Protein AF-0000000086666933 (afdb_homodimer)

Organism: Colletotrichum gloeosporioides (NCBI:txid474922)

Nearest PDB structures (foldseek):
  9b3k-assembly1_Z  TM=1.421E-01  e=9.698E+00  Staphylococcus aureus
  9b3k-assembly1_Z  TM=1.472E-01  e=9.637E+00  Staphylococcus aureus

Radius of gyration: 34.73 Å; Cα contacts (8 Å, |Δi|>4): 1452; chains: 2; bounding box: 82×140×98 Å

InterPro domains:
  IPR010640 Low temperature requirement A [PF06772] (59-344)

Sequence (1202 aa):
MAKLPSSQVRRVDSDSSEVSWGLDYLQEEKITPLTWIETPVISSDEDTGEVKLFVRHNANTIELFSDLFFVANLETFTQTHSITNLTSLAAYLGFFSIIWFTWFQITLHDVRFSIDSGYERMCKIIQFLLFVGFALVGSSFSPGTKEHNNASFQLLCNILFATRLLLVAQYSVALHFVRKKTKSLTWPLSLTITLFIFSGGALYSMTPAFSPESGNGLGIYYVWYIILAIEAAITLGISSIWRNMGFKHTHLTERMGLFTLVIIGEGAIGATKTVGNLMGDTGLRLDACLVVGCIVFILMFCWMLYFDNPPECKFGTVRQQIWAVLHFPFHLGMIGVVEGSQQIALAWQVLSQFGNFFNDLRKHCVNLNEDGVALTNATITSFQSLTMPNSLEVRDMIPFVYQEIYNIGNMTGVCSAANTTNGDDLFLPPPYKALTQKVIGTLFESYNGLSSSGESDPGEIAQPAFTTVYVYYWASFLFVVVFFAIFILITRHKDRPLNIFDKAAVASRGLAAVLAVGLAAGAASEEFIFKYLKSAATLPTVALIFLVILAIDRTTKHLSAKTLRRNLTGLSDFESLSSEPAIELSQGRGVLVDQKVDTKTMAKLPSSQVRRVDSDSSEVSWGLDYLQEEKITPLTWIETPVISSDEDTGEVKLFVRHNANTIELFSDLFFVANLETFTQTHSITNLTSLAAYLGFFSIIWFTWFQITLHDVRFSIDSGYERMCKIIQFLLFVGFALVGSSFSPGTKEHNNASFQLLCNILFATRLLLVAQYSVALHFVRKKTKSLTWPLSLTITLFIFSGGALYSMTPAFSPESGNGLGIYYVWYIILAIEAAITLGISSIWRNMGFKHTHLTERMGLFTLVIIGEGAIGATKTVGNLMGDTGLRLDACLVVGCIVFILMFCWMLYFDNPPECKFGTVRQQIWAVLHFPFHLGMIGVVEGSQQIALAWQVLSQFGNFFNDLRKHCVNLNEDGVALTNATITSFQSLTMPNSLEVRDMIPFVYQEIYNIGNMTGVCSAANTTNGDDLFLPPPYKALTQKVIGTLFESYNGLSSSGESDPGEIAQPAFTTVYVYYWASFLFVVVFFAIFILITRHKDRPLNIFDKAAVASRGLAAVLAVGLAAGAASEEFIFKYLKSAATLPTVALIFLVILAIDRTTKHLSAKTLRRNLTGLSDFESLSSEPAIELSQGRGVLVDQKVDTKT

Structure (mmCIF, N/CA/C/O backbone):
data_AF-0000000086666933-model_v1
#
loop_
_entity.id
_entity.type
_entity.pdbx_description
1 polymer 'Low temperature requirement A'
#
loop_
_atom_site.group_PDB
_atom_site.id
_atom_site.type_symbol
_atom_site.label_atom_id
_atom_site.label_alt_id
_atom_site.label_comp_id
_atom_site.label_asym_id
_atom_site.label_entity_id
_atom_site.label_seq_id
_atom_site.pdbx_PDB_ins_code
_atom_site.Cartn_x
_atom_site.Cartn_y
_atom_site.Cartn_z
_atom_site.occupancy
_atom_site.B_iso_or_equiv
_atom_site.auth_seq_id
_atom_site.auth_comp_id
_atom_site.auth_asym_id
_atom_site.auth_atom_id
_atom_site.pdbx_PDB_model_num
ATOM 1 N N . MET A 1 1 ? 18.438 36.469 -3.418 1 23.14 1 MET A N 1
ATOM 2 C CA . MET A 1 1 ? 17.094 36.938 -3.734 1 23.14 1 MET A CA 1
ATOM 3 C C . MET A 1 1 ? 16.344 37.312 -2.467 1 23.14 1 MET A C 1
ATOM 5 O O . MET A 1 1 ? 16.062 36.469 -1.617 1 23.14 1 MET A O 1
ATOM 9 N N . ALA A 1 2 ? 16.453 38.562 -2.072 1 29.23 2 ALA A N 1
ATOM 10 C CA . ALA A 1 2 ? 16.047 39.188 -0.804 1 29.23 2 ALA A CA 1
ATOM 11 C C . ALA A 1 2 ? 14.531 39.125 -0.628 1 29.23 2 ALA A C 1
ATOM 13 O O . ALA A 1 2 ? 13.781 39.469 -1.547 1 29.23 2 ALA A O 1
ATOM 14 N N . LYS A 1 3 ? 14.039 38.25 0.234 1 36.53 3 LYS A N 1
ATOM 15 C CA . LYS A 1 3 ? 12.664 38.281 0.715 1 36.53 3 LYS A CA 1
ATOM 16 C C . LYS A 1 3 ? 12.25 39.719 1.033 1 36.53 3 LYS A C 1
ATOM 18 O O . LYS A 1 3 ? 13 40.469 1.679 1 36.53 3 LYS A O 1
ATOM 23 N N . LEU A 1 4 ? 11.492 40.344 0.278 1 33.09 4 LEU A N 1
ATOM 24 C CA . LEU A 1 4 ? 10.867 41.594 0.694 1 33.09 4 LEU A CA 1
ATOM 25 C C . LEU A 1 4 ? 10.344 41.5 2.123 1 33.09 4 LEU A C 1
ATOM 27 O O . LEU A 1 4 ? 9.734 40.469 2.496 1 33.09 4 LEU A O 1
ATOM 31 N N . PRO A 1 5 ? 10.914 42.219 3.143 1 31.84 5 PRO A N 1
ATOM 32 C CA . PRO A 1 5 ? 10.391 42.219 4.512 1 31.84 5 PRO A CA 1
ATOM 33 C C . PRO A 1 5 ? 8.875 42.406 4.566 1 31.84 5 PRO A C 1
ATOM 35 O O . PRO A 1 5 ? 8.328 43.219 3.814 1 31.84 5 PRO A O 1
ATOM 38 N N . SER A 1 6 ? 8.07 41.438 4.992 1 36.03 6 SER A N 1
ATOM 39 C CA . SER A 1 6 ? 6.629 41.5 5.199 1 36.03 6 SER A CA 1
ATOM 40 C C . SER A 1 6 ? 6.203 42.812 5.824 1 36.03 6 SER A C 1
ATOM 42 O O . SER A 1 6 ? 5.035 43.219 5.738 1 36.03 6 SER A O 1
ATOM 44 N N . SER A 1 7 ? 7.043 43.531 6.668 1 32.38 7 SER A N 1
ATOM 45 C CA . SER A 1 7 ? 6.625 44.688 7.453 1 32.38 7 SER A CA 1
ATOM 46 C C . SER A 1 7 ? 6.398 45.906 6.562 1 32.38 7 SER A C 1
ATOM 48 O O . SER A 1 7 ? 5.746 46.875 6.973 1 32.38 7 SER A O 1
ATOM 50 N N . GLN A 1 8 ? 7.281 46.25 5.668 1 31.72 8 GLN A N 1
ATOM 51 C CA . GLN A 1 8 ? 7.293 47.594 5.16 1 31.72 8 GLN A CA 1
ATOM 52 C C . GLN A 1 8 ? 6.219 47.812 4.094 1 31.72 8 GLN A C 1
ATOM 54 O O . GLN A 1 8 ? 6.133 48.875 3.484 1 31.72 8 GLN A O 1
ATOM 59 N N . VAL A 1 9 ? 5.645 46.781 3.59 1 35.06 9 VAL A N 1
ATOM 60 C CA . VAL A 1 9 ? 4.625 47.219 2.643 1 35.06 9 VAL A CA 1
ATOM 61 C C . VAL A 1 9 ? 3.434 47.781 3.398 1 35.06 9 VAL A C 1
ATOM 63 O O . VAL A 1 9 ? 2.713 47.062 4.086 1 35.06 9 VAL A O 1
ATOM 66 N N . ARG A 1 10 ? 3.564 49.031 3.826 1 32.25 10 ARG A N 1
ATOM 67 C CA . ARG A 1 10 ? 2.451 49.844 4.301 1 32.25 10 ARG A CA 1
ATOM 68 C C . ARG A 1 10 ? 1.21 49.625 3.441 1 32.25 10 ARG A C 1
ATOM 70 O O . ARG A 1 10 ? 1.276 49.688 2.213 1 32.25 10 ARG A O 1
ATOM 77 N N . ARG A 1 11 ? 0.198 49.062 4.109 1 35.16 11 ARG A N 1
ATOM 78 C CA . ARG A 1 11 ? -1.164 49.062 3.588 1 35.16 11 ARG A CA 1
ATOM 79 C C . ARG A 1 11 ? -1.554 50.469 3.109 1 35.16 11 ARG A C 1
ATOM 81 O O . ARG A 1 11 ? -1.851 51.344 3.92 1 35.16 11 ARG A O 1
ATOM 88 N N . VAL A 1 12 ? -0.903 51.094 2.123 1 32.09 12 VAL A N 1
ATOM 89 C CA . VAL A 1 12 ? -1.577 52.281 1.644 1 32.09 12 VAL A CA 1
ATOM 90 C C . VAL A 1 12 ? -3.037 51.969 1.327 1 32.09 12 VAL A C 1
ATOM 92 O O . VAL A 1 12 ? -3.33 51 0.619 1 32.09 12 VAL A O 1
ATOM 95 N N . ASP A 1 13 ? -4.074 52.469 2.021 1 32.25 13 ASP A N 1
ATOM 96 C CA . ASP A 1 13 ? -5.531 52.531 1.999 1 32.25 13 ASP A CA 1
ATOM 97 C C . ASP A 1 13 ? -6.039 52.938 0.616 1 32.25 13 ASP A C 1
ATOM 99 O O . ASP A 1 13 ? -7.191 53.344 0.466 1 32.25 13 ASP A O 1
ATOM 103 N N . SER A 1 14 ? -5.266 53.594 -0.3 1 31.75 14 SER A N 1
ATOM 104 C CA . SER A 1 14 ? -6.047 54.125 -1.42 1 31.75 14 SER A CA 1
ATOM 105 C C . SER A 1 14 ? -6.828 53 -2.109 1 31.75 14 SER A C 1
ATOM 107 O O . SER A 1 14 ? -6.5 51.812 -1.959 1 31.75 14 SER A O 1
ATOM 109 N N . ASP A 1 15 ? -7.738 53.406 -3.191 1 34.78 15 ASP A N 1
ATOM 110 C CA . ASP A 1 15 ? -8.852 52.875 -3.953 1 34.78 15 ASP A CA 1
ATOM 111 C C . ASP A 1 15 ? -8.492 51.5 -4.562 1 34.78 15 ASP A C 1
ATOM 113 O O . ASP A 1 15 ? -9.383 50.719 -4.863 1 34.78 15 ASP A O 1
ATOM 117 N N . SER A 1 16 ? -7.516 51.344 -5.613 1 39.69 16 SER A N 1
ATOM 118 C CA . SER A 1 16 ? -7.734 50.406 -6.715 1 39.69 16 SER A CA 1
ATOM 119 C C . SER A 1 16 ? -7.531 48.969 -6.266 1 39.69 16 SER A C 1
ATOM 121 O O . SER A 1 16 ? -6.531 48.656 -5.621 1 39.69 16 SER A O 1
ATOM 123 N N . SER A 1 17 ? -8.625 48.031 -6.129 1 43.75 17 SER A N 1
ATOM 124 C CA . SER A 1 17 ? -8.93 46.594 -5.977 1 43.75 17 SER A CA 1
ATOM 125 C C . SER A 1 17 ? -7.871 45.719 -6.645 1 43.75 17 SER A C 1
ATOM 127 O O . SER A 1 17 ? -7.59 44.625 -6.188 1 43.75 17 SER A O 1
ATOM 129 N N . GLU A 1 18 ? -7.406 46.188 -7.773 1 45.25 18 GLU A N 1
ATOM 130 C CA . GLU A 1 18 ? -6.477 45.406 -8.594 1 45.25 18 GLU A CA 1
ATOM 131 C C . GLU A 1 18 ? -5.145 45.219 -7.875 1 45.25 18 GLU A C 1
ATOM 133 O O . GLU A 1 18 ? -4.551 44.125 -7.941 1 45.25 18 GLU A O 1
ATOM 138 N N . VAL A 1 19 ? -4.578 46.219 -7.305 1 47.88 19 VAL A N 1
ATOM 139 C CA . VAL A 1 19 ? -3.268 46.125 -6.672 1 47.88 19 VAL A CA 1
ATOM 140 C C . VAL A 1 19 ? -3.33 45.156 -5.504 1 47.88 19 VAL A C 1
ATOM 142 O O . VAL A 1 19 ? -2.398 44.375 -5.281 1 47.88 19 VAL A O 1
ATOM 145 N N . SER A 1 20 ? -4.418 45.156 -4.781 1 47.28 20 SER A N 1
ATOM 146 C CA . SER A 1 20 ? -4.539 44.281 -3.615 1 47.28 20 SER A CA 1
ATOM 147 C C . SER A 1 20 ? -4.52 42.812 -4.016 1 47.28 20 SER A C 1
ATOM 149 O O . SER A 1 20 ? -3.85 42 -3.381 1 47.28 20 SER A O 1
ATOM 151 N N . TRP A 1 21 ? -5.188 42.625 -5.137 1 50.81 21 TRP A N 1
ATOM 152 C CA . TRP A 1 21 ? -5.199 41.25 -5.562 1 50.81 21 TRP A CA 1
ATOM 153 C C . TRP A 1 21 ? -3.811 40.812 -6.016 1 50.81 21 TRP A C 1
ATOM 155 O O . TRP A 1 21 ? -3.4 39.656 -5.77 1 50.81 21 TRP A O 1
ATOM 165 N N . GLY A 1 22 ? -3.074 41.719 -6.645 1 50.31 22 GLY A N 1
ATOM 166 C CA . GLY A 1 22 ? -1.751 41.406 -7.152 1 50.31 22 GLY A CA 1
ATOM 167 C C . GLY A 1 22 ? -0.77 41.031 -6.059 1 50.31 22 GLY A C 1
ATOM 168 O O . GLY A 1 22 ? 0.001 40.062 -6.215 1 50.31 22 GLY A O 1
ATOM 169 N N . LEU A 1 23 ? -0.807 41.781 -5.051 1 49.12 23 LEU A N 1
ATOM 170 C CA . LEU A 1 23 ? 0.105 41.5 -3.947 1 49.12 23 LEU A CA 1
ATOM 171 C C . LEU A 1 23 ? -0.269 40.219 -3.246 1 49.12 23 LEU A C 1
ATOM 173 O O . LEU A 1 23 ? 0.607 39.438 -2.854 1 49.12 23 LEU A O 1
ATOM 177 N N . ASP A 1 24 ? -1.533 40.031 -3.092 1 51.59 24 ASP A N 1
ATOM 178 C CA . ASP A 1 24 ? -1.995 38.812 -2.443 1 51.59 24 ASP A CA 1
ATOM 179 C C . ASP A 1 24 ? -1.652 37.562 -3.281 1 51.59 24 ASP A C 1
ATOM 181 O O . ASP A 1 24 ? -1.282 36.531 -2.738 1 51.59 24 ASP A O 1
ATOM 185 N N . TYR A 1 25 ? -1.734 37.906 -4.57 1 53.34 25 TYR A N 1
ATOM 186 C CA . TYR A 1 25 ? -1.41 36.812 -5.477 1 53.34 25 TYR A CA 1
ATOM 187 C C . TYR A 1 25 ? 0.08 36.5 -5.434 1 53.34 25 TYR A C 1
ATOM 189 O O . TYR A 1 25 ? 0.475 35.344 -5.508 1 53.34 25 TYR A O 1
ATOM 197 N N . LEU A 1 26 ? 0.816 37.562 -5.488 1 51.09 26 LEU A N 1
ATOM 198 C CA . LEU A 1 26 ? 2.254 37.375 -5.355 1 51.09 26 LEU A CA 1
ATOM 199 C C . LEU A 1 26 ? 2.584 36.656 -4.043 1 51.09 26 LEU A C 1
ATOM 201 O O . LEU A 1 26 ? 3.488 35.812 -3.992 1 51.09 26 LEU A O 1
ATOM 205 N N . GLN A 1 27 ? 1.91 37.188 -2.996 1 47.44 27 GLN A N 1
ATOM 206 C CA . GLN A 1 27 ? 2.188 36.625 -1.673 1 47.44 27 GLN A CA 1
ATOM 207 C C . GLN A 1 27 ? 1.635 35.219 -1.536 1 47.44 27 GLN A C 1
ATOM 209 O O . GLN A 1 27 ? 2.215 34.375 -0.838 1 47.44 27 GLN A O 1
ATOM 214 N N . GLU A 1 28 ? 0.382 35.125 -2.049 1 52.91 28 GLU A N 1
ATOM 215 C CA . GLU A 1 28 ? -0.274 33.844 -1.733 1 52.91 28 GLU A CA 1
ATOM 216 C C . GLU A 1 28 ? 0.35 32.688 -2.512 1 52.91 28 GLU A C 1
ATOM 218 O O . GLU A 1 28 ? -0.135 31.562 -2.449 1 52.91 28 GLU A O 1
ATOM 223 N N . GLU A 1 29 ? 1.678 32.594 -2.717 1 54.41 29 GLU A N 1
ATOM 224 C CA . GLU A 1 29 ? 2.645 31.516 -2.854 1 54.41 29 GLU A CA 1
ATOM 225 C C . GLU A 1 29 ? 2.408 30.719 -4.137 1 54.41 29 GLU A C 1
ATOM 227 O O . GLU A 1 29 ? 3.076 29.719 -4.383 1 54.41 29 GLU A O 1
ATOM 232 N N . LYS A 1 30 ? 1.442 31.25 -5.148 1 56.12 30 LYS A N 1
ATOM 233 C CA . LYS A 1 30 ? 1.218 30.375 -6.297 1 56.12 30 LYS A CA 1
ATOM 234 C C . LYS A 1 30 ? 2.281 30.594 -7.367 1 56.12 30 LYS A C 1
ATOM 236 O O . LYS A 1 30 ? 2.621 29.672 -8.109 1 56.12 30 LYS A O 1
ATOM 241 N N . ILE A 1 31 ? 2.758 31.859 -7.398 1 59.62 31 ILE A N 1
ATOM 242 C CA . ILE A 1 31 ? 3.693 32.094 -8.492 1 59.62 31 ILE A CA 1
ATOM 243 C C . ILE A 1 31 ? 5.105 32.281 -7.934 1 59.62 31 ILE A C 1
ATOM 245 O O . ILE A 1 31 ? 6.008 32.719 -8.641 1 59.62 31 ILE A O 1
ATOM 249 N N . THR A 1 32 ? 5.215 31.922 -6.629 1 62.59 32 THR A N 1
ATOM 250 C CA . THR A 1 32 ? 6.582 32 -6.129 1 62.59 32 THR A CA 1
ATOM 251 C C . THR A 1 32 ? 7.422 30.844 -6.668 1 62.59 32 THR A C 1
ATOM 253 O O . THR A 1 32 ? 7.105 29.672 -6.426 1 62.59 32 THR A O 1
ATOM 256 N N . PRO A 1 33 ? 8.391 31.266 -7.539 1 70.19 33 PRO A N 1
ATOM 257 C CA . PRO A 1 33 ? 9.195 30.188 -8.117 1 70.19 33 PRO A CA 1
ATOM 258 C C . PRO A 1 33 ? 9.969 29.406 -7.062 1 70.19 33 PRO A C 1
ATOM 260 O O . PRO A 1 33 ? 10.367 29.953 -6.039 1 70.19 33 PRO A O 1
ATOM 263 N N . LEU A 1 34 ? 9.938 28.172 -7.289 1 72.62 34 LEU A N 1
ATOM 264 C CA . LEU A 1 34 ? 10.766 27.297 -6.457 1 72.62 34 LEU A CA 1
ATOM 265 C C . LEU A 1 34 ? 12.242 27.688 -6.57 1 72.62 34 LEU A C 1
ATOM 267 O O . LEU A 1 34 ? 12.773 27.812 -7.68 1 72.62 34 LEU A O 1
ATOM 271 N N . THR A 1 35 ? 12.914 28 -5.469 1 76.25 35 THR A N 1
ATOM 272 C CA . THR A 1 35 ? 14.336 28.312 -5.473 1 76.25 35 THR A CA 1
ATOM 273 C C . THR A 1 35 ? 15.18 27.062 -5.734 1 76.25 35 THR A C 1
ATOM 275 O O . THR A 1 35 ? 14.742 25.953 -5.461 1 76.25 35 THR A O 1
ATOM 278 N N . TRP A 1 36 ? 16.25 27.281 -6.359 1 78.44 36 TRP A N 1
ATOM 279 C CA . TRP A 1 36 ? 17.141 26.156 -6.641 1 78.44 36 TRP A CA 1
ATOM 280 C C . TRP A 1 36 ? 17.734 25.594 -5.355 1 78.44 36 TRP A C 1
ATOM 282 O O . TRP A 1 36 ? 17.766 24.375 -5.152 1 78.44 36 TRP A O 1
ATOM 292 N N . ILE A 1 37 ? 18.281 26.469 -4.461 1 76.94 37 ILE A N 1
ATOM 293 C CA . ILE A 1 37 ? 18.812 26.094 -3.152 1 76.94 37 ILE A CA 1
ATOM 294 C C . ILE A 1 37 ? 18.453 27.188 -2.133 1 76.94 37 ILE A C 1
ATOM 296 O O . ILE A 1 37 ? 18.516 28.375 -2.439 1 76.94 37 ILE A O 1
ATOM 300 N N . GLU A 1 38 ? 17.891 26.812 -1 1 72.38 38 GLU A N 1
ATOM 301 C CA . GLU A 1 38 ? 17.5 27.766 0.03 1 72.38 38 GLU A CA 1
ATOM 302 C C . GLU A 1 38 ? 18.219 27.5 1.344 1 72.38 38 GLU A C 1
ATOM 304 O O . GLU A 1 38 ? 18.484 26.344 1.69 1 72.38 38 GLU A O 1
ATOM 309 N N . THR A 1 39 ? 18.625 28.578 2.004 1 72.69 39 THR A N 1
ATOM 310 C CA . THR A 1 39 ? 19.328 28.469 3.283 1 72.69 39 THR A CA 1
ATOM 311 C C . THR A 1 39 ? 18.359 28 4.375 1 72.69 39 THR A C 1
ATOM 313 O O . THR A 1 39 ? 17.234 28.484 4.473 1 72.69 39 THR A O 1
ATOM 316 N N . PRO A 1 40 ? 18.781 27.016 5.031 1 71.75 40 PRO A N 1
ATOM 317 C CA . PRO A 1 40 ? 17.938 26.547 6.137 1 71.75 40 PRO A CA 1
ATOM 318 C C . PRO A 1 40 ? 18.016 27.453 7.363 1 71.75 40 PRO A C 1
ATOM 320 O O . PRO A 1 40 ? 17.312 27.219 8.352 1 71.75 40 PRO A O 1
ATOM 323 N N . VAL A 1 41 ? 18.844 28.469 7.367 1 70.94 41 VAL A N 1
ATOM 324 C CA . VAL A 1 41 ? 19.078 29.328 8.531 1 70.94 41 VAL A CA 1
ATOM 325 C C . VAL A 1 41 ? 18.25 30.609 8.406 1 70.94 41 VAL A C 1
ATOM 327 O O . VAL A 1 41 ? 18.344 31.312 7.395 1 70.94 41 VAL A O 1
ATOM 330 N N . ILE A 1 42 ? 17.391 30.734 9.297 1 67.94 42 ILE A N 1
ATOM 331 C CA . ILE A 1 42 ? 16.578 31.969 9.289 1 67.94 42 ILE A CA 1
ATOM 332 C C . ILE A 1 42 ? 17.359 33.094 9.953 1 67.94 42 ILE A C 1
ATOM 334 O O . ILE A 1 42 ? 17.516 34.188 9.383 1 67.94 42 ILE A O 1
ATOM 338 N N . SER A 1 43 ? 17.719 32.906 11.25 1 66.75 43 SER A N 1
ATOM 339 C CA . SER A 1 43 ? 18.406 33.938 11.992 1 66.75 43 SER A CA 1
ATOM 340 C C . SER A 1 43 ? 19.5 33.375 12.875 1 66.75 43 SER A C 1
ATOM 342 O O . SER A 1 43 ? 19.469 32.188 13.211 1 66.75 43 SER A O 1
ATOM 344 N N . SER A 1 44 ? 20.609 34.031 12.883 1 64.94 44 SER A N 1
ATOM 345 C CA . SER A 1 44 ? 21.688 33.688 13.805 1 64.94 44 SER A CA 1
ATOM 346 C C . SER A 1 44 ? 21.984 34.812 14.766 1 64.94 44 SER A C 1
ATOM 348 O O . SER A 1 44 ? 22.062 35.969 14.359 1 64.94 44 SER A O 1
ATOM 350 N N . ASP A 1 45 ? 21.562 34.562 16 1 60.56 45 ASP A N 1
ATOM 351 C CA . ASP A 1 45 ? 21.969 35.562 16.984 1 60.56 45 ASP A CA 1
ATOM 352 C C . ASP A 1 45 ? 23.469 35.5 17.25 1 60.56 45 ASP A C 1
ATOM 354 O O . ASP A 1 45 ? 23.953 34.5 17.781 1 60.56 45 ASP A O 1
ATOM 358 N N . GLU A 1 46 ? 24.219 36.375 16.703 1 60.19 46 GLU A N 1
ATOM 359 C CA . GLU A 1 46 ? 25.672 36.406 16.844 1 60.19 46 GLU A CA 1
ATOM 360 C C . GLU A 1 46 ? 26.078 36.438 18.312 1 60.19 46 GLU A C 1
ATOM 362 O O . GLU A 1 46 ? 27.141 35.906 18.672 1 60.19 46 GLU A O 1
ATOM 367 N N . ASP A 1 47 ? 25.219 37.062 19.172 1 57 47 ASP A N 1
ATOM 368 C CA . ASP A 1 47 ? 25.594 37.25 20.562 1 57 47 ASP A CA 1
ATOM 369 C C . ASP A 1 47 ? 25.406 35.969 21.359 1 57 47 ASP A C 1
ATOM 371 O O . ASP A 1 47 ? 26.234 35.594 22.188 1 57 47 ASP A O 1
ATOM 375 N N . THR A 1 48 ? 24.312 35.312 21.031 1 57.75 48 THR A N 1
ATOM 376 C CA . THR A 1 48 ? 24 34.156 21.828 1 57.75 48 THR A CA 1
ATOM 377 C C . THR A 1 48 ? 24.406 32.875 21.094 1 57.75 48 THR A C 1
ATOM 379 O O . THR A 1 48 ? 24.531 31.797 21.703 1 57.75 48 THR A O 1
ATOM 382 N N . GLY A 1 49 ? 24.828 33.094 19.875 1 57.91 49 GLY A N 1
ATOM 383 C CA . GLY A 1 49 ? 25.188 31.906 19.078 1 57.91 49 GLY A CA 1
ATOM 384 C C . GLY A 1 49 ? 23.984 31.047 18.734 1 57.91 49 GLY A C 1
ATOM 385 O O . GLY A 1 49 ? 24.141 29.938 18.219 1 57.91 49 GLY A O 1
ATOM 386 N N . GLU A 1 50 ? 22.766 31.5 19.094 1 62.19 50 GLU A N 1
ATOM 387 C CA . GLU A 1 50 ? 21.562 30.703 18.844 1 62.19 50 GLU A CA 1
ATOM 388 C C . GLU A 1 50 ? 21.141 30.781 17.375 1 62.19 50 GLU A C 1
ATOM 390 O O . GLU A 1 50 ? 21.125 31.859 16.781 1 62.19 50 GLU A O 1
ATOM 395 N N . VAL A 1 51 ? 21.172 29.656 16.719 1 64.06 51 VAL A N 1
ATOM 396 C CA . VAL A 1 51 ? 20.781 29.562 15.312 1 64.06 51 VAL A CA 1
ATOM 397 C C . VAL A 1 51 ? 19.344 29.047 15.211 1 64.06 51 VAL A C 1
ATOM 399 O O . VAL A 1 51 ? 19 28.031 15.836 1 64.06 51 VAL A O 1
ATOM 402 N N . LYS A 1 52 ? 18.516 29.875 14.688 1 65.44 52 LYS A N 1
ATOM 403 C CA . LYS A 1 52 ? 17.156 29.422 14.414 1 65.44 52 LYS A CA 1
ATOM 404 C C . LYS A 1 52 ? 17.031 28.859 13 1 65.44 52 LYS A C 1
ATOM 406 O O . LYS A 1 52 ? 17.266 29.578 12.023 1 65.44 52 LYS A O 1
ATOM 411 N N . LEU A 1 53 ? 16.906 27.641 12.922 1 69.12 53 LEU A N 1
ATOM 412 C CA . LEU A 1 53 ? 16.688 26.969 11.648 1 69.12 53 LEU A CA 1
ATOM 413 C C . LEU A 1 53 ? 15.234 27.062 11.219 1 69.12 53 LEU A C 1
ATOM 415 O O . LEU A 1 53 ? 14.352 27.297 12.055 1 69.12 53 LEU A O 1
ATOM 419 N N . PHE A 1 54 ? 14.992 27.203 9.891 1 59.56 54 PHE A N 1
ATOM 420 C CA . PHE A 1 54 ? 13.617 27.156 9.391 1 59.56 54 PHE A CA 1
ATOM 421 C C . PHE A 1 54 ? 12.969 25.812 9.703 1 59.56 54 PHE A C 1
ATOM 423 O O . PHE A 1 54 ? 13.266 24.812 9.047 1 59.56 54 PHE A O 1
ATOM 430 N N . VAL A 1 55 ? 12.344 25.812 10.945 1 55.03 55 VAL A N 1
ATOM 431 C CA . VAL A 1 55 ? 11.734 24.547 11.336 1 55.03 55 VAL A CA 1
ATOM 432 C C . VAL A 1 55 ? 10.242 24.578 11.047 1 55.03 55 VAL A C 1
ATOM 434 O O . VAL A 1 55 ? 9.555 25.547 11.359 1 55.03 55 VAL A O 1
ATOM 437 N N . ARG A 1 56 ? 9.82 23.734 10.078 1 58.47 56 ARG A N 1
ATOM 438 C CA . ARG A 1 56 ? 8.398 23.547 9.812 1 58.47 56 ARG A CA 1
ATOM 439 C C . ARG A 1 56 ? 7.727 22.781 10.945 1 58.47 56 ARG A C 1
ATOM 441 O O . ARG A 1 56 ? 8.359 21.969 11.609 1 58.47 56 ARG A O 1
ATOM 448 N N . HIS A 1 57 ? 6.469 23.078 11.172 1 55.53 57 HIS A N 1
ATOM 449 C CA . HIS A 1 57 ? 5.758 22.406 12.25 1 55.53 57 HIS A CA 1
ATOM 450 C C . HIS A 1 57 ? 5.023 21.172 11.75 1 55.53 57 HIS A C 1
ATOM 452 O O . HIS A 1 57 ? 4.691 20.281 12.531 1 55.53 57 HIS A O 1
ATOM 458 N N . ASN A 1 58 ? 4.832 21.172 10.375 1 58.88 58 ASN A N 1
ATOM 459 C CA . ASN A 1 58 ? 4.113 20.016 9.852 1 58.88 58 ASN A CA 1
ATOM 460 C C . ASN A 1 58 ? 4.883 19.344 8.719 1 58.88 58 ASN A C 1
ATOM 462 O O . ASN A 1 58 ? 5.656 19.984 8.016 1 58.88 58 ASN A O 1
ATOM 466 N N . ALA A 1 59 ? 4.758 18.062 8.734 1 69.62 59 ALA A N 1
ATOM 467 C CA . ALA A 1 59 ? 5.387 17.297 7.664 1 69.62 59 ALA A CA 1
ATOM 468 C C . ALA A 1 59 ? 4.816 17.688 6.301 1 69.62 59 ALA A C 1
ATOM 470 O O . ALA A 1 59 ? 3.609 17.906 6.168 1 69.62 59 ALA A O 1
ATOM 471 N N . ASN A 1 60 ? 5.734 17.844 5.375 1 79.62 60 ASN A N 1
ATOM 472 C CA . ASN A 1 60 ? 5.363 18.172 4.004 1 79.62 60 ASN A CA 1
ATOM 473 C C . ASN A 1 60 ? 4.977 16.922 3.215 1 79.62 60 ASN A C 1
ATOM 475 O O . ASN A 1 60 ? 5.262 15.805 3.639 1 79.62 60 ASN A O 1
ATOM 479 N N . THR A 1 61 ? 4.285 17.109 2.221 1 83.81 61 THR A N 1
ATOM 480 C CA . THR A 1 61 ? 3.779 16.031 1.382 1 83.81 61 THR A CA 1
ATOM 481 C C . THR A 1 61 ? 4.93 15.234 0.777 1 83.81 61 THR A C 1
ATOM 483 O O . THR A 1 61 ? 4.797 14.031 0.522 1 83.81 61 THR A O 1
ATOM 486 N N . ILE A 1 62 ? 6.117 15.852 0.604 1 86.12 62 ILE A N 1
ATOM 487 C CA . ILE A 1 62 ? 7.234 15.125 0.009 1 86.12 62 ILE A CA 1
ATOM 488 C C . ILE A 1 62 ? 7.816 14.148 1.026 1 86.12 62 ILE A C 1
ATOM 490 O O . ILE A 1 62 ? 8.297 13.07 0.66 1 86.12 62 ILE A O 1
ATOM 494 N N . GLU A 1 63 ? 7.809 14.57 2.287 1 86.88 63 GLU A N 1
ATOM 495 C CA . GLU A 1 63 ? 8.266 13.672 3.342 1 86.88 63 GLU A CA 1
ATOM 496 C C . GLU A 1 63 ? 7.328 12.477 3.49 1 86.88 63 GLU A C 1
ATOM 498 O O . GLU A 1 63 ? 7.781 11.344 3.645 1 86.88 63 GLU A O 1
ATOM 503 N N . LEU A 1 64 ? 6.062 12.812 3.383 1 84.69 64 LEU A N 1
ATOM 504 C CA . LEU A 1 64 ? 5.09 11.727 3.43 1 84.69 64 LEU A CA 1
ATOM 505 C C . LEU A 1 64 ? 5.242 10.812 2.223 1 84.69 64 LEU A C 1
ATOM 507 O O . LEU A 1 64 ? 5.109 9.586 2.346 1 84.69 64 LEU A O 1
ATOM 511 N N . PHE A 1 65 ? 5.504 11.391 1.115 1 89.81 65 PHE A N 1
ATOM 512 C CA . PHE A 1 65 ? 5.734 10.633 -0.107 1 89.81 65 PHE A CA 1
ATOM 513 C C . PHE A 1 65 ? 6.949 9.727 0.044 1 89.81 65 PHE A C 1
ATOM 515 O O . PHE A 1 65 ? 6.934 8.578 -0.41 1 89.81 65 PHE A O 1
ATOM 522 N N . SER A 1 66 ? 7.977 10.211 0.675 1 90.44 66 SER A N 1
ATOM 523 C CA . SER A 1 66 ? 9.18 9.422 0.918 1 90.44 66 SER A CA 1
ATOM 524 C C . SER A 1 66 ? 8.891 8.227 1.824 1 90.44 66 SER A C 1
ATOM 526 O O . SER A 1 66 ? 9.43 7.141 1.619 1 90.44 66 SER A O 1
ATOM 528 N N . ASP A 1 67 ? 8.039 8.422 2.789 1 89.69 67 ASP A N 1
ATOM 529 C CA . ASP A 1 67 ? 7.68 7.34 3.703 1 89.69 67 ASP A CA 1
ATOM 530 C C . ASP A 1 67 ? 6.922 6.234 2.973 1 89.69 67 ASP A C 1
ATOM 532 O O . ASP A 1 67 ? 7.012 5.062 3.346 1 89.69 67 ASP A O 1
ATOM 536 N N . LEU A 1 68 ? 6.246 6.637 1.898 1 88.62 68 LEU A N 1
ATOM 537 C CA . LEU A 1 68 ? 5.52 5.645 1.117 1 88.62 68 LEU A CA 1
ATOM 538 C C . LEU A 1 68 ? 6.484 4.742 0.352 1 88.62 68 LEU A C 1
ATOM 540 O O . LEU A 1 68 ? 6.18 3.574 0.103 1 88.62 68 LEU A O 1
ATOM 544 N N . PHE A 1 69 ? 7.668 5.234 -0.003 1 91.25 69 PHE A N 1
ATOM 545 C CA . PHE A 1 69 ? 8.68 4.387 -0.63 1 91.25 69 PHE A CA 1
ATOM 546 C C . PHE A 1 69 ? 9.242 3.385 0.369 1 91.25 69 PHE A C 1
ATOM 548 O O . PHE A 1 69 ? 9.57 2.256 0.002 1 91.25 69 PHE A O 1
ATOM 555 N N . PHE A 1 70 ? 9.336 3.77 1.614 1 88.19 70 PHE A N 1
ATOM 556 C CA . PHE A 1 70 ? 9.75 2.844 2.66 1 88.19 70 PHE A CA 1
ATOM 557 C C . PHE A 1 70 ? 8.75 1.705 2.809 1 88.19 70 PHE A C 1
ATOM 559 O O . PHE A 1 70 ? 9.133 0.533 2.812 1 88.19 70 PHE A O 1
ATOM 566 N N . VAL A 1 71 ? 7.531 2.102 2.928 1 82.94 71 VAL A N 1
ATOM 567 C CA . VAL A 1 71 ? 6.512 1.088 3.174 1 82.94 71 VAL A CA 1
ATOM 568 C C . VAL A 1 71 ? 6.359 0.199 1.941 1 82.94 71 VAL A C 1
ATOM 570 O O . VAL A 1 71 ? 6.082 -0.997 2.061 1 82.94 71 VAL A O 1
ATOM 573 N N . ALA A 1 72 ? 6.559 0.83 0.784 1 90.94 72 ALA A N 1
ATOM 574 C CA . ALA A 1 72 ? 6.551 0.04 -0.444 1 90.94 72 ALA A CA 1
ATOM 575 C C . ALA A 1 72 ? 7.621 -1.047 -0.406 1 90.94 72 ALA A C 1
ATOM 577 O O . ALA A 1 72 ? 7.379 -2.182 -0.827 1 90.94 72 ALA A O 1
ATOM 578 N N . ASN A 1 73 ? 8.773 -0.683 0.14 1 91.88 73 ASN A N 1
ATOM 579 C CA . ASN A 1 73 ? 9.859 -1.646 0.299 1 91.88 73 ASN A CA 1
ATOM 580 C C . ASN A 1 73 ? 9.477 -2.768 1.26 1 91.88 73 ASN A C 1
ATOM 582 O O . ASN A 1 73 ? 9.727 -3.941 0.982 1 91.88 73 ASN A O 1
ATOM 586 N N . LEU A 1 74 ? 8.859 -2.393 2.256 1 87.69 74 LEU A N 1
ATOM 587 C CA . LEU A 1 74 ? 8.453 -3.377 3.256 1 87.69 74 LEU A CA 1
ATOM 588 C C . LEU A 1 74 ? 7.371 -4.297 2.709 1 87.69 74 LEU A C 1
ATOM 590 O O . LEU A 1 74 ? 7.41 -5.508 2.928 1 87.69 74 LEU A O 1
ATOM 594 N N . GLU A 1 75 ? 6.426 -3.715 2.021 1 87.62 75 GLU A N 1
ATOM 595 C CA . GLU A 1 75 ? 5.348 -4.504 1.437 1 87.62 75 GLU A CA 1
ATOM 596 C C . GLU A 1 75 ? 5.887 -5.508 0.419 1 87.62 75 GLU A C 1
ATOM 598 O O . GLU A 1 75 ? 5.496 -6.676 0.425 1 87.62 75 GLU A O 1
ATOM 603 N N . THR A 1 76 ? 6.781 -5.055 -0.395 1 88.38 76 THR A N 1
ATOM 604 C CA . THR A 1 76 ? 7.367 -5.938 -1.398 1 88.38 76 THR A CA 1
ATOM 605 C C . THR A 1 76 ? 8.18 -7.047 -0.735 1 88.38 76 THR A C 1
ATOM 607 O O . THR A 1 76 ? 8.133 -8.203 -1.17 1 88.38 76 THR A O 1
ATOM 610 N N . PHE A 1 77 ? 8.875 -6.734 0.299 1 88.25 77 PHE A N 1
ATOM 611 C CA . PHE A 1 77 ? 9.664 -7.73 1.016 1 88.25 77 PHE A CA 1
ATOM 612 C C . PHE A 1 77 ? 8.758 -8.766 1.671 1 88.25 77 PHE A C 1
ATOM 614 O O . PHE A 1 77 ? 9.055 -9.961 1.646 1 88.25 77 PHE A O 1
ATOM 621 N N . THR A 1 78 ? 7.648 -8.289 2.215 1 82.56 78 THR A N 1
ATOM 622 C CA . THR A 1 78 ? 6.711 -9.18 2.891 1 82.56 78 THR A CA 1
ATOM 623 C C . THR A 1 78 ? 6.02 -10.102 1.889 1 82.56 78 THR A C 1
ATOM 625 O O . THR A 1 78 ? 5.723 -11.258 2.199 1 82.56 78 THR A O 1
ATOM 628 N N . GLN A 1 79 ? 5.844 -9.656 0.758 1 79.12 79 GLN A N 1
ATOM 629 C CA . GLN A 1 79 ? 5.18 -10.453 -0.269 1 79.12 79 GLN A CA 1
ATOM 630 C C . GLN A 1 79 ? 6.109 -11.531 -0.82 1 79.12 79 GLN A C 1
ATOM 632 O O . GLN A 1 79 ? 5.66 -12.617 -1.194 1 79.12 79 GLN A O 1
ATOM 637 N N . THR A 1 80 ? 7.344 -11.188 -0.817 1 77.62 80 THR A N 1
ATOM 638 C CA . THR A 1 80 ? 8.289 -12.102 -1.449 1 77.62 80 THR A CA 1
ATOM 639 C C . THR A 1 80 ? 8.867 -13.078 -0.425 1 77.62 80 THR A C 1
ATOM 641 O O . THR A 1 80 ? 9.398 -14.125 -0.79 1 77.62 80 THR A O 1
ATOM 644 N N . HIS A 1 81 ? 8.805 -12.617 0.857 1 76.94 81 HIS A N 1
ATOM 645 C CA . HIS A 1 81 ? 9.398 -13.461 1.887 1 76.94 81 HIS A CA 1
ATOM 646 C C . HIS A 1 81 ? 8.367 -13.875 2.928 1 76.94 81 HIS A C 1
ATOM 648 O O . HIS A 1 81 ? 7.793 -13.031 3.615 1 76.94 81 HIS A O 1
ATOM 654 N N . SER A 1 82 ? 8.07 -15.164 2.979 1 74.38 82 SER A N 1
ATOM 655 C CA . SER A 1 82 ? 7.211 -15.695 4.027 1 74.38 82 SER A CA 1
ATOM 656 C C . SER A 1 82 ? 8.023 -16.125 5.246 1 74.38 82 SER A C 1
ATOM 658 O O . SER A 1 82 ? 9.148 -16.609 5.109 1 74.38 82 SER A O 1
ATOM 660 N N . ILE A 1 83 ? 7.566 -15.867 6.355 1 78.25 83 ILE A N 1
ATOM 661 C CA . ILE A 1 83 ? 8.242 -16.266 7.59 1 78.25 83 ILE A CA 1
ATOM 662 C C . ILE A 1 83 ? 7.859 -17.703 7.945 1 78.25 83 ILE A C 1
ATOM 664 O O . ILE A 1 83 ? 6.801 -17.938 8.531 1 78.25 83 ILE A O 1
ATOM 668 N N . THR A 1 84 ? 8.703 -18.625 7.551 1 76.25 84 THR A N 1
ATOM 669 C CA . THR A 1 84 ? 8.383 -20.031 7.746 1 76.25 84 THR A CA 1
ATOM 670 C C . THR A 1 84 ? 9.289 -20.656 8.805 1 76.25 84 THR A C 1
ATOM 672 O O . THR A 1 84 ? 8.992 -21.719 9.328 1 76.25 84 THR A O 1
ATOM 675 N N . ASN A 1 85 ? 10.398 -20.016 9.023 1 82.81 85 ASN A N 1
ATOM 676 C CA . ASN A 1 85 ? 11.352 -20.531 10 1 82.81 85 ASN A CA 1
ATOM 677 C C . ASN A 1 85 ? 12.148 -19.406 10.648 1 82.81 85 ASN A C 1
ATOM 679 O O . ASN A 1 85 ? 11.906 -18.234 10.367 1 82.81 85 ASN A O 1
ATOM 683 N N . LEU A 1 86 ? 13.039 -19.75 11.508 1 82.75 86 LEU A N 1
ATOM 684 C CA . LEU A 1 86 ? 13.805 -18.766 12.273 1 82.75 86 LEU A CA 1
ATOM 685 C C . LEU A 1 86 ? 14.773 -18 11.367 1 82.75 86 LEU A C 1
ATOM 687 O O . LEU A 1 86 ? 15.031 -16.812 11.594 1 82.75 86 LEU A O 1
ATOM 691 N N . THR A 1 87 ? 15.227 -18.688 10.383 1 83.19 87 THR A N 1
ATOM 692 C CA . THR A 1 87 ? 16.156 -18.047 9.461 1 83.19 87 THR A CA 1
ATOM 693 C C . THR A 1 87 ? 15.438 -16.984 8.633 1 83.19 87 THR A C 1
ATOM 695 O O . THR A 1 87 ? 15.969 -15.883 8.445 1 83.19 87 THR A O 1
ATOM 698 N N . SER A 1 88 ? 14.266 -17.375 8.18 1 84.12 88 SER A N 1
ATOM 699 C CA . SER A 1 88 ? 13.484 -16.406 7.418 1 84.12 88 SER A CA 1
ATOM 700 C C . SER A 1 88 ? 13.047 -15.242 8.305 1 84.12 88 SER A C 1
ATOM 702 O O . SER A 1 88 ? 12.961 -14.102 7.84 1 84.12 88 SER A O 1
ATOM 704 N N . LEU A 1 89 ? 12.82 -15.523 9.523 1 87.38 89 LEU A N 1
ATOM 705 C CA . LEU A 1 89 ? 12.484 -14.461 10.469 1 87.38 89 LEU A CA 1
ATOM 706 C C . LEU A 1 89 ? 13.664 -13.523 10.688 1 87.38 89 LEU A C 1
ATOM 708 O O . LEU A 1 89 ? 13.5 -12.305 10.703 1 87.38 89 LEU A O 1
ATOM 712 N N . ALA A 1 90 ? 14.828 -14.023 10.867 1 87.19 90 ALA A N 1
ATOM 713 C CA . ALA A 1 90 ? 16.031 -13.227 11.055 1 87.19 90 ALA A CA 1
ATOM 714 C C . ALA A 1 90 ? 16.312 -12.344 9.836 1 87.19 90 ALA A C 1
ATOM 716 O O . ALA A 1 90 ? 16.75 -11.203 9.977 1 87.19 90 ALA A O 1
ATOM 717 N N . ALA A 1 91 ? 16.078 -12.922 8.68 1 88.12 91 ALA A N 1
ATOM 718 C CA . ALA A 1 91 ? 16.25 -12.156 7.445 1 88.12 91 ALA A CA 1
ATOM 719 C C . ALA A 1 91 ? 15.281 -10.977 7.398 1 88.12 91 ALA A C 1
ATOM 721 O O . ALA A 1 91 ? 15.656 -9.875 6.992 1 88.12 91 ALA A O 1
ATOM 722 N N . TYR A 1 92 ? 14.102 -11.227 7.844 1 89.5 92 TYR A N 1
ATOM 723 C CA . TYR A 1 92 ? 13.086 -10.18 7.883 1 89.5 92 TYR A CA 1
ATOM 724 C C . TYR A 1 92 ? 13.492 -9.062 8.844 1 89.5 92 TYR A C 1
ATOM 726 O O . TYR A 1 92 ? 13.438 -7.887 8.492 1 89.5 92 TYR A O 1
ATOM 734 N N . LEU A 1 93 ? 13.953 -9.43 9.992 1 89.88 93 LEU A N 1
ATOM 735 C CA . LEU A 1 93 ? 14.375 -8.477 11 1 89.88 93 LEU A CA 1
ATOM 736 C C . LEU A 1 93 ? 15.602 -7.691 10.539 1 89.88 93 LEU A C 1
ATOM 738 O O . LEU A 1 93 ? 15.703 -6.484 10.766 1 89.88 93 LEU A O 1
ATOM 742 N N . GLY A 1 94 ? 16.469 -8.414 9.898 1 91.62 94 GLY A N 1
ATOM 743 C CA . GLY A 1 94 ? 17.672 -7.777 9.398 1 91.62 94 GLY A CA 1
ATOM 744 C C . GLY A 1 94 ? 17.406 -6.762 8.305 1 91.62 94 GLY A C 1
ATOM 745 O O . GLY A 1 94 ? 17.922 -5.641 8.359 1 91.62 94 GLY A O 1
ATOM 746 N N . PHE A 1 95 ? 16.609 -7.152 7.32 1 93.5 95 PHE A N 1
ATOM 747 C CA . PHE A 1 95 ? 16.312 -6.25 6.219 1 93.5 95 PHE A CA 1
ATOM 748 C C . PHE A 1 95 ? 15.555 -5.02 6.723 1 93.5 95 PHE A C 1
ATOM 750 O O . PHE A 1 95 ? 15.852 -3.895 6.312 1 93.5 95 PHE A O 1
ATOM 757 N N . PHE A 1 96 ? 14.602 -5.238 7.664 1 94.31 96 PHE A N 1
ATOM 758 C CA . PHE A 1 96 ? 13.852 -4.137 8.266 1 94.31 96 PHE A CA 1
ATOM 759 C C . PHE A 1 96 ? 14.789 -3.172 8.977 1 94.31 96 PHE A C 1
ATOM 761 O O . PHE A 1 96 ? 14.633 -1.954 8.883 1 94.31 96 PHE A O 1
ATOM 768 N N . SER A 1 97 ? 15.758 -3.682 9.688 1 95.38 97 SER A N 1
ATOM 769 C CA . SER A 1 97 ? 16.688 -2.848 10.43 1 95.38 97 SER A CA 1
ATOM 770 C C . SER A 1 97 ? 17.5 -1.952 9.5 1 95.38 97 SER A C 1
ATOM 772 O O . SER A 1 97 ? 17.688 -0.769 9.781 1 95.38 97 SER A O 1
ATOM 774 N N . ILE A 1 98 ? 17.906 -2.486 8.406 1 95.94 98 ILE A N 1
ATOM 775 C CA . ILE A 1 98 ? 18.734 -1.748 7.461 1 95.94 98 ILE A CA 1
ATOM 776 C C . ILE A 1 98 ? 17.938 -0.578 6.883 1 95.94 98 ILE A C 1
ATOM 778 O O . ILE A 1 98 ? 18.406 0.563 6.895 1 95.94 98 ILE A O 1
ATOM 782 N N . ILE A 1 99 ? 16.719 -0.848 6.445 1 95.25 99 ILE A N 1
ATOM 783 C CA . ILE A 1 99 ? 15.938 0.199 5.797 1 95.25 99 ILE A CA 1
ATOM 784 C C . ILE A 1 99 ? 15.477 1.215 6.84 1 95.25 99 ILE A C 1
ATOM 786 O O . ILE A 1 99 ? 15.414 2.416 6.562 1 95.25 99 ILE A O 1
ATOM 790 N N . TRP A 1 100 ? 15.18 0.753 8.086 1 96.25 100 TRP A N 1
ATOM 791 C CA . TRP A 1 100 ? 14.695 1.638 9.148 1 96.25 100 TRP A CA 1
ATOM 792 C C . TRP A 1 100 ? 15.781 2.637 9.547 1 96.25 100 TRP A C 1
ATOM 794 O O . TRP A 1 100 ? 15.516 3.838 9.656 1 96.25 100 TRP A O 1
ATOM 804 N N . PHE A 1 101 ? 17 2.174 9.766 1 97.06 101 PHE A N 1
ATOM 805 C CA . PHE A 1 101 ? 18.078 3.061 10.211 1 97.06 101 PHE A CA 1
ATOM 806 C C . PHE A 1 101 ? 18.484 4.016 9.102 1 97.06 101 PHE A C 1
ATOM 808 O O . PHE A 1 101 ? 18.906 5.145 9.367 1 97.06 101 PHE A O 1
ATOM 815 N N . THR A 1 102 ? 18.359 3.535 7.855 1 96.56 102 THR A N 1
ATOM 816 C CA . THR A 1 102 ? 18.609 4.441 6.738 1 96.56 102 THR A CA 1
ATOM 817 C C . THR A 1 102 ? 17.547 5.547 6.699 1 96.56 102 THR A C 1
ATOM 819 O O . THR A 1 102 ? 17.891 6.727 6.574 1 96.56 102 THR A O 1
ATOM 822 N N . TRP A 1 103 ? 16.297 5.164 6.828 1 95.88 103 TRP A N 1
ATOM 823 C CA . TRP A 1 103 ? 15.203 6.129 6.898 1 95.88 103 TRP A CA 1
ATOM 824 C C . TRP A 1 103 ? 15.398 7.09 8.07 1 95.88 103 TRP A C 1
ATOM 826 O O . TRP A 1 103 ? 15.156 8.289 7.938 1 95.88 103 TRP A O 1
ATOM 836 N N . PHE A 1 104 ? 15.82 6.52 9.211 1 96 104 PHE A N 1
ATOM 837 C CA . PHE A 1 104 ? 15.992 7.309 10.43 1 96 104 PHE A CA 1
ATOM 838 C C . PHE A 1 104 ? 17.031 8.406 10.219 1 96 104 PHE A C 1
ATOM 840 O O . PHE A 1 104 ? 16.797 9.555 10.594 1 96 104 PHE A O 1
ATOM 847 N N . GLN A 1 105 ? 18.172 8.094 9.555 1 96.56 105 GLN A N 1
ATOM 848 C CA . GLN A 1 105 ? 19.219 9.07 9.305 1 96.56 105 GLN A CA 1
ATOM 849 C C . GLN A 1 105 ? 18.75 10.156 8.336 1 96.56 105 GLN A C 1
ATOM 851 O O . GLN A 1 105 ? 19.047 11.336 8.516 1 96.56 105 GLN A O 1
ATOM 856 N N . ILE A 1 106 ? 18.016 9.758 7.332 1 95.62 106 ILE A N 1
ATOM 857 C CA . ILE A 1 106 ? 17.469 10.711 6.371 1 95.62 106 ILE A CA 1
ATOM 858 C C . ILE A 1 106 ? 16.5 11.656 7.074 1 95.62 106 ILE A C 1
ATOM 860 O O . ILE A 1 106 ? 16.516 12.867 6.848 1 95.62 106 ILE A O 1
ATOM 864 N N . THR A 1 107 ? 15.664 11.07 7.93 1 93.62 107 THR A N 1
ATOM 865 C CA . THR A 1 107 ? 14.656 11.844 8.648 1 93.62 107 THR A CA 1
ATOM 866 C C . THR A 1 107 ? 15.32 12.852 9.586 1 93.62 107 THR A C 1
ATOM 868 O O . THR A 1 107 ? 14.867 13.992 9.695 1 93.62 107 THR A O 1
ATOM 871 N N . LEU A 1 108 ? 16.406 12.469 10.281 1 92.88 108 LEU A N 1
ATOM 872 C CA . LEU A 1 108 ? 17.109 13.383 11.172 1 92.88 108 LEU A CA 1
ATOM 873 C C . LEU A 1 108 ? 17.656 14.578 10.398 1 92.88 108 LEU A C 1
ATOM 875 O O . LEU A 1 108 ? 17.656 15.703 10.906 1 92.88 108 LEU A O 1
ATOM 879 N N . HIS A 1 109 ? 18.141 14.297 9.211 1 93 109 HIS A N 1
ATOM 880 C CA . HIS A 1 109 ? 18.594 15.391 8.375 1 93 109 HIS A CA 1
ATOM 881 C C . HIS A 1 109 ? 17.438 16.266 7.914 1 93 109 HIS A C 1
ATOM 883 O O . HIS A 1 109 ? 17.516 17.5 7.984 1 93 109 HIS A O 1
ATOM 889 N N . ASP A 1 110 ? 16.359 15.711 7.504 1 91.06 110 ASP A N 1
ATOM 890 C CA . ASP A 1 110 ? 15.227 16.422 6.918 1 91.06 110 ASP A CA 1
ATOM 891 C C . ASP A 1 110 ? 14.57 17.344 7.941 1 91.06 110 ASP A C 1
ATOM 893 O O . ASP A 1 110 ? 14.188 18.469 7.617 1 91.06 110 ASP A O 1
ATOM 897 N N . VAL A 1 111 ? 14.375 16.859 9.125 1 88.69 111 VAL A N 1
ATOM 898 C CA . VAL A 1 111 ? 13.641 17.625 10.125 1 88.69 111 VAL A CA 1
ATOM 899 C C . VAL A 1 111 ? 14.422 18.891 10.5 1 88.69 111 VAL A C 1
ATOM 901 O O . VAL A 1 111 ? 13.828 19.891 10.922 1 88.69 111 VAL A O 1
ATOM 904 N N . ARG A 1 112 ? 15.703 18.875 10.266 1 86.38 112 ARG A N 1
ATOM 905 C CA . ARG A 1 112 ? 16.516 20.016 10.664 1 86.38 112 ARG A CA 1
ATOM 906 C C . ARG A 1 112 ? 16.766 20.953 9.477 1 86.38 112 ARG A C 1
ATOM 908 O O . ARG A 1 112 ? 16.734 22.172 9.625 1 86.38 112 ARG A O 1
ATOM 915 N N . PHE A 1 113 ? 17.016 20.328 8.32 1 86.81 113 PHE A N 1
ATOM 916 C CA . PHE A 1 113 ? 17.641 21.172 7.301 1 86.81 113 PHE A CA 1
ATOM 917 C C . PHE A 1 113 ? 16.812 21.156 6.02 1 86.81 113 PHE A C 1
ATOM 919 O O . PHE A 1 113 ? 17.094 21.922 5.09 1 86.81 113 PHE A O 1
ATOM 926 N N . SER A 1 114 ? 15.867 20.344 5.938 1 85 114 SER A N 1
ATOM 927 C CA . SER A 1 114 ? 15.188 20.172 4.656 1 85 114 SER A CA 1
ATOM 928 C C . SER A 1 114 ? 14.203 21.312 4.402 1 85 114 SER A C 1
ATOM 930 O O . SER A 1 114 ? 13.305 21.547 5.207 1 85 114 SER A O 1
ATOM 932 N N . ILE A 1 115 ? 14.5 22.094 3.383 1 83.38 115 ILE A N 1
ATOM 933 C CA . ILE A 1 115 ? 13.609 23.125 2.865 1 83.38 115 ILE A CA 1
ATOM 934 C C . ILE A 1 115 ? 13.273 22.828 1.403 1 83.38 115 ILE A C 1
ATOM 936 O O . ILE A 1 115 ? 14.148 22.438 0.627 1 83.38 115 ILE A O 1
ATOM 940 N N . ASP A 1 116 ? 12.086 23 1.071 1 85.25 116 ASP A N 1
ATOM 941 C CA . ASP A 1 116 ? 11.633 22.672 -0.278 1 85.25 116 ASP A CA 1
ATOM 942 C C . ASP A 1 116 ? 12.375 23.516 -1.32 1 85.25 116 ASP A C 1
ATOM 944 O O . ASP A 1 116 ? 12.266 24.734 -1.325 1 85.25 116 ASP A O 1
ATOM 948 N N . SER A 1 117 ? 13.258 22.969 -2.076 1 89.25 117 SER A N 1
ATOM 949 C CA . SER A 1 117 ? 14.047 23.578 -3.152 1 89.25 117 SER A CA 1
ATOM 950 C C . SER A 1 117 ? 14.32 22.562 -4.258 1 89.25 117 SER A C 1
ATOM 952 O O . SER A 1 117 ? 14.023 21.375 -4.113 1 89.25 117 SER A O 1
ATOM 954 N N . GLY A 1 118 ? 14.688 23.109 -5.387 1 89.75 118 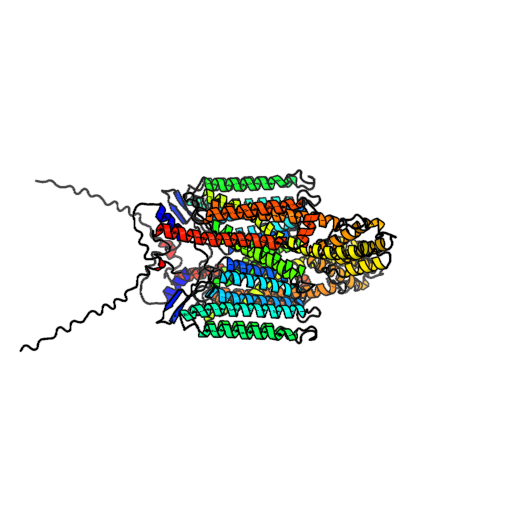GLY A N 1
ATOM 955 C CA . GLY A 1 118 ? 15.039 22.203 -6.469 1 89.75 118 GLY A CA 1
ATOM 956 C C . GLY A 1 118 ? 16.109 21.203 -6.082 1 89.75 118 GLY A C 1
ATOM 957 O O . GLY A 1 118 ? 16.016 20.016 -6.445 1 89.75 118 GLY A O 1
ATOM 958 N N . TYR A 1 119 ? 17.062 21.641 -5.328 1 91.62 119 TYR A N 1
ATOM 959 C CA . TYR A 1 119 ? 18.141 20.781 -4.844 1 91.62 119 TYR A CA 1
ATOM 960 C C . TYR A 1 119 ? 17.594 19.672 -3.965 1 91.62 119 TYR A C 1
ATOM 962 O O . TYR A 1 119 ? 17.938 18.5 -4.148 1 91.62 119 TYR A O 1
ATOM 970 N N . GLU A 1 120 ? 16.75 20.016 -3.08 1 90.75 120 GLU A N 1
ATOM 971 C CA . GLU A 1 120 ? 16.203 19.031 -2.156 1 90.75 120 GLU A CA 1
ATOM 972 C C . GLU A 1 120 ? 15.352 17.984 -2.896 1 90.75 120 GLU A C 1
ATOM 974 O O . GLU A 1 120 ? 15.391 16.797 -2.57 1 90.75 120 GLU A O 1
ATOM 979 N N . ARG A 1 121 ? 14.633 18.422 -3.857 1 92.81 121 ARG A N 1
ATOM 980 C CA . ARG A 1 121 ? 13.797 17.516 -4.633 1 92.81 121 ARG A CA 1
ATOM 981 C C . ARG A 1 121 ? 14.656 16.547 -5.445 1 92.81 121 ARG A C 1
ATOM 983 O O . ARG A 1 121 ? 14.289 15.383 -5.613 1 92.81 121 ARG A O 1
ATOM 990 N N . MET A 1 122 ? 15.758 17.062 -5.961 1 94.5 122 MET A N 1
ATOM 991 C CA . MET A 1 122 ? 16.688 16.172 -6.664 1 94.5 122 MET A CA 1
ATOM 992 C C . MET A 1 122 ? 17.266 15.133 -5.715 1 94.5 122 MET A C 1
ATOM 994 O O . MET A 1 122 ? 17.406 13.961 -6.078 1 94.5 122 MET A O 1
ATOM 998 N N . CYS A 1 123 ? 17.594 15.539 -4.512 1 95.12 123 CYS A N 1
ATOM 999 C CA . CYS A 1 123 ? 18.094 14.602 -3.508 1 95.12 123 CYS A CA 1
ATOM 1000 C C . CYS A 1 123 ? 17.047 13.555 -3.178 1 95.12 123 CYS A C 1
ATOM 1002 O O . CYS A 1 123 ? 17.359 12.375 -3.008 1 95.12 123 CYS A O 1
ATOM 1004 N N . LYS A 1 124 ? 15.805 13.969 -3.152 1 95.38 124 LYS A N 1
ATOM 1005 C CA . LYS A 1 124 ? 14.727 13.031 -2.861 1 95.38 124 LYS A CA 1
ATOM 1006 C C . LYS A 1 124 ? 14.562 12.016 -3.986 1 95.38 124 LYS A C 1
ATOM 1008 O O . LYS A 1 124 ? 14.289 10.844 -3.734 1 95.38 124 LYS A O 1
ATOM 1013 N N . ILE A 1 125 ? 14.742 12.484 -5.199 1 96.25 125 ILE A N 1
ATOM 1014 C CA . ILE A 1 125 ? 14.656 11.57 -6.332 1 96.25 125 ILE A CA 1
ATOM 1015 C C . ILE A 1 125 ? 15.734 10.492 -6.199 1 96.25 125 ILE A C 1
ATOM 1017 O O . ILE A 1 125 ? 15.453 9.305 -6.371 1 96.25 125 ILE A O 1
ATOM 1021 N N . ILE A 1 126 ? 16.891 10.938 -5.863 1 97 126 ILE A N 1
ATOM 1022 C CA . ILE A 1 126 ? 17.984 9.992 -5.699 1 97 126 ILE A CA 1
ATOM 1023 C C . ILE A 1 126 ? 17.688 9.031 -4.555 1 97 126 ILE A C 1
ATOM 1025 O O . ILE A 1 126 ? 17.922 7.828 -4.668 1 97 126 ILE A O 1
ATOM 1029 N N . GLN A 1 127 ? 17.172 9.562 -3.469 1 96.88 127 GLN A N 1
ATOM 1030 C CA . GLN A 1 127 ? 16.797 8.719 -2.34 1 96.88 127 GLN A CA 1
ATOM 1031 C C . GLN A 1 127 ? 15.742 7.691 -2.75 1 96.88 127 GLN A C 1
ATOM 1033 O O . GLN A 1 127 ? 15.82 6.527 -2.352 1 96.88 127 GLN A O 1
ATOM 1038 N N . PHE A 1 128 ? 14.742 8.086 -3.529 1 96.88 128 PHE A N 1
ATOM 1039 C CA . PHE A 1 128 ? 13.703 7.176 -3.996 1 96.88 128 PHE A CA 1
ATOM 1040 C C . PHE A 1 128 ? 14.305 6.059 -4.84 1 96.88 128 PHE A C 1
ATOM 1042 O O . PHE A 1 128 ? 13.938 4.891 -4.684 1 96.88 128 PHE A O 1
ATOM 1049 N N . LEU A 1 129 ? 15.227 6.453 -5.707 1 96.75 129 LEU A N 1
ATOM 1050 C CA . LEU A 1 129 ? 15.898 5.465 -6.543 1 96.75 129 LEU A CA 1
ATOM 1051 C C . LEU A 1 129 ? 16.672 4.465 -5.688 1 96.75 129 LEU A C 1
ATOM 1053 O O . LEU A 1 129 ? 16.656 3.264 -5.961 1 96.75 129 LEU A O 1
ATOM 1057 N N . LEU A 1 130 ? 17.328 4.918 -4.676 1 96.94 130 LEU A N 1
ATOM 1058 C CA . LEU A 1 130 ? 18.094 4.047 -3.783 1 96.94 130 LEU A CA 1
ATOM 1059 C C . LEU A 1 130 ? 17.156 3.127 -2.998 1 96.94 130 LEU A C 1
ATOM 1061 O O . LEU A 1 130 ? 17.484 1.956 -2.777 1 96.94 130 LEU A O 1
ATOM 1065 N N . PHE A 1 131 ? 16.016 3.65 -2.588 1 96.44 131 PHE A N 1
ATOM 1066 C CA . PHE A 1 131 ? 15.039 2.82 -1.881 1 96.44 131 PHE A CA 1
ATOM 1067 C C . PHE A 1 131 ? 14.492 1.731 -2.795 1 96.44 131 PHE A C 1
ATOM 1069 O O . PHE A 1 131 ? 14.234 0.612 -2.348 1 96.44 131 PHE A O 1
ATOM 1076 N N . VAL A 1 132 ? 14.297 2.059 -4.07 1 96.06 132 VAL A N 1
ATOM 1077 C CA . VAL A 1 132 ? 13.906 1.032 -5.027 1 96.06 132 VAL A CA 1
ATOM 1078 C C . VAL A 1 132 ? 15.023 0.004 -5.172 1 96.06 132 VAL A C 1
ATOM 1080 O O . VAL A 1 132 ? 14.758 -1.19 -5.328 1 96.06 132 VAL A O 1
ATOM 1083 N N . GLY A 1 133 ? 16.281 0.479 -5.094 1 95.5 133 GLY A N 1
ATOM 1084 C CA . GLY A 1 133 ? 17.406 -0.431 -5.09 1 95.5 133 GLY A CA 1
ATOM 1085 C C . GLY A 1 133 ? 17.391 -1.407 -3.93 1 95.5 133 GLY A C 1
ATOM 1086 O O . GLY A 1 133 ? 17.734 -2.578 -4.09 1 95.5 133 GLY A O 1
ATOM 1087 N N . PHE A 1 134 ? 16.969 -0.949 -2.719 1 96 134 PHE A N 1
ATOM 1088 C CA . PHE A 1 134 ? 16.844 -1.83 -1.564 1 96 134 PHE A CA 1
ATOM 1089 C C . PHE A 1 134 ? 15.836 -2.947 -1.842 1 96 134 PHE A C 1
ATOM 1091 O O . PHE A 1 134 ? 16 -4.07 -1.36 1 96 134 PHE A O 1
ATOM 1098 N N . ALA A 1 135 ? 14.82 -2.588 -2.594 1 94.62 135 ALA A N 1
ATOM 1099 C CA . ALA A 1 135 ? 13.828 -3.605 -2.922 1 94.62 135 ALA A CA 1
ATOM 1100 C C . ALA A 1 135 ? 14.438 -4.715 -3.775 1 94.62 135 ALA A C 1
ATOM 1102 O O . ALA A 1 135 ? 14.07 -5.883 -3.637 1 94.62 135 ALA A O 1
ATOM 1103 N N . LEU A 1 136 ? 15.336 -4.324 -4.672 1 93.69 136 LEU A N 1
ATOM 1104 C CA . LEU A 1 136 ? 16.031 -5.32 -5.473 1 93.69 136 LEU A CA 1
ATOM 1105 C C . LEU A 1 136 ? 16.859 -6.246 -4.59 1 93.69 136 LEU A C 1
ATOM 1107 O O . LEU A 1 136 ? 16.859 -7.465 -4.773 1 93.69 136 LEU A O 1
ATOM 1111 N N . VAL A 1 137 ? 17.531 -5.68 -3.619 1 93.12 137 VAL A N 1
ATOM 1112 C CA . VAL A 1 137 ? 18.312 -6.461 -2.668 1 93.12 137 VAL A CA 1
ATOM 1113 C C . VAL A 1 137 ? 17.391 -7.367 -1.855 1 93.12 137 VAL A C 1
ATOM 1115 O O . VAL A 1 137 ? 17.734 -8.516 -1.565 1 93.12 137 VAL A O 1
ATOM 1118 N N . GLY A 1 138 ? 16.234 -6.879 -1.491 1 90.06 138 GLY A N 1
ATOM 1119 C CA . GLY A 1 138 ? 15.266 -7.609 -0.688 1 90.06 138 GLY A CA 1
ATOM 1120 C C . GLY A 1 138 ? 14.727 -8.844 -1.382 1 90.06 138 GLY A C 1
ATOM 1121 O O . GLY A 1 138 ? 14.359 -9.82 -0.724 1 90.06 138 GLY A O 1
ATOM 1122 N N . SER A 1 139 ? 14.688 -8.852 -2.633 1 85.44 139 SER A N 1
ATOM 1123 C CA . SER A 1 139 ? 14.133 -9.969 -3.383 1 85.44 139 SER A CA 1
ATOM 1124 C C . SER A 1 139 ? 14.961 -11.234 -3.184 1 85.44 139 SER A C 1
ATOM 1126 O O . SER A 1 139 ? 14.445 -12.352 -3.291 1 85.44 139 SER A O 1
ATOM 1128 N N . SER A 1 140 ? 16.234 -11.086 -2.82 1 84.81 140 SER A N 1
ATOM 1129 C CA . SER A 1 140 ? 17.109 -12.25 -2.607 1 84.81 140 SER A CA 1
ATOM 1130 C C . SER A 1 140 ? 17.875 -12.133 -1.297 1 84.81 140 SER A C 1
ATOM 1132 O O . SER A 1 140 ? 19 -12.633 -1.183 1 84.81 140 SER A O 1
ATOM 1134 N N . PHE A 1 141 ? 17.281 -11.469 -0.381 1 86.94 141 PHE A N 1
ATOM 1135 C CA . PHE A 1 141 ? 17.969 -11.234 0.879 1 86.94 141 PHE A CA 1
ATOM 1136 C C . PHE A 1 141 ? 17.828 -12.43 1.809 1 86.94 141 PHE A C 1
ATOM 1138 O O . PHE A 1 141 ? 16.781 -12.625 2.426 1 86.94 141 PHE A O 1
ATOM 1145 N N . SER A 1 142 ? 18.812 -13.227 1.875 1 80.88 142 SER A N 1
ATOM 1146 C CA . SER A 1 142 ? 18.844 -14.414 2.732 1 80.88 142 SER A CA 1
ATOM 1147 C C . SER A 1 142 ? 20.234 -14.633 3.314 1 80.88 142 SER A C 1
ATOM 1149 O O . SER A 1 142 ? 20.906 -15.602 2.967 1 80.88 142 SER A O 1
ATOM 1151 N N . PRO A 1 143 ? 20.578 -13.844 4.254 1 76.56 143 PRO A N 1
ATOM 1152 C CA . PRO A 1 143 ? 21.906 -14 4.836 1 76.56 143 PRO A CA 1
ATOM 1153 C C . PRO A 1 143 ? 22.047 -15.281 5.656 1 76.56 143 PRO A C 1
ATOM 1155 O O . PRO A 1 143 ? 21.125 -15.656 6.387 1 76.56 143 PRO A O 1
ATOM 1158 N N . GLY A 1 144 ? 23.125 -15.93 5.539 1 67.69 144 GLY A N 1
ATOM 1159 C CA . GLY A 1 144 ? 23.469 -17.078 6.363 1 67.69 144 GLY A CA 1
ATOM 1160 C C . GLY A 1 144 ? 22.859 -18.375 5.859 1 67.69 144 GLY A C 1
ATOM 1161 O O . GLY A 1 144 ? 22.875 -19.391 6.559 1 67.69 144 GLY A O 1
ATOM 1162 N N . THR A 1 145 ? 22.156 -18.25 4.742 1 69.88 145 THR A N 1
ATOM 1163 C CA . THR A 1 145 ? 21.531 -19.453 4.219 1 69.88 145 THR A CA 1
ATOM 1164 C C . THR A 1 145 ? 22.266 -19.938 2.967 1 69.88 145 THR A C 1
ATOM 1166 O O . THR A 1 145 ? 23.172 -19.266 2.48 1 69.88 145 THR A O 1
ATOM 1169 N N . LYS A 1 146 ? 21.844 -21.094 2.631 1 64.38 146 LYS A N 1
ATOM 1170 C CA . LYS A 1 146 ? 22.406 -21.672 1.417 1 64.38 146 LYS A CA 1
ATOM 1171 C C . LYS A 1 146 ? 22.047 -20.844 0.188 1 64.38 146 LYS A C 1
ATOM 1173 O O . LYS A 1 146 ? 22.766 -20.844 -0.804 1 64.38 146 LYS A O 1
ATOM 1178 N N . GLU A 1 147 ? 20.984 -20.031 0.352 1 64.06 147 GLU A N 1
ATOM 1179 C CA . GLU A 1 147 ? 20.484 -19.234 -0.77 1 64.06 147 GLU A CA 1
ATOM 1180 C C . GLU A 1 147 ? 21.078 -17.828 -0.759 1 64.06 147 GLU A C 1
ATOM 1182 O O . GLU A 1 147 ? 20.547 -16.922 -1.386 1 64.06 147 GLU A O 1
ATOM 1187 N N . HIS A 1 148 ? 22.219 -17.828 -0.055 1 66.62 148 HIS A N 1
ATOM 1188 C CA . HIS A 1 148 ? 22.828 -16.5 0.007 1 66.62 148 HIS A CA 1
ATOM 1189 C C . HIS A 1 148 ? 23.281 -16.047 -1.373 1 66.62 148 HIS A C 1
ATOM 1191 O O . HIS A 1 148 ? 23.641 -16.859 -2.225 1 66.62 148 HIS A O 1
ATOM 1197 N N . ASN A 1 149 ? 23.078 -14.766 -1.642 1 78.88 149 ASN A N 1
ATOM 1198 C CA . ASN A 1 149 ? 23.453 -14.133 -2.904 1 78.88 149 ASN A CA 1
ATOM 1199 C C . ASN A 1 149 ? 24.469 -13.016 -2.693 1 78.88 149 ASN A C 1
ATOM 1201 O O . ASN A 1 149 ? 24.094 -11.891 -2.354 1 78.88 149 ASN A O 1
ATOM 1205 N N . ASN A 1 150 ? 25.734 -13.344 -2.908 1 83.81 150 ASN A N 1
ATOM 1206 C CA . ASN A 1 150 ? 26.828 -12.391 -2.691 1 83.81 150 ASN A CA 1
ATOM 1207 C C . ASN A 1 150 ? 26.656 -11.141 -3.555 1 83.81 150 ASN A C 1
ATOM 1209 O O . ASN A 1 150 ? 26.984 -10.031 -3.125 1 83.81 150 ASN A O 1
ATOM 1213 N N . ALA A 1 151 ? 26.125 -11.398 -4.703 1 85.81 151 ALA A N 1
ATOM 1214 C CA . ALA A 1 151 ? 25.922 -10.258 -5.586 1 85.81 151 ALA A CA 1
ATOM 1215 C C . ALA A 1 151 ? 24.922 -9.273 -4.984 1 85.81 151 ALA A C 1
ATOM 1217 O O . ALA A 1 151 ? 25.109 -8.055 -5.094 1 85.81 151 ALA A O 1
ATOM 1218 N N . SER A 1 152 ? 23.922 -9.805 -4.395 1 88.69 152 SER A N 1
ATOM 1219 C CA . SER A 1 152 ? 22.922 -8.977 -3.736 1 88.69 152 SER A CA 1
ATOM 1220 C C . SER A 1 152 ? 23.516 -8.242 -2.537 1 88.69 152 SER A C 1
ATOM 1222 O O . SER A 1 152 ? 23.156 -7.094 -2.268 1 88.69 152 SER A O 1
ATOM 1224 N N . PHE A 1 153 ? 24.406 -8.867 -1.82 1 90.62 153 PHE A N 1
ATOM 1225 C CA . PHE A 1 153 ? 25.031 -8.25 -0.657 1 90.62 153 PHE A CA 1
ATOM 1226 C C . PHE A 1 153 ? 26 -7.156 -1.081 1 90.62 153 PHE A C 1
ATOM 1228 O O . PHE A 1 153 ? 26.125 -6.137 -0.404 1 90.62 153 PHE A O 1
ATOM 1235 N N . GLN A 1 154 ? 26.672 -7.414 -2.188 1 91.62 154 GLN A N 1
ATOM 1236 C CA . GLN A 1 154 ? 27.531 -6.363 -2.734 1 91.62 154 GLN A CA 1
ATOM 1237 C C . GLN A 1 154 ? 26.703 -5.141 -3.137 1 91.62 154 GLN A C 1
ATOM 1239 O O . GLN A 1 154 ? 27.109 -4.004 -2.891 1 91.62 154 GLN A O 1
ATOM 1244 N N . LEU A 1 155 ? 25.625 -5.441 -3.76 1 93.06 155 LEU A N 1
ATOM 1245 C CA . LEU A 1 155 ? 24.719 -4.352 -4.141 1 93.06 155 LEU A CA 1
ATOM 1246 C C . LEU A 1 155 ? 24.234 -3.592 -2.914 1 93.06 155 LEU A C 1
ATOM 1248 O O . LEU A 1 155 ? 24.141 -2.363 -2.939 1 93.06 155 LEU A O 1
ATOM 1252 N N . LEU A 1 156 ? 23.922 -4.348 -1.869 1 94.94 156 LEU A N 1
ATOM 1253 C CA . LEU A 1 156 ? 23.5 -3.717 -0.624 1 94.94 156 LEU A CA 1
ATOM 1254 C C . LEU A 1 156 ? 24.578 -2.762 -0.105 1 94.94 156 LEU A C 1
ATOM 1256 O O . LEU A 1 156 ? 24.266 -1.623 0.261 1 94.94 156 LEU A O 1
ATOM 1260 N N . CYS A 1 157 ? 25.797 -3.201 -0.09 1 95.5 157 CYS A N 1
ATOM 1261 C CA . CYS A 1 157 ? 26.891 -2.367 0.378 1 95.5 157 CYS A CA 1
ATOM 1262 C C . CYS A 1 157 ? 27.031 -1.113 -0.478 1 95.5 157 CYS A C 1
ATOM 1264 O O . CYS A 1 157 ? 27.234 -0.017 0.047 1 95.5 157 CYS A O 1
ATOM 1266 N N . ASN A 1 158 ? 26.891 -1.281 -1.728 1 95.81 158 ASN A N 1
ATOM 1267 C CA . ASN A 1 158 ? 27 -0.146 -2.637 1 95.81 158 ASN A CA 1
ATOM 1268 C C . ASN A 1 158 ? 25.859 0.842 -2.441 1 95.81 158 ASN A C 1
ATOM 1270 O O . ASN A 1 158 ? 26.062 2.057 -2.51 1 95.81 158 ASN A O 1
ATOM 1274 N N . ILE A 1 159 ? 24.656 0.348 -2.268 1 96.94 159 ILE A N 1
ATOM 1275 C CA . ILE A 1 159 ? 23.5 1.219 -2.047 1 96.94 159 ILE A CA 1
ATOM 1276 C C . ILE A 1 159 ? 23.672 1.966 -0.725 1 96.94 159 ILE A C 1
ATOM 1278 O O . ILE A 1 159 ? 23.422 3.17 -0.65 1 96.94 159 ILE A O 1
ATOM 1282 N N . LEU A 1 160 ? 24.078 1.198 0.306 1 97.94 160 LEU A N 1
ATOM 1283 C CA . LEU A 1 160 ? 24.312 1.833 1.6 1 97.94 160 LEU A CA 1
ATOM 1284 C C . LEU A 1 160 ? 25.391 2.9 1.495 1 97.94 160 LEU A C 1
ATOM 1286 O O . LEU A 1 160 ? 25.281 3.971 2.096 1 97.94 160 LEU A O 1
ATOM 1290 N N . PHE A 1 161 ? 26.469 2.621 0.745 1 97.75 161 PHE A N 1
ATOM 1291 C CA . PHE A 1 161 ? 27.531 3.594 0.497 1 97.75 161 PHE A CA 1
ATOM 1292 C C . PHE A 1 161 ? 26.969 4.824 -0.209 1 97.75 161 PHE A C 1
ATOM 1294 O O . PHE A 1 161 ? 27.266 5.957 0.182 1 97.75 161 PHE A O 1
ATOM 1301 N N . ALA A 1 162 ? 26.141 4.586 -1.192 1 97.81 162 ALA A N 1
ATOM 1302 C CA . ALA A 1 162 ? 25.562 5.688 -1.956 1 97.81 162 ALA A CA 1
ATOM 1303 C C . ALA A 1 162 ? 24.672 6.559 -1.073 1 97.81 162 ALA A C 1
ATOM 1305 O O . ALA A 1 162 ? 24.656 7.781 -1.217 1 97.81 162 ALA A O 1
ATOM 1306 N N . THR A 1 163 ? 23.891 5.961 -0.197 1 97.94 163 THR A N 1
ATOM 1307 C CA . THR A 1 163 ? 23.031 6.723 0.707 1 97.94 163 THR A CA 1
ATOM 1308 C C . THR A 1 163 ? 23.875 7.605 1.629 1 97.94 163 THR A C 1
ATOM 1310 O O . THR A 1 163 ? 23.516 8.758 1.894 1 97.94 163 THR A O 1
ATOM 1313 N N . ARG A 1 164 ? 25 7.074 2.117 1 98.38 164 ARG A N 1
ATOM 1314 C CA . ARG A 1 164 ? 25.875 7.855 2.994 1 98.38 164 ARG A CA 1
ATOM 1315 C C . ARG A 1 164 ? 26.578 8.969 2.221 1 98.38 164 ARG A C 1
ATOM 1317 O O . ARG A 1 164 ? 26.844 10.039 2.768 1 98.38 164 ARG A O 1
ATOM 1324 N N . LEU A 1 165 ? 26.906 8.648 0.976 1 97.88 165 LEU A N 1
ATOM 1325 C CA . LEU A 1 165 ? 27.5 9.688 0.141 1 97.88 165 LEU A CA 1
ATOM 1326 C C . LEU A 1 165 ? 26.516 10.836 -0.064 1 97.88 165 LEU A C 1
ATOM 1328 O O . LEU A 1 165 ? 26.922 12.008 -0.061 1 97.88 165 LEU A O 1
ATOM 1332 N N . LEU A 1 166 ? 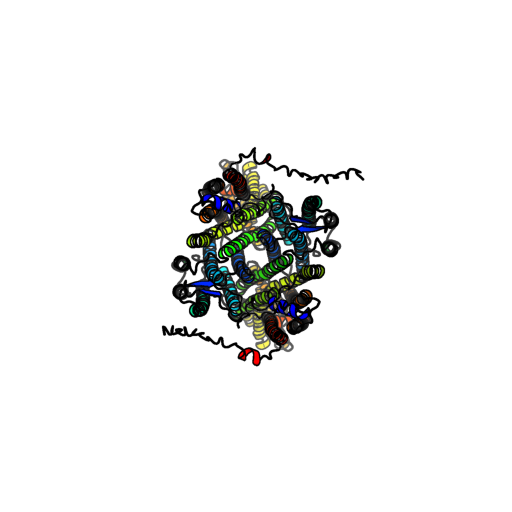25.281 10.477 -0.279 1 97.88 166 LEU A N 1
ATOM 1333 C CA . LEU A 1 166 ? 24.266 11.5 -0.438 1 97.88 166 LEU A CA 1
ATOM 1334 C C . LEU A 1 166 ? 24.094 12.312 0.845 1 97.88 166 LEU A C 1
ATOM 1336 O O . LEU A 1 166 ? 23.938 13.531 0.796 1 97.88 166 LEU A O 1
ATOM 1340 N N . LEU A 1 167 ? 24.109 11.68 1.982 1 97.88 167 LEU A N 1
ATOM 1341 C CA . LEU A 1 167 ? 24 12.375 3.258 1 97.88 167 LEU A CA 1
ATOM 1342 C C . LEU A 1 167 ? 25.188 13.305 3.473 1 97.88 167 LEU A C 1
ATOM 1344 O O . LEU A 1 167 ? 25.047 14.414 3.996 1 97.88 167 LEU A O 1
ATOM 1348 N N . VAL A 1 168 ? 26.422 12.836 3.055 1 97.75 168 VAL A N 1
ATOM 1349 C CA . VAL A 1 168 ? 27.609 13.68 3.135 1 97.75 168 VAL A CA 1
ATOM 1350 C C . VAL A 1 168 ? 27.406 14.945 2.305 1 97.75 168 VAL A C 1
ATOM 1352 O O . VAL A 1 168 ? 27.688 16.047 2.768 1 97.75 168 VAL A O 1
ATOM 1355 N N . ALA A 1 169 ? 26.891 14.734 1.144 1 97.06 169 ALA A N 1
ATOM 1356 C CA . ALA A 1 169 ? 26.641 15.875 0.271 1 97.06 169 ALA A CA 1
ATOM 1357 C C . ALA A 1 169 ? 25.609 16.812 0.886 1 97.06 169 ALA A C 1
ATOM 1359 O O . ALA A 1 169 ? 25.797 18.031 0.888 1 97.06 169 ALA A O 1
ATOM 1360 N N . GLN A 1 170 ? 24.547 16.312 1.438 1 96.06 170 GLN A N 1
ATOM 1361 C CA . GLN A 1 170 ? 23.469 17.109 1.996 1 96.06 170 GLN A CA 1
ATOM 1362 C C . GLN A 1 170 ? 23.938 17.875 3.236 1 96.06 170 GLN A C 1
ATOM 1364 O O . GLN A 1 170 ? 23.656 19.062 3.385 1 96.06 170 GLN A O 1
ATOM 1369 N N . TYR A 1 171 ? 24.641 17.203 4.125 1 95.06 171 TYR A N 1
ATOM 1370 C CA . TYR A 1 171 ? 25.156 17.875 5.312 1 95.06 171 TYR A CA 1
ATOM 1371 C C . TYR A 1 171 ? 26.219 18.906 4.938 1 95.06 171 TYR A C 1
ATOM 1373 O O . TYR A 1 171 ? 26.359 19.922 5.602 1 95.06 171 TYR A O 1
ATOM 1381 N N . SER A 1 172 ? 26.984 18.625 3.848 1 95.38 172 SER A N 1
ATOM 1382 C CA . SER A 1 172 ? 28 19.578 3.391 1 95.38 172 SER A CA 1
ATOM 1383 C C . SER A 1 172 ? 27.344 20.859 2.881 1 95.38 172 SER A C 1
ATOM 1385 O O . SER A 1 172 ? 27.859 21.953 3.125 1 95.38 172 SER A O 1
ATOM 1387 N N . VAL A 1 173 ? 26.297 20.688 2.178 1 92.69 173 VAL A N 1
ATOM 1388 C CA . VAL A 1 173 ? 25.562 21.859 1.698 1 92.69 173 VAL A CA 1
ATOM 1389 C C . VAL A 1 173 ? 25 22.641 2.885 1 92.69 173 VAL A C 1
ATOM 1391 O O . VAL A 1 173 ? 25.047 23.875 2.91 1 92.69 173 VAL A O 1
ATOM 1394 N N . ALA A 1 174 ? 24.438 21.938 3.84 1 89.94 174 ALA A N 1
ATOM 1395 C CA . ALA A 1 174 ? 23.922 22.594 5.047 1 89.94 174 ALA A CA 1
ATOM 1396 C C . ALA A 1 174 ? 25.047 23.328 5.785 1 89.94 174 ALA A C 1
ATOM 1398 O O . ALA A 1 174 ? 24.844 24.453 6.258 1 89.94 174 ALA A O 1
ATOM 1399 N N . LEU A 1 175 ? 26.203 22.688 5.863 1 91.19 175 LEU A N 1
ATOM 1400 C CA . LEU A 1 175 ? 27.359 23.297 6.523 1 91.19 175 LEU A CA 1
ATOM 1401 C C . LEU A 1 175 ? 27.781 24.578 5.812 1 91.19 175 LEU A C 1
ATOM 1403 O O . LEU A 1 175 ? 28.109 25.578 6.461 1 91.19 175 LEU A O 1
ATOM 1407 N N . HIS A 1 176 ? 27.75 24.531 4.531 1 89.62 176 HIS A N 1
ATOM 1408 C CA . HIS A 1 176 ? 28.125 25.688 3.74 1 89.62 176 HIS A CA 1
ATOM 1409 C C . HIS A 1 176 ? 27.234 26.891 4.059 1 89.62 176 HIS A C 1
ATOM 1411 O O . HIS A 1 176 ? 27.719 28 4.242 1 89.62 176 HIS A O 1
ATOM 1417 N N . PHE A 1 177 ? 25.969 26.672 4.254 1 85.56 177 PHE A N 1
ATOM 1418 C CA . PHE A 1 177 ? 25.031 27.75 4.52 1 85.56 177 PHE A CA 1
ATOM 1419 C C . PHE A 1 177 ? 25.094 28.172 5.98 1 85.56 177 PHE A C 1
ATOM 1421 O O . PHE A 1 177 ? 24.969 29.359 6.293 1 85.56 177 PHE A O 1
ATOM 1428 N N . VAL A 1 178 ? 25.25 27.219 6.812 1 83.31 178 VAL A N 1
ATOM 1429 C CA . VAL A 1 178 ? 25.281 27.516 8.242 1 83.31 178 VAL A CA 1
ATOM 1430 C C . VAL A 1 178 ? 26.562 28.266 8.586 1 83.31 178 VAL A C 1
ATOM 1432 O O . VAL A 1 178 ? 26.547 29.203 9.398 1 83.31 178 VAL A O 1
ATOM 1435 N N . ARG A 1 179 ? 27.656 27.906 8.016 1 84.94 179 ARG A N 1
ATOM 1436 C CA . ARG A 1 179 ? 28.953 28.531 8.281 1 84.94 179 ARG A CA 1
ATOM 1437 C C . ARG A 1 179 ? 28.953 30 7.875 1 84.94 179 ARG A C 1
ATOM 1439 O O . ARG A 1 179 ? 29.641 30.812 8.484 1 84.94 179 ARG A O 1
ATOM 1446 N N . LYS A 1 180 ? 28.219 30.25 6.902 1 82.81 180 LYS A N 1
ATOM 1447 C CA . LYS A 1 180 ? 28.125 31.625 6.434 1 82.81 180 LYS A CA 1
ATOM 1448 C C . LYS A 1 180 ? 27.391 32.5 7.441 1 82.81 180 LYS A C 1
ATOM 1450 O O . LYS A 1 180 ? 27.641 33.719 7.523 1 82.81 180 LYS A O 1
ATOM 1455 N N . LYS A 1 181 ? 26.609 31.828 8.211 1 77.94 181 LYS A N 1
ATOM 1456 C CA . LYS A 1 181 ? 25.781 32.625 9.117 1 77.94 181 LYS A CA 1
ATOM 1457 C C . LYS A 1 181 ? 26.266 32.5 10.562 1 77.94 181 LYS A C 1
ATOM 1459 O O . LYS A 1 181 ? 26.156 33.438 11.352 1 77.94 181 LYS A O 1
ATOM 1464 N N . THR A 1 182 ? 26.656 31.219 10.875 1 76.94 182 THR A N 1
ATOM 1465 C CA . THR A 1 182 ? 27.094 31 12.25 1 76.94 182 THR A CA 1
ATOM 1466 C C . THR A 1 182 ? 28.188 29.938 12.297 1 76.94 182 THR A C 1
ATOM 1468 O O . THR A 1 182 ? 28.203 29.016 11.484 1 76.94 182 THR A O 1
ATOM 1471 N N . LYS A 1 183 ? 29.109 30.125 13.289 1 78.94 183 LYS A N 1
ATOM 1472 C CA . LYS A 1 183 ? 30.203 29.172 13.445 1 78.94 183 LYS A CA 1
ATOM 1473 C C . LYS A 1 183 ? 29.859 28.109 14.5 1 78.94 183 LYS A C 1
ATOM 1475 O O . LYS A 1 183 ? 30.531 27.078 14.586 1 78.94 183 LYS A O 1
ATOM 1480 N N . SER A 1 184 ? 28.797 28.297 15.211 1 78.56 184 SER A N 1
ATOM 1481 C CA . SER A 1 184 ? 28.484 27.438 16.344 1 78.56 184 SER A CA 1
ATOM 1482 C C . SER A 1 184 ? 28.125 26.031 15.906 1 78.56 184 SER A C 1
ATOM 1484 O O . SER A 1 184 ? 28.375 25.062 16.625 1 78.56 184 SER A O 1
ATOM 1486 N N . LEU A 1 185 ? 27.656 25.906 14.734 1 85.44 185 LEU A N 1
ATOM 1487 C CA . LEU A 1 185 ? 27.172 24.594 14.289 1 85.44 185 LEU A CA 1
ATOM 1488 C C . LEU A 1 185 ? 28.172 23.953 13.328 1 85.44 185 LEU A C 1
ATOM 1490 O O . LEU A 1 185 ? 27.891 22.875 12.773 1 85.44 185 LEU A O 1
ATOM 1494 N N . THR A 1 186 ? 29.281 24.531 13.172 1 87.81 186 THR A N 1
ATOM 1495 C CA . THR A 1 186 ? 30.266 24.031 12.219 1 87.81 186 THR A CA 1
ATOM 1496 C C . THR A 1 186 ? 30.875 22.719 12.695 1 87.81 186 THR A C 1
ATOM 1498 O O . THR A 1 186 ? 31.016 21.781 11.914 1 87.81 186 THR A O 1
ATOM 1501 N N . TRP A 1 187 ? 31.125 22.688 13.961 1 89.25 187 TRP A N 1
ATOM 1502 C CA . TRP A 1 187 ? 31.797 21.5 14.492 1 89.25 187 TRP A CA 1
ATOM 1503 C C . TRP A 1 187 ? 30.859 20.297 14.469 1 89.25 187 TRP A C 1
ATOM 1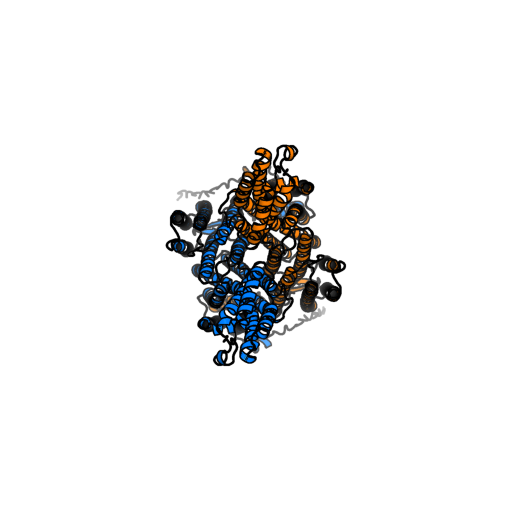505 O O . TRP A 1 187 ? 31.219 19.234 13.953 1 89.25 187 TRP A O 1
ATOM 1515 N N . PRO A 1 188 ? 29.703 20.422 15.047 1 90.56 188 PRO A N 1
ATOM 1516 C CA . PRO A 1 188 ? 28.812 19.25 15.016 1 90.56 188 PRO A CA 1
ATOM 1517 C C . PRO A 1 188 ? 28.484 18.797 13.602 1 90.56 188 PRO A C 1
ATOM 1519 O O . PRO A 1 188 ? 28.375 17.594 13.344 1 90.56 188 PRO A O 1
ATOM 1522 N N . LEU A 1 189 ? 28.328 19.672 12.711 1 93.5 189 LEU A N 1
ATOM 1523 C CA . LEU A 1 189 ? 28.031 19.297 11.336 1 93.5 189 LEU A CA 1
ATOM 1524 C C . LEU A 1 189 ? 29.234 18.625 10.68 1 93.5 189 LEU A C 1
ATOM 1526 O O . LEU A 1 189 ? 29.078 17.656 9.938 1 93.5 189 LEU A O 1
ATOM 1530 N N . SER A 1 190 ? 30.406 19.188 10.961 1 94.69 190 SER A N 1
ATOM 1531 C CA . SER A 1 190 ? 31.625 18.578 10.43 1 94.69 190 SER A CA 1
ATOM 1532 C C . SER A 1 190 ? 31.828 17.172 10.977 1 94.69 190 SER A C 1
ATOM 1534 O O . SER A 1 190 ? 32.281 16.281 10.25 1 94.69 190 SER A O 1
ATOM 1536 N N . LEU A 1 191 ? 31.5 17 12.195 1 95.25 191 LEU A N 1
ATOM 1537 C CA . LEU A 1 191 ? 31.609 15.68 12.812 1 95.25 191 LEU A CA 1
ATOM 1538 C C . LEU A 1 191 ? 30.641 14.703 12.164 1 95.25 191 LEU A C 1
ATOM 1540 O O . LEU A 1 191 ? 30.969 13.531 11.969 1 95.25 191 LEU A O 1
ATOM 1544 N N . THR A 1 192 ? 29.438 15.219 11.914 1 95.5 192 THR A N 1
ATOM 1545 C CA . THR A 1 192 ? 28.438 14.375 11.273 1 95.5 192 THR A CA 1
ATOM 1546 C C . THR A 1 192 ? 28.891 13.977 9.867 1 95.5 192 THR A C 1
ATOM 1548 O O . THR A 1 192 ? 28.719 12.828 9.461 1 95.5 192 THR A O 1
ATOM 1551 N N . ILE A 1 193 ? 29.469 14.883 9.117 1 97.19 193 ILE A N 1
ATOM 1552 C CA . ILE A 1 193 ? 29.984 14.617 7.777 1 97.19 193 ILE A CA 1
ATOM 1553 C C . ILE A 1 193 ? 31.078 13.562 7.848 1 97.19 193 ILE A C 1
ATOM 1555 O O . ILE A 1 193 ? 31.078 12.609 7.066 1 97.19 193 ILE A O 1
ATOM 1559 N N . THR A 1 194 ? 31.969 13.75 8.812 1 97.31 194 THR A N 1
ATOM 1560 C CA . THR A 1 194 ? 33.062 12.797 8.992 1 97.31 194 THR A CA 1
ATOM 1561 C C . THR A 1 194 ? 32.531 11.414 9.336 1 97.31 194 THR A C 1
ATOM 1563 O O . THR A 1 194 ? 33.062 10.406 8.852 1 97.31 194 THR A O 1
ATOM 1566 N N . LEU A 1 195 ? 31.516 11.383 10.156 1 97.5 195 LEU A N 1
ATOM 1567 C CA . LEU A 1 195 ? 30.875 10.117 10.516 1 97.5 195 LEU A CA 1
ATOM 1568 C C . LEU A 1 195 ? 30.375 9.383 9.273 1 97.5 195 LEU A C 1
ATOM 1570 O O . LEU A 1 195 ? 30.656 8.195 9.102 1 97.5 195 LEU A O 1
ATOM 1574 N N . PHE A 1 196 ? 29.703 10.07 8.344 1 97.88 196 PHE A N 1
ATOM 1575 C CA . PHE A 1 196 ? 29.094 9.422 7.184 1 97.88 196 PHE A CA 1
ATOM 1576 C C . PHE A 1 196 ? 30.156 9.062 6.148 1 97.88 196 PHE A C 1
ATOM 1578 O O . PHE A 1 196 ? 30 8.094 5.406 1 97.88 196 PHE A O 1
ATOM 1585 N N . ILE A 1 197 ? 31.281 9.812 6.148 1 97.62 197 ILE A N 1
ATOM 1586 C CA . ILE A 1 197 ? 32.406 9.438 5.289 1 97.62 197 ILE A CA 1
ATOM 1587 C C . ILE A 1 197 ? 33 8.109 5.758 1 97.62 197 ILE A C 1
ATOM 1589 O O . ILE A 1 197 ? 33.188 7.195 4.957 1 97.62 197 ILE A O 1
ATOM 1593 N N . PHE A 1 198 ? 33.188 8.047 7.039 1 97.19 198 PHE A N 1
ATOM 1594 C CA . PHE A 1 198 ? 33.781 6.836 7.598 1 97.19 198 PHE A CA 1
ATOM 1595 C C . PHE A 1 198 ? 32.812 5.668 7.523 1 97.19 198 PHE A C 1
ATOM 1597 O O . PHE A 1 198 ? 33.188 4.547 7.191 1 97.19 198 PHE A O 1
ATOM 1604 N N . SER A 1 199 ? 31.578 5.914 7.898 1 97.25 199 SER A N 1
ATOM 1605 C CA . SER A 1 199 ? 30.578 4.848 7.816 1 97.25 199 SER A CA 1
ATOM 1606 C C . SER A 1 199 ? 30.375 4.391 6.379 1 97.25 199 SER A C 1
ATOM 1608 O O . SER A 1 199 ? 30.281 3.189 6.109 1 97.25 199 SER A O 1
ATOM 1610 N N . GLY A 1 200 ? 30.266 5.34 5.422 1 97.31 200 GLY A N 1
ATOM 1611 C CA . GLY A 1 200 ? 30.172 4.984 4.016 1 97.31 200 GLY A CA 1
ATOM 1612 C C . GLY A 1 200 ? 31.375 4.199 3.518 1 97.31 200 GLY A C 1
ATOM 1613 O O . GLY A 1 200 ? 31.219 3.201 2.814 1 97.31 200 GLY A O 1
ATOM 1614 N N . GLY A 1 201 ? 32.531 4.668 3.924 1 96.94 201 GLY A N 1
ATOM 1615 C CA . GLY A 1 201 ? 33.75 3.957 3.562 1 96.94 201 GLY A CA 1
ATOM 1616 C C . GLY A 1 201 ? 33.812 2.549 4.125 1 96.94 201 GLY A C 1
ATOM 1617 O O . GLY A 1 201 ? 34.25 1.619 3.443 1 96.94 201 GLY A O 1
ATOM 1618 N N . ALA A 1 202 ? 33.406 2.408 5.359 1 96.62 202 ALA A N 1
ATOM 1619 C CA . ALA A 1 202 ? 33.375 1.092 5.996 1 96.62 202 ALA A CA 1
ATOM 1620 C C . ALA A 1 202 ? 32.438 0.149 5.27 1 96.62 202 ALA A C 1
ATOM 1622 O O . ALA A 1 202 ? 32.75 -1.018 5.039 1 96.62 202 ALA A O 1
ATOM 1623 N N . LEU A 1 203 ? 31.266 0.627 4.898 1 96.69 203 LEU A N 1
ATOM 1624 C CA . LEU A 1 203 ? 30.281 -0.184 4.184 1 96.69 203 LEU A CA 1
ATOM 1625 C C . LEU A 1 203 ? 30.797 -0.564 2.801 1 96.69 203 LEU A C 1
ATOM 1627 O O . LEU A 1 203 ? 30.641 -1.71 2.371 1 96.69 203 LEU A O 1
ATOM 1631 N N . TYR A 1 204 ? 31.422 0.386 2.166 1 96.06 204 TYR A N 1
ATOM 1632 C CA . TYR A 1 204 ? 32 0.113 0.853 1 96.06 204 TYR A CA 1
ATOM 1633 C C . TYR A 1 204 ? 33.125 -0.9 0.953 1 96.06 204 TYR A C 1
ATOM 1635 O O . TYR A 1 204 ? 33.281 -1.747 0.071 1 96.06 204 TYR A O 1
ATOM 1643 N N . SER A 1 205 ? 33.906 -0.815 1.963 1 94.31 205 SER A N 1
ATOM 1644 C CA . SER A 1 205 ? 35.062 -1.69 2.148 1 94.31 205 SER A CA 1
ATOM 1645 C C . SER A 1 205 ? 34.625 -3.135 2.373 1 94.31 205 SER A C 1
ATOM 1647 O O . SER A 1 205 ? 35.438 -4.059 2.248 1 94.31 205 SER A O 1
ATOM 1649 N N . MET A 1 206 ? 33.344 -3.354 2.65 1 92.31 206 MET A N 1
ATOM 1650 C CA . MET A 1 206 ? 32.812 -4.703 2.857 1 92.31 206 MET A CA 1
ATOM 1651 C C . MET A 1 206 ? 32.562 -5.395 1.524 1 92.31 206 MET A C 1
ATOM 1653 O O . MET A 1 206 ? 32.344 -6.609 1.48 1 92.31 206 MET A O 1
ATOM 1657 N N . THR A 1 207 ? 32.594 -4.746 0.409 1 91.31 207 THR A N 1
ATOM 1658 C CA . THR A 1 207 ? 32.219 -5.262 -0.903 1 91.31 207 THR A CA 1
ATOM 1659 C C . THR A 1 207 ? 33.094 -6.434 -1.297 1 91.31 207 THR A C 1
ATOM 1661 O O . THR A 1 207 ? 32.625 -7.441 -1.817 1 91.31 207 THR A O 1
ATOM 1664 N N . PRO A 1 208 ? 34.469 -6.379 -1.019 1 88.38 208 PRO A N 1
ATOM 1665 C CA . PRO A 1 208 ? 35.344 -7.504 -1.412 1 88.38 208 PRO A CA 1
ATOM 1666 C C . PRO A 1 208 ? 35.062 -8.773 -0.606 1 88.38 208 PRO A C 1
ATOM 1668 O O . PRO A 1 208 ? 35.344 -9.875 -1.066 1 88.38 208 PRO A O 1
ATOM 1671 N N . ALA A 1 209 ? 34.438 -8.578 0.553 1 86.31 209 ALA A N 1
ATOM 1672 C CA . ALA A 1 209 ? 34.125 -9.742 1.382 1 86.31 209 ALA A CA 1
ATOM 1673 C C . ALA A 1 209 ? 33 -10.57 0.752 1 86.31 209 ALA A C 1
ATOM 1675 O O . ALA A 1 209 ? 32.844 -11.758 1.063 1 86.31 209 ALA A O 1
ATOM 1676 N N . PHE A 1 210 ? 32.281 -9.992 -0.179 1 87.25 210 PHE A N 1
ATOM 1677 C CA . PHE A 1 210 ? 31.156 -10.688 -0.821 1 87.25 210 PHE A CA 1
ATOM 1678 C C . PHE A 1 210 ? 31.5 -11.023 -2.27 1 87.25 210 PHE A C 1
ATOM 1680 O O . PHE A 1 210 ? 30.609 -11.125 -3.111 1 87.25 210 PHE A O 1
ATOM 1687 N N . SER A 1 211 ? 32.75 -11.109 -2.514 1 82.81 211 SER A N 1
ATOM 1688 C CA . SER A 1 211 ? 33.156 -11.555 -3.84 1 82.81 211 SER A CA 1
ATOM 1689 C C . SER A 1 211 ? 32.75 -13.016 -4.078 1 82.81 211 SER A C 1
ATOM 1691 O O . SER A 1 211 ? 32.562 -13.773 -3.127 1 82.81 211 SER A O 1
ATOM 1693 N N . PRO A 1 212 ? 32.438 -13.32 -5.262 1 77.19 212 PRO A N 1
ATOM 1694 C CA . PRO A 1 212 ? 32.062 -14.703 -5.559 1 77.19 212 PRO A CA 1
ATOM 1695 C C . PRO A 1 212 ? 33.062 -15.711 -5.012 1 77.19 212 PRO A C 1
ATOM 1697 O O . PRO A 1 212 ? 32.688 -16.844 -4.668 1 77.19 212 PRO A O 1
ATOM 1700 N N . GLU A 1 213 ? 34.281 -15.305 -4.82 1 73.38 213 GLU A N 1
ATOM 1701 C CA . GLU A 1 213 ? 35.344 -16.203 -4.379 1 73.38 213 GLU A CA 1
ATOM 1702 C C . GLU A 1 213 ? 35.344 -16.359 -2.861 1 73.38 213 GLU A C 1
ATOM 1704 O O . GLU A 1 213 ? 35.906 -17.328 -2.334 1 73.38 213 GLU A O 1
ATOM 1709 N N . SER A 1 214 ? 34.719 -15.461 -2.176 1 71.12 214 SER A N 1
ATOM 1710 C CA . SER A 1 214 ? 34.844 -15.406 -0.723 1 71.12 214 SER A CA 1
ATOM 1711 C C . SER A 1 214 ? 33.875 -16.359 -0.056 1 71.12 214 SER A C 1
ATOM 1713 O O . SER A 1 214 ? 33.969 -16.656 1.136 1 71.12 214 SER A O 1
ATOM 1715 N N . GLY A 1 215 ? 33.25 -17.375 -0.866 1 63.38 215 GLY A N 1
ATOM 1716 C CA . GLY A 1 215 ? 32.312 -18.359 -0.31 1 63.38 215 GLY A CA 1
ATOM 1717 C C . GLY A 1 215 ? 31.203 -17.719 0.491 1 63.38 215 GLY A C 1
ATOM 1718 O O . GLY A 1 215 ? 30.859 -16.562 0.272 1 63.38 215 GLY A O 1
ATOM 1719 N N . ASN A 1 216 ? 30.375 -18.531 1.269 1 59.16 216 ASN A N 1
ATOM 1720 C CA . ASN A 1 216 ? 29.234 -18.156 2.109 1 59.16 216 ASN A CA 1
ATOM 1721 C C . ASN A 1 216 ? 29.688 -17.516 3.416 1 59.16 216 ASN A C 1
ATOM 1723 O O . ASN A 1 216 ? 30.422 -18.141 4.195 1 59.16 216 ASN A O 1
ATOM 1727 N N . GLY A 1 217 ? 29.797 -16.312 3.604 1 55.78 217 GLY A N 1
ATOM 1728 C CA . GLY A 1 217 ? 30.156 -15.188 4.465 1 55.78 217 GLY A CA 1
ATOM 1729 C C . GLY A 1 217 ? 30.172 -15.547 5.938 1 55.78 217 GLY A C 1
ATOM 1730 O O . GLY A 1 217 ? 29.359 -16.359 6.391 1 55.78 217 GLY A O 1
ATOM 1731 N N . LEU A 1 218 ? 31.391 -15.625 6.445 1 57.78 218 LEU A N 1
ATOM 1732 C CA . LEU A 1 218 ? 31.984 -15.602 7.773 1 57.78 218 LEU A CA 1
ATOM 1733 C C . LEU A 1 218 ? 31.219 -14.68 8.703 1 57.78 218 LEU A C 1
ATOM 1735 O O . LEU A 1 218 ? 31.734 -14.25 9.742 1 57.78 218 LEU A O 1
ATOM 1739 N N . GLY A 1 219 ? 29.922 -14.562 8.625 1 76 219 GLY A N 1
ATOM 1740 C CA . GLY A 1 219 ? 29.234 -13.727 9.594 1 76 219 GLY A CA 1
ATOM 1741 C C . GLY A 1 219 ? 29.516 -12.25 9.414 1 76 219 GLY A C 1
ATOM 1742 O O . GLY A 1 219 ? 29.266 -11.453 10.32 1 76 219 GLY A O 1
ATOM 1743 N N . ILE A 1 220 ? 30.094 -11.836 8.297 1 83.25 220 ILE A N 1
ATOM 1744 C CA . ILE A 1 220 ? 30.5 -10.453 8.047 1 83.25 220 ILE A CA 1
ATOM 1745 C C . ILE A 1 220 ? 29.266 -9.57 7.926 1 83.25 220 ILE A C 1
ATOM 1747 O O . ILE A 1 220 ? 29.359 -8.352 8.086 1 83.25 220 ILE A O 1
ATOM 1751 N N . TYR A 1 221 ? 28.109 -10.234 7.711 1 84.88 221 TYR A N 1
ATOM 1752 C CA . TYR A 1 221 ? 26.891 -9.438 7.551 1 84.88 221 TYR A CA 1
ATOM 1753 C C . TYR A 1 221 ? 26.5 -8.766 8.867 1 84.88 221 TYR A C 1
ATOM 1755 O O . TYR A 1 221 ? 25.828 -7.742 8.867 1 84.88 221 TYR A O 1
ATOM 1763 N N . TYR A 1 222 ? 27.031 -9.219 10.008 1 88.38 222 TYR A N 1
ATOM 1764 C CA . TYR A 1 222 ? 26.766 -8.578 11.297 1 88.38 222 TYR A CA 1
ATOM 1765 C C . TYR A 1 222 ? 27.391 -7.191 11.359 1 88.38 222 TYR A C 1
ATOM 1767 O O . TYR A 1 222 ? 26.953 -6.34 12.141 1 88.38 222 TYR A O 1
ATOM 1775 N N . VAL A 1 223 ? 28.391 -7.004 10.539 1 91.44 223 VAL A N 1
ATOM 1776 C CA . VAL A 1 223 ? 29.109 -5.73 10.539 1 91.44 223 VAL A CA 1
ATOM 1777 C C . VAL A 1 223 ? 28.172 -4.617 10.062 1 91.44 223 VAL A C 1
ATOM 1779 O O . VAL A 1 223 ? 28.266 -3.48 10.523 1 91.44 223 VAL A O 1
ATOM 1782 N N . TRP A 1 224 ? 27.203 -4.965 9.148 1 93.5 224 TRP A N 1
ATOM 1783 C CA . TRP A 1 224 ? 26.219 -3.975 8.734 1 93.5 224 TRP A CA 1
ATOM 1784 C C . TRP A 1 224 ? 25.5 -3.381 9.938 1 93.5 224 TRP A C 1
ATOM 1786 O O . TRP A 1 224 ? 25.406 -2.158 10.07 1 93.5 224 TRP A O 1
ATOM 1796 N N . TYR A 1 225 ? 25.094 -4.215 10.797 1 94.56 225 TYR A N 1
ATOM 1797 C CA . TYR A 1 225 ? 24.25 -3.814 11.922 1 94.56 225 TYR A CA 1
ATOM 1798 C C . TYR A 1 225 ? 25.078 -3.068 12.969 1 94.56 225 TYR A C 1
ATOM 1800 O O . TYR A 1 225 ? 24.578 -2.133 13.602 1 94.56 225 TYR A O 1
ATOM 1808 N N . ILE A 1 226 ? 26.297 -3.439 13.109 1 95.69 226 ILE A N 1
ATOM 1809 C CA . ILE A 1 226 ? 27.172 -2.748 14.047 1 95.69 226 ILE A CA 1
ATOM 1810 C C . ILE A 1 226 ? 27.406 -1.317 13.57 1 95.69 226 ILE A C 1
ATOM 1812 O O . ILE A 1 226 ? 27.312 -0.37 14.352 1 95.69 226 ILE A O 1
ATOM 1816 N N . ILE A 1 227 ? 27.688 -1.188 12.297 1 96.56 227 ILE A N 1
ATOM 1817 C CA . ILE A 1 227 ? 27.922 0.135 11.727 1 96.56 227 ILE A CA 1
ATOM 1818 C C . ILE A 1 227 ? 26.672 0.998 11.891 1 96.56 227 ILE A C 1
ATOM 1820 O O . ILE A 1 227 ? 26.766 2.158 12.297 1 96.56 227 ILE A O 1
ATOM 1824 N N . LEU A 1 228 ? 25.516 0.418 11.602 1 96.38 228 LEU A N 1
ATOM 1825 C CA . LEU A 1 228 ? 24.25 1.153 11.703 1 96.38 228 LEU A CA 1
ATOM 1826 C C . LEU A 1 228 ? 24 1.596 13.141 1 96.38 228 LEU A C 1
ATOM 1828 O O . LEU A 1 228 ? 23.562 2.723 13.375 1 96.38 228 LEU A O 1
ATOM 1832 N N . ALA A 1 229 ? 24.312 0.76 14.094 1 95.31 229 ALA A N 1
ATOM 1833 C CA . ALA A 1 229 ? 24.125 1.082 15.508 1 95.31 229 ALA A CA 1
ATOM 1834 C C . ALA A 1 229 ? 25.062 2.201 15.945 1 95.31 229 ALA A C 1
ATOM 1836 O O . ALA A 1 229 ? 24.656 3.129 16.641 1 95.31 229 ALA A O 1
ATOM 1837 N N . ILE A 1 230 ? 26.25 2.143 15.516 1 95.94 230 ILE A N 1
ATOM 1838 C CA . ILE A 1 230 ? 27.25 3.158 15.852 1 95.94 230 ILE A CA 1
ATOM 1839 C C . ILE A 1 230 ? 26.844 4.496 15.234 1 95.94 230 ILE A C 1
ATOM 1841 O O . ILE A 1 230 ? 26.938 5.539 15.883 1 95.94 230 ILE A O 1
ATOM 1845 N N . GLU A 1 231 ? 26.406 4.418 13.992 1 96.06 231 GLU A N 1
ATOM 1846 C CA . GLU A 1 231 ? 25.938 5.621 13.305 1 96.06 231 GLU A CA 1
ATOM 1847 C C . GLU A 1 231 ? 24.828 6.301 14.086 1 96.06 231 GLU A C 1
ATOM 1849 O O . GLU A 1 231 ? 24.859 7.512 14.305 1 96.06 231 GLU A O 1
ATOM 1854 N N . ALA A 1 232 ? 23.906 5.516 14.461 1 94.75 232 ALA A N 1
ATOM 1855 C CA . ALA A 1 232 ? 22.766 6.066 15.195 1 94.75 232 ALA A CA 1
ATOM 1856 C C . ALA A 1 232 ? 23.203 6.625 16.547 1 94.75 232 ALA A C 1
ATOM 1858 O O . ALA A 1 232 ? 22.781 7.719 16.938 1 94.75 232 ALA A O 1
ATOM 1859 N N . ALA A 1 233 ? 24.109 5.969 17.219 1 94.69 233 ALA A N 1
ATOM 1860 C CA . ALA A 1 233 ? 24.594 6.395 18.531 1 94.69 233 ALA A CA 1
ATOM 1861 C C . ALA A 1 233 ? 25.375 7.703 18.438 1 94.69 233 ALA A C 1
ATOM 1863 O O . ALA A 1 233 ? 25.156 8.625 19.219 1 94.69 233 ALA A O 1
ATOM 1864 N N . ILE A 1 234 ? 26.172 7.793 17.438 1 95.06 234 ILE A N 1
ATOM 1865 C CA . ILE A 1 234 ? 27.031 8.969 17.297 1 95.06 234 ILE A CA 1
ATOM 1866 C C . ILE A 1 234 ? 26.188 10.164 16.859 1 95.06 234 ILE A C 1
ATOM 1868 O O . ILE A 1 234 ? 26.359 11.273 17.391 1 95.06 234 ILE A O 1
ATOM 1872 N N . THR A 1 235 ? 25.297 9.953 15.867 1 93.88 235 THR A N 1
ATOM 1873 C CA . THR A 1 235 ? 24.469 11.062 15.414 1 93.88 235 THR A CA 1
ATOM 1874 C C . THR A 1 235 ? 23.609 11.586 16.562 1 93.88 235 THR A C 1
ATOM 1876 O O . THR A 1 235 ? 23.469 12.805 16.734 1 93.88 235 THR A O 1
ATOM 1879 N N . LEU A 1 236 ? 23.078 10.742 17.359 1 92.25 236 LEU A N 1
ATOM 1880 C CA . LEU A 1 236 ? 22.266 11.148 18.5 1 92.25 236 LEU A CA 1
ATOM 1881 C C . LEU A 1 236 ? 23.125 11.766 19.594 1 92.25 236 LEU A C 1
ATOM 1883 O O . LEU A 1 236 ? 22.719 12.703 20.266 1 92.25 236 LEU A O 1
ATOM 1887 N N . GLY A 1 237 ? 24.312 11.203 19.766 1 91.94 237 GLY A N 1
ATOM 1888 C CA . GLY A 1 237 ? 25.25 11.766 20.719 1 91.94 237 GLY A CA 1
ATOM 1889 C C . GLY A 1 237 ? 25.641 13.195 20.391 1 91.94 237 GLY A C 1
ATOM 1890 O O . GLY A 1 237 ? 25.672 14.055 21.266 1 91.94 237 GLY A O 1
ATOM 1891 N N . ILE A 1 238 ? 25.906 13.445 19.125 1 91.88 238 ILE A N 1
ATOM 1892 C CA . ILE A 1 238 ? 26.266 14.789 18.688 1 91.88 238 ILE A CA 1
ATOM 1893 C C . ILE A 1 238 ? 25.125 15.758 18.969 1 91.88 238 ILE A C 1
ATOM 1895 O O . ILE A 1 238 ? 25.344 16.859 19.484 1 91.88 238 ILE A O 1
ATOM 1899 N N . SER A 1 239 ? 23.938 15.336 18.672 1 88.19 239 SER A N 1
ATOM 1900 C CA . SER A 1 239 ? 22.766 16.188 18.875 1 88.19 239 SER A CA 1
ATOM 1901 C C . SER A 1 239 ? 22.5 16.406 20.359 1 88.19 239 SER A C 1
ATOM 1903 O O . SER A 1 239 ? 21.922 17.438 20.75 1 88.19 239 SER A O 1
ATOM 1905 N N . SER A 1 240 ? 22.938 15.453 21.203 1 87.56 240 SER A N 1
ATOM 1906 C CA . SER A 1 240 ? 22.734 15.57 22.641 1 87.56 240 SER A CA 1
ATOM 1907 C C . SER A 1 240 ? 23.766 16.5 23.266 1 87.56 240 SER A C 1
ATOM 1909 O O . SER A 1 240 ? 23.484 17.156 24.281 1 87.56 240 SER A O 1
ATOM 1911 N N . ILE A 1 241 ? 24.891 16.562 22.688 1 87.06 241 ILE A N 1
ATOM 1912 C CA . ILE A 1 241 ? 25.984 17.391 23.219 1 87.06 241 ILE A CA 1
ATOM 1913 C C . ILE A 1 241 ? 25.797 18.844 22.766 1 87.06 241 ILE A C 1
ATOM 1915 O O . ILE A 1 241 ? 25.906 19.766 23.562 1 87.06 241 ILE A O 1
ATOM 1919 N N . TRP A 1 242 ? 25.5 18.953 21.5 1 85.5 242 TRP A N 1
ATOM 1920 C CA . TRP A 1 242 ? 25.219 20.281 20.953 1 85.5 242 TRP A CA 1
ATOM 1921 C C . TRP A 1 242 ? 23.719 20.516 20.828 1 85.5 242 TRP A C 1
ATOM 1923 O O . TRP A 1 242 ? 23.125 20.188 19.812 1 85.5 242 TRP A O 1
ATOM 1933 N N . ARG A 1 243 ? 23.141 21.203 21.75 1 76.62 243 ARG A N 1
ATOM 1934 C CA . ARG A 1 243 ? 21.688 21.344 21.922 1 76.62 243 ARG A CA 1
ATOM 1935 C C . ARG A 1 243 ? 21.094 22.203 20.812 1 76.62 243 ARG A C 1
ATOM 1937 O O . ARG A 1 243 ? 19.891 22.125 20.531 1 76.62 243 ARG A O 1
ATOM 1944 N N . ASN A 1 244 ? 21.984 22.984 20.219 1 73.94 244 ASN A N 1
ATOM 1945 C CA . ASN A 1 244 ? 21.484 23.812 19.109 1 73.94 244 ASN A CA 1
ATOM 1946 C C . ASN A 1 244 ? 21.094 22.969 17.906 1 73.94 244 ASN A C 1
ATOM 1948 O O . ASN A 1 244 ? 20.375 23.422 17.031 1 73.94 244 ASN A O 1
ATOM 1952 N N . MET A 1 245 ? 21.578 21.844 17.953 1 75.31 245 MET A N 1
ATOM 1953 C CA . MET A 1 245 ? 21.234 20.891 16.891 1 75.31 245 MET A CA 1
ATOM 1954 C C . MET A 1 245 ? 20.156 19.922 17.375 1 75.31 245 MET A C 1
ATOM 1956 O O . MET A 1 245 ? 20 18.828 16.812 1 75.31 245 MET A O 1
ATOM 1960 N N . GLY A 1 246 ? 19.562 20.359 18.453 1 76.5 246 GLY A N 1
ATOM 1961 C CA . GLY A 1 246 ? 18.547 19.469 19.016 1 76.5 246 GLY A CA 1
ATOM 1962 C C . GLY A 1 246 ? 17.266 19.438 18.203 1 76.5 246 GLY A C 1
ATOM 1963 O O . GLY A 1 246 ? 17.156 20.109 17.188 1 76.5 246 GLY A O 1
ATOM 1964 N N . PHE A 1 247 ? 16.359 18.578 18.531 1 75.94 247 PHE A N 1
ATOM 1965 C CA . PHE A 1 247 ? 15.156 18.312 17.75 1 75.94 247 PHE A CA 1
ATOM 1966 C C . PHE A 1 247 ? 13.922 18.875 18.453 1 75.94 247 PHE A C 1
ATOM 1968 O O . PHE A 1 247 ? 12.789 18.609 18.047 1 75.94 247 PHE A O 1
ATOM 1975 N N . LYS A 1 248 ? 14.062 19.625 19.5 1 69.44 248 LYS A N 1
ATOM 1976 C CA . LYS A 1 248 ? 12.969 20.094 20.344 1 69.44 248 LYS A CA 1
ATOM 1977 C C . LYS A 1 248 ? 11.977 20.938 19.547 1 69.44 248 LYS A C 1
ATOM 1979 O O . LYS A 1 248 ? 10.766 20.812 19.734 1 69.44 248 LYS A O 1
ATOM 1984 N N . HIS A 1 249 ? 12.391 21.672 18.578 1 70.88 249 HIS A N 1
ATOM 1985 C CA . HIS A 1 249 ? 11.461 22.547 17.859 1 70.88 249 HIS A CA 1
ATOM 1986 C C . HIS A 1 249 ? 11.227 22.031 16.438 1 70.88 249 HIS A C 1
ATOM 1988 O O . HIS A 1 249 ? 10.734 22.781 15.586 1 70.88 249 HIS A O 1
ATOM 1994 N N . THR A 1 250 ? 11.516 20.75 16.391 1 77.31 250 THR A N 1
ATOM 1995 C CA . THR A 1 250 ? 11.32 20.172 15.062 1 77.31 250 THR A CA 1
ATOM 1996 C C . THR A 1 250 ? 10.078 19.297 15.031 1 77.31 250 THR A C 1
ATOM 1998 O O . THR A 1 250 ? 9.438 19.078 16.062 1 77.31 250 THR A O 1
ATOM 2001 N N . HIS A 1 251 ? 9.688 18.922 13.93 1 84.44 251 HIS A N 1
ATOM 2002 C CA . HIS A 1 251 ? 8.516 18.062 13.773 1 84.44 251 HIS A CA 1
ATOM 2003 C C . HIS A 1 251 ? 8.898 16.594 13.781 1 84.44 251 HIS A C 1
ATOM 2005 O O . HIS A 1 251 ? 8.281 15.773 13.094 1 84.44 251 HIS A O 1
ATOM 2011 N N . LEU A 1 252 ? 9.977 16.25 14.539 1 85.81 252 LEU A N 1
ATOM 2012 C CA . LEU A 1 252 ? 10.438 14.867 14.633 1 85.81 252 LEU A CA 1
ATOM 2013 C C . LEU A 1 252 ? 9.344 13.969 15.211 1 85.81 252 LEU A C 1
ATOM 2015 O O . LEU A 1 252 ? 9.133 12.852 14.727 1 85.81 252 LEU A O 1
ATOM 2019 N N . THR A 1 253 ? 8.648 14.461 16.219 1 85.44 253 THR A N 1
ATOM 2020 C CA . THR A 1 253 ? 7.59 13.688 16.859 1 85.44 253 THR A CA 1
ATOM 2021 C C . THR A 1 253 ? 6.473 13.383 15.875 1 85.44 253 THR A C 1
ATOM 2023 O O . THR A 1 253 ? 5.938 12.266 15.859 1 85.44 253 THR A O 1
ATOM 2026 N N . GLU A 1 254 ? 6.18 14.289 15.047 1 85.44 254 GLU A N 1
ATOM 2027 C CA . GLU A 1 254 ? 5.152 14.086 14.031 1 85.44 254 GLU A CA 1
ATOM 2028 C C . GLU A 1 254 ? 5.594 13.055 13 1 85.44 254 GLU A C 1
ATOM 2030 O O . GLU A 1 254 ? 4.793 12.219 12.562 1 85.44 254 GLU A O 1
ATOM 2035 N N . ARG A 1 255 ? 6.852 13.078 12.625 1 89.75 255 ARG A N 1
ATOM 2036 C CA . ARG A 1 255 ? 7.375 12.133 11.641 1 89.75 255 ARG A CA 1
ATOM 2037 C C . ARG A 1 255 ? 7.344 10.711 12.18 1 89.75 255 ARG A C 1
ATOM 2039 O O . ARG A 1 255 ? 7.004 9.773 11.453 1 89.75 255 ARG A O 1
ATOM 2046 N N . MET A 1 256 ? 7.68 10.609 13.484 1 91.06 256 MET A N 1
ATOM 2047 C CA . MET A 1 256 ? 7.629 9.289 14.102 1 91.06 256 MET A CA 1
ATOM 2048 C C . MET A 1 256 ? 6.195 8.766 14.148 1 91.06 256 MET A C 1
ATOM 2050 O O . MET A 1 256 ? 5.953 7.582 13.906 1 91.06 256 MET A O 1
ATOM 2054 N N . GLY A 1 257 ? 5.305 9.672 14.445 1 90.56 257 GLY A N 1
ATOM 2055 C CA . GLY A 1 257 ? 3.898 9.297 14.469 1 90.56 257 GLY A CA 1
ATOM 2056 C C . GLY A 1 257 ? 3.369 8.883 13.109 1 90.56 257 GLY A C 1
ATOM 2057 O O . GLY A 1 257 ? 2.682 7.867 12.984 1 90.56 257 GLY A O 1
ATOM 2058 N N . LEU A 1 258 ? 3.689 9.641 12.102 1 88.31 258 LEU A N 1
ATOM 2059 C CA . LEU A 1 258 ? 3.229 9.344 10.75 1 88.31 258 LEU A CA 1
ATOM 2060 C C . LEU A 1 258 ? 3.838 8.039 10.242 1 88.31 258 LEU A C 1
ATOM 2062 O O . LEU A 1 258 ? 3.172 7.266 9.555 1 88.31 258 LEU A O 1
ATOM 2066 N N . PHE A 1 259 ? 5.07 7.812 10.594 1 92.62 259 PHE A N 1
ATOM 2067 C CA . PHE A 1 259 ? 5.711 6.566 10.203 1 92.62 259 PHE A CA 1
ATOM 2068 C C . PHE A 1 259 ? 5.055 5.379 10.891 1 92.62 259 PHE A C 1
ATOM 2070 O O . PHE A 1 259 ? 4.895 4.312 10.289 1 92.62 259 PHE A O 1
ATOM 2077 N N . THR A 1 260 ? 4.688 5.523 12.18 1 93.69 260 THR A N 1
ATOM 2078 C CA . THR A 1 260 ? 3.963 4.492 12.906 1 93.69 260 THR A CA 1
ATOM 2079 C C . THR A 1 260 ? 2.619 4.199 12.242 1 93.69 260 THR A C 1
ATOM 2081 O O . THR A 1 260 ? 2.221 3.041 12.117 1 93.69 260 THR A O 1
ATOM 2084 N N . LEU A 1 261 ? 1.995 5.262 11.789 1 92.44 261 LEU A N 1
ATOM 2085 C CA . LEU A 1 261 ? 0.712 5.113 11.109 1 92.44 261 LEU A CA 1
ATOM 2086 C C . LEU A 1 261 ? 0.86 4.27 9.852 1 92.44 261 LEU A C 1
ATOM 2088 O O . LEU A 1 261 ? 0.031 3.396 9.586 1 92.44 261 LEU A O 1
ATOM 2092 N N . VAL A 1 262 ? 1.881 4.488 9.125 1 89.25 262 VAL A N 1
ATOM 2093 C CA . VAL A 1 262 ? 2.115 3.764 7.879 1 89.25 262 VAL A CA 1
ATOM 2094 C C . VAL A 1 262 ? 2.43 2.301 8.18 1 89.25 262 VAL A C 1
ATOM 2096 O O . VAL A 1 262 ? 2.016 1.404 7.441 1 89.25 262 VAL A O 1
ATOM 2099 N N . ILE A 1 263 ? 3.119 2.062 9.258 1 92.12 263 ILE A N 1
ATOM 2100 C CA . ILE A 1 263 ? 3.436 0.696 9.664 1 92.12 263 ILE A CA 1
ATOM 2101 C C . ILE A 1 263 ? 2.154 -0.039 10.047 1 92.12 263 ILE A C 1
ATOM 2103 O O . ILE A 1 263 ? 1.944 -1.187 9.648 1 92.12 263 ILE A O 1
ATOM 2107 N N . ILE A 1 264 ? 1.257 0.582 10.789 1 93.5 264 ILE A N 1
ATOM 2108 C CA . ILE A 1 264 ? -0.033 -0.01 11.125 1 93.5 264 ILE A CA 1
ATOM 2109 C C . ILE A 1 264 ? -0.854 -0.223 9.859 1 93.5 264 ILE A C 1
ATOM 2111 O O . ILE A 1 264 ? -1.56 -1.226 9.727 1 93.5 264 ILE A O 1
ATOM 2115 N N . GLY A 1 265 ? -0.677 0.679 8.898 1 90.44 265 GLY A N 1
ATOM 2116 C CA . GLY A 1 265 ? -1.373 0.594 7.621 1 90.44 265 GLY A CA 1
ATOM 2117 C C . GLY A 1 265 ? -1.018 -0.649 6.828 1 90.44 265 GLY A C 1
ATOM 2118 O O . GLY A 1 265 ? -1.825 -1.14 6.039 1 90.44 265 GLY A O 1
ATOM 2119 N N . GLU A 1 266 ? 0.204 -1.148 7.031 1 89.56 266 GLU A N 1
ATOM 2120 C CA . GLU A 1 266 ? 0.583 -2.422 6.43 1 89.56 266 GLU A CA 1
ATOM 2121 C C . GLU A 1 266 ? -0.356 -3.541 6.871 1 89.56 266 GLU A C 1
ATOM 2123 O O . GLU A 1 266 ? -0.622 -4.473 6.105 1 89.56 266 GLU A O 1
ATOM 2128 N N . GLY A 1 267 ? -0.838 -3.391 8.086 1 93.75 267 GLY A N 1
ATOM 2129 C CA . GLY A 1 267 ? -1.802 -4.355 8.594 1 93.75 267 GLY A CA 1
ATOM 2130 C C . GLY A 1 267 ? -3.119 -4.332 7.844 1 93.75 267 GLY A C 1
ATOM 2131 O O . GLY A 1 267 ? -3.783 -5.363 7.711 1 93.75 267 GLY A O 1
ATOM 2132 N N . ALA A 1 268 ? -3.471 -3.15 7.328 1 94.44 268 ALA A N 1
ATOM 2133 C CA . ALA A 1 268 ? -4.699 -3.051 6.543 1 94.44 268 ALA A CA 1
ATOM 2134 C C . ALA A 1 268 ? -4.57 -3.801 5.223 1 94.44 268 ALA A C 1
ATOM 2136 O O . ALA A 1 268 ? -5.504 -4.484 4.797 1 94.44 268 ALA A O 1
ATOM 2137 N N . ILE A 1 269 ? -3.412 -3.693 4.602 1 91.62 269 ILE A N 1
ATOM 2138 C CA . ILE A 1 269 ? -3.152 -4.453 3.383 1 91.62 269 ILE A CA 1
ATOM 2139 C C . ILE A 1 269 ? -3.219 -5.949 3.686 1 91.62 269 ILE A C 1
ATOM 2141 O O . ILE A 1 269 ? -3.848 -6.711 2.949 1 91.62 269 ILE A O 1
ATOM 2145 N N . GLY A 1 270 ? -2.613 -6.289 4.809 1 92.38 270 GLY A N 1
ATOM 2146 C CA . GLY A 1 270 ? -2.662 -7.68 5.23 1 92.38 270 GLY A CA 1
ATOM 2147 C C . GLY A 1 270 ? -4.074 -8.18 5.469 1 92.38 270 GLY A C 1
ATOM 2148 O O . GLY A 1 270 ? -4.418 -9.297 5.066 1 92.38 270 GLY A O 1
ATOM 2149 N N . ALA A 1 271 ? -4.922 -7.395 6.059 1 95.69 271 ALA A N 1
ATOM 2150 C CA . ALA A 1 271 ? -6.301 -7.777 6.355 1 95.69 271 ALA A CA 1
ATOM 2151 C C . ALA A 1 271 ? -7.098 -7.996 5.074 1 95.69 271 ALA A C 1
ATOM 2153 O O . ALA A 1 271 ? -7.855 -8.961 4.961 1 95.69 271 ALA A O 1
ATOM 2154 N N . THR A 1 272 ? -6.91 -7.105 4.074 1 94.69 272 THR A N 1
ATOM 2155 C CA . THR A 1 272 ? -7.645 -7.211 2.82 1 94.69 272 THR A CA 1
ATOM 2156 C C . THR A 1 272 ? -7.172 -8.414 2.016 1 94.69 272 THR A C 1
ATOM 2158 O O . THR A 1 272 ? -7.973 -9.07 1.337 1 94.69 272 THR A O 1
ATOM 2161 N N . LYS A 1 273 ? -5.926 -8.758 2.135 1 91.06 273 LYS A N 1
ATOM 2162 C CA . LYS A 1 273 ? -5.418 -9.961 1.478 1 91.06 273 LYS A CA 1
ATOM 2163 C C . LYS A 1 273 ? -5.941 -11.227 2.158 1 91.06 273 LYS A C 1
ATOM 2165 O O . LYS A 1 273 ? -6.336 -12.18 1.485 1 91.06 273 LYS A O 1
ATOM 2170 N N . THR A 1 274 ? -5.965 -11.172 3.451 1 93.62 274 THR A N 1
ATOM 2171 C CA . THR A 1 274 ? -6.352 -12.336 4.242 1 93.62 274 THR A CA 1
ATOM 2172 C C . THR A 1 274 ? -7.816 -12.688 4.008 1 93.62 274 THR A C 1
ATOM 2174 O O . THR A 1 274 ? -8.164 -13.867 3.896 1 93.62 274 THR A O 1
ATOM 2177 N N . VAL A 1 275 ? -8.633 -11.703 3.885 1 94.75 275 VAL A N 1
ATOM 2178 C CA . VAL A 1 275 ? -10.055 -11.969 3.693 1 94.75 275 VAL A CA 1
ATOM 2179 C C . VAL A 1 275 ? -10.273 -12.656 2.348 1 94.75 275 VAL A C 1
ATOM 2181 O O . VAL A 1 275 ? -11.117 -13.555 2.23 1 94.75 275 VAL A O 1
ATOM 2184 N N . GLY A 1 276 ? -9.555 -12.312 1.331 1 90.06 276 GLY A N 1
ATOM 2185 C CA . GLY A 1 276 ? -9.625 -12.969 0.035 1 90.06 276 GLY A CA 1
ATOM 2186 C C . GLY A 1 276 ? -9.133 -14.406 0.065 1 90.06 276 GLY A C 1
ATOM 2187 O O . GLY A 1 276 ? -9.742 -15.289 -0.533 1 90.06 276 GLY A O 1
ATOM 2188 N N . ASN A 1 277 ? -8.078 -14.586 0.802 1 88.5 277 ASN A N 1
ATOM 2189 C CA . ASN A 1 277 ? -7.516 -15.93 0.902 1 88.5 277 ASN A CA 1
ATOM 2190 C C . ASN A 1 277 ? -8.445 -16.875 1.657 1 88.5 277 ASN A C 1
ATOM 2192 O O . ASN A 1 277 ? -8.547 -18.047 1.323 1 88.5 277 ASN A O 1
ATOM 2196 N N . LEU A 1 278 ? -9.102 -16.344 2.652 1 91.88 278 LEU A N 1
ATOM 2197 C CA . LEU A 1 278 ? -9.922 -17.172 3.523 1 91.88 278 LEU A CA 1
ATOM 2198 C C . LEU A 1 278 ? -11.273 -17.453 2.887 1 91.88 278 LEU A C 1
ATOM 2200 O O . LEU A 1 278 ? -11.82 -18.547 3.035 1 91.88 278 LEU A O 1
ATOM 2204 N N . MET A 1 279 ? -11.797 -16.484 2.125 1 91.56 279 MET A N 1
ATOM 2205 C CA . MET A 1 279 ? -13.203 -16.609 1.755 1 91.56 279 MET A CA 1
ATOM 2206 C C . MET A 1 279 ? -13.398 -16.375 0.262 1 91.56 279 MET A C 1
ATOM 2208 O O . MET A 1 279 ? -14.523 -16.375 -0.23 1 91.56 279 MET A O 1
ATOM 2212 N N . GLY A 1 280 ? -12.43 -16.109 -0.459 1 83.19 280 GLY A N 1
ATOM 2213 C CA . GLY A 1 280 ? -12.547 -15.828 -1.882 1 83.19 280 GLY A CA 1
ATOM 2214 C C . GLY A 1 280 ? -13.227 -16.938 -2.65 1 83.19 280 GLY A C 1
ATOM 2215 O O . GLY A 1 280 ? -14.078 -16.688 -3.506 1 83.19 280 GLY A O 1
ATOM 2216 N N . ASP A 1 281 ? -12.898 -18.156 -2.275 1 77.81 281 ASP A N 1
ATOM 2217 C CA . ASP A 1 281 ? -13.406 -19.312 -3.006 1 77.81 281 ASP A CA 1
ATOM 2218 C C . ASP A 1 281 ? -14.602 -19.938 -2.287 1 77.81 281 ASP A C 1
ATOM 2220 O O . ASP A 1 281 ? -15.398 -20.656 -2.896 1 77.81 281 ASP A O 1
ATOM 2224 N N . THR A 1 282 ? -14.719 -19.703 -1.022 1 79.44 282 THR A N 1
ATOM 2225 C CA . THR A 1 282 ? -15.727 -20.391 -0.231 1 79.44 282 THR A CA 1
ATOM 2226 C C . THR A 1 282 ? -16.938 -19.5 0.013 1 79.44 282 THR A C 1
ATOM 2228 O O . THR A 1 282 ? -18 -19.969 0.401 1 79.44 282 THR A O 1
ATOM 2231 N N . GLY A 1 283 ? -16.781 -18.297 -0.245 1 81 283 GLY A N 1
ATOM 2232 C CA . GLY A 1 283 ? -17.875 -17.406 0.078 1 81 283 GLY A CA 1
ATOM 2233 C C . GLY A 1 283 ? -17.844 -16.922 1.517 1 81 283 GLY A C 1
ATOM 2234 O O . GLY A 1 283 ? -16.906 -17.219 2.258 1 81 283 GLY A O 1
ATOM 2235 N N . LEU A 1 284 ? -18.922 -16.297 1.921 1 88.06 284 LEU A N 1
ATOM 2236 C CA . LEU A 1 284 ? -18.969 -15.648 3.225 1 88.06 284 LEU A CA 1
ATOM 2237 C C . LEU A 1 284 ? -19.172 -16.672 4.336 1 88.06 284 LEU A C 1
ATOM 2239 O O . LEU A 1 284 ? -20.094 -17.484 4.285 1 88.06 284 LEU A O 1
ATOM 2243 N N . ARG A 1 285 ? -18.281 -16.688 5.289 1 92.56 285 ARG A N 1
ATOM 2244 C CA . ARG A 1 285 ? -18.312 -17.516 6.484 1 92.56 285 ARG A CA 1
ATOM 2245 C C . ARG A 1 285 ? -18.219 -16.672 7.746 1 92.56 285 ARG A C 1
ATOM 2247 O O . ARG A 1 285 ? -17.391 -15.766 7.836 1 92.56 285 ARG A O 1
ATOM 2254 N N . LEU A 1 286 ? -19 -16.969 8.711 1 93.81 286 LEU A N 1
ATOM 2255 C CA . LEU A 1 286 ? -19.062 -16.172 9.93 1 93.81 286 LEU A CA 1
ATOM 2256 C C . LEU A 1 286 ? -17.766 -16.312 10.734 1 93.81 286 LEU A C 1
ATOM 2258 O O . LEU A 1 286 ? -17.281 -15.336 11.305 1 93.81 286 LEU A O 1
ATOM 2262 N N . ASP A 1 287 ? -17.203 -17.531 10.883 1 94.5 287 ASP A N 1
ATOM 2263 C CA . ASP A 1 287 ? -15.992 -17.75 11.664 1 94.5 287 ASP A CA 1
ATOM 2264 C C . ASP A 1 287 ? -14.82 -16.953 11.086 1 94.5 287 ASP A C 1
ATOM 2266 O O . ASP A 1 287 ? -14.094 -16.281 11.82 1 94.5 287 ASP A O 1
ATOM 2270 N N . ALA A 1 288 ? -14.68 -17.016 9.727 1 95.12 288 ALA A N 1
ATOM 2271 C CA . ALA A 1 288 ? -13.609 -16.281 9.062 1 95.12 288 ALA A CA 1
ATOM 2272 C C . ALA A 1 288 ? -13.805 -14.766 9.203 1 95.12 288 ALA A C 1
ATOM 2274 O O . ALA A 1 288 ? -12.844 -14.023 9.391 1 95.12 288 ALA A O 1
ATOM 2275 N N . CYS A 1 289 ? -15.078 -14.273 9.188 1 95.69 289 CYS A N 1
ATOM 2276 C CA . CYS A 1 289 ? -15.383 -12.859 9.359 1 95.69 289 CYS A CA 1
ATOM 2277 C C . CYS A 1 289 ? -14.984 -12.383 10.75 1 95.69 289 CYS A C 1
ATOM 2279 O O . CYS A 1 289 ? -14.469 -11.273 10.898 1 95.69 289 CYS A O 1
ATOM 2281 N N . LEU A 1 290 ? -15.227 -13.211 11.695 1 96.38 290 LEU A N 1
ATOM 2282 C CA . LEU A 1 290 ? -14.891 -12.844 13.07 1 96.38 290 LEU A CA 1
ATOM 2283 C C . LEU A 1 290 ? -13.383 -12.766 13.258 1 96.38 290 LEU A C 1
ATOM 2285 O O . LEU A 1 290 ? -12.875 -11.875 13.938 1 96.38 290 LEU A O 1
ATOM 2289 N N . VAL A 1 291 ? -12.68 -13.727 12.633 1 97.12 291 VAL A N 1
ATOM 2290 C CA . VAL A 1 291 ? -11.219 -13.742 12.734 1 97.12 291 VAL A CA 1
ATOM 2291 C C . VAL A 1 291 ? -10.641 -12.5 12.07 1 97.12 291 VAL A C 1
ATOM 2293 O O . VAL A 1 291 ? -9.812 -11.805 12.656 1 97.12 291 VAL A O 1
ATOM 2296 N N . VAL A 1 292 ? -11.094 -12.156 10.875 1 97.25 292 VAL A N 1
ATOM 2297 C CA . VAL A 1 292 ? -10.609 -10.977 10.172 1 97.25 292 VAL A CA 1
ATOM 2298 C C . VAL A 1 292 ? -11.047 -9.711 10.914 1 97.25 292 VAL A C 1
ATOM 2300 O O . VAL A 1 292 ? -10.305 -8.734 10.969 1 97.25 292 VAL A O 1
ATOM 2303 N N . GLY A 1 293 ? -12.266 -9.766 11.484 1 97.75 293 GLY A N 1
ATOM 2304 C CA . GLY A 1 293 ? -12.719 -8.656 12.312 1 97.75 293 GLY A CA 1
ATOM 2305 C C . GLY A 1 293 ? -11.797 -8.367 13.477 1 97.75 293 GLY A C 1
ATOM 2306 O O . GLY A 1 293 ? -11.547 -7.199 13.805 1 97.75 293 GLY A O 1
ATOM 2307 N N . CYS A 1 294 ? -11.266 -9.391 14.07 1 98.12 294 CYS A N 1
ATOM 2308 C CA . CYS A 1 294 ? -10.328 -9.219 15.172 1 98.12 294 CYS A CA 1
ATOM 2309 C C . CYS A 1 294 ? -9.055 -8.523 14.711 1 98.12 294 CYS A C 1
ATOM 2311 O O . CYS A 1 294 ? -8.461 -7.742 15.453 1 98.12 294 CYS A O 1
ATOM 2313 N N . ILE A 1 295 ? -8.633 -8.836 13.477 1 98.19 295 ILE A N 1
ATOM 2314 C CA . ILE A 1 295 ? -7.461 -8.164 12.93 1 98.19 295 ILE A CA 1
ATOM 2315 C C . ILE A 1 295 ? -7.727 -6.664 12.836 1 98.19 295 ILE A C 1
ATOM 2317 O O . ILE A 1 295 ? -6.891 -5.852 13.242 1 98.19 295 ILE A O 1
ATOM 2321 N N . VAL A 1 296 ? -8.898 -6.277 12.383 1 97.88 296 VAL A N 1
ATOM 2322 C CA . VAL A 1 296 ? -9.266 -4.871 12.234 1 97.88 296 VAL A CA 1
ATOM 2323 C C . VAL A 1 296 ? -9.305 -4.203 13.602 1 97.88 296 VAL A C 1
ATOM 2325 O O . VAL A 1 296 ? -8.797 -3.09 13.773 1 97.88 296 VAL A O 1
ATOM 2328 N N . PHE A 1 297 ? -9.82 -4.895 14.578 1 98.12 297 PHE A N 1
ATOM 2329 C CA . PHE A 1 297 ? -9.867 -4.359 15.938 1 98.12 297 PHE A CA 1
ATOM 2330 C C . PHE A 1 297 ? -8.453 -4.164 16.484 1 98.12 297 PHE A C 1
ATOM 2332 O O . PHE A 1 297 ? -8.164 -3.15 17.125 1 98.12 297 PHE A O 1
ATOM 2339 N N . ILE A 1 298 ? -7.625 -5.121 16.234 1 98.44 298 ILE A N 1
ATOM 2340 C CA . ILE A 1 298 ? -6.25 -5.031 16.703 1 98.44 298 ILE A CA 1
ATOM 2341 C C . ILE A 1 298 ? -5.574 -3.803 16.109 1 98.44 298 ILE A C 1
ATOM 2343 O O . ILE A 1 298 ? -4.906 -3.045 16.828 1 98.44 298 ILE A O 1
ATOM 2347 N N . LEU A 1 299 ? -5.781 -3.58 14.812 1 97.94 299 LEU A N 1
ATOM 2348 C CA . LEU A 1 299 ? -5.191 -2.42 14.148 1 97.94 299 LEU A CA 1
ATOM 2349 C C . LEU A 1 299 ? -5.715 -1.123 14.758 1 97.94 299 LEU A C 1
ATOM 2351 O O . LEU A 1 299 ? -4.941 -0.209 15.047 1 97.94 299 LEU A O 1
ATOM 2355 N N . MET A 1 300 ? -7.008 -1.071 15 1 97.25 300 MET A N 1
ATOM 2356 C CA . MET A 1 300 ? -7.633 0.123 15.562 1 97.25 300 MET A CA 1
ATOM 2357 C C . MET A 1 300 ? -7.148 0.368 16.984 1 97.25 300 MET A C 1
ATOM 2359 O O . MET A 1 300 ? -6.875 1.508 17.359 1 97.25 300 MET A O 1
ATOM 2363 N N . PHE A 1 301 ? -7.023 -0.679 17.719 1 97.69 301 PHE A N 1
ATOM 2364 C CA . PHE A 1 301 ? -6.598 -0.537 19.109 1 97.69 301 PHE A CA 1
ATOM 2365 C C . PHE A 1 301 ? -5.133 -0.11 19.188 1 97.69 301 PHE A C 1
ATOM 2367 O O . PHE A 1 301 ? -4.754 0.675 20.062 1 97.69 301 PHE A O 1
ATOM 2374 N N . CYS A 1 302 ? -4.312 -0.644 18.266 1 97.31 302 CYS A N 1
ATOM 2375 C CA . CYS A 1 302 ? -2.926 -0.198 18.203 1 97.31 302 CYS A CA 1
ATOM 2376 C C . CYS A 1 302 ? -2.846 1.288 17.875 1 97.31 302 CYS A C 1
ATOM 2378 O O . CYS A 1 302 ? -2.047 2.016 18.469 1 97.31 302 CYS A O 1
ATOM 2380 N N . TRP A 1 303 ? -3.695 1.732 16.969 1 96.06 303 TRP A N 1
ATOM 2381 C CA . TRP A 1 303 ? -3.754 3.15 16.641 1 96.06 303 TRP A CA 1
ATOM 2382 C C . TRP A 1 303 ? -4.156 3.984 17.844 1 96.06 303 TRP A C 1
ATOM 2384 O O . TRP A 1 303 ? -3.535 5.008 18.141 1 96.06 303 TRP A O 1
ATOM 2394 N N . MET A 1 304 ? -5.168 3.539 18.609 1 95.12 304 MET A N 1
ATOM 2395 C CA . MET A 1 304 ? -5.672 4.281 19.766 1 95.12 304 MET A CA 1
ATOM 2396 C C . MET A 1 304 ? -4.617 4.359 20.859 1 95.12 304 MET A C 1
ATOM 2398 O O . MET A 1 304 ? -4.395 5.426 21.438 1 95.12 304 MET A O 1
ATOM 2402 N N . LEU A 1 305 ? -4.004 3.248 21.078 1 95.75 305 LEU A N 1
ATOM 2403 C CA . LEU A 1 305 ? -3.037 3.191 22.172 1 95.75 305 LEU A CA 1
ATOM 2404 C C . LEU A 1 305 ? -1.834 4.082 21.875 1 95.75 305 LEU A C 1
ATOM 2406 O O . LEU A 1 305 ? -1.244 4.656 22.781 1 95.75 305 LEU A O 1
ATOM 2410 N N . TYR A 1 306 ? -1.499 4.215 20.625 1 94.38 306 TYR A N 1
ATOM 2411 C CA . TYR A 1 306 ? -0.351 5.043 20.281 1 94.38 306 TYR A CA 1
ATOM 2412 C C . TYR A 1 306 ? -0.732 6.516 20.25 1 94.38 306 TYR A C 1
ATOM 2414 O O . TYR A 1 306 ? -0.049 7.355 20.828 1 94.38 306 TYR A O 1
ATOM 2422 N N . PHE A 1 307 ? -1.843 6.918 19.672 1 91.31 307 PHE A N 1
ATOM 2423 C CA . PHE A 1 307 ? -2.133 8.312 19.359 1 91.31 307 PHE A CA 1
ATOM 2424 C C . PHE A 1 307 ? -2.936 8.953 20.5 1 91.31 307 PHE A C 1
ATOM 2426 O O . PHE A 1 307 ? -3.029 10.18 20.578 1 91.31 307 PHE A O 1
ATOM 2433 N N . ASP A 1 308 ? -3.504 8.133 21.328 1 88.94 308 ASP A N 1
ATOM 2434 C CA . ASP A 1 308 ? -4.219 8.695 22.469 1 88.94 308 ASP A CA 1
ATOM 2435 C C . ASP A 1 308 ? -3.244 9.18 23.547 1 88.94 308 ASP A C 1
ATOM 2437 O O . ASP A 1 308 ? -3.631 9.914 24.453 1 88.94 308 ASP A O 1
ATOM 2441 N N . ASN A 1 309 ? -2.051 8.781 23.422 1 85.31 309 ASN A N 1
ATOM 2442 C CA . ASN A 1 309 ? -1.038 9.18 24.391 1 85.31 309 ASN A CA 1
ATOM 2443 C C . ASN A 1 309 ? 0.139 9.883 23.719 1 85.31 309 ASN A C 1
ATOM 2445 O O . ASN A 1 309 ? 1.257 9.359 23.719 1 85.31 309 ASN A O 1
ATOM 2449 N N . PRO A 1 310 ? -0.214 11.102 23.172 1 76.5 310 PRO A N 1
ATOM 2450 C CA . PRO A 1 310 ? 0.87 11.852 22.531 1 76.5 310 PRO A CA 1
ATOM 2451 C C . PRO A 1 310 ? 1.889 12.391 23.531 1 76.5 310 PRO A C 1
ATOM 2453 O O . PRO A 1 310 ? 1.592 12.5 24.719 1 76.5 310 PRO A O 1
ATOM 2456 N N . PRO A 1 311 ? 3.08 12.523 22.891 1 70.88 311 PRO A N 1
ATOM 2457 C CA . PRO A 1 311 ? 4.059 13.133 23.797 1 70.88 311 PRO A CA 1
ATOM 2458 C C . PRO A 1 311 ? 3.637 14.523 24.281 1 70.88 311 PRO A C 1
ATOM 2460 O O . PRO A 1 311 ? 3.086 15.305 23.5 1 70.88 311 PRO A O 1
ATOM 2463 N N . GLU A 1 312 ? 3.465 14.586 25.578 1 58.66 312 GLU A N 1
ATOM 2464 C CA . GLU A 1 312 ? 3.006 15.836 26.172 1 58.66 312 GLU A CA 1
ATOM 2465 C C . GLU A 1 312 ? 3.779 17.031 25.625 1 58.66 312 GLU A C 1
ATOM 2467 O O . GLU A 1 312 ? 3.184 17.969 25.094 1 58.66 312 GLU A O 1
ATOM 2472 N N . CYS A 1 313 ? 4.652 17.469 26.531 1 55.59 313 CYS A N 1
ATOM 2473 C CA . CYS A 1 313 ? 5.398 18.719 26.484 1 55.59 313 CYS A CA 1
ATOM 2474 C C . CYS A 1 313 ? 6.727 18.531 25.766 1 55.59 313 CYS A C 1
ATOM 2476 O O . CYS A 1 313 ? 7.117 17.406 25.453 1 55.59 313 CYS A O 1
ATOM 2478 N N . LYS A 1 314 ? 7.199 19.641 25.297 1 60.97 314 LYS A N 1
ATOM 2479 C CA . LYS A 1 314 ? 8.609 19.781 24.953 1 60.97 314 LYS A CA 1
ATOM 2480 C C . LYS A 1 314 ? 9.5 19.062 25.953 1 60.97 314 LYS A C 1
ATOM 2482 O O . LYS A 1 314 ? 9.75 19.578 27.047 1 60.97 314 LYS A O 1
ATOM 2487 N N . PHE A 1 315 ? 9.43 17.75 25.953 1 70.06 315 PHE A N 1
ATOM 2488 C CA . PHE A 1 315 ? 10.359 17.078 26.859 1 70.06 315 PHE A CA 1
ATOM 2489 C C . PHE A 1 315 ? 11.805 17.328 26.438 1 70.06 315 PHE A C 1
ATOM 2491 O O . PHE A 1 315 ? 12.055 17.984 25.422 1 70.06 315 PHE A O 1
ATOM 2498 N N . GLY A 1 316 ? 12.688 17.062 27.312 1 73.69 316 GLY A N 1
ATOM 2499 C CA . GLY A 1 316 ? 14.102 17.375 27.141 1 73.69 316 GLY A CA 1
ATOM 2500 C C . GLY A 1 316 ? 14.68 16.797 25.859 1 73.69 316 GLY A C 1
ATOM 2501 O O . GLY A 1 316 ? 14.125 15.867 25.266 1 73.69 316 GLY A O 1
ATOM 2502 N N . THR A 1 317 ? 15.664 17.375 25.422 1 80.06 317 THR A N 1
ATOM 2503 C CA . THR A 1 317 ? 16.328 17.031 24.172 1 80.06 317 THR A CA 1
ATOM 2504 C C . THR A 1 317 ? 16.781 15.57 24.188 1 80.06 317 THR A C 1
ATOM 2506 O O . THR A 1 317 ? 16.531 14.828 23.234 1 80.06 317 THR A O 1
ATOM 2509 N N . VAL A 1 318 ? 17.359 15.125 25.281 1 85.62 318 VAL A N 1
ATOM 2510 C CA . VAL A 1 318 ? 17.906 13.773 25.359 1 85.62 318 VAL A CA 1
ATOM 2511 C C . VAL A 1 318 ? 16.75 12.766 25.406 1 85.62 318 VAL A C 1
ATOM 2513 O O . VAL A 1 318 ? 16.797 11.742 24.703 1 85.62 318 VAL A O 1
ATOM 2516 N N . ARG A 1 319 ? 15.758 13.031 26.156 1 86.38 319 ARG A N 1
ATOM 2517 C CA . ARG A 1 319 ? 14.617 12.125 26.281 1 86.38 319 ARG A CA 1
ATOM 2518 C C . ARG A 1 319 ? 13.883 11.992 24.953 1 86.38 319 ARG A C 1
ATOM 2520 O O . ARG A 1 319 ? 13.398 10.906 24.609 1 86.38 319 ARG A O 1
ATOM 2527 N N . GLN A 1 320 ? 13.789 13.094 24.266 1 88.12 320 GLN A N 1
ATOM 2528 C CA . GLN A 1 320 ? 13.141 13.055 22.969 1 88.12 320 GLN A CA 1
ATOM 2529 C C . GLN A 1 320 ? 13.898 12.156 22 1 88.12 320 GLN A C 1
ATOM 2531 O O . GLN A 1 320 ? 13.289 11.414 21.219 1 88.12 320 GLN A O 1
ATOM 2536 N N . GLN A 1 321 ? 15.18 12.266 22.062 1 89.88 321 GLN A N 1
ATOM 2537 C CA . GLN A 1 321 ? 16.016 11.461 21.156 1 89.88 321 GLN A CA 1
ATOM 2538 C C . GLN A 1 321 ? 15.93 9.977 21.516 1 89.88 321 GLN A C 1
ATOM 2540 O O . GLN A 1 321 ? 15.867 9.125 20.625 1 89.88 321 GLN A O 1
ATOM 2545 N N . ILE A 1 322 ? 15.883 9.727 22.781 1 90.81 322 ILE A N 1
ATOM 2546 C CA . ILE A 1 322 ? 15.734 8.336 23.219 1 90.81 322 ILE A CA 1
ATOM 2547 C C . ILE A 1 322 ? 14.367 7.812 22.812 1 90.81 322 ILE A C 1
ATOM 2549 O O . ILE A 1 322 ? 14.25 6.684 22.328 1 90.81 322 ILE A O 1
ATOM 2553 N N . TRP A 1 323 ? 13.375 8.617 23 1 92.38 323 TRP A N 1
ATOM 2554 C CA . TRP A 1 323 ? 12.023 8.273 22.578 1 92.38 323 TRP A CA 1
ATOM 2555 C C . TRP A 1 323 ? 11.984 7.949 21.094 1 92.38 323 TRP A C 1
ATOM 2557 O O . TRP A 1 323 ? 11.359 6.969 20.672 1 92.38 323 TRP A O 1
ATOM 2567 N N . ALA A 1 324 ? 12.703 8.695 20.328 1 92.38 324 ALA A N 1
ATOM 2568 C CA . ALA A 1 324 ? 12.719 8.508 18.875 1 92.38 324 ALA A CA 1
ATOM 2569 C C . ALA A 1 324 ? 13.406 7.203 18.5 1 92.38 324 ALA A C 1
ATOM 2571 O O . ALA A 1 324 ? 12.875 6.426 17.703 1 92.38 324 ALA A O 1
ATOM 2572 N N . VAL A 1 325 ? 14.5 6.902 19.109 1 93.38 325 VAL A N 1
ATOM 2573 C CA . VAL A 1 325 ? 15.266 5.719 18.734 1 93.38 325 VAL A CA 1
ATOM 2574 C C . VAL A 1 325 ? 14.562 4.465 19.25 1 93.38 325 VAL A C 1
ATOM 2576 O O . VAL A 1 325 ? 14.664 3.395 18.656 1 93.38 325 VAL A O 1
ATOM 2579 N N . LEU A 1 326 ? 13.812 4.582 20.281 1 94.94 326 LEU A N 1
ATOM 2580 C CA . LEU A 1 326 ? 13.094 3.445 20.844 1 94.94 326 LEU A CA 1
ATOM 2581 C C . LEU A 1 326 ? 11.945 3.023 19.938 1 94.94 326 LEU A C 1
ATOM 2583 O O . LEU A 1 326 ? 11.391 1.934 20.094 1 94.94 326 LEU A O 1
ATOM 2587 N N . HIS A 1 327 ? 11.664 3.805 18.969 1 96.19 327 HIS A N 1
ATOM 2588 C CA . HIS A 1 327 ? 10.656 3.412 17.984 1 96.19 327 HIS A CA 1
ATOM 2589 C C . HIS A 1 327 ? 11.148 2.27 17.109 1 96.19 327 HIS A C 1
ATOM 2591 O O . HIS A 1 327 ? 10.352 1.567 16.484 1 96.19 327 HIS A O 1
ATOM 2597 N N . PHE A 1 328 ? 12.484 2.078 17.062 1 96.44 328 PHE A N 1
ATOM 2598 C CA . PHE A 1 328 ? 12.984 0.971 16.266 1 96.44 328 PHE A CA 1
ATOM 2599 C C . PHE A 1 328 ? 12.461 -0.361 16.781 1 96.44 328 PHE A C 1
ATOM 2601 O O . PHE A 1 328 ? 11.727 -1.062 16.078 1 96.44 328 PHE A O 1
ATOM 2608 N N . PRO A 1 329 ? 12.758 -0.729 18.031 1 96.25 329 PRO A N 1
ATOM 2609 C CA . PRO A 1 329 ? 12.203 -1.988 18.531 1 96.25 329 PRO A CA 1
ATOM 2610 C C . PRO A 1 329 ? 10.68 -1.981 18.578 1 96.25 329 PRO A C 1
ATOM 2612 O O . PRO A 1 329 ? 10.047 -3.023 18.375 1 96.25 329 PRO A O 1
ATOM 2615 N N . PHE A 1 330 ? 10.086 -0.854 18.812 1 97.19 330 PHE A N 1
ATOM 2616 C CA . PHE A 1 330 ? 8.633 -0.741 18.812 1 97.19 330 PHE A CA 1
ATOM 2617 C C . PHE A 1 330 ? 8.062 -1.075 17.438 1 97.19 330 PHE A C 1
ATOM 2619 O O . PHE A 1 330 ? 7.109 -1.847 17.328 1 97.19 330 PHE A O 1
ATOM 2626 N N . HIS A 1 331 ? 8.648 -0.461 16.375 1 96.62 331 HIS A N 1
ATOM 2627 C CA . HIS A 1 331 ? 8.188 -0.701 15.008 1 96.62 331 HIS A CA 1
ATOM 2628 C C . HIS A 1 331 ? 8.422 -2.148 14.594 1 96.62 331 HIS A C 1
ATOM 2630 O O . HIS A 1 331 ? 7.637 -2.719 13.836 1 96.62 331 HIS A O 1
ATOM 2636 N N . LEU A 1 332 ? 9.492 -2.713 15.117 1 94.62 332 LEU A N 1
ATOM 2637 C CA . LEU A 1 332 ? 9.734 -4.129 14.875 1 94.62 332 LEU A CA 1
ATOM 2638 C C . LEU A 1 332 ? 8.625 -4.984 15.477 1 94.62 332 LEU A C 1
ATOM 2640 O O . LEU A 1 332 ? 8.117 -5.898 14.82 1 94.62 332 LEU A O 1
ATOM 2644 N N . GLY A 1 333 ? 8.281 -4.707 16.719 1 96.06 333 GLY A N 1
ATOM 2645 C CA . GLY A 1 333 ? 7.168 -5.398 17.359 1 96.06 333 GLY A CA 1
ATOM 2646 C C . GLY A 1 333 ? 5.84 -5.152 16.656 1 96.06 333 GLY A C 1
ATOM 2647 O O . GLY A 1 333 ? 5.047 -6.082 16.484 1 96.06 333 GLY A O 1
ATOM 2648 N N . MET A 1 334 ? 5.652 -3.941 16.234 1 96.56 334 MET A N 1
ATOM 2649 C CA . MET A 1 334 ? 4.391 -3.564 15.602 1 96.56 334 MET A CA 1
ATOM 2650 C C . MET A 1 334 ? 4.215 -4.289 14.273 1 96.56 334 MET A C 1
ATOM 2652 O O . MET A 1 334 ? 3.133 -4.805 13.984 1 96.56 334 MET A O 1
ATOM 2656 N N . ILE A 1 335 ? 5.25 -4.34 13.5 1 93.44 335 ILE A N 1
ATOM 2657 C CA . ILE A 1 335 ? 5.188 -5.059 12.234 1 93.44 335 ILE A CA 1
ATOM 2658 C C . ILE A 1 335 ? 4.93 -6.543 12.5 1 93.44 335 ILE A C 1
ATOM 2660 O O . ILE A 1 335 ? 4.207 -7.195 11.742 1 93.44 335 ILE A O 1
ATOM 2664 N N . GLY A 1 336 ? 5.582 -7.047 13.57 1 94.19 336 GLY A N 1
ATOM 2665 C CA . GLY A 1 336 ? 5.34 -8.43 13.945 1 94.19 336 GLY A CA 1
ATOM 2666 C C . GLY A 1 336 ? 3.893 -8.711 14.305 1 94.19 336 GLY A C 1
ATOM 2667 O O . GLY A 1 336 ? 3.352 -9.758 13.953 1 94.19 336 GLY A O 1
ATOM 2668 N N . VAL A 1 337 ? 3.248 -7.793 14.938 1 96.5 337 VAL A N 1
ATOM 2669 C CA . VAL A 1 337 ? 1.859 -7.973 15.344 1 96.5 337 VAL A CA 1
ATOM 2670 C C . VAL A 1 337 ? 0.94 -7.859 14.133 1 96.5 337 VAL A C 1
ATOM 2672 O O . VAL A 1 337 ? 0.042 -8.68 13.945 1 96.5 337 VAL A O 1
ATOM 2675 N N . VAL A 1 338 ? 1.19 -6.887 13.305 1 93.62 338 VAL A N 1
ATOM 2676 C CA . VAL A 1 338 ? 0.287 -6.633 12.188 1 93.62 338 VAL A CA 1
ATOM 2677 C C . VAL A 1 338 ? 0.444 -7.734 11.141 1 93.62 338 VAL A C 1
ATOM 2679 O O . VAL A 1 338 ? -0.547 -8.297 10.672 1 93.62 338 VAL A O 1
ATOM 2682 N N . GLU A 1 339 ? 1.685 -8.094 10.773 1 91.19 339 GLU A N 1
ATOM 2683 C CA . GLU A 1 339 ? 1.928 -9.188 9.836 1 91.19 339 GLU A CA 1
ATOM 2684 C C . GLU A 1 339 ? 1.619 -10.539 10.469 1 91.19 339 GLU A C 1
ATOM 2686 O O . GLU A 1 339 ? 1.1 -11.438 9.797 1 91.19 339 GLU A O 1
ATOM 2691 N N . GLY A 1 340 ? 1.994 -10.633 11.711 1 94.56 340 GLY A N 1
ATOM 2692 C CA . GLY A 1 340 ? 1.723 -11.875 12.414 1 94.56 340 GLY A CA 1
ATOM 2693 C C . GLY A 1 340 ? 0.242 -12.188 12.531 1 94.56 340 GLY A C 1
ATOM 2694 O O . GLY A 1 340 ? -0.155 -13.352 12.523 1 94.56 340 GLY A O 1
ATOM 2695 N N . SER A 1 341 ? -0.594 -11.211 12.641 1 96.88 341 SER A N 1
ATOM 2696 C CA . SER A 1 341 ? -2.035 -11.43 12.727 1 96.88 341 SER A CA 1
ATOM 2697 C C . SER A 1 341 ? -2.57 -12.094 11.461 1 96.88 341 SER A C 1
ATOM 2699 O O . SER A 1 341 ? -3.455 -12.953 11.531 1 96.88 341 SER A O 1
ATOM 2701 N N . GLN A 1 342 ? -2.057 -11.742 10.367 1 94.75 342 GLN A N 1
ATOM 2702 C CA . GLN A 1 342 ? -2.449 -12.383 9.117 1 94.75 342 GLN A CA 1
ATOM 2703 C C . GLN A 1 342 ? -2.006 -13.844 9.094 1 94.75 342 GLN A C 1
ATOM 2705 O O . GLN A 1 342 ? -2.777 -14.727 8.703 1 94.75 342 GLN A O 1
ATOM 2710 N N . GLN A 1 343 ? -0.779 -14.047 9.531 1 93.75 343 GLN A N 1
ATOM 2711 C CA . GLN A 1 343 ? -0.239 -15.398 9.508 1 93.75 343 GLN A CA 1
ATOM 2712 C C . GLN A 1 343 ? -0.986 -16.297 10.484 1 93.75 343 GLN A C 1
ATOM 2714 O O . GLN A 1 343 ? -1.166 -17.5 10.227 1 93.75 343 GLN A O 1
ATOM 2719 N N . ILE A 1 344 ? -1.377 -15.727 11.57 1 96.56 344 ILE A N 1
ATOM 2720 C CA . ILE A 1 344 ? -2.137 -16.484 12.562 1 96.56 344 ILE A CA 1
ATOM 2721 C C . ILE A 1 344 ? -3.5 -16.859 11.984 1 96.56 344 ILE A C 1
ATOM 2723 O O . ILE A 1 344 ? -3.984 -17.969 12.203 1 96.56 344 ILE A O 1
ATOM 2727 N N . ALA A 1 345 ? -4.105 -15.984 11.258 1 96.75 345 ALA A N 1
ATOM 2728 C CA . ALA A 1 345 ? -5.395 -16.266 10.633 1 96.75 345 ALA A CA 1
ATOM 2729 C C . ALA A 1 345 ? -5.273 -17.391 9.602 1 96.75 345 ALA A C 1
ATOM 2731 O O . ALA A 1 345 ? -6.117 -18.281 9.555 1 96.75 345 ALA A O 1
ATOM 2732 N N . LEU A 1 346 ? -4.258 -17.328 8.828 1 93.94 346 LEU A N 1
ATOM 2733 C CA . LEU A 1 346 ? -4.043 -18.375 7.832 1 93.94 346 LEU A CA 1
ATOM 2734 C C . LEU A 1 346 ? -3.73 -19.703 8.492 1 93.94 346 LEU A C 1
ATOM 2736 O O . LEU A 1 346 ? -4.199 -20.75 8.039 1 93.94 346 LEU A O 1
ATOM 2740 N N . ALA A 1 347 ? -2.91 -19.625 9.547 1 94.88 347 ALA A N 1
ATOM 2741 C CA . ALA A 1 347 ? -2.613 -20.844 10.297 1 94.88 347 ALA A CA 1
ATOM 2742 C C . ALA A 1 347 ? -3.887 -21.453 10.867 1 94.88 347 ALA A C 1
ATOM 2744 O O . ALA A 1 347 ? -4.062 -22.672 10.836 1 94.88 347 ALA A O 1
ATOM 2745 N N . TRP A 1 348 ? -4.734 -20.594 11.391 1 96.44 348 TRP A N 1
ATOM 2746 C CA . TRP A 1 348 ? -6.012 -21.078 11.906 1 96.44 348 TRP A CA 1
ATOM 2747 C C . TRP A 1 348 ? -6.812 -21.781 10.82 1 96.44 348 TRP A C 1
ATOM 2749 O O . TRP A 1 348 ? -7.375 -22.844 11.047 1 96.44 348 TRP A O 1
ATOM 2759 N N . GLN A 1 349 ? -6.863 -21.234 9.609 1 95.25 349 GLN A N 1
ATOM 2760 C CA . GLN A 1 349 ? -7.613 -21.828 8.508 1 95.25 349 GLN A CA 1
ATOM 2761 C C . GLN A 1 349 ? -7.062 -23.188 8.133 1 95.25 349 GLN A C 1
ATOM 2763 O O . GLN A 1 349 ? -7.824 -24.156 7.953 1 95.25 349 GLN A O 1
ATOM 2768 N N . VAL A 1 350 ? -5.773 -23.297 8.016 1 93.94 350 VAL A N 1
ATOM 2769 C CA . VAL A 1 350 ? -5.113 -24.531 7.633 1 93.94 350 VAL A CA 1
ATOM 2770 C C . VAL A 1 350 ? -5.352 -25.594 8.703 1 93.94 350 VAL A C 1
ATOM 2772 O O . VAL A 1 350 ? -5.762 -26.719 8.398 1 93.94 350 VAL A O 1
ATOM 2775 N N . LEU A 1 351 ? -5.176 -25.234 9.953 1 95.19 351 LEU A N 1
ATOM 2776 C CA . LEU A 1 351 ? -5.266 -26.203 11.039 1 95.19 351 LEU A CA 1
ATOM 2777 C C . LEU A 1 351 ? -6.719 -26.578 11.32 1 95.19 351 LEU A C 1
ATOM 2779 O O . LEU A 1 351 ? -7.008 -27.688 11.742 1 95.19 351 LEU A O 1
ATOM 2783 N N . SER A 1 352 ? -7.605 -25.672 11.07 1 94.38 352 SER A N 1
ATOM 2784 C CA . SER A 1 352 ? -9.023 -25.984 11.211 1 94.38 352 SER A CA 1
ATOM 2785 C C . SER A 1 352 ? -9.461 -27.016 10.172 1 94.38 352 SER A C 1
ATOM 2787 O O . SER A 1 352 ? -10.133 -28 10.5 1 94.38 352 SER A O 1
ATOM 2789 N N . GLN A 1 353 ? -9.062 -26.812 8.914 1 93.88 353 GLN A N 1
ATOM 2790 C CA . GLN A 1 353 ? -9.375 -27.766 7.852 1 93.88 353 GLN A CA 1
ATOM 2791 C C . GLN A 1 353 ? -8.695 -29.109 8.102 1 93.88 353 GLN A C 1
ATOM 2793 O O . GLN A 1 353 ? -9.32 -30.172 7.957 1 93.88 353 GLN A O 1
ATOM 2798 N N . PHE A 1 354 ? -7.48 -29 8.469 1 94.62 354 PHE A N 1
ATOM 2799 C CA . PHE A 1 354 ? -6.738 -30.219 8.766 1 94.62 354 PHE A CA 1
ATOM 2800 C C . PHE A 1 354 ? -7.359 -30.953 9.945 1 94.62 354 PHE A C 1
ATOM 2802 O O . PHE A 1 354 ? -7.445 -32.188 9.938 1 94.62 354 PHE A O 1
ATOM 2809 N N . GLY A 1 355 ? -7.734 -30.188 10.945 1 93.56 355 GLY A N 1
ATOM 2810 C CA . GLY A 1 355 ? -8.383 -30.781 12.094 1 93.56 355 GLY A CA 1
ATOM 2811 C C . GLY A 1 355 ? -9.656 -31.531 11.742 1 93.56 355 GLY A C 1
ATOM 2812 O O . GLY A 1 355 ? -9.914 -32.625 12.273 1 93.56 355 GLY A O 1
ATOM 2813 N N . ASN A 1 356 ? -10.422 -31.031 10.883 1 93 356 ASN A N 1
ATOM 2814 C CA . ASN A 1 356 ? -11.633 -31.703 10.43 1 93 356 ASN A CA 1
ATOM 2815 C C . ASN A 1 356 ? -11.297 -33 9.672 1 93 356 ASN A C 1
ATOM 2817 O O . ASN A 1 356 ? -11.961 -34 9.859 1 93 356 ASN A O 1
ATOM 2821 N N . PHE A 1 357 ? -10.344 -32.875 8.812 1 95.56 357 PHE A N 1
ATOM 2822 C CA . PHE A 1 357 ? -9.867 -34.031 8.086 1 95.56 357 PHE A CA 1
ATOM 2823 C C . PHE A 1 357 ? -9.367 -35.125 9.047 1 95.56 357 PHE A C 1
ATOM 2825 O O . PHE A 1 357 ? -9.734 -36.281 8.93 1 95.56 357 PHE A O 1
ATOM 2832 N N . PHE A 1 358 ? -8.609 -34.688 10.016 1 94.25 358 PHE A N 1
ATOM 2833 C CA . PHE A 1 358 ? -8.039 -35.594 11.008 1 94.25 358 PHE A CA 1
ATOM 2834 C C . PHE A 1 358 ? -9.133 -36.25 11.828 1 94.25 358 PHE A C 1
ATOM 2836 O O . PHE A 1 358 ? -9.062 -37.469 12.094 1 94.25 358 PHE A O 1
ATOM 2843 N N . ASN A 1 359 ? -10.117 -35.531 12.188 1 93.25 359 ASN A N 1
ATOM 2844 C CA . ASN A 1 359 ? -11.242 -36.094 12.945 1 93.25 359 ASN A CA 1
ATOM 2845 C C . ASN A 1 359 ? -12.023 -37.125 12.125 1 93.25 359 ASN A C 1
ATOM 2847 O O . ASN A 1 359 ? -12.492 -38.125 12.672 1 93.25 359 ASN A O 1
ATOM 2851 N N . ASP A 1 360 ? -12.094 -36.844 10.883 1 95.06 360 ASP A N 1
ATOM 2852 C CA . ASP A 1 360 ? -12.766 -37.781 10 1 95.06 360 ASP A CA 1
ATOM 2853 C C . ASP A 1 360 ? -11.969 -39.094 9.891 1 95.06 360 ASP A C 1
ATOM 2855 O O . ASP A 1 360 ? -12.547 -40.188 9.883 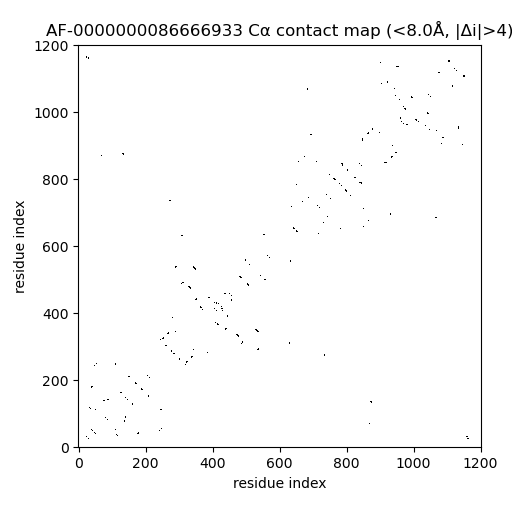1 95.06 360 ASP A O 1
ATOM 2859 N N . LEU A 1 361 ? -10.68 -38.906 9.797 1 94.81 361 LEU A N 1
ATOM 2860 C CA . LEU A 1 361 ? -9.828 -40.094 9.734 1 94.81 361 LEU A CA 1
ATOM 2861 C C . LEU A 1 361 ? -9.969 -40.938 11.008 1 94.81 361 LEU A C 1
ATOM 2863 O O . LEU A 1 361 ? -10.055 -42.156 10.945 1 94.81 361 LEU A O 1
ATOM 2867 N N . ARG A 1 362 ? -9.984 -40.312 12.078 1 93.44 362 ARG A N 1
ATOM 2868 C CA . ARG A 1 362 ? -10.086 -41 13.352 1 93.44 362 ARG A CA 1
ATOM 2869 C C . ARG A 1 362 ? -11.438 -41.688 13.492 1 93.44 362 ARG A C 1
ATOM 2871 O O . ARG A 1 362 ? -11.523 -42.812 14.008 1 93.44 362 ARG A O 1
ATOM 2878 N N . LYS A 1 363 ? -12.445 -41.031 13.031 1 93.62 363 LYS A N 1
ATOM 2879 C CA . LYS A 1 363 ? -13.781 -41.625 13.086 1 93.62 363 LYS A CA 1
ATOM 2880 C C . LYS A 1 363 ? -13.852 -42.938 12.305 1 93.62 363 LYS A C 1
ATOM 2882 O O . LYS A 1 363 ? -14.328 -43.938 12.812 1 93.62 363 LYS A O 1
ATOM 2887 N N . HIS A 1 364 ? -13.25 -42.938 11.18 1 94.62 364 HIS A N 1
ATOM 2888 C CA . HIS A 1 364 ? -13.359 -44.094 10.305 1 94.62 364 HIS A CA 1
ATOM 2889 C C . HIS A 1 364 ? -12.336 -45.156 10.68 1 94.62 364 HIS A C 1
ATOM 2891 O O . HIS A 1 364 ? -12.602 -46.375 10.547 1 94.62 364 HIS A O 1
ATOM 2897 N N . CYS A 1 365 ? -11.188 -44.75 11.148 1 93.38 365 CYS A N 1
ATOM 2898 C CA . CYS A 1 365 ? -10.133 -45.719 11.453 1 93.38 365 CYS A CA 1
ATOM 2899 C C . CYS A 1 365 ? -10.234 -46.188 12.898 1 93.38 365 CYS A C 1
ATOM 2901 O O . CYS A 1 365 ? -10.289 -47.375 13.164 1 93.38 365 CYS A O 1
ATOM 2903 N N . VAL A 1 366 ? -10.336 -45.312 13.883 1 91.38 366 VAL A N 1
ATOM 2904 C CA . VAL A 1 366 ? -10.242 -45.625 15.297 1 91.38 366 VAL A CA 1
ATOM 2905 C C . VAL A 1 366 ? -11.617 -46.031 15.828 1 91.38 366 VAL A C 1
ATOM 2907 O O . VAL A 1 366 ? -11.758 -47 16.578 1 91.38 366 VAL A O 1
ATOM 2910 N N . ASN A 1 367 ? -12.633 -45.312 15.438 1 90.88 367 ASN A N 1
ATOM 2911 C CA . ASN A 1 367 ? -13.945 -45.562 16.016 1 90.88 367 ASN A CA 1
ATOM 2912 C C . ASN A 1 367 ? -14.68 -46.688 15.273 1 90.88 367 ASN A C 1
ATOM 2914 O O . ASN A 1 367 ? -15.281 -47.562 15.898 1 90.88 367 ASN A O 1
ATOM 2918 N N . LEU A 1 368 ? -14.562 -46.719 13.906 1 93.25 368 LEU A N 1
ATOM 2919 C CA . LEU A 1 368 ? -15.344 -47.656 13.117 1 93.25 368 LEU A CA 1
ATOM 2920 C C . LEU A 1 368 ? -14.484 -48.812 12.664 1 93.25 368 LEU A C 1
ATOM 2922 O O . LEU A 1 368 ? -15 -49.844 12.211 1 93.25 368 LEU A O 1
ATOM 2926 N N . ASN A 1 369 ? -13.211 -48.719 12.789 1 93.25 369 ASN A N 1
ATOM 2927 C CA . ASN A 1 369 ? -12.266 -49.781 12.414 1 93.25 369 ASN A CA 1
ATOM 2928 C C . ASN A 1 369 ? -12.5 -50.25 10.984 1 93.25 369 ASN A C 1
ATOM 2930 O O . ASN A 1 369 ? -12.57 -51.469 10.742 1 93.25 369 ASN A O 1
ATOM 2934 N N . GLU A 1 370 ? -12.68 -49.219 10.156 1 93.38 370 GLU A N 1
ATOM 2935 C CA . GLU A 1 370 ? -12.875 -49.562 8.75 1 93.38 370 GLU A CA 1
ATOM 2936 C C . GLU A 1 370 ? -11.562 -50 8.102 1 93.38 370 GLU A C 1
ATOM 2938 O O . GLU A 1 370 ? -10.484 -49.656 8.57 1 93.38 370 GLU A O 1
ATOM 2943 N N . ASP A 1 371 ? -11.719 -50.906 6.98 1 91.88 371 ASP A N 1
ATOM 2944 C CA . ASP A 1 371 ? -10.555 -51.406 6.273 1 91.88 371 ASP A CA 1
ATOM 2945 C C . ASP A 1 371 ? -10.828 -51.531 4.773 1 91.88 371 ASP A C 1
ATOM 2947 O O . ASP A 1 371 ? -11.977 -51.438 4.34 1 91.88 371 ASP A O 1
ATOM 2951 N N . GLY A 1 372 ? -9.781 -51.531 3.973 1 92.56 372 GLY A N 1
ATOM 2952 C CA . GLY A 1 372 ? -9.891 -51.781 2.545 1 92.56 372 GLY A CA 1
ATOM 2953 C C . GLY A 1 372 ? -10.57 -50.656 1.786 1 92.56 372 GLY A C 1
ATOM 2954 O O . GLY A 1 372 ? -10.18 -49.5 1.917 1 92.56 372 GLY A O 1
ATOM 2955 N N . VAL A 1 373 ? -11.602 -51 1.021 1 94.12 373 VAL A N 1
ATOM 2956 C CA . VAL A 1 373 ? -12.25 -50.094 0.095 1 94.12 373 VAL A CA 1
ATOM 2957 C C . VAL A 1 373 ? -13.086 -49.094 0.875 1 94.12 373 VAL A C 1
ATOM 2959 O O . VAL A 1 373 ? -13.148 -47.906 0.506 1 94.12 373 VAL A O 1
ATOM 2962 N N . ALA A 1 374 ? -13.633 -49.531 1.93 1 94.44 374 ALA A N 1
ATOM 2963 C CA . ALA A 1 374 ? -14.453 -48.625 2.742 1 94.44 374 ALA A CA 1
ATOM 2964 C C . ALA A 1 374 ? -13.602 -47.531 3.363 1 94.44 374 ALA A C 1
ATOM 2966 O O . ALA A 1 374 ? -14 -46.375 3.379 1 94.44 374 ALA A O 1
ATOM 2967 N N . LEU A 1 375 ? -12.477 -47.906 3.844 1 95 375 LEU A N 1
ATOM 2968 C CA . LEU A 1 375 ? -11.555 -46.938 4.43 1 95 375 LEU A CA 1
ATOM 2969 C C . LEU A 1 375 ? -11.031 -45.969 3.371 1 95 375 LEU A C 1
ATOM 2971 O O . LEU A 1 375 ? -10.938 -44.75 3.617 1 95 375 LEU A O 1
ATOM 2975 N N . THR A 1 376 ? -10.695 -46.438 2.234 1 96.38 376 THR A N 1
ATOM 2976 C CA . THR A 1 376 ? -10.18 -45.656 1.132 1 96.38 376 THR A CA 1
ATOM 2977 C C . THR A 1 376 ? -11.219 -44.625 0.686 1 96.38 376 THR A C 1
ATOM 2979 O O . THR A 1 376 ? -10.906 -43.438 0.531 1 96.38 376 THR A O 1
ATOM 2982 N N . ASN A 1 377 ? -12.438 -45.094 0.527 1 96.38 377 ASN A N 1
ATOM 2983 C CA . ASN A 1 377 ? -13.5 -44.188 0.082 1 96.38 377 ASN A CA 1
ATOM 2984 C C . ASN A 1 377 ? -13.805 -43.125 1.127 1 96.38 377 ASN A C 1
ATOM 2986 O O . ASN A 1 377 ? -14.078 -41.969 0.783 1 96.38 377 ASN A O 1
ATOM 2990 N N . ALA A 1 378 ? -13.781 -43.531 2.311 1 95.81 378 ALA A N 1
ATOM 2991 C CA . ALA A 1 378 ? -14.023 -42.562 3.381 1 95.81 378 ALA A CA 1
ATOM 2992 C C . ALA A 1 378 ? -12.93 -41.5 3.428 1 95.81 378 ALA A C 1
ATOM 2994 O O . ALA A 1 378 ? -13.211 -40.312 3.637 1 95.81 378 ALA A O 1
ATOM 2995 N N . THR A 1 379 ? -11.719 -41.906 3.279 1 96.5 379 THR A N 1
ATOM 2996 C CA . THR A 1 379 ? -10.586 -40.969 3.305 1 96.5 379 THR A CA 1
ATOM 2997 C C . THR A 1 379 ? -10.633 -40.031 2.105 1 96.5 379 THR A C 1
ATOM 2999 O O . THR A 1 379 ? -10.336 -38.844 2.232 1 96.5 379 THR A O 1
ATOM 3002 N N . ILE A 1 380 ? -11.008 -40.562 0.96 1 96.62 380 ILE A N 1
ATOM 3003 C CA . ILE A 1 380 ? -11.125 -39.75 -0.252 1 96.62 380 ILE A CA 1
ATOM 3004 C C . ILE A 1 380 ? -12.227 -38.719 -0.08 1 96.62 380 ILE A C 1
ATOM 3006 O O . ILE A 1 380 ? -12.047 -37.531 -0.43 1 96.62 380 ILE A O 1
ATOM 3010 N N . THR A 1 381 ? -13.297 -39.156 0.445 1 95.88 381 THR A N 1
ATOM 3011 C CA . THR A 1 381 ? -14.414 -38.25 0.665 1 95.88 381 THR A CA 1
ATOM 3012 C C . THR A 1 381 ? -14.016 -37.125 1.616 1 95.88 381 THR A C 1
ATOM 3014 O O . THR A 1 381 ? -14.375 -35.969 1.402 1 95.88 381 THR A O 1
ATOM 3017 N N . SER A 1 382 ? -13.297 -37.438 2.648 1 95.81 382 SER A N 1
ATOM 3018 C CA . SER A 1 382 ? -12.828 -36.438 3.6 1 95.81 382 SER A CA 1
ATOM 3019 C C . SER A 1 382 ? -11.852 -35.469 2.945 1 95.81 382 SER A C 1
ATOM 3021 O O . SER A 1 382 ? -11.898 -34.281 3.193 1 95.81 382 SER A O 1
ATOM 3023 N N . PHE A 1 383 ? -10.992 -35.938 2.158 1 95.62 383 PHE A N 1
ATOM 3024 C CA . PHE A 1 383 ? -10.016 -35.125 1.475 1 95.62 383 PHE A CA 1
ATOM 3025 C C . PHE A 1 383 ? -10.695 -34.188 0.481 1 95.62 383 PHE A C 1
ATOM 3027 O O . PHE A 1 383 ? -10.344 -33 0.384 1 95.62 383 PHE A O 1
ATOM 3034 N N . GLN A 1 384 ? -11.672 -34.656 -0.244 1 92.69 384 GLN A N 1
ATOM 3035 C CA . GLN A 1 384 ? -12.375 -33.875 -1.254 1 92.69 384 GLN A CA 1
ATOM 3036 C C . GLN A 1 384 ? -13.25 -32.812 -0.609 1 92.69 384 GLN A C 1
ATOM 3038 O O . GLN A 1 384 ? -13.625 -31.828 -1.259 1 92.69 384 GLN A O 1
ATOM 3043 N N . SER A 1 385 ? -13.523 -32.969 0.655 1 91.38 385 SER A N 1
ATOM 3044 C CA . SER A 1 385 ? -14.344 -32 1.363 1 91.38 385 SER A CA 1
ATOM 3045 C C . SER A 1 385 ? -13.523 -30.781 1.772 1 91.38 385 SER A C 1
ATOM 3047 O O . SER A 1 385 ? -14.078 -29.734 2.127 1 91.38 385 SER A O 1
ATOM 3049 N N . LEU A 1 386 ? -12.203 -30.891 1.642 1 90.62 386 LEU A N 1
ATOM 3050 C CA . LEU A 1 386 ? -11.336 -29.766 1.968 1 90.62 386 LEU A CA 1
ATOM 3051 C C . LEU A 1 386 ? -11.438 -28.672 0.911 1 90.62 386 LEU A C 1
ATOM 3053 O O . LEU A 1 386 ? -11.523 -28.969 -0.284 1 90.62 386 LEU A O 1
ATOM 3057 N N . THR A 1 387 ? -11.609 -27.422 1.363 1 82.12 387 THR A N 1
ATOM 3058 C CA . THR A 1 387 ? -11.656 -26.281 0.462 1 82.12 387 THR A CA 1
ATOM 3059 C C . THR A 1 387 ? -10.281 -25.625 0.347 1 82.12 387 THR A C 1
ATOM 3061 O O . THR A 1 387 ? -9.742 -25.141 1.34 1 82.12 387 THR A O 1
ATOM 3064 N N . MET A 1 388 ? -9.594 -25.781 -0.709 1 81.88 388 MET A N 1
ATOM 3065 C CA . MET A 1 388 ? -8.297 -25.156 -0.944 1 81.88 388 MET A CA 1
ATOM 3066 C C . MET A 1 388 ? -8.312 -24.328 -2.225 1 81.88 388 MET A C 1
ATOM 3068 O O . MET A 1 388 ? -9.031 -24.656 -3.172 1 81.88 388 MET A O 1
ATOM 3072 N N . PRO A 1 389 ? -7.551 -23.266 -2.215 1 77.88 389 PRO A N 1
ATOM 3073 C CA . PRO A 1 389 ? -7.434 -22.484 -3.453 1 77.88 389 PRO A CA 1
ATOM 3074 C C . PRO A 1 389 ? -6.887 -23.312 -4.613 1 77.88 389 PRO A C 1
ATOM 3076 O O . PRO A 1 389 ? -6.012 -24.156 -4.418 1 77.88 389 PRO A O 1
ATOM 3079 N N . ASN A 1 390 ? -7.441 -23.062 -5.746 1 74.38 390 ASN A N 1
ATOM 3080 C CA . ASN A 1 390 ? -7.059 -23.812 -6.938 1 74.38 390 ASN A CA 1
ATOM 3081 C C . ASN A 1 390 ? -5.832 -23.203 -7.613 1 74.38 390 ASN A C 1
ATOM 3083 O O . ASN A 1 390 ? -5.961 -22.422 -8.555 1 74.38 390 ASN A O 1
ATOM 3087 N N . SER A 1 391 ? -4.684 -23.484 -7.109 1 72.88 391 SER A N 1
ATOM 3088 C CA . SER A 1 391 ? -3.432 -23.031 -7.719 1 72.88 391 SER A CA 1
ATOM 3089 C C . SER A 1 391 ? -2.699 -24.203 -8.383 1 72.88 391 SER A C 1
ATOM 3091 O O . SER A 1 391 ? -3.035 -25.359 -8.156 1 72.88 391 SER A O 1
ATOM 3093 N N . LEU A 1 392 ? -1.845 -23.906 -9.25 1 73.88 392 LEU A N 1
ATOM 3094 C CA . LEU A 1 392 ? -1.069 -24.938 -9.938 1 73.88 392 LEU A CA 1
ATOM 3095 C C . LEU A 1 392 ? -0.237 -25.75 -8.945 1 73.88 392 LEU A C 1
ATOM 3097 O O . LEU A 1 392 ? -0.025 -26.953 -9.133 1 73.88 392 LEU A O 1
ATOM 3101 N N . GLU A 1 393 ? 0.119 -25.062 -7.875 1 72.81 393 GLU A N 1
ATOM 3102 C CA . GLU A 1 393 ? 0.904 -25.75 -6.848 1 72.81 393 GLU A CA 1
ATOM 3103 C C . GLU A 1 393 ? 0.089 -26.844 -6.164 1 72.81 393 GLU A C 1
ATOM 3105 O O . GLU A 1 393 ? 0.601 -27.938 -5.906 1 72.81 393 GLU A O 1
ATOM 3110 N N . VAL A 1 394 ? -1.11 -26.547 -6.004 1 78.31 394 VAL A N 1
ATOM 3111 C CA . VAL A 1 394 ? -1.995 -27.484 -5.316 1 78.31 394 VAL A CA 1
ATOM 3112 C C . VAL A 1 394 ? -2.332 -28.641 -6.246 1 78.31 394 VAL A C 1
ATOM 3114 O O . VAL A 1 394 ? -2.34 -29.797 -5.824 1 78.31 394 VAL A O 1
ATOM 3117 N N . ARG A 1 395 ? -2.457 -28.375 -7.48 1 80.44 395 ARG A N 1
ATOM 3118 C CA . ARG A 1 395 ? -2.811 -29.406 -8.453 1 80.44 395 ARG A CA 1
ATOM 3119 C C . ARG A 1 395 ? -1.675 -30.406 -8.617 1 80.44 395 ARG A C 1
ATOM 3121 O O . ARG A 1 395 ? -1.917 -31.594 -8.844 1 80.44 395 ARG A O 1
ATOM 3128 N N . ASP A 1 396 ? -0.528 -29.891 -8.398 1 80.69 396 ASP A N 1
ATOM 3129 C CA . ASP A 1 396 ? 0.646 -30.734 -8.562 1 80.69 396 ASP A CA 1
ATOM 3130 C C . ASP A 1 396 ? 0.816 -31.672 -7.367 1 80.69 396 ASP A C 1
ATOM 3132 O O . ASP A 1 396 ? 1.421 -32.75 -7.484 1 80.69 396 ASP A O 1
ATOM 3136 N N . MET A 1 397 ? 0.22 -31.328 -6.246 1 86.12 397 MET A N 1
ATOM 3137 C CA . MET A 1 397 ? 0.43 -32.094 -5.027 1 86.12 397 MET A CA 1
ATOM 3138 C C . MET A 1 397 ? -0.709 -33.094 -4.809 1 86.12 397 MET A C 1
ATOM 3140 O O . MET A 1 397 ? -0.542 -34.094 -4.113 1 86.12 397 MET A O 1
ATOM 3144 N N . ILE A 1 398 ? -1.808 -32.938 -5.469 1 89 398 ILE A N 1
ATOM 3145 C CA . ILE A 1 398 ? -3.031 -33.719 -5.227 1 89 398 ILE A CA 1
ATOM 3146 C C . ILE A 1 398 ? -2.818 -35.156 -5.602 1 89 398 ILE A C 1
ATOM 3148 O O . ILE A 1 398 ? -3.189 -36.062 -4.844 1 89 398 ILE A O 1
ATOM 3152 N N . PRO A 1 399 ? -2.113 -35.406 -6.684 1 90.25 399 PRO A N 1
ATOM 3153 C CA . PRO A 1 399 ? -1.921 -36.812 -7.039 1 90.25 399 PRO A CA 1
ATOM 3154 C C . PRO A 1 399 ? -1.106 -37.594 -6 1 90.25 399 PRO A C 1
ATOM 3156 O O . PRO A 1 399 ? -1.34 -38.781 -5.785 1 90.25 399 PRO A O 1
ATOM 3159 N N . PHE A 1 400 ? -0.239 -36.938 -5.359 1 90.06 400 PHE A N 1
ATOM 3160 C CA . PHE A 1 400 ? 0.592 -37.594 -4.355 1 90.06 400 PHE A CA 1
ATOM 3161 C C . PHE A 1 400 ? -0.218 -37.906 -3.104 1 90.06 400 PHE A C 1
ATOM 3163 O O . PHE A 1 400 ? 0.05 -38.875 -2.416 1 90.06 400 PHE A O 1
ATOM 3170 N N . VAL A 1 401 ? -1.213 -37.125 -2.844 1 94 401 VAL A N 1
ATOM 3171 C CA . VAL A 1 401 ? -2.094 -37.406 -1.708 1 94 401 VAL A CA 1
ATOM 3172 C C . VAL A 1 401 ? -2.961 -38.625 -1.991 1 94 401 VAL A C 1
ATOM 3174 O O . VAL A 1 401 ? -3.104 -39.5 -1.137 1 94 401 VAL A O 1
ATOM 3177 N N . TYR A 1 402 ? -3.43 -38.688 -3.184 1 94.94 402 TYR A N 1
ATOM 3178 C CA . TYR A 1 402 ? -4.25 -39.844 -3.553 1 94.94 402 TYR A CA 1
ATOM 3179 C C . TYR A 1 402 ? -3.432 -41.125 -3.529 1 94.94 402 TYR A C 1
ATOM 3181 O O . TYR A 1 402 ? -3.936 -42.188 -3.141 1 94.94 402 TYR A O 1
ATOM 3189 N N . GLN A 1 403 ? -2.223 -40.969 -3.939 1 95.31 403 GLN A N 1
ATOM 3190 C CA . GLN A 1 403 ? -1.342 -42.125 -3.898 1 95.31 403 GLN A CA 1
ATOM 3191 C C . GLN A 1 403 ? -1.19 -42.656 -2.475 1 95.31 403 GLN A C 1
ATOM 3193 O O . GLN A 1 403 ? -1.216 -43.875 -2.25 1 95.31 403 GLN A O 1
ATOM 3198 N N . GLU A 1 404 ? -1.032 -41.781 -1.529 1 95.06 404 GLU A N 1
ATOM 3199 C CA . GLU A 1 404 ? -0.896 -42.188 -0.134 1 95.06 404 GLU A CA 1
ATOM 3200 C C . GLU A 1 404 ? -2.191 -42.781 0.395 1 95.06 404 GLU A C 1
ATOM 3202 O O . GLU A 1 404 ? -2.162 -43.719 1.206 1 95.06 404 GLU A O 1
ATOM 3207 N N . ILE A 1 405 ? -3.307 -42.281 -0.046 1 96.25 405 ILE A N 1
ATOM 3208 C CA . ILE A 1 405 ? -4.602 -42.812 0.384 1 96.25 405 ILE A CA 1
ATOM 3209 C C . ILE A 1 405 ? -4.766 -44.25 -0.098 1 96.25 405 ILE A C 1
ATOM 3211 O O . ILE A 1 405 ? -5.164 -45.125 0.672 1 96.25 405 ILE A O 1
ATOM 3215 N N . TYR A 1 406 ? -4.359 -44.438 -1.295 1 96.06 406 TYR A N 1
ATOM 3216 C CA . TYR A 1 406 ? -4.492 -45.781 -1.859 1 96.06 406 TYR A CA 1
ATOM 3217 C C . TYR A 1 406 ? -3.494 -46.75 -1.228 1 96.06 406 TYR A C 1
ATOM 3219 O O . TYR A 1 406 ? -3.795 -47.938 -1.039 1 96.06 406 TYR A O 1
ATOM 3227 N N . ASN A 1 407 ? -2.355 -46.219 -0.899 1 95.56 407 ASN A N 1
ATOM 3228 C CA . ASN A 1 407 ? -1.368 -47.062 -0.218 1 95.56 407 ASN A CA 1
ATOM 3229 C C . ASN A 1 407 ? -1.893 -47.562 1.121 1 95.56 407 ASN A C 1
ATOM 3231 O O . ASN A 1 407 ? -1.713 -48.719 1.459 1 95.56 407 ASN A O 1
ATOM 3235 N N . ILE A 1 408 ? -2.529 -46.719 1.835 1 95.12 408 ILE A N 1
ATOM 3236 C CA . ILE A 1 408 ? -3.072 -47.094 3.139 1 95.12 408 ILE A CA 1
ATOM 3237 C C . ILE A 1 408 ? -4.25 -48.062 2.955 1 95.12 408 ILE A C 1
ATOM 3239 O O . ILE A 1 408 ? -4.398 -49.031 3.705 1 95.12 408 ILE A O 1
ATOM 3243 N N . GLY A 1 409 ? -5.027 -47.812 1.979 1 93.81 409 GLY A N 1
ATOM 3244 C CA . GLY A 1 409 ? -6.172 -48.656 1.688 1 93.81 409 GLY A CA 1
ATOM 3245 C C . GLY A 1 409 ? -5.777 -50.062 1.315 1 93.81 409 GLY A C 1
ATOM 3246 O O . GLY A 1 409 ? -6.539 -51 1.548 1 93.81 409 GLY A O 1
ATOM 3247 N N . ASN A 1 410 ? -4.59 -50.156 0.771 1 93.81 410 ASN A N 1
ATOM 3248 C CA . ASN A 1 410 ? -4.125 -51.469 0.305 1 93.81 410 ASN A CA 1
ATOM 3249 C C . ASN A 1 410 ? -3.447 -52.25 1.423 1 93.81 410 ASN A C 1
ATOM 3251 O O . ASN A 1 410 ? -3.131 -53.438 1.255 1 93.81 410 ASN A O 1
ATOM 3255 N N . MET A 1 411 ? -3.252 -51.562 2.52 1 93 411 MET A N 1
ATOM 3256 C CA . MET A 1 411 ? -2.695 -52.25 3.676 1 93 411 MET A CA 1
ATOM 3257 C C . MET A 1 411 ? -3.795 -52.969 4.473 1 93 411 MET A C 1
ATOM 3259 O O . MET A 1 411 ? -4.902 -52.438 4.598 1 93 411 MET A O 1
ATOM 3263 N N . THR A 1 412 ? -3.494 -54.188 4.961 1 89.12 412 THR A N 1
ATOM 3264 C CA . THR A 1 412 ? -4.492 -54.938 5.707 1 89.12 412 THR A CA 1
ATOM 3265 C C . THR A 1 412 ? -4.328 -54.719 7.207 1 89.12 412 THR A C 1
ATOM 3267 O O . THR A 1 412 ? -3.213 -54.781 7.73 1 89.12 412 THR A O 1
ATOM 3270 N N . GLY A 1 413 ? -5.414 -54.375 7.867 1 89.81 413 GLY A N 1
ATOM 3271 C CA . GLY A 1 413 ? -5.473 -54.344 9.32 1 89.81 413 GLY A CA 1
ATOM 3272 C C . GLY A 1 413 ? -4.859 -53.062 9.906 1 89.81 413 GLY A C 1
ATOM 3273 O O . GLY A 1 413 ? -4.41 -53.062 11.055 1 89.81 413 GLY A O 1
ATOM 3274 N N . VAL A 1 414 ? -4.762 -52 9.133 1 92.06 414 VAL A N 1
ATOM 3275 C CA . VAL A 1 414 ? -4.145 -50.781 9.617 1 92.06 414 VAL A CA 1
ATOM 3276 C C . VAL A 1 414 ? -4.984 -50.188 10.75 1 92.06 414 VAL A C 1
ATOM 3278 O O . VAL A 1 414 ? -4.438 -49.688 11.734 1 92.06 414 VAL A O 1
ATOM 3281 N N . CYS A 1 415 ? -6.285 -50.281 10.641 1 93.38 415 CYS A N 1
ATOM 3282 C CA . CYS A 1 415 ? -7.203 -49.688 11.602 1 93.38 415 CYS A CA 1
ATOM 3283 C C . CYS A 1 415 ? -7.863 -50.781 12.461 1 93.38 415 CYS A C 1
ATOM 3285 O O . CYS A 1 415 ? -8.961 -50.562 12.984 1 93.38 415 CYS A O 1
ATOM 3287 N N . SER A 1 416 ? -7.164 -51.906 12.625 1 91.19 416 SER A N 1
ATOM 3288 C CA . SER A 1 416 ? -7.695 -52.969 13.477 1 91.19 416 SER A CA 1
ATOM 3289 C C . SER A 1 416 ? -7.738 -52.531 14.938 1 91.19 416 SER A C 1
ATOM 3291 O O . SER A 1 416 ? -7.02 -51.594 15.336 1 91.19 416 SER A O 1
ATOM 3293 N N . ALA A 1 417 ? -8.562 -53.156 15.711 1 88.62 417 ALA A N 1
ATOM 3294 C CA . ALA A 1 417 ? -8.711 -52.812 17.125 1 88.62 417 ALA A CA 1
ATOM 3295 C C . ALA A 1 417 ? -7.379 -52.938 17.859 1 88.62 417 ALA A C 1
ATOM 3297 O O . ALA A 1 417 ? -7.109 -52.156 18.781 1 88.62 417 ALA A O 1
ATOM 3298 N N . ALA A 1 418 ? -6.527 -53.75 17.375 1 86.31 418 ALA A N 1
ATOM 3299 C CA . ALA A 1 418 ? -5.219 -53.969 18 1 86.31 418 ALA A CA 1
ATOM 3300 C C . ALA A 1 418 ? -4.293 -52.781 17.734 1 86.31 418 ALA A C 1
ATOM 3302 O O . ALA A 1 418 ? -3.463 -52.438 18.578 1 86.31 418 ALA A O 1
ATOM 3303 N N . ASN A 1 419 ? -4.5 -52.188 16.625 1 86.75 419 ASN A N 1
ATOM 3304 C CA . ASN A 1 419 ? -3.594 -51.125 16.219 1 86.75 419 ASN A CA 1
ATOM 3305 C C . ASN A 1 419 ? -4.102 -49.75 16.656 1 86.75 419 ASN A C 1
ATOM 3307 O O . ASN A 1 419 ? -3.398 -48.75 16.516 1 86.75 419 ASN A O 1
ATOM 3311 N N . THR A 1 420 ? -5.363 -49.625 17.172 1 85.62 420 THR A N 1
ATOM 3312 C CA . THR A 1 420 ? -5.941 -48.344 17.469 1 85.62 420 THR A CA 1
ATOM 3313 C C . THR A 1 420 ? -6.16 -48.188 18.969 1 85.62 420 THR A C 1
ATOM 3315 O O . THR A 1 420 ? -6.605 -47.125 19.438 1 85.62 420 THR A O 1
ATOM 3318 N N . THR A 1 421 ? -6.035 -49.062 19.906 1 75.06 421 THR A N 1
ATOM 3319 C CA . THR A 1 421 ? -6.41 -49.062 21.312 1 75.06 421 THR A CA 1
ATOM 3320 C C . THR A 1 421 ? -5.648 -48 22.094 1 75.06 421 THR A C 1
ATOM 3322 O O . THR A 1 421 ? -6.188 -47.406 23.031 1 75.06 421 THR A O 1
ATOM 3325 N N . ASN A 1 422 ? -4.371 -47.625 21.953 1 64.25 422 ASN A N 1
ATOM 3326 C CA . ASN A 1 422 ? -3.609 -46.844 22.922 1 64.25 422 ASN A CA 1
ATOM 3327 C C . ASN A 1 422 ? -3.424 -45.406 22.438 1 64.25 422 ASN A C 1
ATOM 3329 O O . ASN A 1 422 ? -2.57 -44.688 22.953 1 64.25 422 ASN A O 1
ATOM 3333 N N . GLY A 1 423 ? -4.363 -44.875 21.672 1 65.19 423 GLY A N 1
ATOM 3334 C CA . GLY A 1 423 ? -3.875 -43.594 21.172 1 65.19 423 GLY A CA 1
ATOM 3335 C C . GLY A 1 423 ? -4.641 -42.406 21.719 1 65.19 423 GLY A C 1
ATOM 3336 O O . GLY A 1 423 ? -5.785 -42.562 22.156 1 65.19 423 GLY A O 1
ATOM 3337 N N . ASP A 1 424 ? -3.967 -41.406 22.109 1 75.12 424 ASP A N 1
ATOM 3338 C CA . ASP A 1 424 ? -4.566 -40.125 22.531 1 75.12 424 ASP A CA 1
ATOM 3339 C C . ASP A 1 424 ? -5.402 -39.531 21.406 1 75.12 424 ASP A C 1
ATOM 3341 O O . ASP A 1 424 ? -5.59 -40.156 20.359 1 75.12 424 ASP A O 1
ATOM 3345 N N . ASP A 1 425 ? -6.086 -38.438 21.641 1 77.75 425 ASP A N 1
ATOM 3346 C CA . ASP A 1 425 ? -7.004 -37.781 20.719 1 77.75 425 ASP A CA 1
ATOM 3347 C C . ASP A 1 425 ? -6.289 -37.375 19.422 1 77.75 425 ASP A C 1
ATOM 3349 O O . ASP A 1 425 ? -6.938 -37.094 18.422 1 77.75 425 ASP A O 1
ATOM 3353 N N . LEU A 1 426 ? -4.945 -37.5 19.406 1 78.94 426 LEU A N 1
ATOM 3354 C CA . LEU A 1 426 ? -4.219 -37.094 18.203 1 78.94 426 LEU A CA 1
ATOM 3355 C C . LEU A 1 426 ? -3.469 -38.281 17.609 1 78.94 426 LEU A C 1
ATOM 3357 O O . LEU A 1 426 ? -2.586 -38.094 16.766 1 78.94 426 LEU A O 1
ATOM 3361 N N . PHE A 1 427 ? -3.971 -39.469 18.016 1 82.69 427 PHE A N 1
ATOM 3362 C CA . PHE A 1 427 ? -3.268 -40.656 17.562 1 82.69 427 PHE A CA 1
ATOM 3363 C C . PHE A 1 427 ? -3.891 -41.188 16.281 1 82.69 427 PHE A C 1
ATOM 3365 O O . PHE A 1 427 ? -5.113 -41.219 16.141 1 82.69 427 PHE A O 1
ATOM 3372 N N . LEU A 1 428 ? -2.996 -41.5 15.383 1 90 428 LEU A N 1
ATOM 3373 C CA . LEU A 1 428 ? -3.301 -42.312 14.211 1 90 428 LEU A CA 1
ATOM 3374 C C . LEU A 1 428 ? -2.217 -43.375 13.977 1 90 428 LEU A C 1
ATOM 3376 O O . LEU A 1 428 ? -1.061 -43.156 14.352 1 90 428 LEU A O 1
ATOM 3380 N N . PRO A 1 429 ? -2.637 -44.5 13.477 1 91.44 429 PRO A N 1
ATOM 3381 C CA . PRO A 1 429 ? -1.611 -45.5 13.188 1 91.44 429 PRO A CA 1
ATOM 3382 C C . PRO A 1 429 ? -0.471 -44.969 12.336 1 91.44 429 PRO A C 1
ATOM 3384 O O . PRO A 1 429 ? -0.679 -44.062 11.531 1 91.44 429 PRO A O 1
ATOM 3387 N N . PRO A 1 430 ? 0.667 -45.469 12.367 1 89.88 430 PRO A N 1
ATOM 3388 C CA . PRO A 1 430 ? 1.899 -44.969 11.766 1 89.88 430 PRO A CA 1
ATOM 3389 C C . PRO A 1 430 ? 1.793 -44.781 10.25 1 89.88 430 PRO A C 1
ATOM 3391 O O . PRO A 1 430 ? 2.355 -43.844 9.695 1 89.88 430 PRO A O 1
ATOM 3394 N N . PRO A 1 431 ? 1.037 -45.594 9.562 1 91.5 431 PRO A N 1
ATOM 3395 C CA . PRO A 1 431 ? 0.981 -45.406 8.109 1 91.5 431 PRO A CA 1
ATOM 3396 C C . PRO A 1 431 ? 0.329 -44.094 7.715 1 91.5 431 PRO A C 1
ATOM 3398 O O . PRO A 1 431 ? 0.529 -43.594 6.598 1 91.5 431 PRO A O 1
ATOM 3401 N N . TYR A 1 432 ? -0.416 -43.562 8.688 1 93.25 432 TYR A N 1
ATOM 3402 C CA . TYR A 1 432 ? -1.109 -42.312 8.391 1 93.25 432 TYR A CA 1
ATOM 3403 C C . TYR A 1 432 ? -0.154 -41.125 8.461 1 93.25 432 TYR A C 1
ATOM 3405 O O . TYR A 1 432 ? -0.506 -40 8.07 1 93.25 432 TYR A O 1
ATOM 3413 N N . LYS A 1 433 ? 1.004 -41.281 8.961 1 90.69 433 LYS A N 1
ATOM 3414 C CA . LYS A 1 433 ? 1.945 -40.188 9.156 1 90.69 433 LYS A CA 1
ATOM 3415 C C . LYS A 1 433 ? 2.275 -39.5 7.836 1 90.69 433 LYS A C 1
ATOM 3417 O O . LYS A 1 433 ? 2.256 -38.281 7.742 1 90.69 433 LYS A O 1
ATOM 3422 N N . ALA A 1 434 ? 2.492 -40.25 6.824 1 91.12 434 ALA A N 1
ATOM 3423 C CA . ALA A 1 434 ? 2.828 -39.688 5.516 1 91.12 434 ALA A CA 1
ATOM 3424 C C . ALA A 1 434 ? 1.642 -38.938 4.914 1 91.12 434 ALA A C 1
ATOM 3426 O O . ALA A 1 434 ? 1.808 -37.875 4.312 1 91.12 434 ALA A O 1
ATOM 3427 N N . LEU A 1 435 ? 0.496 -39.562 5.102 1 94 435 LEU A N 1
ATOM 3428 C CA . LEU A 1 435 ? -0.706 -38.938 4.547 1 94 435 LEU A CA 1
ATOM 3429 C C . LEU A 1 435 ? -1.01 -37.625 5.238 1 94 435 LEU A C 1
ATOM 3431 O O . LEU A 1 435 ? -1.262 -36.625 4.578 1 94 435 LEU A O 1
ATOM 3435 N N . THR A 1 436 ? -0.972 -37.688 6.543 1 93.25 436 THR A N 1
ATOM 3436 C CA . THR A 1 436 ? -1.29 -36.469 7.297 1 93.25 436 THR A CA 1
ATOM 3437 C C . THR A 1 436 ? -0.263 -35.375 7.023 1 93.25 436 THR A C 1
ATOM 3439 O O . THR A 1 436 ? -0.615 -34.219 6.926 1 93.25 436 THR A O 1
ATOM 3442 N N . GLN A 1 437 ? 0.97 -35.688 6.863 1 91.31 437 GLN A N 1
ATOM 3443 C CA . GLN A 1 437 ? 2.02 -34.75 6.551 1 91.31 437 GLN A CA 1
ATOM 3444 C C . GLN A 1 437 ? 1.815 -34.125 5.164 1 91.31 437 GLN A C 1
ATOM 3446 O O . GLN A 1 437 ? 2.01 -32.938 4.973 1 91.31 437 GLN A O 1
ATOM 3451 N N . LYS A 1 438 ? 1.39 -34.906 4.262 1 91.69 438 LYS A N 1
ATOM 3452 C CA . LYS A 1 438 ? 1.172 -34.406 2.9 1 91.69 438 LYS A CA 1
ATOM 3453 C C . LYS A 1 438 ? -0.059 -33.531 2.824 1 91.69 438 LYS A C 1
ATOM 3455 O O . LYS A 1 438 ? -0.063 -32.531 2.096 1 91.69 438 LYS A O 1
ATOM 3460 N N . VAL A 1 439 ? -1.027 -33.938 3.566 1 93.5 439 VAL A N 1
ATOM 3461 C CA . VAL A 1 439 ? -2.26 -33.156 3.521 1 93.5 439 VAL A CA 1
ATOM 3462 C C . VAL A 1 439 ? -2.035 -31.781 4.18 1 93.5 439 VAL A C 1
ATOM 3464 O O . VAL A 1 439 ? -2.426 -30.75 3.631 1 93.5 439 VAL A O 1
ATOM 3467 N N . ILE A 1 440 ? -1.395 -31.766 5.32 1 92.38 440 ILE A N 1
ATOM 3468 C CA . ILE A 1 440 ? -1.156 -30.5 6 1 92.38 440 ILE A CA 1
ATOM 3469 C C . ILE A 1 440 ? -0.204 -29.641 5.168 1 92.38 440 ILE A C 1
ATOM 3471 O O . ILE A 1 440 ? -0.335 -28.406 5.133 1 92.38 440 ILE A O 1
ATOM 3475 N N . GLY A 1 441 ? 0.76 -30.219 4.559 1 90.06 441 GLY A N 1
ATOM 3476 C CA . GLY A 1 441 ? 1.663 -29.516 3.67 1 90.06 441 GLY A CA 1
ATOM 3477 C C . GLY A 1 441 ? 0.962 -28.906 2.471 1 90.06 441 GLY A C 1
ATOM 3478 O O . GLY A 1 441 ? 1.254 -27.766 2.082 1 90.06 441 GLY A O 1
ATOM 3479 N N . THR A 1 442 ? 0.039 -29.672 1.909 1 89.81 442 THR A N 1
ATOM 3480 C CA . THR A 1 442 ? -0.73 -29.188 0.77 1 89.81 442 THR A CA 1
ATOM 3481 C C . THR A 1 442 ? -1.606 -28 1.175 1 89.81 442 THR A C 1
ATOM 3483 O O . THR A 1 442 ? -1.69 -27 0.451 1 89.81 442 THR A O 1
ATOM 3486 N N . LEU A 1 443 ? -2.193 -28.172 2.324 1 91.38 443 LEU A N 1
ATOM 3487 C CA . LEU A 1 443 ? -3.021 -27.078 2.834 1 91.38 443 LEU A CA 1
ATOM 3488 C C . LEU A 1 443 ? -2.178 -25.844 3.127 1 91.38 443 LEU A C 1
ATOM 3490 O O . LEU A 1 443 ? -2.574 -24.734 2.799 1 91.38 443 LEU A O 1
ATOM 3494 N N . PHE A 1 444 ? -1.052 -26.016 3.693 1 89.69 444 PHE A N 1
ATOM 3495 C CA . PHE A 1 444 ? -0.151 -24.922 4.047 1 89.69 444 PHE A CA 1
ATOM 3496 C C . PHE A 1 444 ? 0.31 -24.188 2.799 1 89.69 444 PHE A C 1
ATOM 3498 O O . PHE A 1 444 ? 0.274 -22.953 2.756 1 89.69 444 PHE A O 1
ATOM 3505 N N . GLU A 1 445 ? 0.697 -24.859 1.786 1 86 445 GLU A N 1
ATOM 3506 C CA . GLU A 1 445 ? 1.191 -24.25 0.558 1 86 445 GLU A CA 1
ATOM 3507 C C . GLU A 1 445 ? 0.068 -23.547 -0.198 1 86 445 GLU A C 1
ATOM 3509 O O . GLU A 1 445 ? 0.296 -22.516 -0.851 1 86 445 GLU A O 1
ATOM 3514 N N . SER A 1 446 ? -1.06 -24.141 -0.119 1 85.75 446 SER A N 1
ATOM 3515 C CA . SER A 1 446 ? -2.195 -23.578 -0.834 1 85.75 446 SER A CA 1
ATOM 3516 C C . SER A 1 446 ? -2.549 -22.188 -0.295 1 85.75 446 SER A C 1
ATOM 3518 O O . SER A 1 446 ? -2.908 -21.297 -1.061 1 85.75 446 SER A O 1
ATOM 3520 N N . TYR A 1 447 ? -2.412 -21.984 0.952 1 85.44 447 TYR A N 1
ATOM 3521 C CA . TYR A 1 447 ? -2.842 -20.734 1.552 1 85.44 447 TYR A CA 1
ATOM 3522 C C . TYR A 1 447 ? -1.681 -19.75 1.652 1 85.44 447 TYR A C 1
ATOM 3524 O O . TYR A 1 447 ? -1.891 -18.531 1.793 1 85.44 447 TYR A O 1
ATOM 3532 N N . ASN A 1 448 ? -0.431 -20.141 1.629 1 76.81 448 ASN A N 1
ATOM 3533 C CA . ASN A 1 448 ? 0.719 -19.25 1.77 1 76.81 448 ASN A CA 1
ATOM 3534 C C . ASN A 1 448 ? 1.393 -18.984 0.426 1 76.81 448 ASN A C 1
ATOM 3536 O O . ASN A 1 448 ? 2.277 -18.125 0.325 1 76.81 448 ASN A O 1
ATOM 3540 N N . GLY A 1 449 ? 0.944 -19.516 -0.629 1 65.25 449 GLY A N 1
ATOM 3541 C CA . GLY A 1 449 ? 1.485 -19.281 -1.96 1 65.25 449 GLY A CA 1
ATOM 3542 C C . GLY A 1 449 ? 2.939 -19.703 -2.092 1 65.25 449 GLY A C 1
ATOM 3543 O O . GLY A 1 449 ? 3.709 -19.047 -2.809 1 65.25 449 GLY A O 1
ATOM 3544 N N . LEU A 1 450 ? 3.402 -20.547 -1.254 1 62.38 450 LEU A N 1
ATOM 3545 C CA . LEU A 1 450 ? 4.789 -21 -1.294 1 62.38 450 LEU A CA 1
ATOM 3546 C C . LEU A 1 450 ? 4.965 -22.141 -2.283 1 62.38 450 LEU A C 1
ATOM 3548 O O . LEU A 1 450 ? 4.043 -22.938 -2.488 1 62.38 450 LEU A O 1
ATOM 3552 N N . SER A 1 451 ? 5.816 -21.859 -3.324 1 57.41 451 SER A N 1
ATOM 3553 C CA . SER A 1 451 ? 6.117 -22.953 -4.227 1 57.41 451 SER A CA 1
ATOM 3554 C C . SER A 1 451 ? 7.305 -23.781 -3.725 1 57.41 451 SER A C 1
ATOM 3556 O O . SER A 1 451 ? 8.383 -23.234 -3.48 1 57.41 451 SER A O 1
ATOM 3558 N N . SER A 1 452 ? 6.988 -24.844 -2.941 1 52.81 452 SER A N 1
ATOM 3559 C CA . SER A 1 452 ? 8.102 -25.703 -2.551 1 52.81 452 SER A CA 1
ATOM 3560 C C . SER A 1 452 ? 8.891 -26.172 -3.768 1 52.81 452 SER A C 1
ATOM 3562 O O . SER A 1 452 ? 8.312 -26.469 -4.816 1 52.81 452 SER A O 1
ATOM 3564 N N . SER A 1 453 ? 10.031 -25.609 -3.793 1 53.16 453 SER A N 1
ATOM 3565 C CA . SER A 1 453 ? 10.891 -26.234 -4.789 1 53.16 453 SER A CA 1
ATOM 3566 C C . SER A 1 453 ? 10.906 -27.75 -4.633 1 53.16 453 SER A C 1
ATOM 3568 O O . SER A 1 453 ? 10.672 -28.266 -3.537 1 53.16 453 SER A O 1
ATOM 3570 N N . GLY A 1 454 ? 10.523 -28.547 -5.695 1 53.28 454 GLY A N 1
ATOM 3571 C CA . GLY A 1 454 ? 10.484 -29.984 -5.914 1 53.28 454 GLY A CA 1
ATOM 3572 C C . GLY A 1 454 ? 11.188 -30.766 -4.832 1 53.28 454 GLY A C 1
ATOM 3573 O O . GLY A 1 454 ? 11.016 -31.984 -4.727 1 53.28 454 GLY A O 1
ATOM 3574 N N . GLU A 1 455 ? 12.039 -30.125 -3.883 1 55.59 455 GLU A N 1
ATOM 3575 C CA . GLU A 1 455 ? 12.891 -31.047 -3.129 1 55.59 455 GLU A CA 1
ATOM 3576 C C . GLU A 1 455 ? 12.359 -31.25 -1.715 1 55.59 455 GLU A C 1
ATOM 3578 O O . GLU A 1 455 ? 12.617 -32.281 -1.098 1 55.59 455 GLU A O 1
ATOM 3583 N N . SER A 1 456 ? 11.609 -30.297 -1.162 1 63.94 456 SER A N 1
ATOM 3584 C CA . SER A 1 456 ? 11.258 -30.531 0.235 1 63.94 456 SER A CA 1
ATOM 3585 C C . SER A 1 456 ? 9.773 -30.844 0.383 1 63.94 456 SER A C 1
ATOM 3587 O O . SER A 1 456 ? 8.945 -30.344 -0.377 1 63.94 456 SER A O 1
ATOM 3589 N N . ASP A 1 457 ? 9.555 -31.906 1.249 1 71.88 457 ASP A N 1
ATOM 3590 C CA . ASP A 1 457 ? 8.188 -32.281 1.592 1 71.88 457 ASP A CA 1
ATOM 3591 C C . ASP A 1 457 ? 7.445 -31.125 2.244 1 71.88 457 ASP A C 1
ATOM 3593 O O . ASP A 1 457 ? 7.906 -30.562 3.24 1 71.88 457 ASP A O 1
ATOM 3597 N N . PRO A 1 458 ? 6.414 -30.688 1.648 1 75.94 458 PRO A N 1
ATOM 3598 C CA . PRO A 1 458 ? 5.648 -29.562 2.174 1 75.94 458 PRO A CA 1
ATOM 3599 C C . PRO A 1 458 ? 5.2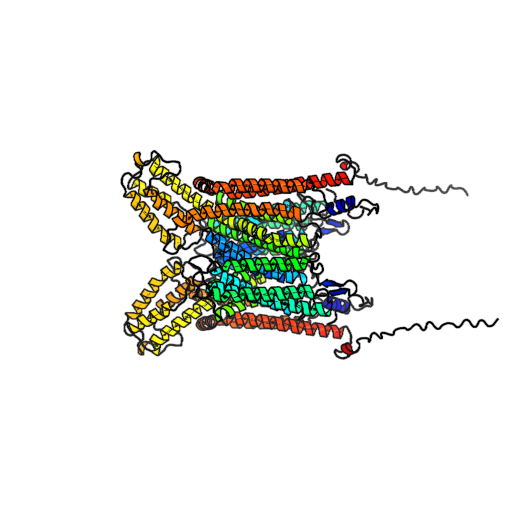34 -29.75 3.631 1 75.94 458 PRO A C 1
ATOM 3601 O O . PRO A 1 458 ? 5.125 -28.766 4.375 1 75.94 458 PRO A O 1
ATOM 3604 N N . GLY A 1 459 ? 5.086 -30.969 4.051 1 78.69 459 GLY A N 1
ATOM 3605 C CA . GLY A 1 459 ? 4.699 -31.25 5.422 1 78.69 459 GLY A CA 1
ATOM 3606 C C . GLY A 1 459 ? 5.805 -30.969 6.422 1 78.69 459 GLY A C 1
ATOM 3607 O O . GLY A 1 459 ? 5.535 -30.578 7.559 1 78.69 459 GLY A O 1
ATOM 3608 N N . GLU A 1 460 ? 7.004 -31.109 6.031 1 80.06 460 GLU A N 1
ATOM 3609 C CA . GLU A 1 460 ? 8.148 -30.875 6.906 1 80.06 460 GLU A CA 1
ATOM 3610 C C . GLU A 1 460 ? 8.367 -29.375 7.129 1 80.06 460 GLU A C 1
ATOM 3612 O O . GLU A 1 460 ? 8.953 -28.984 8.141 1 80.06 460 GLU A O 1
ATOM 3617 N N . ILE A 1 461 ? 7.824 -28.641 6.27 1 79.19 461 ILE A N 1
ATOM 3618 C CA . ILE A 1 461 ? 8 -27.188 6.363 1 79.19 461 ILE A CA 1
ATOM 3619 C C . ILE A 1 461 ? 6.852 -26.578 7.164 1 79.19 461 ILE A C 1
ATOM 3621 O O . ILE A 1 461 ? 7.031 -25.578 7.855 1 79.19 461 ILE A O 1
ATOM 3625 N N . ALA A 1 462 ? 5.777 -27.203 7.18 1 83.75 462 ALA A N 1
ATOM 3626 C CA . ALA A 1 462 ? 4.566 -26.625 7.758 1 83.75 462 ALA A CA 1
ATOM 3627 C C . ALA A 1 462 ? 4.652 -26.594 9.281 1 83.75 462 ALA A C 1
ATOM 3629 O O . ALA A 1 462 ? 4.352 -25.562 9.898 1 83.75 462 ALA A O 1
ATOM 3630 N N . GLN A 1 463 ? 5.098 -27.719 9.93 1 83.81 463 GLN A N 1
ATOM 3631 C CA . GLN A 1 463 ? 5.074 -27.812 11.383 1 83.81 463 GLN A CA 1
ATOM 3632 C C . GLN A 1 463 ? 6 -26.781 12.016 1 83.81 463 GLN A C 1
ATOM 3634 O O . GLN A 1 463 ? 5.578 -26 12.875 1 83.81 463 GLN A O 1
ATOM 3639 N N . PRO A 1 464 ? 7.227 -26.656 11.57 1 85.69 464 PRO A N 1
ATOM 3640 C CA . PRO A 1 464 ? 8.078 -25.609 12.141 1 85.69 464 PRO A CA 1
ATOM 3641 C C . PRO A 1 464 ? 7.578 -24.203 11.812 1 85.69 464 PRO A C 1
ATOM 3643 O O . PRO A 1 464 ? 7.797 -23.266 12.594 1 85.69 464 PRO A O 1
ATOM 3646 N N . ALA A 1 465 ? 6.895 -24.094 10.758 1 89.69 465 ALA A N 1
ATOM 3647 C CA . ALA A 1 465 ? 6.371 -22.797 10.367 1 89.69 465 ALA A CA 1
ATOM 3648 C C . ALA A 1 465 ? 5.316 -22.312 11.359 1 89.69 465 ALA A C 1
ATOM 3650 O O . ALA A 1 465 ? 5.297 -21.125 11.727 1 89.69 465 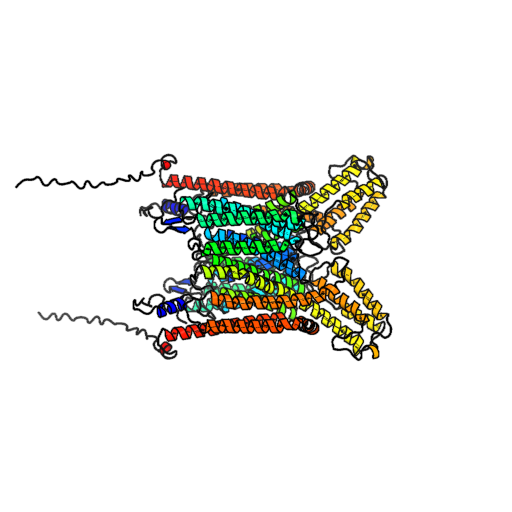ALA A O 1
ATOM 3651 N N . PHE A 1 466 ? 4.492 -23.203 11.891 1 92.5 466 PHE A N 1
ATOM 3652 C CA . PHE A 1 466 ? 3.445 -22.844 12.836 1 92.5 466 PHE A CA 1
ATOM 3653 C C . PHE A 1 466 ? 4.047 -22.453 14.188 1 92.5 466 PHE A C 1
ATOM 3655 O O . PHE A 1 466 ? 3.586 -21.516 14.828 1 92.5 466 PHE A O 1
ATOM 3662 N N . THR A 1 467 ? 5.051 -23.172 14.57 1 92.38 467 THR A N 1
ATOM 3663 C CA . THR A 1 467 ? 5.719 -22.859 15.828 1 92.38 467 THR A CA 1
ATOM 3664 C C . THR A 1 467 ? 6.418 -21.5 15.742 1 92.38 467 THR A C 1
ATOM 3666 O O . THR A 1 467 ? 6.355 -20.703 16.688 1 92.38 467 THR A O 1
ATOM 3669 N N . THR A 1 468 ? 7.008 -21.25 14.625 1 91.69 468 THR A N 1
ATOM 3670 C CA . THR A 1 468 ? 7.703 -19.984 14.43 1 91.69 468 THR A CA 1
ATOM 3671 C C . THR A 1 468 ? 6.723 -18.812 14.445 1 91.69 468 THR A C 1
ATOM 3673 O O . THR A 1 468 ? 6.969 -17.797 15.094 1 91.69 468 THR A O 1
ATOM 3676 N N . VAL A 1 469 ? 5.633 -19.016 13.789 1 93.44 469 VAL A N 1
ATOM 3677 C CA . VAL A 1 469 ? 4.633 -17.953 13.734 1 93.44 469 VAL A CA 1
ATOM 3678 C C . VAL A 1 469 ? 4.062 -17.703 15.125 1 93.44 469 VAL A C 1
ATOM 3680 O O . VAL A 1 469 ? 3.857 -16.562 15.516 1 93.44 469 VAL A O 1
ATOM 3683 N N . TYR A 1 470 ? 3.857 -18.75 15.828 1 95.69 470 TYR A N 1
ATOM 3684 C CA . TYR A 1 470 ? 3.309 -18.625 17.172 1 95.69 470 TYR A CA 1
ATOM 3685 C C . TYR A 1 470 ? 4.273 -17.891 18.094 1 95.69 470 TYR A C 1
ATOM 3687 O O . TYR A 1 470 ? 3.885 -16.953 18.781 1 95.69 470 TYR A O 1
ATOM 3695 N N . VAL A 1 471 ? 5.484 -18.203 18.062 1 93.94 471 VAL A N 1
ATOM 3696 C CA . VAL A 1 471 ? 6.484 -17.641 18.969 1 93.94 471 VAL A CA 1
ATOM 3697 C C . VAL A 1 471 ? 6.75 -16.188 18.625 1 93.94 471 VAL A C 1
ATOM 3699 O O . VAL A 1 471 ? 6.773 -15.312 19.5 1 93.94 471 VAL A O 1
ATOM 3702 N N . TYR A 1 472 ? 6.941 -15.945 17.391 1 93.94 472 TYR A N 1
ATOM 3703 C CA . TYR A 1 472 ? 7.289 -14.57 17.062 1 93.94 472 TYR A CA 1
ATOM 3704 C C . TYR A 1 472 ? 6.09 -13.648 17.25 1 93.94 472 TYR A C 1
ATOM 3706 O O . TYR A 1 472 ? 6.25 -12.453 17.516 1 93.94 472 TYR A O 1
ATOM 3714 N N . TYR A 1 473 ? 4.875 -14.172 17.062 1 96.69 473 TYR A N 1
ATOM 3715 C CA . TYR A 1 473 ? 3.691 -13.344 17.281 1 96.69 473 TYR A CA 1
ATOM 3716 C C . TYR A 1 473 ? 3.596 -12.875 18.719 1 96.69 473 TYR A C 1
ATOM 3718 O O . TYR A 1 473 ? 3.428 -11.688 18.984 1 96.69 473 TYR A O 1
ATOM 3726 N N . TRP A 1 474 ? 3.738 -13.766 19.672 1 97.62 474 TRP A N 1
ATOM 3727 C CA . TRP A 1 474 ? 3.625 -13.414 21.094 1 97.62 474 TRP A CA 1
ATOM 3728 C C . TRP A 1 474 ? 4.832 -12.602 21.547 1 97.62 474 TRP A C 1
ATOM 3730 O O . TRP A 1 474 ? 4.711 -11.734 22.406 1 97.62 474 TRP A O 1
ATOM 3740 N N . ALA A 1 475 ? 5.988 -12.844 20.938 1 95.88 475 ALA A N 1
ATOM 3741 C CA . ALA A 1 475 ? 7.148 -12 21.219 1 95.88 475 ALA A CA 1
ATOM 3742 C C . ALA A 1 475 ? 6.914 -10.562 20.75 1 95.88 475 ALA A C 1
ATOM 3744 O O . ALA A 1 475 ? 7.234 -9.609 21.469 1 95.88 475 ALA A O 1
ATOM 3745 N N . SER A 1 476 ? 6.367 -10.469 19.562 1 97.12 476 SER A N 1
ATOM 3746 C CA . SER A 1 476 ? 6.059 -9.148 19.031 1 97.12 476 SER A CA 1
ATOM 3747 C C . SER A 1 476 ? 5.02 -8.43 19.875 1 97.12 476 SER A C 1
ATOM 3749 O O . SER A 1 476 ? 5.156 -7.238 20.156 1 97.12 476 SER A O 1
ATOM 3751 N N . PHE A 1 477 ? 4 -9.164 20.25 1 98 477 PHE A N 1
ATOM 3752 C CA . PHE A 1 477 ? 2.982 -8.594 21.125 1 98 477 PHE A CA 1
ATOM 3753 C C . PHE A 1 477 ? 3.598 -8.102 22.438 1 98 477 PHE A C 1
ATOM 3755 O O . PHE A 1 477 ? 3.264 -7.016 22.906 1 98 477 PHE A O 1
ATOM 3762 N N . LEU A 1 478 ? 4.492 -8.852 23 1 97.44 478 LEU A N 1
ATOM 3763 C CA . LEU A 1 478 ? 5.199 -8.484 24.219 1 97.44 478 LEU A CA 1
ATOM 3764 C C . LEU A 1 478 ? 5.961 -7.18 24.031 1 97.44 478 LEU A C 1
ATOM 3766 O O . LEU A 1 478 ? 5.879 -6.281 24.875 1 97.44 478 LEU A O 1
ATOM 3770 N N . PHE A 1 479 ? 6.668 -7.051 22.891 1 96.12 479 PHE A N 1
ATOM 3771 C CA . PHE A 1 479 ? 7.43 -5.84 22.609 1 96.12 479 PHE A CA 1
ATOM 3772 C C . PHE A 1 479 ? 6.504 -4.633 22.5 1 96.12 479 PHE A C 1
ATOM 3774 O O . PHE A 1 479 ? 6.777 -3.578 23.062 1 96.12 479 PHE A O 1
ATOM 3781 N N . VAL A 1 480 ? 5.406 -4.789 21.844 1 97.81 480 VAL A N 1
ATOM 3782 C CA . VAL A 1 480 ? 4.5 -3.674 21.594 1 97.81 480 VAL A CA 1
ATOM 3783 C C . VAL A 1 480 ? 3.9 -3.184 22.906 1 97.81 480 VAL A C 1
ATOM 3785 O O . VAL A 1 480 ? 3.9 -1.982 23.188 1 97.81 480 VAL A O 1
ATOM 3788 N N . VAL A 1 481 ? 3.467 -4.082 23.766 1 97.81 481 VAL A N 1
ATOM 3789 C CA . VAL A 1 481 ? 2.809 -3.695 25.016 1 97.81 481 VAL A CA 1
ATOM 3790 C C . VAL A 1 481 ? 3.824 -3.064 25.953 1 97.81 481 VAL A C 1
ATOM 3792 O O . VAL A 1 481 ? 3.531 -2.059 26.609 1 97.81 481 VAL A O 1
ATOM 3795 N N . VAL A 1 482 ? 5.031 -3.586 26 1 97.44 482 VAL A N 1
ATOM 3796 C CA . VAL A 1 482 ? 6.066 -3.055 26.875 1 97.44 482 VAL A CA 1
ATOM 3797 C C . VAL A 1 482 ? 6.457 -1.648 26.422 1 97.44 482 VAL A C 1
ATOM 3799 O O . VAL A 1 482 ? 6.605 -0.746 27.25 1 97.44 482 VAL A O 1
ATOM 3802 N N . PHE A 1 483 ? 6.531 -1.468 25.125 1 97.25 483 PHE A N 1
ATOM 3803 C CA . PHE A 1 483 ? 6.957 -0.163 24.641 1 97.25 483 PHE A CA 1
ATOM 3804 C C . PHE A 1 483 ? 5.828 0.855 24.766 1 97.25 483 PHE A C 1
ATOM 3806 O O . PHE A 1 483 ? 6.078 2.049 24.953 1 97.25 483 PHE A O 1
ATOM 3813 N N . PHE A 1 484 ? 4.566 0.417 24.719 1 96.94 484 PHE A N 1
ATOM 3814 C CA . PHE A 1 484 ? 3.48 1.334 25.031 1 96.94 484 PHE A CA 1
ATOM 3815 C C . PHE A 1 484 ? 3.631 1.877 26.453 1 96.94 484 PHE A C 1
ATOM 3817 O O . PHE A 1 484 ? 3.344 3.049 26.703 1 96.94 484 PHE A O 1
ATOM 3824 N N . ALA A 1 485 ? 4.098 1.048 27.359 1 96 485 ALA A N 1
ATOM 3825 C CA . ALA A 1 485 ? 4.328 1.477 28.734 1 96 485 ALA A CA 1
ATOM 3826 C C . ALA A 1 485 ? 5.539 2.4 28.828 1 96 485 ALA A C 1
ATOM 3828 O O . ALA A 1 485 ? 5.484 3.441 29.5 1 96 485 ALA A O 1
ATOM 3829 N N . ILE A 1 486 ? 6.598 2.057 28.125 1 95 486 ILE A N 1
ATOM 3830 C CA . ILE A 1 486 ? 7.824 2.846 28.156 1 95 486 ILE A CA 1
ATOM 3831 C C . ILE A 1 486 ? 7.551 4.242 27.594 1 95 486 ILE A C 1
ATOM 3833 O O . ILE A 1 486 ? 8.047 5.238 28.125 1 95 486 ILE A O 1
ATOM 3837 N N . PHE A 1 487 ? 6.789 4.344 26.562 1 93.25 487 PHE A N 1
ATOM 3838 C CA . PHE A 1 487 ? 6.504 5.629 25.922 1 93.25 487 PHE A CA 1
ATOM 3839 C C . PHE A 1 487 ? 5.723 6.531 26.875 1 93.25 487 PHE A C 1
ATOM 3841 O O . PHE A 1 487 ? 5.93 7.746 26.891 1 93.25 487 PHE A O 1
ATOM 3848 N N . ILE A 1 488 ? 4.816 5.988 27.672 1 89.94 488 ILE A N 1
ATOM 3849 C CA . ILE A 1 488 ? 4.07 6.777 28.641 1 89.94 488 ILE A CA 1
ATOM 3850 C C . ILE A 1 488 ? 5.02 7.309 29.719 1 89.94 488 ILE A C 1
ATOM 3852 O O . ILE A 1 488 ? 4.926 8.469 30.109 1 89.94 488 ILE A O 1
ATOM 3856 N N . LEU A 1 489 ? 5.996 6.516 30.062 1 89.06 489 LEU A N 1
ATOM 3857 C CA . LEU A 1 489 ? 6.922 6.891 31.125 1 89.06 489 LEU A CA 1
ATOM 3858 C C . LEU A 1 489 ? 7.934 7.918 30.625 1 89.06 489 LEU A C 1
ATOM 3860 O O . LEU A 1 489 ? 8.266 8.867 31.344 1 89.06 489 LEU A O 1
ATOM 3864 N N . ILE A 1 490 ? 8.367 7.738 29.406 1 88.25 490 ILE A N 1
ATOM 3865 C CA . ILE A 1 490 ? 9.438 8.586 28.875 1 88.25 490 ILE A CA 1
ATOM 3866 C C . ILE A 1 490 ? 8.867 9.961 28.516 1 88.25 490 ILE A C 1
ATOM 3868 O O . ILE A 1 490 ? 9.57 10.969 28.609 1 88.25 490 ILE A O 1
ATOM 3872 N N . THR A 1 491 ? 7.633 10.07 28.125 1 85 491 THR A N 1
ATOM 3873 C CA . THR A 1 491 ? 7.059 11.328 27.656 1 85 491 THR A CA 1
ATOM 3874 C C . THR A 1 491 ? 6.48 12.125 28.828 1 85 491 THR A C 1
ATOM 3876 O O . THR A 1 491 ? 5.984 13.242 28.641 1 85 491 THR A O 1
ATOM 3879 N N . ARG A 1 492 ? 6.66 11.633 29.969 1 78.75 492 ARG A N 1
ATOM 3880 C CA . ARG A 1 492 ? 6.156 12.328 31.156 1 78.75 492 ARG A CA 1
ATOM 3881 C C . ARG A 1 492 ? 7.121 13.422 31.594 1 78.75 492 ARG A C 1
ATOM 3883 O O . ARG A 1 492 ? 8.32 13.336 31.328 1 78.75 492 ARG A O 1
ATOM 3890 N N . HIS A 1 493 ? 6.426 14.383 32.156 1 71.5 493 HIS A N 1
ATOM 3891 C CA . HIS A 1 493 ? 7.27 15.43 32.719 1 71.5 493 HIS A CA 1
ATOM 3892 C C . HIS A 1 493 ? 8.023 14.93 33.938 1 71.5 493 HIS A C 1
ATOM 3894 O O . HIS A 1 493 ? 7.445 14.258 34.812 1 71.5 493 HIS A O 1
ATOM 3900 N N . LYS A 1 494 ? 9.328 15.07 34 1 65.12 494 LYS A N 1
ATOM 3901 C CA . LYS A 1 494 ? 10.219 14.555 35.031 1 65.12 494 LYS A CA 1
ATOM 3902 C C . LYS A 1 494 ? 9.734 14.961 36.406 1 65.12 494 LYS A C 1
ATOM 3904 O O . LYS A 1 494 ? 9.867 14.195 37.375 1 65.12 494 LYS A O 1
ATOM 3909 N N . ASP A 1 495 ? 9.188 16.109 36.5 1 65.44 495 ASP A N 1
ATOM 3910 C CA . ASP A 1 495 ? 8.922 16.641 37.844 1 65.44 495 ASP A CA 1
ATOM 3911 C C . ASP A 1 495 ? 7.504 16.297 38.312 1 65.44 495 ASP A C 1
ATOM 3913 O O . ASP A 1 495 ? 7.105 16.641 39.406 1 65.44 495 ASP A O 1
ATOM 3917 N N . ARG A 1 496 ? 6.824 15.484 37.531 1 70.25 496 ARG A N 1
ATOM 3918 C CA . ARG A 1 496 ? 5.445 15.195 37.906 1 70.25 496 ARG A CA 1
ATOM 3919 C C . ARG A 1 496 ? 5.336 13.82 38.562 1 70.25 496 ARG A C 1
ATOM 3921 O O . ARG A 1 496 ? 5.895 12.844 38.062 1 70.25 496 ARG A O 1
ATOM 3928 N N . PRO A 1 497 ? 4.727 13.93 39.781 1 75.94 497 PRO A N 1
ATOM 3929 C CA . PRO A 1 497 ? 4.488 12.594 40.344 1 75.94 497 PRO A CA 1
ATOM 3930 C C . PRO A 1 497 ? 3.559 11.75 39.469 1 75.94 497 PRO A C 1
ATOM 3932 O O . PRO A 1 497 ? 2.779 12.289 38.688 1 75.94 497 PRO A O 1
ATOM 3935 N N . LEU A 1 498 ? 3.732 10.523 39.562 1 82.19 498 LEU A N 1
ATOM 3936 C CA . LEU A 1 498 ? 2.885 9.602 38.812 1 82.19 498 LEU A CA 1
ATOM 3937 C C . LEU A 1 498 ? 1.427 9.734 39.25 1 82.19 498 LEU A C 1
ATOM 3939 O O . LEU A 1 498 ? 1.115 9.68 40.438 1 82.19 498 LEU A O 1
ATOM 3943 N N . ASN A 1 499 ? 0.577 9.992 38.375 1 83.62 499 ASN A N 1
ATOM 3944 C CA . ASN A 1 499 ? -0.859 10.055 38.625 1 83.62 499 ASN A CA 1
ATOM 3945 C C . ASN A 1 499 ? -1.509 8.68 38.5 1 83.62 499 ASN A C 1
ATOM 3947 O O . ASN A 1 499 ? -0.827 7.684 38.25 1 83.62 499 ASN A O 1
ATOM 3951 N N . ILE A 1 500 ? -2.729 8.641 38.812 1 87.81 500 ILE A N 1
ATOM 3952 C CA . ILE A 1 500 ? -3.486 7.391 38.781 1 87.81 500 ILE A CA 1
ATOM 3953 C C . ILE A 1 500 ? -3.43 6.773 37.406 1 87.81 500 ILE A C 1
ATOM 3955 O O . ILE A 1 500 ? -3.303 5.555 37.25 1 87.81 500 ILE A O 1
ATOM 3959 N N . PHE A 1 501 ? -3.512 7.555 36.375 1 89.44 501 PHE A N 1
ATOM 3960 C CA . PHE A 1 501 ? -3.463 7.062 35 1 89.44 501 PHE A CA 1
ATOM 3961 C C . PHE A 1 501 ? -2.104 6.445 34.719 1 89.44 501 PHE A C 1
ATOM 3963 O O . PHE A 1 501 ? -2.027 5.359 34.125 1 89.44 501 PHE A O 1
ATOM 3970 N N . ASP A 1 502 ? -1.064 7.07 35.125 1 89.62 502 ASP A N 1
ATOM 3971 C CA . ASP A 1 502 ? 0.278 6.582 34.812 1 89.62 502 ASP A CA 1
ATOM 3972 C C . ASP A 1 502 ? 0.521 5.219 35.469 1 89.62 502 ASP A C 1
ATOM 3974 O O . ASP A 1 502 ? 1.044 4.305 34.812 1 89.62 502 ASP A O 1
ATOM 3978 N N . LYS A 1 503 ? 0.136 5.168 36.719 1 92.75 503 LYS A N 1
ATOM 3979 C CA . LYS A 1 503 ? 0.336 3.914 37.438 1 92.75 503 LYS A CA 1
ATOM 3980 C C . LYS A 1 503 ? -0.506 2.793 36.812 1 92.75 503 LYS A C 1
ATOM 3982 O O . LYS A 1 503 ? -0.019 1.677 36.625 1 92.75 503 LYS A O 1
ATOM 3987 N N . ALA A 1 504 ? -1.723 3.09 36.562 1 94.69 504 ALA A N 1
ATOM 3988 C CA . ALA A 1 504 ? -2.621 2.088 35.969 1 94.69 504 ALA A CA 1
ATOM 3989 C C . ALA A 1 504 ? -2.17 1.683 34.594 1 94.69 504 ALA A C 1
ATOM 3991 O O . ALA A 1 504 ? -2.289 0.517 34.188 1 94.69 504 ALA A O 1
ATOM 3992 N N . ALA A 1 505 ? -1.729 2.68 33.844 1 94.44 505 ALA A N 1
ATOM 3993 C CA . ALA A 1 505 ? -1.275 2.402 32.469 1 94.44 505 ALA A CA 1
ATOM 3994 C C . ALA A 1 505 ? -0.071 1.466 32.469 1 94.44 505 ALA A C 1
ATOM 3996 O O . ALA A 1 505 ? -0.013 0.516 31.703 1 94.44 505 ALA A O 1
ATOM 3997 N N . VAL A 1 506 ? 0.855 1.644 33.344 1 95.56 506 VAL A N 1
ATOM 3998 C CA . VAL A 1 506 ? 2.045 0.804 33.438 1 95.56 506 VAL A CA 1
ATOM 3999 C C . VAL A 1 506 ? 1.665 -0.572 33.969 1 95.56 506 VAL A C 1
ATOM 4001 O O . VAL A 1 506 ? 2.15 -1.595 33.5 1 95.56 506 VAL A O 1
ATOM 4004 N N . ALA A 1 507 ? 0.755 -0.581 34.906 1 96.94 507 ALA A N 1
ATOM 4005 C CA . ALA A 1 507 ? 0.342 -1.84 35.5 1 96.94 507 ALA A CA 1
ATOM 4006 C C . ALA A 1 507 ? -0.413 -2.715 34.5 1 96.94 507 ALA A C 1
ATOM 4008 O O . ALA A 1 507 ? -0.186 -3.924 34.438 1 96.94 507 ALA A O 1
ATOM 4009 N N . SER A 1 508 ? -1.335 -2.166 33.844 1 97.81 508 SER A N 1
ATOM 4010 C CA . SER A 1 508 ? -2.115 -2.941 32.875 1 97.81 508 SER A CA 1
ATOM 4011 C C . SER A 1 508 ? -1.233 -3.492 31.75 1 97.81 508 SER A C 1
ATOM 4013 O O . SER A 1 508 ? -1.378 -4.652 31.359 1 97.81 508 SER A O 1
ATOM 4015 N N . ARG A 1 509 ? -0.334 -2.725 31.25 1 98.12 509 ARG A N 1
ATOM 4016 C CA . ARG A 1 509 ? 0.593 -3.174 30.219 1 98.12 509 ARG A CA 1
ATOM 4017 C C . ARG A 1 509 ? 1.574 -4.203 30.781 1 98.12 509 ARG A C 1
ATOM 4019 O O . ARG A 1 509 ? 1.97 -5.133 30.078 1 98.12 509 ARG A O 1
ATOM 4026 N N . GLY A 1 510 ? 1.967 -4.016 32.031 1 97.62 510 GLY A N 1
ATOM 4027 C CA . GLY A 1 510 ? 2.787 -5.023 32.688 1 97.62 510 GLY A CA 1
ATOM 4028 C C . GLY A 1 510 ? 2.092 -6.367 32.812 1 97.62 510 GLY A C 1
ATOM 4029 O O . GLY A 1 510 ? 2.691 -7.41 32.562 1 97.62 510 GLY A O 1
ATOM 4030 N N . LEU A 1 511 ? 0.833 -6.305 33.188 1 97.81 511 LEU A N 1
ATOM 4031 C CA . LEU A 1 511 ? 0.048 -7.531 33.312 1 97.81 511 LEU A CA 1
ATOM 4032 C C . LEU A 1 511 ? -0.114 -8.195 31.953 1 97.81 511 LEU A C 1
ATOM 4034 O O . LEU A 1 511 ? -0.054 -9.422 31.844 1 97.81 511 LEU A O 1
ATOM 4038 N N . ALA A 1 512 ? -0.371 -7.402 30.938 1 98.31 512 ALA A N 1
ATOM 4039 C CA . ALA A 1 512 ? -0.47 -7.926 29.578 1 98.31 512 ALA A CA 1
ATOM 4040 C C . ALA A 1 512 ? 0.84 -8.578 29.156 1 98.31 512 ALA A C 1
ATOM 4042 O O . ALA A 1 512 ? 0.833 -9.602 28.469 1 98.31 512 ALA A O 1
ATOM 4043 N N . ALA A 1 513 ? 1.978 -8 29.531 1 98 513 ALA A N 1
ATOM 4044 C CA . ALA A 1 513 ? 3.291 -8.555 29.219 1 98 513 ALA A CA 1
ATOM 4045 C C . ALA A 1 513 ? 3.49 -9.914 29.875 1 98 513 ALA A C 1
ATOM 4047 O O . ALA A 1 513 ? 3.994 -10.852 29.25 1 98 513 ALA A O 1
ATOM 4048 N N . VAL A 1 514 ? 3.059 -10.031 31.109 1 97.62 514 VAL A N 1
ATOM 4049 C CA . VAL A 1 514 ? 3.18 -11.297 31.844 1 97.62 514 VAL A CA 1
ATOM 4050 C C . VAL A 1 514 ? 2.297 -12.352 31.188 1 97.62 514 VAL A C 1
ATOM 4052 O O . VAL A 1 514 ? 2.709 -13.508 31.031 1 97.62 514 VAL A O 1
ATOM 4055 N N . LEU A 1 515 ? 1.126 -11.945 30.75 1 97 515 LEU A N 1
ATOM 4056 C CA . LEU A 1 515 ? 0.23 -12.867 30.062 1 97 515 LEU A CA 1
ATOM 4057 C C . LEU A 1 515 ? 0.84 -13.328 28.734 1 97 515 LEU A C 1
ATOM 4059 O O . LEU A 1 515 ? 0.713 -14.492 28.375 1 97 515 LEU A O 1
ATOM 4063 N N . ALA A 1 516 ? 1.435 -12.406 28.047 1 96.88 516 ALA A N 1
ATOM 4064 C CA . ALA A 1 516 ? 2.086 -12.734 26.781 1 96.88 516 ALA A CA 1
ATOM 4065 C C . ALA A 1 516 ? 3.197 -13.758 26.984 1 96.88 516 ALA A C 1
ATOM 4067 O O . ALA A 1 516 ? 3.338 -14.703 26.203 1 96.88 516 ALA A O 1
ATOM 4068 N N . VAL A 1 517 ? 4.008 -13.609 28.078 1 96.62 517 VAL A N 1
ATOM 4069 C CA . VAL A 1 517 ? 5.086 -14.539 28.391 1 96.62 517 VAL A CA 1
ATOM 4070 C C . VAL A 1 517 ? 4.5 -15.906 28.734 1 96.62 517 VAL A C 1
ATOM 4072 O O . VAL A 1 517 ? 5.027 -16.938 28.312 1 96.62 517 VAL A O 1
ATOM 4075 N N . GLY A 1 518 ? 3.416 -15.938 29.438 1 95.69 518 GLY A N 1
ATOM 4076 C CA . GLY A 1 518 ? 2.74 -17.188 29.766 1 95.69 518 GLY A CA 1
ATOM 4077 C C . GLY A 1 518 ? 2.215 -17.906 28.547 1 95.69 518 GLY A C 1
ATOM 4078 O O . GLY A 1 518 ? 2.379 -19.125 28.422 1 95.69 518 GLY A O 1
ATOM 4079 N N . LEU A 1 519 ? 1.622 -17.188 27.625 1 96.12 519 LEU A N 1
ATOM 4080 C CA . LEU A 1 519 ? 1.09 -17.812 26.422 1 96.12 519 LEU A CA 1
ATOM 4081 C C . LEU A 1 519 ? 2.217 -18.219 25.484 1 96.12 519 LEU A C 1
ATOM 4083 O O . LEU A 1 519 ? 2.111 -19.234 24.781 1 96.12 519 LEU A O 1
ATOM 4087 N N . ALA A 1 520 ? 3.297 -17.406 25.453 1 95.12 520 ALA A N 1
ATOM 4088 C CA . ALA A 1 520 ? 4.453 -17.766 24.641 1 95.12 520 ALA A CA 1
ATOM 4089 C C . ALA A 1 520 ? 5.078 -19.078 25.125 1 95.12 520 ALA A C 1
ATOM 4091 O O . ALA A 1 520 ? 5.609 -19.859 24.328 1 95.12 520 ALA A O 1
ATOM 4092 N N . ALA A 1 521 ? 4.996 -19.359 26.391 1 94.88 521 ALA A N 1
ATOM 4093 C CA . ALA A 1 521 ? 5.562 -20.562 26.984 1 94.88 521 ALA A CA 1
ATOM 4094 C C . ALA A 1 521 ? 4.82 -21.812 26.484 1 94.88 521 ALA A C 1
ATOM 4096 O O . ALA A 1 521 ? 5.352 -22.922 26.547 1 94.88 521 ALA A O 1
ATOM 4097 N N . GLY A 1 522 ? 3.631 -21.625 25.938 1 93.06 522 GLY A N 1
ATOM 4098 C CA . GLY A 1 522 ? 2.891 -22.719 25.359 1 93.06 522 GLY A CA 1
ATOM 4099 C C . GLY A 1 522 ? 3.57 -23.312 24.141 1 93.06 522 GLY A C 1
ATOM 4100 O O . GLY A 1 522 ? 3.254 -24.438 23.734 1 93.06 522 GLY A O 1
ATOM 4101 N N . ALA A 1 523 ? 4.516 -22.609 23.625 1 92.31 523 ALA A N 1
ATOM 4102 C CA . ALA A 1 523 ? 5.246 -23.078 22.453 1 92.31 523 ALA A CA 1
ATOM 4103 C C . ALA A 1 523 ? 6.066 -24.328 22.781 1 92.31 523 ALA A C 1
ATOM 4105 O O . ALA A 1 523 ? 6.508 -25.047 21.875 1 92.31 523 ALA A O 1
ATOM 4106 N N . ALA A 1 524 ? 6.207 -24.672 24.078 1 92.25 524 ALA A N 1
ATOM 4107 C CA . ALA A 1 524 ? 6.977 -25.844 24.484 1 92.25 524 ALA A CA 1
ATOM 4108 C C . ALA A 1 524 ? 6.234 -27.125 24.141 1 92.25 524 ALA A C 1
ATOM 4110 O O . ALA A 1 524 ? 6.844 -28.203 24.047 1 92.25 524 ALA A O 1
ATOM 4111 N N . SER A 1 525 ? 4.91 -27.031 23.906 1 92.19 525 SER A N 1
ATOM 4112 C CA . SER A 1 525 ? 4.098 -28.188 23.578 1 92.19 525 SER A CA 1
ATOM 4113 C C . SER A 1 525 ? 3.51 -28.078 22.172 1 92.19 525 SER A C 1
ATOM 4115 O O . SER A 1 525 ? 2.701 -27.188 21.906 1 92.19 525 SER A O 1
ATOM 4117 N N . GLU A 1 526 ? 3.877 -29 21.391 1 88.69 526 GLU A N 1
ATOM 4118 C CA . GLU A 1 526 ? 3.342 -29.016 20.031 1 88.69 526 GLU A CA 1
ATOM 4119 C C . GLU A 1 526 ? 1.835 -29.266 20.031 1 88.69 526 GLU A C 1
ATOM 4121 O O . GLU A 1 526 ? 1.116 -28.734 19.188 1 88.69 526 GLU A O 1
ATOM 4126 N N . GLU A 1 527 ? 1.414 -30.047 20.938 1 89.81 527 GLU A N 1
ATOM 4127 C CA . GLU A 1 527 ? -0.017 -30.297 21.062 1 89.81 527 GLU A CA 1
ATOM 4128 C C . GLU A 1 527 ? -0.783 -29.031 21.406 1 89.81 527 GLU A C 1
ATOM 4130 O O . GLU A 1 527 ? -1.867 -28.781 20.875 1 89.81 527 GLU A O 1
ATOM 4135 N N . PHE A 1 528 ? -0.219 -28.266 22.281 1 93.56 528 PHE A N 1
ATOM 4136 C CA . PHE A 1 528 ? -0.862 -27.016 22.688 1 93.56 528 PHE A CA 1
ATOM 4137 C C . PHE A 1 528 ? -0.966 -26.062 21.5 1 93.56 528 PHE A C 1
ATOM 4139 O O . PHE A 1 528 ? -2.014 -25.453 21.281 1 93.56 528 PHE A O 1
ATOM 4146 N N . ILE A 1 529 ? 0.099 -25.938 20.75 1 93.44 529 ILE A N 1
ATOM 4147 C CA . ILE A 1 529 ? 0.122 -25.031 19.594 1 93.44 529 ILE A CA 1
ATOM 4148 C C . ILE A 1 529 ? -0.968 -25.438 18.609 1 93.44 529 ILE A C 1
ATOM 4150 O O . ILE A 1 529 ? -1.719 -24.578 18.125 1 93.44 529 ILE A O 1
ATOM 4154 N N . PHE A 1 530 ? -1.01 -26.688 18.344 1 91.69 530 PHE A N 1
ATOM 4155 C CA . PHE A 1 530 ? -1.997 -27.188 17.391 1 91.69 530 PHE A CA 1
ATOM 4156 C C . PHE A 1 530 ? -3.412 -26.891 17.875 1 91.69 530 PHE A C 1
ATOM 4158 O O . PHE A 1 530 ? -4.215 -26.328 17.125 1 91.69 530 PHE A O 1
ATOM 4165 N N . LYS A 1 531 ? -3.727 -27.188 19.125 1 92.56 531 LYS A N 1
ATOM 4166 C CA . LYS A 1 531 ? -5.074 -27 19.656 1 92.56 531 LYS A CA 1
ATOM 4167 C C . LYS A 1 531 ? -5.418 -25.516 19.766 1 92.56 531 LYS A C 1
ATOM 4169 O O . LYS A 1 531 ? -6.539 -25.109 19.453 1 92.56 531 LYS A O 1
ATOM 4174 N N . TYR A 1 532 ? -4.449 -24.719 20.172 1 95.62 532 TYR A N 1
ATOM 4175 C CA . TYR A 1 532 ? -4.688 -23.297 20.391 1 95.62 532 TYR A CA 1
ATOM 4176 C C . TYR A 1 532 ? -4.848 -22.562 19.062 1 95.62 532 TYR A C 1
ATOM 4178 O O . TYR A 1 532 ? -5.754 -21.734 18.906 1 95.62 532 TYR 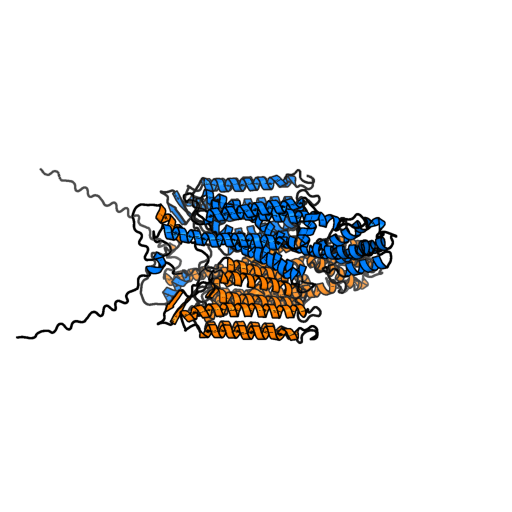A O 1
ATOM 4186 N N . LEU A 1 533 ? -4.031 -22.844 18.078 1 95.25 533 LEU A N 1
ATOM 4187 C CA . LEU A 1 533 ? -4.133 -22.203 16.766 1 95.25 533 LEU A CA 1
ATOM 4188 C C . LEU A 1 533 ? -5.379 -22.672 16.031 1 95.25 533 LEU A C 1
ATOM 4190 O O . LEU A 1 533 ? -5.992 -21.906 15.281 1 95.25 533 LEU A O 1
ATOM 4194 N N . LYS A 1 534 ? -5.715 -23.891 16.234 1 94.75 534 LYS A N 1
ATOM 4195 C CA . LYS A 1 534 ? -6.918 -24.438 15.617 1 94.75 534 LYS A CA 1
ATOM 4196 C C . LYS A 1 534 ? -8.172 -23.766 16.172 1 94.75 534 LYS A C 1
ATOM 4198 O O . LYS A 1 534 ? -9.164 -23.609 15.445 1 94.75 534 LYS A O 1
ATOM 4203 N N . SER A 1 535 ? -8.242 -23.375 17.406 1 94.44 535 SER A N 1
ATOM 4204 C CA . SER A 1 535 ? -9.414 -22.797 18.078 1 94.44 535 SER A CA 1
ATOM 4205 C C . SER A 1 535 ? -9.641 -21.359 17.641 1 94.44 535 SER A C 1
ATOM 4207 O O . SER A 1 535 ? -10.656 -20.75 18 1 94.44 535 SER A O 1
ATOM 4209 N N . ALA A 1 536 ? -8.891 -20.672 16.906 1 93.69 536 ALA A N 1
ATOM 4210 C CA . ALA A 1 536 ? -8.984 -19.281 16.453 1 93.69 536 ALA A CA 1
ATOM 4211 C C . ALA A 1 536 ? -8.938 -18.328 17.641 1 93.69 536 ALA A C 1
ATOM 4213 O O . ALA A 1 536 ? -9.25 -17.141 17.5 1 93.69 536 ALA A O 1
ATOM 4214 N N . ALA A 1 537 ? -8.484 -18.719 18.812 1 95.94 537 ALA A N 1
ATOM 4215 C CA . ALA A 1 537 ? -8.562 -17.938 20.047 1 95.94 537 ALA A CA 1
ATOM 4216 C C . ALA A 1 537 ? -7.449 -16.891 20.109 1 95.94 537 ALA A C 1
ATOM 4218 O O . ALA A 1 537 ? -7.523 -15.945 20.891 1 95.94 537 ALA A O 1
ATOM 4219 N N . THR A 1 538 ? -6.406 -17.031 19.312 1 97.19 538 THR A N 1
ATOM 4220 C CA . THR A 1 538 ? -5.23 -16.172 19.453 1 97.19 538 THR A CA 1
ATOM 4221 C C . THR A 1 538 ? -5.59 -14.719 19.172 1 97.19 538 THR A C 1
ATOM 4223 O O . THR A 1 538 ? -5.336 -13.844 20 1 97.19 538 THR A O 1
ATOM 4226 N N . LEU A 1 539 ? -6.242 -14.438 18.031 1 98.19 539 LEU A N 1
ATOM 4227 C CA . LEU A 1 539 ? -6.52 -13.062 17.625 1 98.19 539 LEU A CA 1
ATOM 4228 C C . LEU A 1 539 ? -7.562 -12.422 18.531 1 98.19 539 LEU A C 1
ATOM 4230 O O . LEU A 1 539 ? -7.391 -11.281 18.969 1 98.19 539 LEU A O 1
ATOM 4234 N N . PRO A 1 540 ? -8.641 -13.117 18.953 1 97.75 540 PRO A N 1
ATOM 4235 C CA . PRO A 1 540 ? -9.586 -12.547 19.922 1 97.75 540 PRO A CA 1
ATOM 4236 C C . PRO A 1 540 ? -8.938 -12.25 21.266 1 97.75 540 PRO A C 1
ATOM 4238 O O . PRO A 1 540 ? -9.297 -11.273 21.938 1 97.75 540 PRO A O 1
ATOM 4241 N N . THR A 1 541 ? -8.039 -13.125 21.672 1 97.94 541 THR A N 1
ATOM 4242 C CA . THR A 1 541 ? -7.344 -12.906 22.938 1 97.94 541 THR A CA 1
ATOM 4243 C C . THR A 1 541 ? -6.535 -11.609 22.891 1 97.94 541 THR A C 1
ATOM 4245 O O . THR A 1 541 ? -6.602 -10.797 23.812 1 97.94 541 THR A O 1
ATOM 4248 N N . VAL A 1 542 ? -5.789 -11.422 21.828 1 98.19 542 VAL A N 1
ATOM 4249 C CA . VAL A 1 542 ? -4.977 -10.219 21.688 1 98.19 542 VAL A CA 1
ATOM 4250 C C . VAL A 1 542 ? -5.879 -8.992 21.594 1 98.19 542 VAL A C 1
ATOM 4252 O O . VAL A 1 542 ? -5.613 -7.973 22.234 1 98.19 542 VAL A O 1
ATOM 4255 N N . ALA A 1 543 ? -6.957 -9.055 20.828 1 98.06 543 ALA A N 1
ATOM 4256 C CA . ALA A 1 543 ? -7.906 -7.949 20.719 1 98.06 543 ALA A CA 1
ATOM 4257 C C . ALA A 1 543 ? -8.516 -7.613 22.078 1 98.06 543 ALA A C 1
ATOM 4259 O O . ALA A 1 543 ? -8.656 -6.441 22.438 1 98.06 543 ALA A O 1
ATOM 4260 N N . LEU A 1 544 ? -8.82 -8.625 22.812 1 97.88 544 LEU A N 1
ATOM 4261 C CA . LEU A 1 544 ? -9.438 -8.43 24.125 1 97.88 544 LEU A CA 1
ATOM 4262 C C . LEU A 1 544 ? -8.453 -7.777 25.094 1 97.88 544 LEU A C 1
ATOM 4264 O O . LEU A 1 544 ? -8.836 -6.91 25.875 1 97.88 544 LEU A O 1
ATOM 4268 N N . ILE A 1 545 ? -7.215 -8.203 25.078 1 98.12 545 ILE A N 1
ATOM 4269 C CA . ILE A 1 545 ? -6.203 -7.605 25.938 1 98.12 545 ILE A CA 1
ATOM 4270 C C . ILE A 1 545 ? -6.062 -6.117 25.625 1 98.12 545 ILE A C 1
ATOM 4272 O O . ILE A 1 545 ? -6.051 -5.281 26.531 1 98.12 545 ILE A O 1
ATOM 4276 N N . PHE A 1 546 ? -5.957 -5.789 24.344 1 98.31 546 PHE A N 1
ATOM 4277 C CA . PHE A 1 546 ? -5.859 -4.383 23.953 1 98.31 546 PHE A CA 1
ATOM 4278 C C . PHE A 1 546 ? -7.098 -3.613 24.391 1 98.31 546 PHE A C 1
ATOM 4280 O O . PHE A 1 546 ? -7 -2.473 24.844 1 98.31 546 PHE A O 1
ATOM 4287 N N . LEU A 1 547 ? -8.266 -4.227 24.234 1 97.5 547 LEU A N 1
ATOM 4288 C CA . LEU A 1 547 ? -9.508 -3.574 24.625 1 97.5 547 LEU A CA 1
ATOM 4289 C C . LEU A 1 547 ? -9.523 -3.289 26.125 1 97.5 547 LEU A C 1
ATOM 4291 O O . LEU A 1 547 ? -9.953 -2.215 26.547 1 97.5 547 LEU A O 1
ATOM 4295 N N . VAL A 1 548 ? -9.07 -4.227 26.891 1 97.75 548 VAL A N 1
ATOM 4296 C CA . VAL A 1 548 ? -9.031 -4.062 28.344 1 97.75 548 VAL A CA 1
ATOM 4297 C C . VAL A 1 548 ? -8.062 -2.938 28.719 1 97.75 548 VAL A C 1
ATOM 4299 O O . VAL A 1 548 ? -8.367 -2.105 29.562 1 97.75 548 VAL A O 1
ATOM 4302 N N . ILE A 1 549 ? -6.891 -2.924 28.078 1 97.81 549 ILE A N 1
ATOM 4303 C CA . ILE A 1 549 ? -5.93 -1.855 28.328 1 97.81 549 ILE A CA 1
ATOM 4304 C C . ILE A 1 549 ? -6.566 -0.505 28 1 97.81 549 ILE A C 1
ATOM 4306 O O . ILE A 1 549 ? -6.441 0.447 28.766 1 97.81 549 ILE A O 1
ATOM 4310 N N . LEU A 1 550 ? -7.281 -0.416 26.906 1 96.31 550 LEU A N 1
ATOM 4311 C CA . LEU A 1 550 ? -7.922 0.828 26.5 1 96.31 550 LEU A CA 1
ATOM 4312 C C . LEU A 1 550 ? -9.008 1.239 27.484 1 96.31 550 LEU A C 1
ATOM 4314 O O . LEU A 1 550 ? -9.141 2.422 27.797 1 96.31 550 LEU A O 1
ATOM 4318 N N . ALA A 1 551 ? -9.75 0.3 27.969 1 95.25 551 ALA A N 1
ATOM 4319 C CA . ALA A 1 551 ? -10.797 0.582 28.953 1 95.25 551 ALA A CA 1
ATOM 4320 C C . ALA A 1 551 ? -10.203 1.105 30.25 1 95.25 551 ALA A C 1
ATOM 4322 O O . ALA A 1 551 ? -10.727 2.057 30.844 1 95.25 551 ALA A O 1
ATOM 4323 N N . ILE A 1 552 ? -9.148 0.528 30.609 1 95.81 552 ILE A N 1
ATOM 4324 C CA . ILE A 1 552 ? -8.477 0.973 31.828 1 95.81 552 ILE A CA 1
ATOM 4325 C C . ILE A 1 552 ? -7.918 2.381 31.625 1 95.81 552 ILE A C 1
ATOM 4327 O O . ILE A 1 552 ? -8.047 3.238 32.5 1 95.81 552 ILE A O 1
ATOM 4331 N N . ASP A 1 553 ? -7.285 2.598 30.5 1 93.94 553 ASP A N 1
ATOM 4332 C CA . ASP A 1 553 ? -6.762 3.926 30.203 1 93.94 553 ASP A CA 1
ATOM 4333 C C . ASP A 1 553 ? -7.867 4.977 30.25 1 93.94 553 ASP A C 1
ATOM 4335 O O . ASP A 1 553 ? -7.695 6.035 30.859 1 93.94 553 ASP A O 1
ATOM 4339 N N . ARG A 1 554 ? -8.977 4.703 29.656 1 91.5 554 ARG A N 1
ATOM 4340 C CA . ARG A 1 554 ? -10.062 5.668 29.594 1 91.5 554 ARG A CA 1
ATOM 4341 C C . ARG A 1 554 ? -10.648 5.938 30.969 1 91.5 554 ARG A C 1
ATOM 4343 O O . ARG A 1 554 ? -10.898 7.09 31.328 1 91.5 554 ARG A O 1
ATOM 4350 N N . THR A 1 555 ? -10.852 4.914 31.688 1 91.44 555 THR A N 1
ATOM 4351 C CA . THR A 1 555 ? -11.438 5.047 33.031 1 91.44 555 THR A CA 1
ATOM 4352 C C . THR A 1 555 ? -10.484 5.777 33.969 1 91.44 555 THR A C 1
ATOM 4354 O O . THR A 1 555 ? -10.906 6.641 34.719 1 91.44 555 THR A O 1
ATOM 4357 N N . THR A 1 556 ? -9.25 5.449 33.875 1 91.5 556 THR A N 1
ATOM 4358 C CA . THR A 1 556 ? -8.297 6.039 34.812 1 91.5 556 THR A CA 1
ATOM 4359 C C . THR A 1 556 ? -7.961 7.473 34.406 1 91.5 556 THR A C 1
ATOM 4361 O O . THR A 1 556 ? -7.613 8.297 35.25 1 91.5 556 THR A O 1
ATOM 4364 N N . LYS A 1 557 ? -7.973 7.797 33.125 1 88.25 557 LYS A N 1
ATOM 4365 C CA . LYS A 1 557 ? -7.832 9.195 32.719 1 88.25 557 LYS A CA 1
ATOM 4366 C C . LYS A 1 557 ? -8.969 10.047 33.281 1 88.25 557 LYS A C 1
ATOM 4368 O O . LYS A 1 557 ? -8.742 11.18 33.719 1 88.25 557 LYS A O 1
ATOM 4373 N N . HIS A 1 558 ? -10.148 9.469 33.25 1 86.25 558 HIS A N 1
ATOM 4374 C CA . HIS A 1 558 ? -11.305 10.164 33.781 1 86.25 558 HIS A CA 1
ATOM 4375 C C . HIS A 1 558 ? -11.164 10.367 35.281 1 86.25 558 HIS A C 1
ATOM 4377 O O . HIS A 1 558 ? -11.477 11.438 35.812 1 86.25 558 HIS A O 1
ATOM 4383 N N . LEU A 1 559 ? -10.703 9.391 35.906 1 86.25 559 LEU A N 1
ATOM 4384 C CA . LEU A 1 559 ? -10.516 9.461 37.375 1 86.25 559 LEU A CA 1
ATOM 4385 C C . LEU A 1 559 ? -9.422 10.453 37.719 1 86.25 559 LEU A C 1
ATOM 4387 O O . LEU A 1 559 ? -9.539 11.195 38.688 1 86.25 559 LEU A O 1
ATOM 4391 N N . SER A 1 560 ? -8.359 10.398 36.969 1 83.88 560 SER A N 1
ATOM 4392 C CA . SER A 1 560 ? -7.266 11.328 37.188 1 83.88 560 SER A CA 1
ATOM 4393 C C . SER A 1 560 ? -7.703 12.766 36.969 1 83.88 560 SER A C 1
ATOM 4395 O O . SER A 1 560 ? -7.301 13.672 37.688 1 83.88 560 SER A O 1
ATOM 4397 N N . ALA A 1 561 ? -8.453 12.992 35.938 1 81.06 561 ALA A N 1
ATOM 4398 C CA . ALA A 1 561 ? -8.969 14.328 35.656 1 81.06 561 ALA A CA 1
ATOM 4399 C C . ALA A 1 561 ? -9.898 14.805 36.781 1 81.06 561 ALA A C 1
ATOM 4401 O O . ALA A 1 561 ? -9.852 15.969 37.156 1 81.06 561 ALA A O 1
ATOM 4402 N N . LYS A 1 562 ? -10.695 13.953 37.312 1 79.88 562 LYS A N 1
ATOM 4403 C CA . LYS A 1 562 ? -11.602 14.281 38.406 1 79.88 562 LYS A CA 1
ATOM 4404 C C . LYS A 1 562 ? -10.836 14.617 39.656 1 79.88 562 LYS A C 1
ATOM 4406 O O . LYS A 1 562 ? -11.164 15.57 40.375 1 79.88 562 LYS A O 1
ATOM 4411 N N . THR A 1 563 ? -9.844 13.82 39.875 1 80.06 563 THR A N 1
ATOM 4412 C CA . THR A 1 563 ? -9.039 14.031 41.062 1 80.06 563 THR A CA 1
ATOM 4413 C C . THR A 1 563 ? -8.266 15.352 40.969 1 80.06 563 THR A C 1
ATOM 4415 O O . THR A 1 563 ? -8.141 16.078 41.969 1 80.06 563 THR A O 1
ATOM 4418 N N . LEU A 1 564 ? -7.727 15.609 39.844 1 76.75 564 LEU A N 1
ATOM 4419 C CA . LEU A 1 564 ? -6.984 16.844 39.625 1 76.75 564 LEU A CA 1
ATOM 4420 C C . LEU A 1 564 ? -7.898 18.062 39.75 1 76.75 564 LEU A C 1
ATOM 4422 O O . LEU A 1 564 ? -7.516 19.078 40.344 1 76.75 564 LEU A O 1
ATOM 4426 N N . ARG A 1 565 ? -9.102 17.984 39.25 1 74.25 565 ARG A N 1
ATOM 4427 C CA . ARG A 1 565 ? -10.078 19.062 39.375 1 74.25 565 ARG A CA 1
ATOM 4428 C C . ARG A 1 565 ? -10.477 19.297 40.812 1 74.25 565 ARG A C 1
ATOM 4430 O O . ARG A 1 565 ? -10.641 20.438 41.25 1 74.25 565 ARG A O 1
ATOM 4437 N N . ARG A 1 566 ? -10.586 18.297 41.531 1 74.88 566 ARG A N 1
ATOM 4438 C CA . ARG A 1 566 ? -10.938 18.391 42.938 1 74.88 566 ARG A CA 1
ATOM 4439 C C . ARG A 1 566 ? -9.82 19.078 43.719 1 74.88 566 ARG A C 1
ATOM 4441 O O . ARG A 1 566 ? -10.094 19.891 44.594 1 74.88 566 ARG A O 1
ATOM 4448 N N . ASN A 1 567 ? -8.648 18.672 43.375 1 73.06 567 ASN A N 1
ATOM 4449 C CA . ASN A 1 567 ? -7.508 19.25 44.094 1 73.06 567 ASN A CA 1
ATOM 4450 C C . ASN A 1 567 ? -7.328 20.719 43.781 1 73.06 567 ASN A C 1
ATOM 4452 O O . ASN A 1 567 ? -6.836 21.484 44.625 1 73.06 567 ASN A O 1
ATOM 4456 N N . LEU A 1 568 ? -7.652 21.078 42.531 1 69.94 568 LEU A N 1
ATOM 4457 C CA . LEU A 1 568 ? -7.477 22.469 42.094 1 69.94 568 LEU A CA 1
ATOM 4458 C C . LEU A 1 568 ? -8.609 23.344 42.656 1 69.94 568 LEU A C 1
ATOM 4460 O O . LEU A 1 568 ? -8.398 24.516 42.938 1 69.94 568 LEU A O 1
ATOM 4464 N N . THR A 1 569 ? -9.805 22.891 42.594 1 63.38 569 THR A N 1
ATOM 4465 C CA . THR A 1 569 ? -10.945 23.703 43 1 63.38 569 THR A CA 1
ATOM 4466 C C . THR A 1 569 ? -11.234 23.516 44.5 1 63.38 569 THR A C 1
ATOM 4468 O O . THR A 1 569 ? -11.93 24.328 45.094 1 63.38 569 THR A O 1
ATOM 4471 N N . GLY A 1 570 ? -10.484 22.969 45.281 1 59.09 570 GLY A N 1
ATOM 4472 C CA . GLY A 1 570 ? -10.828 22.703 46.656 1 59.09 570 GLY A CA 1
ATOM 4473 C C . GLY A 1 570 ? -12.203 22.078 46.812 1 59.09 570 GLY A C 1
ATOM 4474 O O . GLY A 1 570 ? -12.664 21.859 47.938 1 59.09 570 GLY A O 1
ATOM 4475 N N . LEU A 1 571 ? -13.234 22.266 45.844 1 50.78 571 LEU A N 1
ATOM 4476 C CA . LEU A 1 571 ? -14.648 21.891 45.969 1 50.78 571 LEU A CA 1
ATOM 4477 C C . LEU A 1 571 ? -14.828 20.391 45.812 1 50.78 571 LEU A C 1
ATOM 4479 O O . LEU A 1 571 ? -14.141 19.75 45 1 50.78 571 LEU A O 1
ATOM 4483 N N . SER A 1 572 ? -15.359 19.75 46.812 1 48.22 572 SER A N 1
ATOM 4484 C CA . SER A 1 572 ? -15.789 18.359 46.812 1 48.22 572 SER A CA 1
ATOM 4485 C C . SER A 1 572 ? -16.719 18.062 45.625 1 48.22 572 SER A C 1
ATOM 4487 O O . SER A 1 572 ? -17.344 18.984 45.094 1 48.22 572 SER A O 1
ATOM 4489 N N . ASP A 1 573 ? -16.766 16.875 44.938 1 48.34 573 ASP A N 1
ATOM 4490 C CA . ASP A 1 573 ? -17.609 16.469 43.812 1 48.34 573 ASP A CA 1
ATOM 4491 C C . ASP A 1 573 ? -19.031 17 43.969 1 48.34 573 ASP A C 1
ATOM 4493 O O . ASP A 1 573 ? -19.672 17.375 43 1 48.34 573 ASP A O 1
ATOM 4497 N N . PHE A 1 574 ? -19.688 17.062 45.188 1 43.38 574 PHE A N 1
ATOM 4498 C CA . PHE A 1 574 ? -21.062 17.438 45.5 1 43.38 574 PHE A CA 1
ATOM 4499 C C . PHE A 1 574 ? -21.266 18.938 45.375 1 43.38 574 PHE A C 1
ATOM 4501 O O . PHE A 1 574 ? -22.328 19.406 44.969 1 43.38 574 PHE A O 1
ATOM 4508 N N . GLU A 1 575 ? -20.422 19.766 45.781 1 44.12 575 GLU A N 1
ATOM 4509 C CA . GLU A 1 575 ? -20.656 21.219 45.812 1 44.12 575 GLU A CA 1
ATOM 4510 C C . GLU A 1 575 ? -20.375 21.844 44.438 1 44.12 575 GLU A C 1
ATOM 4512 O O . GLU A 1 575 ? -20.828 22.953 44.156 1 44.12 575 GLU A O 1
ATOM 4517 N N . SER A 1 576 ? -19.625 21.328 43.594 1 42.56 576 SER A N 1
ATOM 4518 C CA . SER A 1 576 ? -19.359 21.906 42.281 1 42.56 576 SER A CA 1
ATOM 4519 C C . SER A 1 576 ? -20.562 21.766 41.375 1 42.56 576 SER A C 1
ATOM 4521 O O . SER A 1 576 ? -20.688 22.5 40.375 1 42.56 576 SER A O 1
ATOM 4523 N N . LEU A 1 577 ? -21.547 20.844 41.5 1 39.5 577 LEU A N 1
ATOM 4524 C CA . LEU A 1 577 ? -22.828 20.781 40.781 1 39.5 577 LEU A CA 1
ATOM 4525 C C . LEU A 1 577 ? -23.766 21.891 41.25 1 39.5 577 LEU A C 1
ATOM 4527 O O . LEU A 1 577 ? -24.609 22.359 40.5 1 39.5 577 LEU A O 1
ATOM 4531 N N . SER A 1 578 ? -23.812 22.25 42.562 1 36.5 578 SER A N 1
ATOM 4532 C CA . SER A 1 578 ? -24.766 23.234 43.062 1 36.5 578 SER A CA 1
ATOM 4533 C C . SER A 1 578 ? -24.344 24.656 42.719 1 36.5 578 SER A C 1
ATOM 4535 O O . SER A 1 578 ? -25.141 25.594 42.781 1 36.5 578 SER A O 1
ATOM 4537 N N . SER A 1 579 ? -23.141 24.984 42.812 1 35.81 579 SER A N 1
ATOM 4538 C CA . SER A 1 579 ? -22.797 26.406 42.688 1 35.81 579 SER A CA 1
ATOM 4539 C C . SER A 1 579 ? -22.828 26.844 41.219 1 35.81 579 SER A C 1
ATOM 4541 O O . SER A 1 579 ? -21.812 27.266 40.656 1 35.81 579 SER A O 1
ATOM 4543 N N . GLU A 1 580 ? -23.672 26.188 40.406 1 35.84 580 GLU A N 1
ATOM 4544 C CA . GLU A 1 580 ? -23.984 26.859 39.125 1 35.84 580 GLU A CA 1
ATOM 4545 C C . GLU A 1 580 ? -24.469 28.281 39.375 1 35.84 580 GLU A C 1
ATOM 4547 O O . GLU A 1 580 ? -25.453 28.5 40.094 1 35.84 580 GLU A O 1
ATOM 4552 N N . PRO A 1 581 ? -23.625 29.25 39.469 1 33.72 581 PRO A N 1
ATOM 4553 C CA . PRO A 1 581 ? -24.25 30.562 39.719 1 33.72 581 PRO A CA 1
ATOM 4554 C C . PRO A 1 581 ? -25.547 30.75 38.938 1 33.72 581 PRO A C 1
ATOM 4556 O O . PRO A 1 581 ? -25.609 30.391 37.75 1 33.72 581 PRO A O 1
ATOM 4559 N N . ALA A 1 582 ? -26.734 30.672 39.5 1 34 582 ALA A N 1
ATOM 4560 C CA . ALA A 1 582 ? -27.938 31.312 39 1 34 582 ALA A CA 1
ATOM 4561 C C . ALA A 1 582 ? -27.609 32.656 38.375 1 34 582 ALA A C 1
ATOM 4563 O O . ALA A 1 582 ? -27.125 33.562 39.031 1 34 582 ALA A O 1
ATOM 4564 N N . ILE A 1 583 ? -27.234 32.688 37.156 1 31.12 583 ILE A N 1
ATOM 4565 C CA . ILE A 1 583 ? -27.375 33.938 36.438 1 31.12 583 ILE A CA 1
ATOM 4566 C C . ILE A 1 583 ? -28.688 34.625 36.844 1 31.12 583 ILE A C 1
ATOM 4568 O O . ILE A 1 583 ? -29.766 34.125 36.562 1 31.12 583 ILE A O 1
ATOM 4572 N N . GLU A 1 584 ? -28.828 35.062 38.062 1 27.64 584 GLU A N 1
ATOM 4573 C CA . GLU A 1 584 ? -29.859 36.062 38.281 1 27.64 584 GLU A CA 1
ATOM 4574 C C . GLU A 1 584 ? -29.938 37.062 37.125 1 27.64 584 GLU A C 1
ATOM 4576 O O . GLU A 1 584 ? -28.969 37.75 36.844 1 27.64 584 GLU A O 1
ATOM 4581 N N . LEU A 1 585 ? -30.719 36.656 36.094 1 26.33 585 LEU A N 1
ATOM 4582 C CA . LEU A 1 585 ? -31.328 37.594 35.188 1 26.33 585 LEU A CA 1
ATOM 4583 C C . LEU A 1 585 ? -31.844 38.844 35.938 1 26.33 585 LEU A C 1
ATOM 4585 O O . LEU A 1 585 ? -32.938 38.812 36.469 1 26.33 585 LEU A O 1
ATOM 4589 N N . SER A 1 586 ? -31.172 39.25 37.031 1 25.33 586 SER A N 1
ATOM 4590 C CA . SER A 1 586 ? -31.641 40.531 37.531 1 25.33 586 SER A CA 1
ATOM 4591 C C . SER A 1 586 ? -31.734 41.562 36.406 1 25.33 586 SER A C 1
ATOM 4593 O O . SER A 1 586 ? -30.719 41.875 35.781 1 25.33 586 SER A O 1
ATOM 4595 N N . GLN A 1 587 ? -32.875 41.438 35.625 1 25.67 587 GLN A N 1
ATOM 4596 C CA . GLN A 1 587 ? -33.5 42.531 34.875 1 25.67 587 GLN A CA 1
ATOM 4597 C C . GLN A 1 587 ? -33.406 43.844 35.656 1 25.67 587 GLN A C 1
ATOM 4599 O O . GLN A 1 587 ? -34 43.969 36.719 1 25.67 587 GLN A O 1
ATOM 4604 N N . GLY A 1 588 ? -32.156 44.312 35.938 1 23.64 588 GLY A N 1
ATOM 4605 C CA . GLY A 1 588 ? -32 45.688 36.375 1 23.64 588 GLY A CA 1
ATOM 4606 C C . GLY A 1 588 ? -32.938 46.656 35.688 1 23.64 588 GLY A C 1
ATOM 4607 O O . GLY A 1 588 ? -32.75 47 34.5 1 23.64 588 GLY A O 1
ATOM 4608 N N . ARG A 1 589 ? -34.344 46.344 35.781 1 27.94 589 ARG A N 1
ATOM 4609 C CA . ARG A 1 589 ? -35.344 47.406 35.594 1 27.94 589 ARG A CA 1
ATOM 4610 C C . ARG A 1 589 ? -34.875 48.719 36.25 1 27.94 589 ARG A C 1
ATOM 4612 O O . ARG A 1 589 ? -34.844 48.812 37.469 1 27.94 589 ARG A O 1
ATOM 4619 N N . GLY A 1 590 ? -33.688 49.25 35.75 1 25.16 590 GLY A N 1
ATOM 4620 C CA . GLY A 1 590 ? -33.469 50.688 36 1 25.16 590 GLY A CA 1
ATOM 4621 C C . GLY A 1 590 ? -34.75 51.5 35.969 1 25.16 590 GLY A C 1
ATOM 4622 O O . GLY A 1 590 ? -35.469 51.5 34.938 1 25.16 590 GLY A O 1
ATOM 4623 N N . VAL A 1 591 ? -35.562 51.469 37.062 1 26.34 591 VAL A N 1
ATOM 4624 C CA . VAL A 1 591 ? -36.625 52.406 37.406 1 26.34 591 VAL A CA 1
ATOM 4625 C C . VAL A 1 591 ? -36.219 53.812 36.938 1 26.34 591 VAL A C 1
ATOM 4627 O O . VAL A 1 591 ? -35.219 54.344 37.406 1 26.34 591 VAL A O 1
ATOM 4630 N N . LEU A 1 592 ? -36.344 54.062 35.594 1 23.92 592 LEU A N 1
ATOM 4631 C CA . LEU A 1 592 ? -36.438 55.438 35.188 1 23.92 592 LEU A CA 1
ATOM 4632 C C . LEU A 1 592 ? -37.344 56.219 36.125 1 23.92 592 LEU A C 1
ATOM 4634 O O . LEU A 1 592 ? -38.562 56.031 36.156 1 23.92 592 LEU A O 1
ATOM 4638 N N . VAL A 1 593 ? -37.031 56.188 37.5 1 24.28 593 VAL A N 1
ATOM 4639 C CA . VAL A 1 593 ? -37.688 57.156 38.344 1 24.28 593 VAL A CA 1
ATOM 4640 C C . VAL A 1 593 ? -37.75 58.531 37.656 1 24.28 593 VAL A C 1
ATOM 4642 O O . VAL A 1 593 ? -36.719 59.062 37.25 1 24.28 593 VAL A O 1
ATOM 4645 N N . ASP A 1 594 ? -38.906 58.688 36.969 1 23.92 594 ASP A N 1
ATOM 4646 C CA . ASP A 1 594 ? -39.406 60 36.531 1 23.92 594 ASP A CA 1
ATOM 4647 C C . ASP A 1 594 ? -39.188 61.062 37.625 1 23.92 594 ASP A C 1
ATOM 4649 O O . ASP A 1 594 ? -39.688 60.906 38.75 1 23.92 594 ASP A O 1
ATOM 4653 N N . GLN A 1 595 ? -37.906 61.469 37.844 1 21.58 595 GLN A N 1
ATOM 4654 C CA . GLN A 1 595 ? -37.688 62.688 38.594 1 21.58 595 GLN A CA 1
ATOM 4655 C C . GLN A 1 595 ? -38.75 63.75 38.219 1 21.58 595 GLN A C 1
ATOM 4657 O O . GLN A 1 595 ? -38.812 64.188 37.062 1 21.58 595 GLN A O 1
ATOM 4662 N N . LYS A 1 596 ? -40 63.656 38.844 1 27.14 596 LYS A N 1
ATOM 4663 C CA . LYS A 1 596 ? -40.938 64.75 38.969 1 27.14 596 LYS A CA 1
ATOM 4664 C C . LYS A 1 596 ? -40.25 66.062 39.312 1 27.14 596 LYS A C 1
ATOM 4666 O O . LYS A 1 596 ? -39.562 66.125 40.344 1 27.14 596 LYS A O 1
ATOM 4671 N N . VAL A 1 597 ? -39.812 66.875 38.219 1 23.25 597 VAL A N 1
ATOM 4672 C CA . VAL A 1 597 ? -39.531 68.312 38.281 1 23.25 597 VAL A CA 1
ATOM 4673 C C . VAL A 1 597 ? -40.688 69 39 1 23.25 597 VAL A C 1
ATOM 4675 O O . VAL A 1 597 ? -41.844 68.938 38.562 1 23.25 597 VAL A O 1
ATOM 4678 N N . ASP A 1 598 ? -40.781 69 40.344 1 21.66 598 ASP A N 1
ATOM 4679 C CA . ASP A 1 598 ? -41.5 70 41.125 1 21.66 598 ASP A CA 1
ATOM 4680 C C . ASP A 1 598 ? -41.25 71.438 40.625 1 21.66 598 ASP A C 1
ATOM 4682 O O . ASP A 1 598 ? -40.125 71.938 40.719 1 21.66 598 ASP A O 1
ATOM 4686 N N . THR A 1 599 ? -41.781 71.812 39.438 1 20.84 599 THR A N 1
ATOM 4687 C CA . THR A 1 599 ? -42.062 73.25 39.156 1 20.84 599 THR A CA 1
ATOM 4688 C C . THR A 1 599 ? -42.969 73.812 40.219 1 20.84 599 THR A C 1
ATOM 4690 O O . THR A 1 599 ? -44.156 73.562 40.25 1 20.84 599 THR A O 1
ATOM 4693 N N . LYS A 1 600 ? -42.656 74.062 41.562 1 25.97 600 LYS A N 1
ATOM 4694 C CA . LYS A 1 600 ? -43.062 75.25 42.312 1 25.97 600 LYS A CA 1
ATOM 4695 C C . LYS A 1 600 ? -43 76.5 41.438 1 25.97 600 LYS A C 1
ATOM 4697 O O . LYS A 1 600 ? -44 77.25 41.344 1 25.97 600 LYS A O 1
ATOM 4702 N N . THR A 1 601 ? -42.031 77.5 41.625 1 22.25 601 THR A N 1
ATOM 4703 C CA . THR A 1 601 ? -42.062 78.938 41.312 1 22.25 601 THR A CA 1
ATOM 4704 C C . THR A 1 601 ? -42.062 79.188 39.812 1 22.25 601 THR A C 1
ATOM 4706 O O . THR A 1 601 ? -41.281 78.562 39.062 1 22.25 601 THR A O 1
ATOM 4709 N N . MET B 1 1 ? -21.062 18.469 29.469 1 24.23 1 MET B N 1
ATOM 4710 C CA . MET B 1 1 ? -19.781 18.688 30.125 1 24.23 1 MET B CA 1
ATOM 4711 C C . MET B 1 1 ? -19.125 19.969 29.625 1 24.23 1 MET B C 1
ATOM 4713 O O . MET B 1 1 ? -18.734 20.062 28.469 1 24.23 1 MET B O 1
ATOM 4717 N N . ALA B 1 2 ? -19.422 21.062 30.25 1 32.62 2 ALA B N 1
ATOM 4718 C CA . ALA B 1 2 ? -19.125 22.438 29.891 1 32.62 2 ALA B CA 1
ATOM 4719 C C . ALA B 1 2 ? -17.625 22.719 29.875 1 32.62 2 ALA B C 1
ATOM 4721 O O . ALA B 1 2 ? -16.922 22.359 30.828 1 32.62 2 ALA B O 1
ATOM 4722 N N . LYS B 1 3 ? -17.062 22.891 28.703 1 37.38 3 LYS B N 1
ATOM 4723 C CA . LYS B 1 3 ? -15.734 23.469 28.562 1 37.38 3 LYS B CA 1
ATOM 4724 C C . LYS B 1 3 ? -15.555 24.672 29.469 1 37.38 3 LYS B C 1
ATOM 4726 O O . LYS B 1 3 ? -16.438 25.531 29.547 1 37.38 3 LYS B O 1
ATOM 4731 N N . LEU B 1 4 ? -14.867 24.594 30.484 1 32.78 4 LEU B N 1
ATOM 4732 C CA . LEU B 1 4 ? -14.445 25.797 31.188 1 32.78 4 LEU B CA 1
ATOM 4733 C C . LEU B 1 4 ? -13.984 26.875 30.219 1 32.78 4 LEU B C 1
ATOM 4735 O O . LEU B 1 4 ? -13.281 26.578 29.25 1 32.78 4 LEU B O 1
ATOM 4739 N N . PRO B 1 5 ? -14.703 28.047 30.062 1 31.88 5 PRO B N 1
ATOM 4740 C CA . PRO B 1 5 ? -14.242 29.125 29.188 1 31.88 5 PRO B CA 1
ATOM 4741 C C . PRO B 1 5 ? -12.766 29.469 29.391 1 31.88 5 PRO B C 1
ATOM 4743 O O . PRO B 1 5 ? -12.297 29.516 30.531 1 31.88 5 PRO B O 1
ATOM 4746 N N . SER B 1 6 ? -11.852 29.266 28.484 1 36.06 6 SER B N 1
ATOM 4747 C CA . SER B 1 6 ? -10.438 29.625 28.469 1 36.06 6 SER B CA 1
ATOM 4748 C C . SER B 1 6 ? -10.219 31.016 29.062 1 36.06 6 SER B C 1
ATOM 4750 O O . SER B 1 6 ? -9.102 31.359 29.453 1 36.06 6 SER B O 1
ATOM 4752 N N . SER B 1 7 ? -11.172 32.031 29 1 32.47 7 SER B N 1
ATOM 4753 C CA . SER B 1 7 ? -10.938 33.406 29.359 1 32.47 7 SER B CA 1
ATOM 4754 C C . SER B 1 7 ? -10.82 33.594 30.859 1 32.47 7 SER B C 1
ATOM 4756 O O . SER B 1 7 ? -10.297 34.594 31.344 1 32.47 7 SER B O 1
ATOM 4758 N N . GLN B 1 8 ? -11.695 33.062 31.656 1 31.86 8 GLN B N 1
ATOM 4759 C CA . GLN B 1 8 ? -11.852 33.562 33 1 31.86 8 GLN B CA 1
ATOM 4760 C C . GLN B 1 8 ? -10.773 33.031 33.938 1 31.86 8 GLN B C 1
ATOM 4762 O O . GLN B 1 8 ? -10.789 33.312 35.125 1 31.86 8 GLN B O 1
ATOM 4767 N N . VAL B 1 9 ? -10.062 32.062 33.562 1 35.44 9 VAL B N 1
ATOM 4768 C CA . VAL B 1 9 ? -9.07 31.719 34.594 1 35.44 9 VAL B CA 1
ATOM 4769 C C . VAL B 1 9 ? -7.973 32.781 34.594 1 35.44 9 VAL B C 1
ATOM 4771 O O . VAL B 1 9 ? -7.18 32.875 33.656 1 35.44 9 VAL B O 1
ATOM 4774 N N . ARG B 1 10 ? -8.266 33.906 35.219 1 33.78 10 ARG B N 1
ATOM 4775 C CA . ARG B 1 10 ? -7.277 34.906 35.594 1 33.78 10 ARG B CA 1
ATOM 4776 C C . ARG B 1 10 ? -5.988 34.281 36.094 1 33.78 10 ARG B C 1
ATOM 4778 O O . ARG B 1 10 ? -6.02 33.406 36.969 1 33.78 10 ARG B O 1
ATOM 4785 N N . ARG B 1 11 ? -4.938 34.531 35.312 1 35 11 ARG B N 1
ATOM 4786 C CA . ARG B 1 11 ? -3.566 34.312 35.75 1 35 11 ARG B CA 1
ATOM 4787 C C . ARG B 1 11 ? -3.326 34.906 37.125 1 35 11 ARG B C 1
ATOM 4789 O O . ARG B 1 11 ? -3.162 36.125 37.25 1 35 11 ARG B O 1
ATOM 4796 N N . VAL B 1 12 ? -3.99 34.5 38.188 1 31.8 12 VAL B N 1
ATOM 4797 C CA . VAL B 1 12 ? -3.459 35.031 39.438 1 31.8 12 VAL B CA 1
ATOM 4798 C C . VAL B 1 12 ? -1.96 34.75 39.531 1 31.8 12 VAL B C 1
ATOM 4800 O O . VAL B 1 12 ? -1.519 33.625 39.281 1 31.8 12 VAL B O 1
ATOM 4803 N N . ASP B 1 13 ? -1.016 35.688 39.531 1 32.03 13 ASP B N 1
ATOM 4804 C CA . ASP B 1 13 ? 0.422 35.906 39.688 1 32.03 13 ASP B CA 1
ATOM 4805 C C . ASP B 1 13 ? 0.936 35.188 40.938 1 32.03 13 ASP B C 1
ATOM 4807 O O . ASP B 1 13 ? 2.059 35.438 41.375 1 32.03 13 ASP B O 1
ATOM 4811 N N . SER B 1 14 ? 0.157 34.906 42 1 31.33 14 SER B N 1
ATOM 4812 C CA . SER B 1 14 ? 0.931 34.5 43.188 1 31.33 14 SER B CA 1
ATOM 4813 C C . SER B 1 14 ? 1.834 33.312 42.875 1 31.33 14 SER B C 1
ATOM 4815 O O . SER B 1 14 ? 1.617 32.594 41.906 1 31.33 14 SER B O 1
ATOM 4817 N N . ASP B 1 15 ? 2.574 32.75 44.031 1 34.38 15 ASP B N 1
ATOM 4818 C CA . ASP B 1 15 ? 3.738 31.891 44.219 1 34.38 15 ASP B CA 1
ATOM 4819 C C . ASP B 1 15 ? 3.594 30.578 43.469 1 34.38 15 ASP B C 1
ATOM 4821 O O . ASP B 1 15 ? 4.562 30.078 42.906 1 34.38 15 ASP B O 1
ATOM 4825 N N . SER B 1 16 ? 2.842 29.406 44 1 38.84 16 SER B N 1
ATOM 4826 C CA . SER B 1 16 ? 3.314 28.031 43.938 1 38.84 16 SER B CA 1
ATOM 4827 C C . SER B 1 16 ? 3.186 27.453 42.531 1 38.84 16 SER B C 1
ATOM 4829 O O . SER B 1 16 ? 2.178 27.672 41.844 1 38.84 16 SER B O 1
ATOM 4831 N N . SER B 1 17 ? 4.355 26.969 41.719 1 43.47 17 SER B N 1
ATOM 4832 C CA . SER B 1 17 ? 4.816 26.203 40.594 1 43.47 17 SER B CA 1
ATOM 4833 C C . SER B 1 17 ? 3.887 25.016 40.281 1 43.47 17 SER B C 1
ATOM 4835 O O . SER B 1 17 ? 3.732 24.609 39.156 1 43.47 17 SER B O 1
ATOM 4837 N N . GLU B 1 18 ? 3.398 24.422 41.344 1 44.94 18 GLU B N 1
ATOM 4838 C CA . GLU B 1 18 ? 2.598 23.219 41.219 1 44.94 18 GLU B CA 1
ATOM 4839 C C . GLU B 1 18 ? 1.276 23.484 40.5 1 44.94 18 GLU B C 1
ATOM 4841 O O . GLU B 1 18 ? 0.817 22.672 39.719 1 44.94 18 GLU B O 1
ATOM 4846 N N . VAL B 1 19 ? 0.572 24.5 40.844 1 47.41 19 VAL B N 1
ATOM 4847 C CA . VAL B 1 19 ? -0.739 24.766 40.281 1 47.41 19 VAL B CA 1
ATOM 4848 C C . VAL B 1 19 ? -0.598 25 38.781 1 47.41 19 VAL B C 1
ATOM 4850 O O . VAL B 1 19 ? -1.436 24.562 38 1 47.41 19 VAL B O 1
ATOM 4853 N N . SER B 1 20 ? 0.458 25.672 38.375 1 46.97 20 SER B N 1
ATOM 4854 C CA . SER B 1 20 ? 0.635 26 36.969 1 46.97 20 SER B CA 1
ATOM 4855 C C . SER B 1 20 ? 0.813 24.75 36.125 1 46.97 20 SER B C 1
ATOM 4857 O O . SER B 1 20 ? 0.228 24.625 35.062 1 46.97 20 SER B O 1
ATOM 4859 N N . TRP B 1 21 ? 1.533 23.844 36.781 1 50.5 21 TRP B N 1
ATOM 4860 C CA . TRP B 1 21 ? 1.733 22.625 36 1 50.5 21 TRP B CA 1
ATOM 4861 C C . TRP B 1 21 ? 0.433 21.844 35.875 1 50.5 21 TRP B C 1
ATOM 4863 O O . TRP B 1 21 ? 0.158 21.25 34.812 1 50.5 21 TRP B O 1
ATOM 4873 N N . GLY B 1 22 ? -0.378 21.891 36.938 1 49.97 22 GLY B N 1
ATOM 4874 C CA . GLY B 1 22 ? -1.63 21.141 36.938 1 49.97 22 GLY B CA 1
ATOM 4875 C C . GLY B 1 22 ? -2.596 21.609 35.844 1 49.97 22 GLY B C 1
ATOM 4876 O O . GLY B 1 22 ? -3.236 20.797 35.188 1 49.97 22 GLY B O 1
ATOM 4877 N N . LEU B 1 23 ? -2.68 22.875 35.75 1 48.94 23 LEU B N 1
ATOM 4878 C CA . LEU B 1 23 ? -3.594 23.422 34.781 1 48.94 23 LEU B CA 1
ATOM 4879 C C . LEU B 1 23 ? -3.09 23.156 33.344 1 48.94 23 LEU B C 1
ATOM 4881 O O . LEU B 1 23 ? -3.879 22.844 32.469 1 48.94 23 LEU B O 1
ATOM 4885 N N . ASP B 1 24 ? -1.824 23.297 33.188 1 51.31 24 ASP B N 1
ATOM 4886 C CA . ASP B 1 24 ? -1.244 23.047 31.891 1 51.31 24 ASP B CA 1
ATOM 4887 C C . ASP B 1 24 ? -1.399 21.578 31.5 1 51.31 24 ASP B C 1
ATOM 4889 O O . ASP B 1 24 ? -1.659 21.266 30.328 1 51.31 24 ASP B O 1
ATOM 4893 N N . TYR B 1 25 ? -1.314 20.844 32.625 1 53.09 25 TYR B N 1
ATOM 4894 C CA . TYR B 1 25 ? -1.465 19.406 32.375 1 53.09 25 TYR B CA 1
ATOM 4895 C C . TYR B 1 25 ? -2.904 19.062 32 1 53.09 25 TYR B C 1
ATOM 4897 O O . TYR B 1 25 ? -3.145 18.219 31.141 1 53.09 25 TYR B O 1
ATOM 4905 N N . LEU B 1 26 ? -3.764 19.641 32.781 1 51.09 26 LEU B N 1
ATOM 4906 C CA . LEU B 1 26 ? -5.168 19.453 32.438 1 51.09 26 LEU B CA 1
ATOM 4907 C C . LEU B 1 26 ? -5.457 19.953 31.031 1 51.09 26 LEU B C 1
ATOM 4909 O O . LEU B 1 26 ? -6.254 19.344 30.312 1 51.09 26 LEU B O 1
ATOM 4913 N N . GLN B 1 27 ? -4.898 21.141 30.766 1 47.31 27 GLN B N 1
ATOM 4914 C CA . GLN B 1 27 ? -5.156 21.75 29.453 1 47.31 27 GLN B CA 1
ATOM 4915 C C . GLN B 1 27 ? -4.438 21 28.344 1 47.31 27 GLN B C 1
ATOM 4917 O O . GLN B 1 27 ? -4.934 20.922 27.219 1 47.31 27 GLN B O 1
ATOM 4922 N N . GLU B 1 28 ? -3.162 20.688 28.688 1 52.97 28 GLU B N 1
ATOM 4923 C CA . GLU B 1 28 ? -2.381 20.172 27.578 1 52.97 28 GLU B CA 1
ATOM 4924 C C . GLU B 1 28 ? -2.844 18.766 27.188 1 52.97 28 GLU B C 1
ATOM 4926 O O . GLU B 1 28 ? -2.217 18.109 26.344 1 52.97 28 GLU B O 1
ATOM 4931 N N . GLU B 1 29 ? -4.148 18.406 27.234 1 54.19 29 GLU B N 1
ATOM 4932 C CA . GLU B 1 29 ? -5.012 17.5 26.484 1 54.19 29 GLU B CA 1
ATOM 4933 C C . GLU B 1 29 ? -4.602 16.047 26.703 1 54.19 29 GLU B C 1
ATOM 4935 O O . GLU B 1 29 ? -5.129 15.133 26.047 1 54.19 29 GLU B O 1
ATOM 4940 N N . LYS B 1 30 ? -3.615 15.75 27.781 1 56.03 30 LYS B N 1
ATOM 4941 C CA . LYS B 1 30 ? -3.238 14.344 27.875 1 56.03 30 LYS B CA 1
ATOM 4942 C C . LYS B 1 30 ? -4.27 13.555 28.672 1 56.03 30 LYS B C 1
ATOM 4944 O O . LYS B 1 30 ? -4.465 12.359 28.438 1 56.03 30 LYS B O 1
ATOM 4949 N N . ILE B 1 31 ? -4.879 14.305 29.625 1 59.47 31 ILE B N 1
ATOM 4950 C CA . ILE B 1 31 ? -5.781 13.523 30.469 1 59.47 31 ILE B CA 1
ATOM 4951 C C . ILE B 1 31 ? -7.23 13.883 30.141 1 59.47 31 ILE B C 1
ATOM 4953 O O . ILE B 1 31 ? -8.141 13.539 30.906 1 59.47 31 ILE B O 1
ATOM 4957 N N . THR B 1 32 ? -7.367 14.625 29.016 1 62.47 32 THR B N 1
ATOM 4958 C CA . THR B 1 32 ? -8.758 14.883 28.672 1 62.47 32 THR B CA 1
ATOM 4959 C C . THR B 1 32 ? -9.422 13.633 28.109 1 62.47 32 THR B C 1
ATOM 4961 O O . THR B 1 32 ? -8.984 13.102 27.094 1 62.47 32 THR B O 1
ATOM 4964 N N . PRO B 1 33 ? -10.383 13.141 28.953 1 69.81 33 PRO B N 1
ATOM 4965 C CA . PRO B 1 33 ? -11.016 11.906 28.469 1 69.81 33 PRO B CA 1
ATOM 4966 C C . PRO B 1 33 ? -11.742 12.094 27.141 1 69.81 33 PRO B C 1
ATOM 4968 O O . PRO B 1 33 ? -12.266 13.18 26.875 1 69.81 33 PRO B O 1
ATOM 4971 N N . LEU B 1 34 ? -11.57 11.133 26.359 1 72.31 34 LEU B N 1
ATOM 4972 C CA . LEU B 1 34 ? -12.336 11.094 25.109 1 72.31 34 LEU B CA 1
ATOM 4973 C C . LEU B 1 34 ? -13.836 11.086 25.406 1 72.31 34 LEU B C 1
ATOM 4975 O O . LEU B 1 34 ? -14.312 10.266 26.188 1 72.31 34 LEU B O 1
ATOM 4979 N N . THR B 1 35 ? -14.586 12.039 24.891 1 76.06 35 THR B N 1
ATOM 4980 C CA . THR B 1 35 ? -16.031 12.07 25.062 1 76.06 35 THR B CA 1
ATOM 4981 C C . THR B 1 35 ? -16.703 10.969 24.25 1 76.06 35 THR B C 1
ATOM 4983 O O . THR B 1 35 ? -16.156 10.508 23.25 1 76.06 35 THR B O 1
ATOM 4986 N N . TRP B 1 36 ? -17.766 10.516 24.766 1 78.06 36 TRP B N 1
ATOM 4987 C CA . TRP B 1 36 ? -18.5 9.469 24.047 1 78.06 36 TRP B CA 1
ATOM 4988 C C . TRP B 1 36 ? -19.094 10.016 22.75 1 78.06 36 TRP B C 1
ATOM 4990 O O . TRP B 1 36 ? -18.984 9.383 21.703 1 78.06 36 TRP B O 1
ATOM 5000 N N . ILE B 1 37 ? -19.781 11.18 22.781 1 76.75 37 ILE B N 1
ATOM 5001 C CA . ILE B 1 37 ? -20.344 11.867 21.625 1 76.75 37 ILE B CA 1
ATOM 5002 C C . ILE B 1 37 ? -20.172 13.383 21.797 1 76.75 37 ILE B C 1
ATOM 5004 O O . ILE B 1 37 ? -20.359 13.906 22.906 1 76.75 37 ILE B O 1
ATOM 5008 N N . GLU B 1 38 ? -19.641 14.07 20.812 1 72.12 38 GLU B N 1
ATOM 5009 C CA . GLU B 1 38 ? -19.422 15.516 20.891 1 72.12 38 GLU B CA 1
ATOM 5010 C C . GLU B 1 38 ? -20.188 16.25 19.781 1 72.12 38 GLU B C 1
ATOM 5012 O O . GLU B 1 38 ? -20.312 15.734 18.672 1 72.12 38 GLU B O 1
ATOM 5017 N N . THR B 1 39 ? -20.75 17.391 20.141 1 72.44 39 THR B N 1
ATOM 5018 C CA . THR B 1 39 ? -21.484 18.188 19.188 1 72.44 39 THR B CA 1
ATOM 5019 C C . THR B 1 39 ? -20.547 18.828 18.172 1 72.44 39 THR B C 1
ATOM 5021 O O . THR B 1 39 ? -19.5 19.359 18.531 1 72.44 39 THR B O 1
ATOM 5024 N N . PRO B 1 40 ? -20.891 18.641 16.969 1 71.19 40 PRO B N 1
ATOM 5025 C CA . PRO B 1 40 ? -20.062 19.266 15.938 1 71.19 40 PRO B CA 1
ATOM 5026 C C . PRO B 1 40 ? -20.312 20.766 15.812 1 71.19 40 PRO B C 1
ATOM 5028 O O . PRO B 1 40 ? -19.641 21.453 15.039 1 71.19 40 PRO B O 1
ATOM 5031 N N . VAL B 1 41 ? -21.234 21.328 16.547 1 70.75 41 VAL B N 1
ATOM 5032 C CA . VAL B 1 41 ? -21.641 22.734 16.422 1 70.75 41 VAL B CA 1
ATOM 5033 C C . VAL B 1 41 ? -20.969 23.562 17.516 1 70.75 41 VAL B C 1
ATOM 5035 O O . VAL B 1 41 ? -21.094 23.25 18.703 1 70.75 41 VAL B O 1
ATOM 5038 N N . ILE B 1 42 ? -20.172 24.422 17.078 1 67.88 42 ILE B N 1
ATOM 5039 C CA . ILE B 1 42 ? -19.516 25.297 18.047 1 67.88 42 ILE B CA 1
ATOM 5040 C C . ILE B 1 42 ? -20.469 26.438 18.422 1 67.88 42 ILE B C 1
ATOM 5042 O O . ILE B 1 42 ? -20.703 26.688 19.609 1 67.88 42 ILE B O 1
ATOM 5046 N N . SER B 1 43 ? -20.859 27.234 17.406 1 66.56 43 SER B N 1
ATOM 5047 C CA . SER B 1 43 ? -21.719 28.391 17.672 1 66.56 43 SER B CA 1
ATOM 5048 C C . SER B 1 43 ? -22.781 28.547 16.594 1 66.56 43 SER B C 1
ATOM 5050 O O . SER B 1 43 ? -22.641 28.047 15.484 1 66.56 43 SER B O 1
ATOM 5052 N N . SER B 1 44 ? -23.969 28.859 17.031 1 65 44 SER B N 1
ATOM 5053 C CA . SER B 1 44 ? -25.047 29.188 16.109 1 65 44 SER B CA 1
ATOM 5054 C C . SER B 1 44 ? -25.531 30.609 16.328 1 65 44 SER B C 1
ATOM 5056 O O . SER B 1 44 ? -25.734 31.031 17.469 1 65 44 SER B O 1
ATOM 5058 N N . ASP B 1 45 ? -25.156 31.422 15.352 1 60.53 45 ASP B N 1
ATOM 5059 C CA . ASP B 1 45 ? -25.75 32.75 15.445 1 60.53 45 ASP B CA 1
ATOM 5060 C C . ASP B 1 45 ? -27.234 32.719 15.102 1 60.53 45 ASP B C 1
ATOM 5062 O O . ASP B 1 45 ? -27.609 32.438 13.969 1 60.53 45 ASP B O 1
ATOM 5066 N N . GLU B 1 46 ? -28.062 32.781 16.078 1 60.12 46 GLU B N 1
ATOM 5067 C CA . GLU B 1 46 ? -29.516 32.719 15.906 1 60.12 46 GLU B CA 1
ATOM 5068 C C . GLU B 1 46 ? -30 33.781 14.938 1 60.12 46 GLU B C 1
ATOM 5070 O O . GLU B 1 46 ? -31 33.594 14.242 1 60.12 46 GLU B O 1
ATOM 5075 N N . ASP B 1 47 ? -29.281 34.969 14.938 1 57.19 47 ASP B N 1
ATOM 5076 C CA . ASP B 1 47 ? -29.75 36.094 14.133 1 57.19 47 ASP B CA 1
ATOM 5077 C C . ASP B 1 47 ? -29.438 35.875 12.656 1 57.19 47 ASP B C 1
ATOM 5079 O O . ASP B 1 47 ? -30.266 36.156 11.789 1 57.19 47 ASP B O 1
ATOM 5083 N N . THR B 1 48 ? -28.266 35.375 12.453 1 57.59 48 THR B N 1
ATOM 5084 C CA . THR B 1 48 ? -27.844 35.25 11.062 1 57.59 48 THR B CA 1
ATOM 5085 C C . THR B 1 48 ? -28.047 33.812 10.555 1 57.59 48 THR B C 1
ATOM 5087 O O . THR B 1 48 ? -28.047 33.594 9.344 1 57.59 48 THR B O 1
ATOM 5090 N N . GLY B 1 49 ? -28.438 32.969 11.484 1 58.03 49 GLY B N 1
ATOM 5091 C CA . GLY B 1 49 ? -28.578 31.578 11.086 1 58.03 49 GLY B CA 1
ATOM 5092 C C . GLY B 1 49 ? -27.266 30.906 10.75 1 58.03 49 GLY B C 1
ATOM 5093 O O . GLY B 1 49 ? -27.234 29.797 10.227 1 58.03 49 GLY B O 1
ATOM 5094 N N . GLU B 1 50 ? -26.125 31.625 10.945 1 62.19 50 GLU B N 1
ATOM 5095 C CA . GLU B 1 50 ? -24.828 31.078 10.586 1 62.19 50 GLU B CA 1
ATOM 5096 C C . GLU B 1 50 ? -24.344 30.062 11.617 1 62.19 50 GLU B C 1
ATOM 5098 O O . GLU B 1 50 ? -24.453 30.312 12.82 1 62.19 50 GLU B O 1
ATOM 5103 N N . VAL B 1 51 ? -24.188 28.859 11.203 1 64.44 51 VAL B N 1
ATOM 5104 C CA . VAL B 1 51 ? -23.719 27.781 12.07 1 64.44 51 VAL B CA 1
ATOM 5105 C C . VAL B 1 51 ? -22.219 27.547 11.828 1 64.44 51 VAL B C 1
ATOM 5107 O O . VAL B 1 51 ? -21.781 27.406 10.688 1 64.44 51 VAL B O 1
ATOM 5110 N N . LYS B 1 52 ? -21.484 27.781 12.859 1 65.56 52 LYS B N 1
ATOM 5111 C CA . LYS B 1 52 ? -20.062 27.438 12.773 1 65.56 52 LYS B CA 1
ATOM 5112 C C . LYS B 1 52 ? -19.797 26.031 13.281 1 65.56 52 LYS B C 1
ATOM 5114 O O . LYS B 1 52 ? -20.062 25.719 14.445 1 65.56 52 LYS B O 1
ATOM 5119 N N . LEU B 1 53 ? -19.531 25.203 12.422 1 69.19 53 LEU B N 1
ATOM 5120 C CA . LEU B 1 53 ? -19.156 23.828 12.758 1 69.19 53 LEU B CA 1
ATOM 5121 C C . LEU B 1 53 ? -17.703 23.75 13.188 1 69.19 53 LEU B C 1
ATOM 5123 O O . LEU B 1 53 ? -16.906 24.625 12.859 1 69.19 53 LEU B O 1
ATOM 5127 N N . PHE B 1 54 ? -17.406 22.859 14.172 1 59.59 54 PHE B N 1
ATOM 5128 C CA . PHE B 1 54 ? -16.031 22.609 14.547 1 59.59 54 PHE B CA 1
ATOM 5129 C C . PHE B 1 54 ? -15.234 22.078 13.367 1 59.59 54 PHE B C 1
ATOM 5131 O O . PHE B 1 54 ? -15.383 20.922 12.984 1 59.59 54 PHE B O 1
ATOM 5138 N N . VAL B 1 55 ? -14.664 23.109 12.602 1 55.47 55 VAL B N 1
ATOM 5139 C CA . VAL B 1 55 ? -13.938 22.688 11.414 1 55.47 55 VAL B CA 1
ATOM 5140 C C . VAL B 1 55 ? -12.438 22.641 11.719 1 55.47 55 VAL B C 1
ATOM 5142 O O . VAL B 1 55 ? -11.891 23.578 12.297 1 55.47 55 VAL B O 1
ATOM 5145 N N . ARG B 1 56 ? -11.883 21.406 11.734 1 58.53 56 ARG B N 1
ATOM 5146 C CA . ARG B 1 56 ? -10.438 21.25 11.852 1 58.53 56 ARG B CA 1
ATOM 5147 C C . ARG B 1 56 ? -9.734 21.688 10.57 1 58.53 56 ARG B C 1
ATOM 5149 O O . ARG B 1 56 ? -10.297 21.594 9.484 1 58.53 56 ARG B O 1
ATOM 5156 N N . HIS B 1 57 ? -8.531 22.203 10.727 1 55.81 57 HIS B N 1
ATOM 5157 C CA . HIS B 1 57 ? -7.812 22.672 9.555 1 55.81 57 HIS B CA 1
ATOM 5158 C C . HIS B 1 57 ? -6.906 21.594 8.977 1 55.81 57 HIS B C 1
ATOM 5160 O O . HIS B 1 57 ? -6.508 21.656 7.816 1 55.81 57 HIS B O 1
ATOM 5166 N N . ASN B 1 58 ? -6.648 20.547 9.859 1 58.81 58 ASN B N 1
ATOM 5167 C CA . ASN B 1 58 ? -5.77 19.5 9.352 1 58.81 58 ASN B CA 1
ATOM 5168 C C . ASN B 1 58 ? -6.383 18.125 9.531 1 58.81 58 ASN B C 1
ATOM 5170 O O . ASN B 1 58 ? -7.188 17.906 10.438 1 58.81 58 ASN B O 1
ATOM 5174 N N . ALA B 1 59 ? -6.109 17.328 8.562 1 69.75 59 ALA B N 1
ATOM 5175 C CA . ALA B 1 59 ? -6.574 15.953 8.656 1 69.75 59 ALA B CA 1
ATOM 5176 C C . ALA B 1 59 ? -5.977 15.25 9.867 1 69.75 59 ALA B C 1
ATOM 5178 O O . ALA B 1 59 ? -4.801 15.43 10.188 1 69.75 59 ALA B O 1
ATOM 5179 N N . ASN B 1 60 ? -6.855 14.547 10.547 1 79.56 60 ASN B N 1
ATOM 5180 C CA . ASN B 1 60 ? -6.449 13.773 11.711 1 79.56 60 ASN B CA 1
ATOM 5181 C C . ASN B 1 60 ? -5.871 12.422 11.312 1 79.56 60 ASN B C 1
ATOM 5183 O O . ASN B 1 60 ? -6.047 11.977 10.172 1 79.56 60 ASN B O 1
ATOM 5187 N N . THR B 1 61 ? -5.152 11.867 12.141 1 84.06 61 THR B N 1
ATOM 5188 C CA . THR B 1 61 ? -4.477 10.602 11.898 1 84.06 61 THR B CA 1
ATOM 5189 C C . THR B 1 61 ? -5.488 9.492 11.633 1 84.06 61 THR B C 1
ATOM 5191 O O . THR B 1 61 ? -5.195 8.539 10.898 1 84.06 61 THR B O 1
ATOM 5194 N N . ILE B 1 62 ? -6.727 9.625 12.133 1 86.38 62 ILE B N 1
ATOM 5195 C CA . ILE B 1 62 ? -7.711 8.57 11.914 1 86.38 62 ILE B CA 1
ATOM 5196 C C . ILE B 1 62 ? -8.227 8.641 10.477 1 86.38 62 ILE B C 1
ATOM 5198 O O . ILE B 1 62 ? -8.547 7.605 9.875 1 86.38 62 ILE B O 1
ATOM 5202 N N . GLU B 1 63 ? -8.336 9.852 9.977 1 86.94 63 GLU B N 1
ATOM 5203 C CA . GLU B 1 63 ? -8.742 10.016 8.578 1 86.94 63 GLU B CA 1
ATOM 5204 C C . GLU B 1 63 ? -7.676 9.469 7.633 1 86.94 63 GLU B C 1
ATOM 5206 O O . GLU B 1 63 ? -7.996 8.797 6.648 1 86.94 63 GLU B O 1
ATOM 5211 N N . LEU B 1 64 ? -6.453 9.758 8.023 1 84.56 64 LEU B N 1
ATOM 5212 C CA . LEU B 1 64 ? -5.359 9.211 7.234 1 84.56 64 LEU B CA 1
ATOM 5213 C C . LEU B 1 64 ? -5.336 7.688 7.32 1 84.56 64 LEU B C 1
ATOM 5215 O O . LEU B 1 64 ? -5.062 7.008 6.328 1 84.56 64 LEU B O 1
ATOM 5219 N N . PHE B 1 65 ? -5.617 7.199 8.477 1 89.81 65 PHE B N 1
ATOM 5220 C CA . PHE B 1 65 ? -5.688 5.758 8.68 1 89.81 65 PHE B CA 1
ATOM 5221 C C . PHE B 1 65 ? -6.789 5.145 7.828 1 89.81 65 PHE B C 1
ATOM 5223 O O . PHE B 1 65 ? -6.613 4.062 7.262 1 89.81 65 PHE B O 1
ATOM 5230 N N . SER B 1 66 ? -7.887 5.812 7.719 1 90.5 66 SER B N 1
ATOM 5231 C CA . SER B 1 66 ? -9 5.344 6.895 1 90.5 66 SER B CA 1
ATOM 5232 C C . SER B 1 66 ? -8.617 5.293 5.422 1 90.5 66 SER B C 1
ATOM 5234 O O . SER B 1 66 ? -9.008 4.375 4.699 1 90.5 66 SER B O 1
ATOM 5236 N N . ASP B 1 67 ? -7.859 6.25 4.984 1 89.69 67 ASP B N 1
ATOM 5237 C CA . ASP B 1 67 ? -7.418 6.289 3.594 1 89.69 67 ASP B CA 1
ATOM 5238 C C . ASP B 1 67 ? -6.496 5.113 3.277 1 89.69 67 ASP B C 1
ATOM 5240 O O . ASP B 1 67 ? -6.465 4.629 2.145 1 89.69 67 ASP B O 1
ATOM 5244 N N . LEU B 1 68 ? -5.809 4.641 4.328 1 88.62 68 LEU B N 1
ATOM 5245 C CA . LEU B 1 68 ? -4.926 3.498 4.133 1 88.62 68 LEU B CA 1
ATOM 5246 C C . LEU B 1 68 ? -5.73 2.223 3.898 1 88.62 68 LEU B C 1
ATOM 5248 O O . LEU B 1 68 ? -5.273 1.316 3.197 1 88.62 68 LEU B O 1
ATOM 5252 N N . PHE B 1 69 ? -6.934 2.135 4.43 1 91.31 69 PHE B N 1
ATOM 5253 C CA . PHE B 1 69 ? -7.797 0.994 4.148 1 91.31 69 PHE B CA 1
ATOM 5254 C C . PHE B 1 69 ? -8.289 1.031 2.707 1 91.31 69 PHE B C 1
ATOM 5256 O O . PHE B 1 69 ? -8.453 -0.014 2.074 1 91.31 69 PHE B O 1
ATOM 5263 N N . PHE B 1 70 ? -8.5 2.207 2.186 1 88.12 70 PHE B N 1
ATOM 5264 C CA . PHE B 1 70 ? -8.859 2.35 0.78 1 88.12 70 PHE B CA 1
ATOM 5265 C C . PHE B 1 70 ? -7.738 1.842 -0.118 1 88.12 70 PHE B C 1
ATOM 5267 O O . PHE B 1 70 ? -7.977 1.05 -1.032 1 88.12 70 PHE B O 1
ATOM 5274 N N . VAL B 1 71 ? -6.586 2.346 0.156 1 83 71 VAL B N 1
ATOM 5275 C CA . VAL B 1 71 ? -5.461 2 -0.709 1 83 71 VAL B CA 1
ATOM 5276 C C . VAL B 1 71 ? -5.137 0.514 -0.568 1 83 71 VAL B C 1
ATOM 5278 O O . VAL B 1 71 ? -4.727 -0.132 -1.534 1 83 71 VAL B O 1
ATOM 5281 N N . ALA B 1 72 ? -5.359 0.026 0.654 1 91.06 72 ALA B N 1
ATOM 5282 C CA . ALA B 1 72 ? -5.184 -1.409 0.862 1 91.06 72 ALA B CA 1
ATOM 5283 C C . ALA B 1 72 ? -6.117 -2.211 -0.04 1 91.06 72 ALA B C 1
ATOM 5285 O O . ALA B 1 72 ? -5.719 -3.23 -0.608 1 91.06 72 ALA B O 1
ATOM 5286 N N . ASN B 1 73 ? -7.328 -1.705 -0.202 1 92.06 73 ASN B N 1
ATOM 5287 C CA . ASN B 1 73 ? -8.289 -2.34 -1.094 1 92.06 73 ASN B CA 1
ATOM 5288 C C . ASN B 1 73 ? -7.828 -2.293 -2.547 1 92.06 73 ASN B C 1
ATOM 5290 O O . ASN B 1 73 ? -7.918 -3.291 -3.264 1 92.06 73 ASN B O 1
ATOM 5294 N N . LEU B 1 74 ? -7.328 -1.214 -2.883 1 87.69 74 LEU B N 1
ATOM 5295 C CA . LEU B 1 74 ? -6.867 -1.046 -4.258 1 87.69 74 LEU B CA 1
ATOM 5296 C C . LEU B 1 74 ? -5.652 -1.924 -4.535 1 87.69 74 LEU B C 1
ATOM 5298 O O . LEU B 1 74 ? -5.559 -2.545 -5.594 1 87.69 74 LEU B O 1
ATOM 5302 N N . GLU B 1 75 ? -4.734 -1.959 -3.58 1 87.69 75 GLU B N 1
ATOM 5303 C CA . GLU B 1 75 ? -3.537 -2.781 -3.73 1 87.69 75 GLU B CA 1
ATOM 5304 C C . GLU B 1 75 ? -3.896 -4.262 -3.852 1 87.69 75 GLU B C 1
ATOM 5306 O O . GLU B 1 75 ? -3.369 -4.965 -4.715 1 87.69 75 GLU B O 1
ATOM 5311 N N . THR B 1 76 ? -4.805 -4.688 -3.035 1 88.5 76 THR B N 1
ATOM 5312 C CA . THR B 1 76 ? -5.223 -6.082 -3.076 1 88.5 76 THR B CA 1
ATOM 5313 C C . THR B 1 76 ? -5.934 -6.395 -4.391 1 88.5 76 THR B C 1
ATOM 5315 O O . THR B 1 76 ? -5.73 -7.461 -4.973 1 88.5 76 THR B O 1
ATOM 5318 N N . PHE B 1 77 ? -6.707 -5.496 -4.879 1 88.44 77 PHE B N 1
ATOM 5319 C CA . PHE B 1 77 ? -7.41 -5.691 -6.141 1 88.44 77 PHE B CA 1
ATOM 5320 C C . PHE B 1 77 ? -6.426 -5.762 -7.305 1 88.44 77 PHE B C 1
ATOM 5322 O O . PHE B 1 77 ? -6.578 -6.59 -8.203 1 88.44 77 PHE B O 1
ATOM 5329 N N . THR B 1 78 ? -5.414 -4.906 -7.234 1 82.62 78 THR B N 1
ATOM 5330 C CA . THR B 1 78 ? -4.414 -4.859 -8.297 1 82.62 78 THR B CA 1
ATOM 5331 C C . THR B 1 78 ? -3.561 -6.125 -8.289 1 82.62 78 THR B C 1
ATOM 5333 O O . THR B 1 78 ? -3.145 -6.602 -9.352 1 82.62 78 THR B O 1
ATOM 5336 N N . GLN B 1 79 ? -3.379 -6.68 -7.207 1 79.19 79 GLN B N 1
ATOM 5337 C CA . GLN B 1 79 ? -2.566 -7.887 -7.094 1 79.19 79 GLN B CA 1
ATOM 5338 C C . GLN B 1 79 ? -3.326 -9.109 -7.598 1 79.19 79 GLN B C 1
ATOM 5340 O O . GLN B 1 79 ? -2.727 -10.039 -8.141 1 79.19 79 GLN B O 1
ATOM 5345 N N . THR B 1 80 ? -4.594 -9.023 -7.422 1 77.88 80 THR B N 1
ATOM 5346 C CA . THR B 1 80 ? -5.383 -10.203 -7.75 1 77.88 80 THR B CA 1
ATOM 5347 C C . THR B 1 80 ? -5.887 -10.133 -9.188 1 77.88 80 THR B C 1
ATOM 5349 O O . THR B 1 80 ? -6.258 -11.156 -9.773 1 77.88 80 THR B O 1
ATOM 5352 N N . HIS B 1 81 ? -5.953 -8.875 -9.68 1 77.38 81 HIS B N 1
ATOM 5353 C CA . HIS B 1 81 ? -6.492 -8.711 -11.023 1 77.38 81 HIS B CA 1
ATOM 5354 C C . HIS B 1 81 ? -5.473 -8.062 -11.953 1 77.38 81 HIS B C 1
ATOM 5356 O O . HIS B 1 81 ? -5.027 -6.941 -11.711 1 77.38 81 HIS B O 1
ATOM 5362 N N . SER B 1 82 ? -5.051 -8.805 -12.945 1 74.69 82 SER B N 1
ATOM 5363 C CA . SER B 1 82 ? -4.191 -8.25 -13.992 1 74.69 82 SER B CA 1
ATOM 5364 C C . SER B 1 82 ? -5.012 -7.703 -15.148 1 74.69 82 SER B C 1
ATOM 5366 O O . SER B 1 82 ? -6.066 -8.25 -15.484 1 74.69 82 SER B O 1
ATOM 5368 N N . ILE B 1 83 ? -4.637 -6.652 -15.664 1 78.56 83 ILE B N 1
ATOM 5369 C CA . ILE B 1 83 ? -5.324 -6.059 -16.812 1 78.56 83 ILE B CA 1
ATOM 5370 C C . ILE B 1 83 ? -4.797 -6.668 -18.109 1 78.56 83 ILE B C 1
ATOM 5372 O O . ILE B 1 83 ? -3.752 -6.258 -18.609 1 78.56 83 ILE B O 1
ATOM 5376 N N . THR B 1 84 ? -5.512 -7.664 -18.578 1 76.44 84 THR B N 1
ATOM 5377 C CA . THR B 1 84 ? -5.035 -8.391 -19.75 1 76.44 84 THR B CA 1
ATOM 5378 C C . THR B 1 84 ? -5.922 -8.109 -20.969 1 76.44 84 THR B C 1
ATOM 5380 O O . THR B 1 84 ? -5.531 -8.383 -22.094 1 76.44 84 THR B O 1
ATOM 5383 N N . ASN B 1 85 ? -7.09 -7.66 -20.688 1 82.88 85 ASN B N 1
ATOM 5384 C CA . ASN B 1 85 ? -8.031 -7.371 -21.766 1 82.88 85 ASN B CA 1
ATOM 5385 C C . ASN B 1 85 ? -8.992 -6.25 -21.391 1 82.88 85 ASN B C 1
ATOM 5387 O O . ASN B 1 85 ? -8.883 -5.68 -20.297 1 82.88 85 ASN B O 1
ATOM 5391 N N . LEU B 1 86 ? -9.883 -5.941 -22.25 1 82.94 86 LEU B N 1
ATOM 5392 C CA . LEU B 1 86 ? -10.805 -4.824 -22.062 1 82.94 86 LEU B CA 1
ATOM 5393 C C . LEU B 1 86 ? -11.797 -5.129 -20.953 1 82.94 86 LEU B C 1
ATOM 5395 O O . LEU B 1 86 ? -12.219 -4.227 -20.219 1 82.94 86 LEU B O 1
ATOM 5399 N N . THR B 1 87 ? -12.109 -6.359 -20.859 1 83.38 87 THR B N 1
ATOM 5400 C CA . THR B 1 87 ? -13.055 -6.75 -19.812 1 83.38 87 THR B CA 1
ATOM 5401 C C . THR B 1 87 ? -12.43 -6.598 -18.438 1 83.38 87 THR B C 1
ATOM 5403 O O . THR B 1 87 ? -13.078 -6.105 -17.5 1 83.38 87 THR B O 1
ATOM 5406 N N . SER B 1 88 ? -11.203 -7.074 -18.344 1 84.19 88 SER B N 1
ATOM 5407 C CA . SER B 1 88 ? -10.5 -6.922 -17.078 1 84.19 88 SER B CA 1
ATOM 5408 C C . SER B 1 88 ? -10.258 -5.453 -16.75 1 84.19 88 SER B C 1
ATOM 5410 O O . SER B 1 88 ? -10.289 -5.055 -15.586 1 84.19 88 SER B O 1
ATOM 5412 N N . LEU B 1 89 ? -10.062 -4.676 -17.75 1 87.5 89 LEU B N 1
ATOM 5413 C CA . LEU B 1 89 ? -9.906 -3.238 -17.562 1 87.5 89 LEU B CA 1
ATOM 5414 C C . LEU B 1 89 ? -11.203 -2.615 -17.047 1 87.5 89 LEU B C 1
ATOM 5416 O O . LEU B 1 89 ? -11.188 -1.793 -16.141 1 87.5 89 LEU B O 1
ATOM 5420 N N . ALA B 1 90 ? -12.305 -2.957 -17.609 1 87.31 90 ALA B N 1
ATOM 5421 C CA . ALA B 1 90 ? -13.609 -2.447 -17.188 1 87.31 90 ALA B CA 1
ATOM 5422 C C . ALA B 1 90 ? -13.914 -2.83 -15.75 1 87.31 90 ALA B C 1
ATOM 5424 O O . ALA B 1 90 ? -14.5 -2.041 -15 1 87.31 90 ALA B O 1
ATOM 5425 N N . ALA B 1 91 ? -13.562 -4.043 -15.414 1 88.25 91 ALA B N 1
ATOM 5426 C CA . ALA B 1 91 ? -13.75 -4.496 -14.039 1 88.25 91 ALA B CA 1
ATOM 5427 C C . ALA B 1 91 ? -12.93 -3.654 -13.07 1 88.25 91 ALA B C 1
ATOM 5429 O O . ALA B 1 91 ? -13.414 -3.299 -11.984 1 88.25 91 ALA B O 1
ATOM 5430 N N . TYR B 1 92 ? -11.758 -3.332 -13.477 1 89.44 92 TYR B N 1
ATOM 5431 C CA . TYR B 1 92 ? -10.883 -2.504 -12.656 1 89.44 92 TYR B CA 1
ATOM 5432 C C . TYR B 1 92 ? -11.477 -1.11 -12.469 1 89.44 92 TYR B C 1
ATOM 5434 O O . TYR B 1 92 ? -11.547 -0.608 -11.344 1 89.44 92 TYR B O 1
ATOM 5442 N N . LEU B 1 93 ? -11.953 -0.546 -13.523 1 89.88 93 LEU B N 1
ATOM 5443 C CA . LEU B 1 93 ? -12.539 0.787 -13.484 1 89.88 93 LEU B CA 1
ATOM 5444 C C . LEU B 1 93 ? -13.82 0.788 -12.656 1 89.88 93 LEU B C 1
ATOM 5446 O O . LEU B 1 93 ? -14.078 1.729 -11.898 1 89.88 93 LEU B O 1
ATOM 5450 N N . GLY B 1 94 ? -14.539 -0.262 -12.844 1 91.62 94 GLY B N 1
ATOM 5451 C CA . GLY B 1 94 ? -15.789 -0.368 -12.102 1 91.62 94 GLY B CA 1
ATOM 5452 C C . GLY B 1 94 ? -15.586 -0.505 -10.609 1 91.62 94 GLY B C 1
ATOM 5453 O O . GLY B 1 94 ? -16.234 0.19 -9.82 1 91.62 94 GLY B O 1
ATOM 5454 N N . PHE B 1 95 ? -14.734 -1.415 -10.195 1 93.5 95 PHE B N 1
ATOM 5455 C CA . PHE B 1 95 ? -14.469 -1.625 -8.773 1 93.5 95 PHE B CA 1
ATOM 5456 C C . PHE B 1 95 ? -13.906 -0.362 -8.133 1 93.5 95 PHE B C 1
ATOM 5458 O O . PHE B 1 95 ? -14.32 0.018 -7.035 1 93.5 95 PHE B O 1
ATOM 5465 N N . PHE B 1 96 ? -12.961 0.346 -8.891 1 94.31 96 PHE B N 1
ATOM 5466 C CA . PHE B 1 96 ? -12.391 1.6 -8.414 1 94.31 96 PHE B CA 1
ATOM 5467 C C . PHE B 1 96 ? -13.477 2.648 -8.203 1 94.31 96 PHE B C 1
ATOM 5469 O O . PHE B 1 96 ? -13.461 3.377 -7.211 1 94.31 96 PHE B O 1
ATOM 5476 N N . SER B 1 97 ? -14.422 2.715 -9.07 1 95.44 97 SER B N 1
ATOM 5477 C CA . SER B 1 97 ? -15.492 3.701 -8.984 1 95.44 97 SER B CA 1
ATOM 5478 C C . SER B 1 97 ? -16.344 3.477 -7.746 1 95.44 97 SER B C 1
ATOM 5480 O O . SER B 1 97 ? -16.703 4.43 -7.047 1 95.44 97 SER B O 1
ATOM 5482 N N . ILE B 1 98 ? -16.625 2.271 -7.477 1 96 98 ILE B N 1
ATOM 5483 C CA . ILE B 1 98 ? -17.484 1.933 -6.344 1 96 98 ILE B CA 1
ATOM 5484 C C . ILE B 1 98 ? -16.797 2.35 -5.039 1 96 98 ILE B C 1
ATOM 5486 O O . ILE B 1 98 ? -17.406 3.037 -4.215 1 96 98 ILE B O 1
ATOM 5490 N N . ILE B 1 99 ? -15.555 1.979 -4.863 1 95.25 99 ILE B N 1
ATOM 5491 C CA . ILE B 1 99 ? -14.875 2.262 -3.605 1 95.25 99 ILE B CA 1
ATOM 5492 C C . ILE B 1 99 ? -14.594 3.76 -3.494 1 95.25 99 ILE B C 1
ATOM 5494 O O . ILE B 1 99 ? -14.672 4.332 -2.404 1 95.25 99 ILE B O 1
ATOM 5498 N N . TRP B 1 100 ? -14.297 4.453 -4.668 1 96.31 100 TRP B N 1
ATOM 5499 C CA . TRP B 1 100 ? -13.992 5.879 -4.664 1 96.31 100 TRP B CA 1
ATOM 5500 C C . TRP B 1 100 ? -15.203 6.695 -4.234 1 96.31 100 TRP B C 1
ATOM 5502 O O . TRP B 1 100 ? -15.094 7.582 -3.383 1 96.31 100 TRP B O 1
ATOM 5512 N N . PHE B 1 101 ? -16.375 6.402 -4.777 1 97.12 101 PHE B N 1
ATOM 5513 C CA . PHE B 1 101 ? -17.562 7.184 -4.461 1 97.12 101 PHE B CA 1
ATOM 5514 C C . PHE B 1 101 ? -18.016 6.91 -3.033 1 97.12 101 PHE B C 1
ATOM 5516 O O . PHE B 1 101 ? -18.578 7.789 -2.377 1 97.12 101 PHE B O 1
ATOM 5523 N N . THR B 1 102 ? -17.781 5.68 -2.588 1 96.56 102 THR B N 1
ATOM 5524 C CA . THR B 1 102 ? -18.062 5.391 -1.188 1 96.56 102 THR B CA 1
ATOM 5525 C C . THR B 1 102 ? -17.156 6.203 -0.27 1 96.56 102 THR B C 1
ATOM 5527 O O . THR B 1 102 ? -17.625 6.824 0.685 1 96.56 102 THR B O 1
ATOM 5530 N N . TRP B 1 103 ? -15.875 6.199 -0.557 1 95.88 103 TRP B N 1
ATOM 5531 C CA . TRP B 1 103 ? -14.914 7.004 0.189 1 95.88 103 TRP B CA 1
ATOM 5532 C C . TRP B 1 103 ? -15.289 8.484 0.14 1 95.88 103 TRP B C 1
ATOM 5534 O O . TRP B 1 103 ? -15.188 9.188 1.147 1 95.88 103 TRP B O 1
ATOM 5544 N N . PHE B 1 104 ? -15.711 8.922 -1.057 1 96.19 104 PHE B N 1
ATOM 5545 C CA . PHE B 1 104 ? -16.047 10.328 -1.265 1 96.19 104 PHE B CA 1
ATOM 5546 C C . PHE B 1 104 ? -17.188 10.75 -0.356 1 96.19 104 PHE B C 1
ATOM 5548 O O . PHE B 1 104 ? -17.125 11.805 0.279 1 96.19 104 PHE B O 1
ATOM 5555 N N . GLN B 1 105 ? -18.234 9.906 -0.238 1 96.38 105 GLN B N 1
ATOM 5556 C CA . GLN B 1 105 ? -19.391 10.227 0.608 1 96.38 105 GLN B CA 1
ATOM 5557 C C . GLN B 1 105 ? -18.984 10.25 2.082 1 96.38 105 GLN B C 1
ATOM 5559 O O . GLN B 1 105 ? -19.438 11.117 2.834 1 96.38 105 GLN B O 1
ATOM 5564 N N . ILE B 1 106 ? -18.156 9.344 2.477 1 95.62 106 ILE B N 1
ATOM 5565 C CA . ILE B 1 106 ? -17.688 9.297 3.855 1 95.62 106 ILE B CA 1
ATOM 5566 C C . ILE B 1 106 ? -16.875 10.555 4.16 1 95.62 106 ILE B C 1
ATOM 5568 O O . ILE B 1 106 ? -17.031 11.156 5.219 1 95.62 106 ILE B O 1
ATOM 5572 N N . THR B 1 107 ? -16.016 10.914 3.203 1 93.56 107 THR B N 1
ATOM 5573 C CA . THR B 1 107 ? -15.156 12.078 3.377 1 93.56 107 THR B CA 1
ATOM 5574 C C . THR B 1 107 ? -15.984 13.359 3.488 1 93.56 107 THR B C 1
ATOM 5576 O O . THR B 1 107 ? -15.68 14.227 4.305 1 93.56 107 THR B O 1
ATOM 5579 N N . LEU B 1 108 ? -17.047 13.508 2.691 1 92.88 108 LEU B N 1
ATOM 5580 C CA . LEU B 1 108 ? -17.906 14.68 2.76 1 92.88 108 LEU B CA 1
ATOM 5581 C C . LEU B 1 108 ? -18.547 14.797 4.137 1 92.88 108 LEU B C 1
ATOM 5583 O O . LEU B 1 108 ? -18.703 15.906 4.656 1 92.88 108 LEU B O 1
ATOM 5587 N N . HIS B 1 109 ? -18.922 13.672 4.672 1 92.94 109 HIS B N 1
ATOM 5588 C CA . HIS B 1 109 ? -19.469 13.688 6.023 1 92.94 109 HIS B CA 1
ATOM 5589 C C . HIS B 1 109 ? -18.406 14.047 7.047 1 92.94 109 HIS B C 1
ATOM 5591 O O . HIS B 1 109 ? -18.641 14.875 7.93 1 92.94 109 HIS B O 1
ATOM 5597 N N . ASP B 1 110 ? -17.25 13.5 6.961 1 91.06 110 ASP B N 1
ATOM 5598 C CA . ASP B 1 110 ? -16.172 13.648 7.941 1 91.06 110 ASP B CA 1
ATOM 5599 C C . ASP B 1 110 ? -15.695 15.102 8.008 1 91.06 110 ASP B C 1
ATOM 5601 O O . ASP B 1 110 ? -15.438 15.625 9.094 1 91.06 110 ASP B O 1
ATOM 5605 N N . VAL B 1 111 ? -15.516 15.711 6.875 1 88.56 111 VAL B N 1
ATOM 5606 C CA . VAL B 1 111 ? -14.93 17.047 6.832 1 88.56 111 VAL B CA 1
ATOM 5607 C C . VAL B 1 111 ? -15.875 18.047 7.496 1 88.56 111 VAL B C 1
ATOM 5609 O O . VAL B 1 111 ? -15.438 19.078 8.016 1 88.56 111 VAL B O 1
ATOM 5612 N N . ARG B 1 112 ? -17.125 17.719 7.574 1 86.19 112 ARG B N 1
ATOM 5613 C CA . ARG B 1 112 ? -18.094 18.656 8.133 1 86.19 112 ARG B CA 1
ATOM 5614 C C . ARG B 1 112 ? -18.391 18.328 9.594 1 86.19 112 ARG B C 1
ATOM 5616 O O . ARG B 1 112 ? -18.516 19.234 10.422 1 86.19 112 ARG B O 1
ATOM 5623 N N . PHE B 1 113 ? -18.5 17.016 9.875 1 86.62 113 PHE B N 1
ATOM 5624 C CA . PHE B 1 113 ? -19.156 16.719 11.141 1 86.62 113 PHE B CA 1
ATOM 5625 C C . PHE B 1 113 ? -18.266 15.836 12.016 1 86.62 113 PHE B C 1
ATOM 5627 O O . PHE B 1 113 ? -18.578 15.602 13.18 1 86.62 113 PHE B O 1
ATOM 5634 N N . SER B 1 114 ? -17.234 15.367 11.508 1 84.94 114 SER B N 1
ATOM 5635 C CA . SER B 1 114 ? -16.469 14.375 12.258 1 84.94 114 SER B CA 1
ATOM 5636 C C . SER B 1 114 ? -15.617 15.031 13.336 1 84.94 114 SER B C 1
ATOM 5638 O O . SER B 1 114 ? -14.797 15.898 13.039 1 84.94 114 SER B O 1
ATOM 5640 N N . ILE B 1 115 ? -15.938 14.734 14.57 1 83.25 115 ILE B N 1
ATOM 5641 C CA . ILE B 1 115 ? -15.148 15.109 15.734 1 83.25 115 ILE B CA 1
ATOM 5642 C C . ILE B 1 115 ? -14.703 13.859 16.484 1 83.25 115 ILE B C 1
ATOM 5644 O O . ILE B 1 115 ? -15.477 12.906 16.641 1 83.25 115 ILE B O 1
ATOM 5648 N N . ASP B 1 116 ? -13.531 13.867 16.906 1 85.19 116 ASP B N 1
ATOM 5649 C CA . ASP B 1 116 ? -12.977 12.688 17.562 1 85.19 116 ASP B CA 1
ATOM 5650 C C . ASP B 1 116 ? -13.75 12.352 18.828 1 85.19 116 ASP B C 1
ATOM 5652 O O . ASP B 1 116 ? -13.789 13.148 19.766 1 85.19 116 ASP B O 1
ATOM 5656 N N . SER B 1 117 ? -14.523 11.336 18.859 1 89.12 117 SER B N 1
ATOM 5657 C CA . SER B 1 117 ? -15.312 10.805 19.969 1 89.12 117 SER B CA 1
ATOM 5658 C C . SER B 1 117 ? -15.398 9.289 19.906 1 89.12 117 SER B C 1
ATOM 5660 O O . SER B 1 117 ? -14.969 8.672 18.938 1 89.12 117 SER B O 1
ATOM 5662 N N . GLY B 1 118 ? -15.766 8.742 21.047 1 89.69 118 GLY B N 1
ATOM 5663 C CA . GLY B 1 118 ? -15.953 7.305 21.062 1 89.69 118 GLY B CA 1
ATOM 5664 C C . GLY B 1 118 ? -16.906 6.816 19.984 1 89.69 118 GLY B C 1
ATOM 5665 O O . GLY B 1 118 ? -16.656 5.797 19.344 1 89.69 118 GLY B O 1
ATOM 5666 N N . TYR B 1 119 ? -17.938 7.562 19.781 1 91.56 119 TYR B N 1
ATOM 5667 C CA . TYR B 1 119 ? -18.922 7.246 18.75 1 91.56 119 TYR B CA 1
ATOM 5668 C C . TYR B 1 119 ? -18.297 7.258 17.359 1 91.56 119 TYR B C 1
ATOM 5670 O O . TYR B 1 119 ? -18.484 6.324 16.578 1 91.56 119 TYR B O 1
ATOM 5678 N N . GLU B 1 120 ? -17.578 8.242 17.094 1 90.69 120 GLU B N 1
ATOM 5679 C CA . GLU B 1 120 ? -16.953 8.375 15.773 1 90.69 120 GLU B CA 1
ATOM 5680 C C . GLU B 1 120 ? -15.953 7.254 15.516 1 90.69 120 GLU B C 1
ATOM 5682 O O . GLU B 1 120 ? -15.867 6.73 14.406 1 90.69 120 GLU B O 1
ATOM 5687 N N . ARG B 1 121 ? -15.234 6.891 16.531 1 92.88 121 ARG B N 1
ATOM 5688 C CA . ARG B 1 121 ? -14.258 5.82 16.391 1 92.88 121 ARG B CA 1
ATOM 5689 C C . ARG B 1 121 ? -14.938 4.48 16.141 1 92.88 121 ARG B C 1
ATOM 5691 O O . ARG B 1 121 ? -14.43 3.646 15.391 1 92.88 121 ARG B O 1
ATOM 5698 N N . MET B 1 122 ? -16.047 4.289 16.781 1 94.5 122 MET B N 1
ATOM 5699 C CA . MET B 1 122 ? -16.828 3.076 16.531 1 94.5 122 MET B CA 1
ATOM 5700 C C . MET B 1 122 ? -17.328 3.051 15.086 1 94.5 122 MET B C 1
ATOM 5702 O O . MET B 1 122 ? -17.312 2.004 14.438 1 94.5 122 MET B O 1
ATOM 5706 N N . CYS B 1 123 ? -17.781 4.176 14.594 1 95.19 123 CYS B N 1
ATOM 5707 C CA . CYS B 1 123 ? -18.219 4.273 13.203 1 95.19 123 CYS B CA 1
ATOM 5708 C C . CYS B 1 123 ? -17.062 3.971 12.25 1 95.19 123 CYS B C 1
ATOM 5710 O O . CYS B 1 123 ? -17.25 3.303 11.234 1 95.19 123 CYS B O 1
ATOM 5712 N N . LYS B 1 124 ? -15.898 4.414 12.625 1 95.38 124 LYS B N 1
ATOM 5713 C CA . LYS B 1 124 ? -14.727 4.16 11.789 1 95.38 124 LYS B CA 1
ATOM 5714 C C . LYS B 1 124 ? -14.383 2.676 11.766 1 95.38 124 LYS B C 1
ATOM 5716 O O . LYS B 1 124 ? -13.984 2.143 10.727 1 95.38 124 LYS B O 1
ATOM 5721 N N . ILE B 1 125 ? -14.555 2.029 12.906 1 96.25 125 ILE B N 1
ATOM 5722 C CA . ILE B 1 125 ? -14.305 0.593 12.953 1 96.25 125 ILE B CA 1
ATOM 5723 C C . ILE B 1 125 ? -15.242 -0.131 12 1 96.25 125 ILE B C 1
ATOM 5725 O O . ILE B 1 125 ? -14.812 -0.992 11.227 1 96.25 125 ILE B O 1
ATOM 5729 N N . ILE B 1 126 ? -16.453 0.279 12.047 1 97 126 ILE B N 1
ATOM 5730 C CA . ILE B 1 126 ? -17.438 -0.338 11.164 1 97 126 ILE B CA 1
ATOM 5731 C C . ILE B 1 126 ? -17.078 -0.057 9.703 1 97 126 ILE B C 1
ATOM 5733 O O . ILE B 1 126 ? -17.156 -0.948 8.859 1 97 126 ILE B O 1
ATOM 5737 N N . GLN B 1 127 ? -16.719 1.164 9.422 1 96.88 127 GLN B N 1
ATOM 5738 C CA . GLN B 1 127 ? -16.297 1.52 8.078 1 96.88 127 GLN B CA 1
ATOM 5739 C C . GLN B 1 127 ? -15.102 0.673 7.629 1 96.88 127 GLN B C 1
ATOM 5741 O O . GLN B 1 127 ? -15.055 0.213 6.484 1 96.88 127 GLN B O 1
ATOM 5746 N N . PHE B 1 128 ? -14.109 0.456 8.5 1 96.88 128 PHE B N 1
ATOM 5747 C CA . PHE B 1 128 ? -12.945 -0.359 8.18 1 96.88 128 PHE B CA 1
ATOM 5748 C C . PHE B 1 128 ? -13.359 -1.789 7.852 1 96.88 128 PHE B C 1
ATOM 5750 O O . PHE B 1 128 ? -12.867 -2.379 6.887 1 96.88 128 PHE B O 1
ATOM 5757 N N . LEU B 1 129 ? -14.281 -2.293 8.648 1 96.81 129 LEU B N 1
ATOM 5758 C CA . LEU B 1 129 ? -14.773 -3.643 8.414 1 96.81 129 LEU B CA 1
ATOM 5759 C C . LEU B 1 129 ? -15.469 -3.736 7.059 1 96.81 129 LEU B C 1
ATOM 5761 O O . LEU B 1 129 ? -15.289 -4.715 6.332 1 96.81 129 LEU B O 1
ATOM 5765 N N . LEU B 1 130 ? -16.234 -2.768 6.703 1 97 130 LEU B N 1
ATOM 5766 C CA . LEU B 1 130 ? -16.922 -2.748 5.418 1 97 130 LEU B CA 1
ATOM 5767 C C . LEU B 1 130 ? -15.938 -2.637 4.266 1 97 130 LEU B C 1
ATOM 5769 O O . LEU B 1 130 ? -16.125 -3.264 3.221 1 97 130 LEU B O 1
ATOM 5773 N N . PHE B 1 131 ? -14.883 -1.843 4.449 1 96.5 131 PHE B N 1
ATOM 5774 C CA . PHE B 1 131 ? -13.859 -1.727 3.416 1 96.5 131 PHE B CA 1
ATOM 5775 C C . PHE B 1 131 ? -13.133 -3.051 3.223 1 96.5 131 PHE B C 1
ATOM 5777 O O . PHE B 1 131 ? -12.758 -3.402 2.102 1 96.5 131 PHE B O 1
ATOM 5784 N N . VAL B 1 132 ? -12.906 -3.789 4.328 1 96.12 132 VAL B N 1
ATOM 5785 C CA . VAL B 1 132 ? -12.336 -5.129 4.203 1 96.12 132 VAL B CA 1
ATOM 5786 C C . VAL B 1 132 ? -13.312 -6.035 3.459 1 96.12 132 VAL B C 1
ATOM 5788 O O . VAL B 1 132 ? -12.898 -6.895 2.676 1 96.12 132 VAL B O 1
ATOM 5791 N N . GLY B 1 133 ? -14.609 -5.816 3.686 1 95.62 133 GLY B N 1
ATOM 5792 C CA . GLY B 1 133 ? -15.625 -6.539 2.934 1 95.62 133 GLY B CA 1
ATOM 5793 C C . GLY B 1 133 ? -15.547 -6.289 1.438 1 95.62 133 GLY B C 1
ATOM 5794 O O . GLY B 1 133 ? -15.742 -7.207 0.64 1 95.62 133 GLY B O 1
ATOM 5795 N N . PHE B 1 134 ? -15.266 -5.035 1.019 1 96.06 134 PHE B N 1
ATOM 5796 C CA . PHE B 1 134 ? -15.094 -4.715 -0.395 1 96.06 134 PHE B CA 1
ATOM 5797 C C . PHE B 1 134 ? -13.953 -5.523 -1 1 96.06 134 PHE B C 1
ATOM 5799 O O . PHE B 1 134 ? -14.008 -5.906 -2.172 1 96.06 134 PHE B O 1
ATOM 5806 N N . ALA B 1 135 ? -12.945 -5.734 -0.18 1 94.69 135 ALA B N 1
ATOM 5807 C CA . ALA B 1 135 ? -11.812 -6.52 -0.677 1 94.69 135 ALA B CA 1
ATOM 5808 C C . ALA B 1 135 ? -12.234 -7.953 -0.988 1 94.69 135 ALA B C 1
ATOM 5810 O O . ALA B 1 135 ? -11.75 -8.555 -1.944 1 94.69 135 ALA B O 1
ATOM 5811 N N . LEU B 1 136 ? -13.125 -8.477 -0.155 1 93.81 136 LEU B N 1
ATOM 5812 C CA . LEU B 1 136 ? -13.664 -9.812 -0.421 1 93.81 136 LEU B CA 1
ATOM 5813 C C . LEU B 1 136 ? -14.422 -9.844 -1.743 1 93.81 136 LEU B C 1
ATOM 5815 O O . LEU B 1 136 ? -14.25 -10.766 -2.541 1 93.81 136 LEU B O 1
ATOM 5819 N N . VAL B 1 137 ? -15.195 -8.828 -1.991 1 93.31 137 VAL B N 1
ATOM 5820 C CA . VAL B 1 137 ? -15.93 -8.711 -3.246 1 93.31 137 VAL B CA 1
ATOM 5821 C C . VAL B 1 137 ? -14.953 -8.578 -4.41 1 93.31 137 VAL B C 1
ATOM 5823 O O . VAL B 1 137 ? -15.172 -9.141 -5.484 1 93.31 137 VAL B O 1
ATOM 5826 N N . GLY B 1 138 ? -13.883 -7.836 -4.215 1 90.31 138 GLY B N 1
ATOM 5827 C CA . GLY B 1 138 ? -12.883 -7.582 -5.238 1 90.31 138 GLY B CA 1
ATOM 5828 C C . GLY B 1 138 ? -12.156 -8.844 -5.684 1 90.31 138 GLY B C 1
ATOM 5829 O O . GLY B 1 138 ? -11.711 -8.93 -6.832 1 90.31 138 GLY B O 1
ATOM 5830 N N . SER B 1 139 ? -12.055 -9.781 -4.855 1 85.75 139 SER B N 1
ATOM 5831 C CA . SER B 1 139 ? -11.32 -11 -5.176 1 85.75 139 SER B CA 1
ATOM 5832 C C . SER B 1 139 ? -12 -11.766 -6.305 1 85.75 139 SER B C 1
ATOM 5834 O O . SER B 1 139 ? -11.344 -12.508 -7.043 1 85.75 139 SER B O 1
ATOM 5836 N N . SER B 1 140 ? -13.305 -11.547 -6.52 1 85.12 140 SER B N 1
ATOM 5837 C CA . SER B 1 140 ? -14.023 -12.234 -7.582 1 85.12 140 SER B CA 1
ATOM 5838 C C . SER B 1 140 ? -14.883 -11.266 -8.391 1 85.12 140 SER B C 1
ATOM 5840 O O . SER B 1 140 ? -15.945 -11.633 -8.891 1 85.12 140 SER B O 1
ATOM 5842 N N . PHE B 1 141 ? -14.422 -10.086 -8.469 1 87.06 141 PHE B N 1
ATOM 5843 C CA . PHE B 1 141 ? -15.211 -9.07 -9.148 1 87.06 141 PHE B CA 1
ATOM 5844 C C . PHE B 1 141 ? -14.977 -9.125 -10.656 1 87.06 141 PHE B C 1
ATOM 5846 O O . PHE B 1 141 ? -13.945 -8.648 -11.148 1 87.06 141 PHE B O 1
ATOM 5853 N N . SER B 1 142 ? -15.844 -9.695 -11.352 1 81.12 142 SER B N 1
ATOM 5854 C CA . SER B 1 142 ? -15.781 -9.812 -12.805 1 81.12 142 SER B CA 1
ATOM 5855 C C . SER B 1 142 ? -17.172 -9.672 -13.43 1 81.12 142 SER B C 1
ATOM 5857 O O . SER B 1 142 ? -17.703 -10.641 -13.984 1 81.12 142 SER B O 1
ATOM 5859 N N . PRO B 1 143 ? -17.656 -8.5 -13.461 1 76.94 143 PRO B N 1
ATOM 5860 C CA . PRO B 1 143 ? -19 -8.312 -14.031 1 76.94 143 PRO B CA 1
ATOM 5861 C C . PRO B 1 143 ? -19.016 -8.539 -15.547 1 76.94 143 PRO B C 1
ATOM 5863 O O . PRO B 1 143 ? -18.109 -8.109 -16.25 1 76.94 143 PRO B O 1
ATOM 5866 N N . GLY B 1 144 ? -20 -9.172 -16.016 1 68.06 144 GLY B N 1
ATOM 5867 C CA . GLY B 1 144 ? -20.234 -9.336 -17.453 1 68.06 144 GLY B CA 1
ATOM 5868 C C . GLY B 1 144 ? -19.453 -10.469 -18.062 1 68.06 144 GLY B C 1
ATOM 5869 O O . GLY B 1 144 ? -19.375 -10.602 -19.281 1 68.06 144 GLY B O 1
ATOM 5870 N N . THR B 1 145 ? -18.719 -11.156 -17.188 1 70.62 145 THR B N 1
ATOM 5871 C CA . THR B 1 145 ? -17.938 -12.258 -17.734 1 70.62 145 THR B CA 1
ATOM 5872 C C . THR B 1 145 ? -18.531 -13.602 -17.312 1 70.62 145 THR B C 1
ATOM 5874 O O . THR B 1 145 ? -19.5 -13.648 -16.547 1 70.62 145 THR B O 1
ATOM 5877 N N . LYS B 1 146 ? -17.953 -14.547 -17.938 1 64.88 146 LYS B N 1
ATOM 5878 C CA . LYS B 1 146 ? -18.375 -15.906 -17.609 1 64.88 146 LYS B CA 1
ATOM 5879 C C . L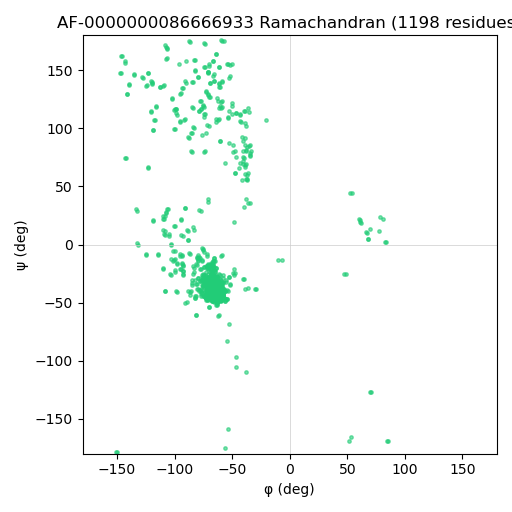YS B 1 146 ? -18.047 -16.25 -16.156 1 64.88 146 LYS B C 1
ATOM 5881 O O . LYS B 1 146 ? -18.719 -17.078 -15.539 1 64.88 146 LYS B O 1
ATOM 5886 N N . GLU B 1 147 ? -17.109 -15.477 -15.602 1 64.19 147 GLU B N 1
ATOM 5887 C CA . GLU B 1 147 ? -16.641 -15.75 -14.25 1 64.19 147 GLU B CA 1
ATOM 5888 C C . GLU B 1 147 ? -17.391 -14.914 -13.227 1 64.19 147 GLU B C 1
ATOM 5890 O O . GLU B 1 147 ? -16.938 -14.734 -12.094 1 64.19 147 GLU B O 1
ATOM 5895 N N . HIS B 1 148 ? -18.562 -14.508 -13.734 1 66.88 148 HIS B N 1
ATOM 5896 C CA . HIS B 1 148 ? -19.328 -13.68 -12.812 1 66.88 148 HIS B CA 1
ATOM 5897 C C . HIS B 1 148 ? -19.766 -14.484 -11.586 1 66.88 148 HIS B C 1
ATOM 5899 O O . HIS B 1 148 ? -19.969 -15.695 -11.68 1 66.88 148 HIS B O 1
ATOM 5905 N N . ASN B 1 149 ? -19.703 -13.844 -10.438 1 79.19 149 ASN B N 1
ATOM 5906 C CA . ASN B 1 149 ? -20.078 -14.438 -9.156 1 79.19 149 ASN B CA 1
ATOM 5907 C C . ASN B 1 149 ? -21.219 -13.68 -8.508 1 79.19 149 ASN B C 1
ATOM 5909 O O . ASN B 1 149 ? -21.016 -12.648 -7.859 1 79.19 149 ASN B O 1
ATOM 5913 N N . ASN B 1 150 ? -22.438 -14.211 -8.672 1 84 150 ASN B N 1
ATOM 5914 C CA . ASN B 1 150 ? -23.625 -13.562 -8.156 1 84 150 ASN B CA 1
ATOM 5915 C C . ASN B 1 150 ? -23.578 -13.391 -6.645 1 84 150 ASN B C 1
ATOM 5917 O O . ASN B 1 150 ? -24.062 -12.398 -6.109 1 84 150 ASN B O 1
ATOM 5921 N N . ALA B 1 151 ? -22.953 -14.367 -6.062 1 86.12 151 ALA B N 1
ATOM 5922 C CA . ALA B 1 151 ? -22.844 -14.266 -4.609 1 86.12 151 ALA B CA 1
ATOM 5923 C C . ALA B 1 151 ? -22.016 -13.055 -4.203 1 86.12 151 ALA B C 1
ATOM 5925 O O . ALA B 1 151 ? -22.328 -12.375 -3.225 1 86.12 151 ALA B O 1
ATOM 5926 N N . SER B 1 152 ? -21 -12.836 -4.949 1 88.81 152 SER B N 1
ATOM 5927 C CA . SER B 1 152 ? -20.141 -11.68 -4.695 1 88.81 152 SER B CA 1
ATOM 5928 C C . SER B 1 152 ? -20.875 -10.375 -4.965 1 88.81 152 SER B C 1
ATOM 5930 O O . SER B 1 152 ? -20.688 -9.391 -4.254 1 88.81 152 SER B O 1
ATOM 5932 N N . PHE B 1 153 ? -21.719 -10.359 -5.953 1 90.88 153 PHE B N 1
ATOM 5933 C CA . PHE B 1 153 ? -22.484 -9.164 -6.285 1 90.88 153 PHE B CA 1
ATOM 5934 C C . PHE B 1 153 ? -23.547 -8.891 -5.23 1 90.88 153 PHE B C 1
ATOM 5936 O O . PHE B 1 153 ? -23.844 -7.734 -4.914 1 90.88 153 PHE B O 1
ATOM 5943 N N . GLN B 1 154 ? -24.125 -9.961 -4.742 1 91.69 154 GLN B N 1
ATOM 5944 C CA . GLN B 1 154 ? -25.062 -9.797 -3.641 1 91.69 154 GLN B CA 1
ATOM 5945 C C . GLN B 1 154 ? -24.375 -9.211 -2.41 1 91.69 154 GLN B C 1
ATOM 5947 O O . GLN B 1 154 ? -24.938 -8.344 -1.735 1 91.69 154 GLN B O 1
ATOM 5952 N N . LEU B 1 155 ? -23.234 -9.75 -2.148 1 93.19 155 LEU B N 1
ATOM 5953 C CA . LEU B 1 155 ? -22.469 -9.227 -1.029 1 93.19 155 LEU B CA 1
ATOM 5954 C C . LEU B 1 155 ? -22.141 -7.75 -1.233 1 93.19 155 LEU B C 1
ATOM 5956 O O . LEU B 1 155 ? -22.188 -6.965 -0.284 1 93.19 155 LEU B O 1
ATOM 5960 N N . LEU B 1 156 ? -21.797 -7.41 -2.492 1 95 156 LEU B N 1
ATOM 5961 C CA . LEU B 1 156 ? -21.531 -6.016 -2.809 1 95 156 LEU B CA 1
ATOM 5962 C C . LEU B 1 156 ? -22.734 -5.137 -2.486 1 95 156 LEU B C 1
ATOM 5964 O O . LEU B 1 156 ? -22.594 -4.09 -1.852 1 95 156 LEU B O 1
ATOM 5968 N N . CYS B 1 157 ? -23.875 -5.562 -2.879 1 95.56 157 CYS B N 1
ATOM 5969 C CA . CYS B 1 157 ? -25.094 -4.805 -2.615 1 95.56 157 CYS B CA 1
ATOM 5970 C C . CYS B 1 157 ? -25.344 -4.656 -1.117 1 95.56 157 CYS B C 1
ATOM 5972 O O . CYS B 1 157 ? -25.703 -3.58 -0.647 1 95.56 157 CYS B O 1
ATOM 5974 N N . ASN B 1 158 ? -25.109 -5.688 -0.423 1 95.88 158 ASN B N 1
ATOM 5975 C CA . ASN B 1 158 ? -25.312 -5.656 1.022 1 95.88 158 ASN B CA 1
ATOM 5976 C C . ASN B 1 158 ? -24.297 -4.73 1.703 1 95.88 158 ASN B C 1
ATOM 5978 O O . ASN B 1 158 ? -24.641 -4.023 2.652 1 95.88 158 ASN B O 1
ATOM 5982 N N . ILE B 1 159 ? -23.062 -4.777 1.285 1 96.94 159 ILE B N 1
ATOM 5983 C CA . ILE B 1 159 ? -22.047 -3.91 1.861 1 96.94 159 ILE B CA 1
ATOM 5984 C C . ILE B 1 159 ? -22.375 -2.451 1.551 1 96.94 159 ILE B C 1
ATOM 5986 O O . ILE B 1 159 ? -22.266 -1.587 2.424 1 96.94 159 ILE B O 1
ATOM 5990 N N . LEU B 1 160 ? -22.734 -2.211 0.273 1 97.94 160 LEU B N 1
ATOM 5991 C CA . LEU B 1 160 ? -23.125 -0.854 -0.107 1 97.94 160 LEU B CA 1
ATOM 5992 C C . LEU B 1 160 ? -24.312 -0.375 0.707 1 97.94 160 LEU B C 1
ATOM 5994 O O . LEU B 1 160 ? -24.359 0.78 1.136 1 97.94 160 LEU B O 1
ATOM 5998 N N . PHE B 1 161 ? -25.281 -1.255 0.917 1 97.88 161 PHE B N 1
ATOM 5999 C CA . PHE B 1 161 ? -26.438 -0.941 1.755 1 97.88 161 PHE B CA 1
ATOM 6000 C C . PHE B 1 161 ? -26 -0.613 3.176 1 97.88 161 PHE B C 1
ATOM 6002 O O . PHE B 1 161 ? -26.438 0.377 3.758 1 97.88 161 PHE B O 1
ATOM 6009 N N . ALA B 1 162 ? -25.109 -1.414 3.693 1 97.81 162 ALA B N 1
ATOM 6010 C CA . ALA B 1 162 ? -24.625 -1.21 5.055 1 97.81 162 ALA B CA 1
ATOM 6011 C C . ALA B 1 162 ? -23.906 0.125 5.184 1 97.81 162 ALA B C 1
ATOM 6013 O O . ALA B 1 162 ? -24.016 0.807 6.207 1 97.81 162 ALA B O 1
ATOM 6014 N N . THR B 1 163 ? -23.094 0.5 4.195 1 97.94 163 THR B N 1
ATOM 6015 C CA . THR B 1 163 ? -22.391 1.777 4.23 1 97.94 163 THR B CA 1
ATOM 6016 C C . THR B 1 163 ? -23.375 2.939 4.242 1 97.94 163 THR B C 1
ATOM 6018 O O . THR B 1 163 ? -23.188 3.926 4.957 1 97.94 163 THR B O 1
ATOM 6021 N N . ARG B 1 164 ? -24.469 2.83 3.471 1 98.38 164 ARG B N 1
ATOM 6022 C CA . ARG B 1 164 ? -25.469 3.891 3.436 1 98.38 164 ARG B CA 1
ATOM 6023 C C . ARG B 1 164 ? -26.25 3.939 4.738 1 98.38 164 ARG B C 1
ATOM 6025 O O . ARG B 1 164 ? -26.688 5.012 5.168 1 98.38 164 ARG B O 1
ATOM 6032 N N . LEU B 1 165 ? -26.484 2.756 5.285 1 97.88 165 LEU B N 1
ATOM 6033 C CA . LEU B 1 165 ? -27.141 2.729 6.582 1 97.88 165 LEU B CA 1
ATOM 6034 C C . LEU B 1 165 ? -26.297 3.434 7.641 1 97.88 165 LEU B C 1
ATOM 6036 O O . LEU B 1 165 ? -26.844 4.137 8.5 1 97.88 165 LEU B O 1
ATOM 6040 N N . LEU B 1 166 ? -25.031 3.182 7.594 1 97.88 166 LEU B N 1
ATOM 6041 C CA . LEU B 1 166 ? -24.125 3.85 8.523 1 97.88 166 LEU B CA 1
ATOM 6042 C C . LEU B 1 166 ? -24.141 5.359 8.305 1 97.88 166 LEU B C 1
ATOM 6044 O O . LEU B 1 166 ? -24.125 6.129 9.273 1 97.88 166 LEU B O 1
ATOM 6048 N N . LEU B 1 167 ? -24.141 5.809 7.074 1 97.81 167 LEU B N 1
ATOM 6049 C CA . LEU B 1 167 ? -24.188 7.234 6.773 1 97.81 167 LEU B CA 1
ATOM 6050 C C . LEU B 1 167 ? -25.5 7.848 7.262 1 97.81 167 LEU B C 1
ATOM 6052 O O . LEU B 1 167 ? -25.516 8.977 7.766 1 97.81 167 LEU B O 1
ATOM 6056 N N . VAL B 1 168 ? -26.625 7.078 7.125 1 97.75 168 VAL B N 1
ATOM 6057 C CA . VAL B 1 168 ? -27.906 7.539 7.641 1 97.75 168 VAL B CA 1
ATOM 6058 C C . VAL B 1 168 ? -27.812 7.75 9.148 1 97.75 168 VAL B C 1
ATOM 6060 O O . VAL B 1 168 ? -28.25 8.781 9.672 1 97.75 168 VAL B O 1
ATOM 6063 N N . ALA B 1 169 ? -27.219 6.805 9.766 1 97.06 169 ALA B N 1
ATOM 6064 C CA . ALA B 1 169 ? -27.062 6.914 11.219 1 97.06 169 ALA B CA 1
ATOM 6065 C C . ALA B 1 169 ? -26.188 8.109 11.578 1 97.06 169 ALA B C 1
ATOM 6067 O O . ALA B 1 169 ? -26.516 8.875 12.492 1 97.06 169 ALA B O 1
ATOM 6068 N N . GLN B 1 170 ? -25.109 8.328 10.906 1 96 170 GLN B N 1
ATOM 6069 C CA . GLN B 1 170 ? -24.172 9.406 11.211 1 96 170 GLN B CA 1
ATOM 6070 C C . GLN B 1 170 ? -24.797 10.773 10.953 1 96 170 GLN B C 1
ATOM 6072 O O . GLN B 1 170 ? -24.656 11.688 11.766 1 96 170 GLN B O 1
ATOM 6077 N N . TYR B 1 171 ? -25.453 10.922 9.82 1 95 171 TYR B N 1
ATOM 6078 C CA . TYR B 1 171 ? -26.109 12.188 9.531 1 95 171 TYR B CA 1
ATOM 6079 C C . TYR B 1 171 ? -27.266 12.438 10.484 1 95 171 TYR B C 1
ATOM 6081 O O . TYR B 1 171 ? -27.578 13.586 10.82 1 95 171 TYR B O 1
ATOM 6089 N N . SER B 1 172 ? -27.938 11.344 10.938 1 95.31 172 SER B N 1
ATOM 6090 C CA . SER B 1 172 ? -29.031 11.492 11.898 1 95.31 172 SER B CA 1
ATOM 6091 C C . SER B 1 172 ? -28.516 12.016 13.242 1 95.31 172 SER B C 1
ATOM 6093 O O . SER B 1 172 ? -29.156 12.844 13.883 1 95.31 172 SER B O 1
ATOM 6095 N N . VAL B 1 173 ? -27.406 11.5 13.641 1 92.62 173 VAL B N 1
ATOM 6096 C CA . VAL B 1 173 ? -26.797 11.977 14.883 1 92.62 173 VAL B CA 1
ATOM 6097 C C . VAL B 1 173 ? -26.391 13.445 14.719 1 92.62 173 VAL B C 1
ATOM 6099 O O . VAL B 1 173 ? -26.594 14.25 15.633 1 92.62 173 VAL B O 1
ATOM 6102 N N . ALA B 1 174 ? -25.812 13.789 13.594 1 89.81 174 ALA B N 1
ATOM 6103 C CA . ALA B 1 174 ? -25.453 15.18 13.328 1 89.81 174 ALA B CA 1
ATOM 6104 C C . ALA B 1 174 ? -26.688 16.078 13.336 1 89.81 174 ALA B C 1
ATOM 6106 O O . ALA B 1 174 ? -26.656 17.172 13.891 1 89.81 174 ALA B O 1
ATOM 6107 N N . LEU B 1 175 ? -27.766 15.586 12.742 1 91.12 175 LEU B N 1
ATOM 6108 C CA . LEU B 1 175 ? -29.016 16.344 12.711 1 91.12 175 LEU B CA 1
ATOM 6109 C C . LEU B 1 175 ? -29.547 16.578 14.117 1 91.12 175 LEU B C 1
ATOM 6111 O O . LEU B 1 175 ? -30.031 17.672 14.43 1 91.12 175 LEU B O 1
ATOM 6115 N N . HIS B 1 176 ? -29.438 15.578 14.914 1 89.56 176 HIS B N 1
ATOM 6116 C CA . HIS B 1 176 ? -29.922 15.688 16.281 1 89.56 176 HIS B CA 1
ATOM 6117 C C . HIS B 1 176 ? -29.203 16.797 17.031 1 89.56 176 HIS B C 1
ATOM 6119 O O . HIS B 1 176 ? -29.828 17.594 17.734 1 89.56 176 HIS B O 1
ATOM 6125 N N . PHE B 1 177 ? -27.922 16.953 16.828 1 85.38 177 PHE B N 1
ATOM 6126 C CA . PHE B 1 177 ? -27.141 17.969 17.516 1 85.38 177 PHE B CA 1
ATOM 6127 C C . PHE B 1 177 ? -27.328 19.344 16.875 1 85.38 177 PHE B C 1
ATOM 6129 O O . PHE B 1 177 ? -27.375 20.359 17.578 1 85.38 177 PHE B O 1
ATOM 6136 N N . VAL B 1 178 ? -27.406 19.344 15.594 1 83.19 178 VAL B N 1
ATOM 6137 C CA . VAL B 1 178 ? -27.547 20.609 14.891 1 83.19 178 VAL B CA 1
ATOM 6138 C C . VAL B 1 178 ? -28.938 21.188 15.148 1 83.19 178 VAL B C 1
ATOM 6140 O O . VAL B 1 178 ? -29.078 22.406 15.32 1 83.19 178 VAL B O 1
ATOM 6143 N N . ARG B 1 179 ? -29.938 20.406 15.195 1 84.88 179 ARG B N 1
ATOM 6144 C CA . ARG B 1 179 ? -31.312 20.859 15.414 1 84.88 179 ARG B CA 1
ATOM 6145 C C . ARG B 1 179 ? -31.469 21.5 16.781 1 84.88 179 ARG B C 1
ATOM 6147 O O . ARG B 1 179 ? -32.281 22.406 16.969 1 84.88 179 ARG B O 1
ATOM 6154 N N . LYS B 1 180 ? -30.734 21 17.656 1 82.5 180 LYS B N 1
ATOM 6155 C CA . LYS B 1 180 ? -30.781 21.547 19.016 1 82.5 180 LYS B CA 1
ATOM 6156 C C . LYS B 1 180 ? -30.219 22.969 19.047 1 82.5 180 LYS B C 1
ATOM 6158 O O . LYS B 1 180 ? -30.609 23.781 19.891 1 82.5 180 LYS B O 1
ATOM 6163 N N . LYS B 1 181 ? -29.406 23.219 18.094 1 77.88 181 LYS B N 1
ATOM 6164 C CA . LYS B 1 181 ? -28.719 24.5 18.141 1 77.88 181 LYS B CA 1
ATOM 6165 C C . LYS B 1 181 ? -29.266 25.453 17.062 1 77.88 181 LYS B C 1
ATOM 6167 O O . LYS B 1 181 ? -29.312 26.656 17.266 1 77.88 181 LYS B O 1
ATOM 6172 N N . THR B 1 182 ? -29.516 24.812 15.875 1 76.88 182 THR B N 1
ATOM 6173 C CA . THR B 1 182 ? -30 25.656 14.789 1 76.88 182 THR B CA 1
ATOM 6174 C C . THR B 1 182 ? -30.953 24.875 13.891 1 76.88 182 THR B C 1
ATOM 6176 O O . THR B 1 182 ? -30.812 23.656 13.734 1 76.88 182 THR B O 1
ATOM 6179 N N . LYS B 1 183 ? -31.938 25.641 13.336 1 78.81 183 LYS B N 1
ATOM 6180 C CA . LYS B 1 183 ? -32.906 25 12.445 1 78.81 183 LYS B CA 1
ATOM 6181 C C . LYS B 1 183 ? -32.5 25.156 10.984 1 78.81 183 LYS B C 1
ATOM 6183 O O . LYS B 1 183 ? -33.031 24.484 10.102 1 78.81 183 LYS B O 1
ATOM 6188 N N . SER B 1 184 ? -31.5 25.938 10.719 1 78.5 184 SER B N 1
ATOM 6189 C CA . SER B 1 184 ? -31.141 26.281 9.352 1 78.5 184 SER B CA 1
ATOM 6190 C C . SER B 1 184 ? -30.594 25.078 8.594 1 78.5 184 SER B C 1
ATOM 6192 O O . SER B 1 184 ? -30.75 24.984 7.375 1 78.5 184 SER B O 1
ATOM 6194 N N . LEU B 1 185 ? -30.047 24.172 9.297 1 85.31 185 LEU B N 1
ATOM 6195 C CA . LEU B 1 185 ? -29.406 23.047 8.625 1 85.31 185 LEU B CA 1
ATOM 6196 C C . LEU B 1 185 ? -30.25 21.781 8.711 1 85.31 185 LEU B C 1
ATOM 6198 O O . LEU B 1 185 ? -29.828 20.719 8.281 1 85.31 185 LEU B O 1
ATOM 6202 N N . THR B 1 186 ? -31.438 21.922 9.18 1 87.69 186 THR B N 1
ATOM 6203 C CA . THR B 1 186 ? -32.281 20.766 9.375 1 87.69 186 THR B CA 1
ATOM 6204 C C . THR B 1 186 ? -32.75 20.203 8.031 1 87.69 186 THR B C 1
ATOM 6206 O O . THR B 1 186 ? -32.75 18.984 7.824 1 87.69 186 THR B O 1
ATOM 6209 N N . TRP B 1 187 ? -33.062 21.094 7.168 1 89.12 187 TRP B N 1
ATOM 6210 C CA . TRP B 1 187 ? -33.625 20.656 5.887 1 89.12 187 TRP B CA 1
ATOM 6211 C C . TRP B 1 187 ? -32.562 19.969 5.043 1 89.12 187 TRP B C 1
ATOM 6213 O O . TRP B 1 187 ? -32.75 18.859 4.562 1 89.12 187 TRP B O 1
ATOM 6223 N N . PRO B 1 188 ? -31.469 20.625 4.828 1 90.5 188 PRO B N 1
ATOM 6224 C CA . PRO B 1 188 ? -30.438 19.953 4.02 1 90.5 188 PRO B CA 1
ATOM 6225 C C . PRO B 1 188 ? -29.984 18.625 4.621 1 90.5 188 PRO B C 1
ATOM 6227 O O . PRO B 1 188 ? -29.719 17.672 3.885 1 90.5 188 PRO B O 1
ATOM 6230 N N . LEU B 1 189 ? -29.875 18.547 5.867 1 93.5 189 LEU B N 1
ATOM 6231 C CA . LEU B 1 189 ? -29.469 17.297 6.508 1 93.5 189 LEU B CA 1
ATOM 6232 C C . LEU B 1 189 ? -30.547 16.234 6.363 1 93.5 189 LEU B C 1
ATOM 6234 O O . LEU B 1 189 ? -30.234 15.062 6.129 1 93.5 189 LEU B O 1
ATOM 6238 N N . SER B 1 190 ? -31.781 16.656 6.523 1 94.62 190 SER B N 1
ATOM 6239 C CA . SER B 1 190 ? -32.875 15.719 6.348 1 94.62 190 SER B CA 1
ATOM 6240 C C . SER B 1 190 ? -32.938 15.195 4.914 1 94.62 190 SER B C 1
ATOM 6242 O O . SER B 1 190 ? -33.25 14.023 4.688 1 94.62 190 SER B O 1
ATOM 6244 N N . LEU B 1 191 ? -32.688 16.047 4 1 95.25 191 LEU B N 1
ATOM 6245 C CA . LEU B 1 191 ? -32.656 15.641 2.598 1 95.25 191 LEU B CA 1
ATOM 6246 C C . LEU B 1 191 ? -31.531 14.648 2.336 1 95.25 191 LEU B C 1
ATOM 6248 O O . LEU B 1 191 ? -31.703 13.703 1.563 1 95.25 191 LEU B O 1
ATOM 6252 N N . THR B 1 192 ? -30.391 14.938 2.955 1 95.5 192 THR B N 1
ATOM 6253 C CA . THR B 1 192 ? -29.266 14.031 2.801 1 95.5 192 THR B CA 1
ATOM 6254 C C . THR B 1 192 ? -29.578 12.664 3.393 1 95.5 192 THR B C 1
ATOM 6256 O O . THR B 1 192 ? -29.25 11.633 2.805 1 95.5 192 THR B O 1
ATOM 6259 N N . ILE B 1 193 ? -30.234 12.609 4.535 1 97.19 193 ILE B N 1
ATOM 6260 C CA . ILE B 1 193 ? -30.625 11.359 5.18 1 97.19 193 ILE B CA 1
ATOM 6261 C C . ILE B 1 193 ? -31.594 10.602 4.273 1 97.19 193 ILE B C 1
ATOM 6263 O O . ILE B 1 193 ? -31.453 9.398 4.066 1 97.19 193 ILE B O 1
ATOM 6267 N N . THR B 1 194 ? -32.562 11.344 3.734 1 97.25 194 THR B N 1
ATOM 6268 C CA . THR B 1 194 ? -33.531 10.734 2.836 1 97.25 194 THR B CA 1
ATOM 6269 C C . THR B 1 194 ? -32.844 10.164 1.598 1 97.25 194 THR B C 1
ATOM 6271 O O . THR B 1 194 ? -33.219 9.086 1.122 1 97.25 194 THR B O 1
ATOM 6274 N N . LEU B 1 195 ? -31.891 10.883 1.09 1 97.5 195 LEU B N 1
ATOM 6275 C CA . LEU B 1 195 ? -31.125 10.422 -0.06 1 97.5 195 LEU B CA 1
ATOM 6276 C C . LEU B 1 195 ? -30.484 9.07 0.227 1 97.5 195 LEU B C 1
ATOM 6278 O O . LEU B 1 195 ? -30.594 8.141 -0.575 1 97.5 195 LEU B O 1
ATOM 6282 N N . PHE B 1 196 ? -29.828 8.883 1.402 1 97.88 196 PHE B N 1
ATOM 6283 C CA . PHE B 1 196 ? -29.094 7.668 1.708 1 97.88 196 PHE B CA 1
ATOM 6284 C C . PHE B 1 196 ? -30.031 6.527 2.057 1 97.88 196 PHE B C 1
ATOM 6286 O O . PHE B 1 196 ? -29.719 5.359 1.82 1 97.88 196 PHE B O 1
ATOM 6293 N N . ILE B 1 197 ? -31.25 6.875 2.543 1 97.62 197 ILE B N 1
ATOM 6294 C CA . ILE B 1 197 ? -32.25 5.852 2.76 1 97.62 197 ILE B CA 1
ATOM 6295 C C . ILE B 1 197 ? -32.719 5.277 1.418 1 97.62 197 ILE B C 1
ATOM 6297 O O . ILE B 1 197 ? -32.75 4.059 1.241 1 97.62 197 ILE B O 1
ATOM 6301 N N . PHE B 1 198 ? -32.969 6.172 0.52 1 97.19 198 PHE B N 1
ATOM 6302 C CA . PHE B 1 198 ? -33.438 5.738 -0.789 1 97.19 198 PHE B CA 1
ATOM 6303 C C . PHE B 1 198 ? -32.344 5.051 -1.57 1 97.19 198 PHE B C 1
ATOM 6305 O O . PHE B 1 198 ? -32.562 4.035 -2.227 1 97.19 198 PHE B O 1
ATOM 6312 N N . SER B 1 199 ? -31.156 5.648 -1.554 1 97.25 199 SER B N 1
ATOM 6313 C CA . SER B 1 199 ? -30.047 5.02 -2.248 1 97.25 199 SER B CA 1
ATOM 6314 C C . SER B 1 199 ? -29.703 3.662 -1.641 1 97.25 199 SER B C 1
ATOM 6316 O O . SER B 1 199 ? -29.453 2.697 -2.365 1 97.25 199 SER B O 1
ATOM 6318 N N . GLY B 1 200 ? -29.656 3.57 -0.288 1 97.25 200 GLY B N 1
ATOM 6319 C CA . GLY B 1 200 ? -29.438 2.291 0.371 1 97.25 200 GLY B CA 1
ATOM 6320 C C . GLY B 1 200 ? -30.516 1.266 0.04 1 97.25 200 GLY B C 1
ATOM 6321 O O . GLY B 1 200 ? -30.203 0.107 -0.246 1 97.25 200 GLY B O 1
ATOM 6322 N N . GLY B 1 201 ? -31.734 1.729 0.053 1 96.94 201 GLY B N 1
ATOM 6323 C CA . GLY B 1 201 ? -32.844 0.851 -0.314 1 96.94 201 GLY B CA 1
ATOM 6324 C C . GLY B 1 201 ? -32.75 0.359 -1.747 1 96.94 201 GLY B C 1
ATOM 6325 O O . GLY B 1 201 ? -33.031 -0.809 -2.025 1 96.94 201 GLY B O 1
ATOM 6326 N N . ALA B 1 202 ? -32.406 1.245 -2.639 1 96.69 202 ALA B N 1
ATOM 6327 C CA . ALA B 1 202 ? -32.281 0.876 -4.043 1 96.69 202 ALA B CA 1
ATOM 6328 C C . ALA B 1 202 ? -31.156 -0.159 -4.23 1 96.69 202 ALA B C 1
ATOM 6330 O O . ALA B 1 202 ? -31.328 -1.124 -4.98 1 96.69 202 ALA B O 1
ATOM 6331 N N . LEU B 1 203 ? -30.047 0.016 -3.561 1 96.75 203 LEU B N 1
ATOM 6332 C CA . LEU B 1 203 ? -28.938 -0.926 -3.65 1 96.75 203 LEU B CA 1
ATOM 6333 C C . LEU B 1 203 ? -29.328 -2.279 -3.062 1 96.75 203 LEU B C 1
ATOM 6335 O O . LEU B 1 203 ? -29 -3.324 -3.637 1 96.75 203 LEU B O 1
ATOM 6339 N N . TYR B 1 204 ? -30.016 -2.227 -1.961 1 96.06 204 TYR B N 1
ATOM 6340 C CA . TYR B 1 204 ? -30.484 -3.463 -1.339 1 96.06 204 TYR B CA 1
ATOM 6341 C C . TYR B 1 204 ? -31.484 -4.18 -2.23 1 96.06 204 TYR B C 1
ATOM 6343 O O . TYR B 1 204 ? -31.484 -5.41 -2.305 1 96.06 204 TYR B O 1
ATOM 6351 N N . SER B 1 205 ? -32.312 -3.459 -2.873 1 94.25 205 SER B N 1
ATOM 6352 C CA . SER B 1 205 ? -33.375 -4.023 -3.717 1 94.25 205 SER B CA 1
ATOM 6353 C C . SER B 1 205 ? -32.781 -4.734 -4.93 1 94.25 205 SER B C 1
ATOM 6355 O O . SER B 1 205 ? -33.469 -5.527 -5.586 1 94.25 205 SER B O 1
ATOM 6357 N N . MET B 1 206 ? -31.5 -4.504 -5.211 1 92.38 206 MET B N 1
ATOM 6358 C CA . MET B 1 206 ? -30.828 -5.156 -6.336 1 92.38 206 MET B CA 1
ATOM 6359 C C . MET B 1 206 ? -30.406 -6.578 -5.973 1 92.38 206 MET B C 1
ATOM 6361 O O . MET B 1 206 ? -30.062 -7.371 -6.852 1 92.38 206 MET B O 1
ATOM 6365 N N . THR B 1 207 ? -30.453 -7.008 -4.738 1 91.19 207 THR B N 1
ATOM 6366 C CA . THR B 1 207 ? -29.953 -8.281 -4.25 1 91.19 207 THR B CA 1
ATOM 6367 C C . THR B 1 207 ? -30.672 -9.445 -4.926 1 91.19 207 THR B C 1
ATOM 6369 O O . THR B 1 207 ? -30.047 -10.438 -5.312 1 91.19 207 THR B O 1
ATOM 6372 N N . PRO B 1 208 ? -32.031 -9.367 -5.16 1 88.31 208 PRO B N 1
ATOM 6373 C CA . PRO B 1 208 ? -32.719 -10.492 -5.797 1 88.31 208 PRO B CA 1
ATOM 6374 C C . PRO B 1 208 ? -32.344 -10.672 -7.262 1 88.31 208 PRO B C 1
ATOM 6376 O O . PRO B 1 208 ? -32.469 -11.766 -7.809 1 88.31 208 PRO B O 1
ATOM 6379 N N . ALA B 1 209 ? -31.828 -9.602 -7.84 1 86.38 209 ALA B N 1
ATOM 6380 C CA . ALA B 1 209 ? -31.422 -9.688 -9.234 1 86.38 209 ALA B CA 1
ATOM 6381 C C . ALA B 1 209 ? -30.188 -10.562 -9.391 1 86.38 209 ALA B C 1
ATOM 6383 O O . ALA B 1 209 ? -29.906 -11.07 -10.477 1 86.38 209 ALA B O 1
ATOM 6384 N N . PHE B 1 210 ? -29.469 -10.789 -8.305 1 87.25 210 PHE B N 1
ATOM 6385 C CA . PHE B 1 210 ? -28.234 -11.586 -8.352 1 87.25 210 PHE B CA 1
ATOM 6386 C C . PHE B 1 210 ? -28.453 -12.938 -7.676 1 87.25 210 PHE B C 1
ATOM 6388 O O . PHE B 1 210 ? -27.5 -13.531 -7.16 1 87.25 210 PHE B O 1
ATOM 6395 N N . SER B 1 211 ? -29.656 -13.328 -7.656 1 82.81 211 SER B N 1
ATOM 6396 C CA . SER B 1 211 ? -29.938 -14.664 -7.145 1 82.81 211 SER B CA 1
ATOM 6397 C C . SER B 1 211 ? -29.359 -15.742 -8.062 1 82.81 211 SER B C 1
ATOM 6399 O O . SER B 1 211 ? -29.125 -15.492 -9.25 1 82.81 211 SER B O 1
ATOM 6401 N N . PRO B 1 212 ? -28.922 -16.781 -7.5 1 77 212 PRO B N 1
ATOM 6402 C CA . PRO B 1 212 ? -28.359 -17.859 -8.32 1 77 212 PRO B CA 1
ATOM 6403 C C . PRO B 1 212 ? -29.25 -18.219 -9.5 1 77 212 PRO B C 1
ATOM 6405 O O . PRO B 1 212 ? -28.766 -18.641 -10.555 1 77 212 PRO B O 1
ATOM 6408 N N . GLU B 1 213 ? -30.531 -17.953 -9.383 1 73.19 213 GLU B N 1
ATOM 6409 C CA . GLU B 1 213 ? -31.5 -18.328 -10.406 1 73.19 213 GLU B CA 1
ATOM 6410 C C . GLU B 1 213 ? -31.547 -17.297 -11.531 1 73.19 213 GLU B C 1
ATOM 6412 O O . GLU B 1 213 ? -32 -17.594 -12.641 1 73.19 213 GLU B O 1
ATOM 6417 N N . SER B 1 214 ? -31.094 -16.125 -11.266 1 70.81 214 SER B N 1
ATOM 6418 C CA . SER B 1 214 ? -31.297 -15.016 -12.188 1 70.81 214 SER B CA 1
ATOM 6419 C C . SER B 1 214 ? -30.234 -15.023 -13.289 1 70.81 214 SER B C 1
ATOM 6421 O O . SER B 1 214 ? -30.391 -14.344 -14.305 1 70.81 214 SER B O 1
ATOM 6423 N N . GLY B 1 215 ? -29.422 -16.172 -13.438 1 63.88 215 GLY B N 1
ATOM 6424 C CA . GLY B 1 215 ? -28.406 -16.266 -14.469 1 63.88 215 GLY B CA 1
ATOM 6425 C C . GLY B 1 215 ? -27.422 -15.094 -14.461 1 63.88 215 GLY B C 1
ATOM 6426 O O . GLY B 1 215 ? -27.203 -14.492 -13.406 1 63.88 215 GLY B O 1
ATOM 6427 N N . ASN B 1 216 ? -26.578 -14.859 -15.523 1 60.94 216 ASN B N 1
ATOM 6428 C CA . ASN B 1 216 ? -25.578 -13.805 -15.711 1 60.94 216 ASN B CA 1
ATOM 6429 C C . ASN B 1 216 ? -26.234 -12.453 -15.984 1 60.94 216 ASN B C 1
ATOM 6431 O O . ASN B 1 216 ? -26.984 -12.305 -16.953 1 60.94 216 ASN B O 1
ATOM 6435 N N . GLY B 1 217 ? -26.469 -11.609 -15.195 1 56.09 217 GLY B N 1
ATOM 6436 C CA . GLY B 1 217 ? -27.141 -10.328 -15.039 1 56.09 217 GLY B CA 1
ATOM 6437 C C . GLY B 1 217 ? -27.047 -9.453 -16.281 1 56.09 217 GLY B C 1
ATOM 6438 O O . GLY B 1 217 ? -26.078 -9.547 -17.031 1 56.09 217 GLY B O 1
ATOM 6439 N N . LEU B 1 218 ? -28.312 -9.25 -16.891 1 57.34 218 LEU B N 1
ATOM 6440 C CA . LEU B 1 218 ? -28.875 -8.328 -17.891 1 57.34 218 LEU B CA 1
ATOM 6441 C C . LEU B 1 218 ? -28.266 -6.938 -17.734 1 57.34 218 LEU B C 1
ATOM 6443 O O . LEU B 1 218 ? -28.859 -5.949 -18.172 1 57.34 218 LEU B O 1
ATOM 6447 N N . GLY B 1 219 ? -27.031 -6.777 -17.391 1 75.56 219 GLY B N 1
ATOM 6448 C CA . GLY B 1 219 ? -26.531 -5.414 -17.359 1 75.56 219 GLY B CA 1
ATOM 6449 C C . GLY B 1 219 ? -26.969 -4.641 -16.141 1 75.56 219 GLY B C 1
ATOM 6450 O O . GLY B 1 219 ? -26.859 -3.412 -16.094 1 75.56 219 GLY B O 1
ATOM 6451 N N . ILE B 1 220 ? -27.547 -5.312 -15.133 1 83.19 220 ILE B N 1
ATOM 6452 C CA . ILE B 1 220 ? -28.109 -4.668 -13.953 1 83.19 220 ILE B CA 1
ATOM 6453 C C . ILE B 1 220 ? -26.984 -4.035 -13.133 1 83.19 220 ILE B C 1
ATOM 6455 O O . ILE B 1 220 ? -27.234 -3.139 -12.32 1 83.19 220 ILE B O 1
ATOM 6459 N N . TYR B 1 221 ? -25.75 -4.484 -13.43 1 84.81 221 TYR B N 1
ATOM 6460 C CA . TYR B 1 221 ? -24.641 -3.947 -12.656 1 84.81 221 TYR B CA 1
ATOM 6461 C C . TYR B 1 221 ? -24.422 -2.475 -12.984 1 84.81 221 TYR B C 1
ATOM 6463 O O . TYR B 1 221 ? -23.875 -1.729 -12.164 1 84.81 221 TYR B O 1
ATOM 6471 N N . TYR B 1 222 ? -24.953 -1.951 -14.102 1 88.44 222 TYR B N 1
ATOM 6472 C CA . TYR B 1 222 ? -24.828 -0.539 -14.438 1 88.44 222 TYR B CA 1
ATOM 6473 C C . TYR B 1 222 ? -25.625 0.327 -13.469 1 88.44 222 TYR B C 1
ATOM 6475 O O . TYR B 1 222 ? -25.328 1.516 -13.312 1 88.44 222 TYR B O 1
ATOM 6483 N N . VAL B 1 223 ? -26.594 -0.299 -12.852 1 91.44 223 VAL B N 1
ATOM 6484 C CA . VAL B 1 223 ? -27.453 0.434 -11.93 1 91.44 223 VAL B CA 1
ATOM 6485 C C . VAL B 1 223 ? -26.641 0.899 -10.727 1 91.44 223 VAL B C 1
ATOM 6487 O O . VAL B 1 223 ? -26.891 1.973 -10.172 1 91.44 223 VAL B O 1
ATOM 6490 N N . TRP B 1 224 ? -25.578 0.103 -10.328 1 93.44 224 TRP B N 1
ATOM 6491 C CA . TRP B 1 224 ? -24.703 0.548 -9.25 1 93.44 224 TRP B CA 1
ATOM 6492 C C . TRP B 1 224 ? -24.141 1.931 -9.555 1 93.44 224 TRP B C 1
ATOM 6494 O O . TRP B 1 224 ? -24.188 2.83 -8.711 1 93.44 224 TRP B O 1
ATOM 6504 N N . TYR B 1 225 ? -23.672 2.092 -10.734 1 94.62 225 TYR B N 1
ATOM 6505 C CA . TYR B 1 225 ? -22.953 3.301 -11.125 1 94.62 225 TYR B CA 1
ATOM 6506 C C . TYR B 1 225 ? -23.906 4.477 -11.289 1 94.62 225 TYR B C 1
ATOM 6508 O O . TYR B 1 225 ? -23.562 5.617 -10.977 1 94.62 225 TYR B O 1
ATOM 6516 N N . ILE B 1 226 ? -25.078 4.199 -11.719 1 95.69 226 ILE B N 1
ATOM 6517 C CA . ILE B 1 226 ? -26.094 5.242 -11.859 1 95.69 226 ILE B CA 1
ATOM 6518 C C . ILE B 1 226 ? -26.469 5.777 -10.477 1 95.69 226 ILE B C 1
ATOM 6520 O O . ILE B 1 226 ? -26.531 6.988 -10.266 1 95.69 226 ILE B O 1
ATOM 6524 N N . ILE B 1 227 ? -26.688 4.855 -9.562 1 96.62 227 ILE B N 1
ATOM 6525 C CA . ILE B 1 227 ? -27.047 5.25 -8.211 1 96.62 227 ILE B CA 1
ATOM 6526 C C . ILE B 1 227 ? -25.922 6.078 -7.594 1 96.62 227 ILE B C 1
ATOM 6528 O O . ILE B 1 227 ? -26.156 7.125 -6.992 1 96.62 227 ILE B O 1
ATOM 6532 N N . LEU B 1 228 ? -24.688 5.625 -7.777 1 96.44 228 LEU B N 1
ATOM 6533 C CA . LEU B 1 228 ? -23.531 6.324 -7.223 1 96.44 228 LEU B CA 1
ATOM 6534 C C . LEU B 1 228 ? -23.406 7.723 -7.812 1 96.44 228 LEU B C 1
ATOM 6536 O O . LEU B 1 228 ? -23.125 8.68 -7.094 1 96.44 228 LEU B O 1
ATOM 6540 N N . ALA B 1 229 ? -23.672 7.871 -9.094 1 95.31 229 ALA B N 1
ATOM 6541 C CA . ALA B 1 229 ? -23.609 9.164 -9.758 1 95.31 229 ALA B CA 1
ATOM 6542 C C . ALA B 1 229 ? -24.703 10.102 -9.25 1 95.31 229 ALA B C 1
ATOM 6544 O O . ALA B 1 229 ? -24.438 11.281 -8.992 1 95.31 229 ALA B O 1
ATOM 6545 N N . ILE B 1 230 ? -25.828 9.602 -9.07 1 95.94 230 ILE B N 1
ATOM 6546 C CA . ILE B 1 230 ? -26.953 10.398 -8.586 1 95.94 230 ILE B CA 1
ATOM 6547 C C . ILE B 1 230 ? -26.688 10.836 -7.145 1 95.94 230 ILE B C 1
ATOM 6549 O O . ILE B 1 230 ? -26.938 11.992 -6.789 1 95.94 230 ILE B O 1
ATOM 6553 N N . GLU B 1 231 ? -26.188 9.906 -6.371 1 96.12 231 GLU B N 1
ATOM 6554 C CA . GLU B 1 231 ? -25.828 10.227 -4.992 1 96.12 231 GLU B CA 1
ATOM 6555 C C . GLU B 1 231 ? -24.844 11.383 -4.926 1 96.12 231 GLU B C 1
ATOM 6557 O O . GLU B 1 231 ? -25.047 12.336 -4.16 1 96.12 231 GLU B O 1
ATOM 6562 N N . ALA B 1 232 ? -23.844 11.273 -5.715 1 94.69 232 ALA B N 1
ATOM 6563 C CA . ALA B 1 232 ? -22.828 12.32 -5.719 1 94.69 232 ALA B CA 1
ATOM 6564 C C . ALA B 1 232 ? -23.406 13.648 -6.203 1 94.69 232 ALA B C 1
ATOM 6566 O O . ALA B 1 232 ? -23.141 14.695 -5.613 1 94.69 232 ALA B O 1
ATOM 6567 N N . ALA B 1 233 ? -24.266 13.625 -7.188 1 94.75 233 ALA B N 1
ATOM 6568 C CA . ALA B 1 233 ? -24.859 14.828 -7.75 1 94.75 233 ALA B CA 1
ATOM 6569 C C . ALA B 1 233 ? -25.797 15.5 -6.742 1 94.75 233 ALA B C 1
ATOM 6571 O O . ALA B 1 233 ? -25.734 16.719 -6.559 1 94.75 233 ALA B O 1
ATOM 6572 N N . ILE B 1 234 ? -26.547 14.719 -6.07 1 95.06 234 ILE B N 1
ATOM 6573 C CA . ILE B 1 234 ? -27.516 15.273 -5.137 1 95.06 234 ILE B CA 1
ATOM 6574 C C . ILE B 1 234 ? -26.812 15.812 -3.9 1 95.06 234 ILE B C 1
ATOM 6576 O O . ILE B 1 234 ? -27.141 16.906 -3.42 1 95.06 234 ILE B O 1
ATOM 6580 N N . THR B 1 235 ? -25.859 15.039 -3.363 1 93.94 235 THR B N 1
ATOM 6581 C CA . THR B 1 235 ? -25.141 15.508 -2.184 1 93.94 235 THR B CA 1
ATOM 6582 C C . THR B 1 235 ? -24.422 16.812 -2.482 1 93.94 235 THR B C 1
ATOM 6584 O O . THR B 1 235 ? -24.438 17.75 -1.67 1 93.94 235 THR B O 1
ATOM 6587 N N . LEU B 1 236 ? -23.828 16.938 -3.621 1 92.31 236 LEU B N 1
ATOM 6588 C CA . LEU B 1 236 ? -23.125 18.156 -4.012 1 92.31 236 LEU B CA 1
ATOM 6589 C C . LEU B 1 236 ? -24.125 19.281 -4.309 1 92.31 236 LEU B C 1
ATOM 6591 O O . LEU B 1 236 ? -23.859 20.438 -4.02 1 92.31 236 LEU B O 1
ATOM 6595 N N . GLY B 1 237 ? -25.234 18.891 -4.902 1 91.88 237 GLY B N 1
ATOM 6596 C CA . GLY B 1 237 ? -26.297 19.859 -5.148 1 91.88 237 GLY B CA 1
ATOM 6597 C C . GLY B 1 237 ? -26.844 20.484 -3.877 1 91.88 237 GLY B C 1
ATOM 6598 O O . GLY B 1 237 ? -27.016 21.703 -3.805 1 91.88 237 GLY B O 1
ATOM 6599 N N . ILE B 1 238 ? -27.062 19.672 -2.887 1 91.88 238 ILE B N 1
ATOM 6600 C CA . ILE B 1 238 ? -27.562 20.156 -1.601 1 91.88 238 ILE B CA 1
ATOM 6601 C C . ILE B 1 238 ? -26.547 21.125 -0.993 1 91.88 238 ILE B C 1
ATOM 6603 O O . ILE B 1 238 ? -26.938 22.203 -0.515 1 91.88 238 ILE B O 1
ATOM 6607 N N . SER B 1 239 ? -25.312 20.781 -1.039 1 88.25 239 SER B N 1
ATOM 6608 C CA . SER B 1 239 ? -24.266 21.609 -0.472 1 88.25 239 SER B CA 1
ATOM 6609 C C . SER B 1 239 ? -24.109 22.922 -1.254 1 88.25 239 SER B C 1
ATOM 6611 O O . SER B 1 239 ? -23.688 23.938 -0.7 1 88.25 239 SER B O 1
ATOM 6613 N N . SER B 1 240 ? -24.469 22.891 -2.553 1 87.56 240 SER B N 1
ATOM 6614 C CA . SER B 1 240 ? -24.359 24.078 -3.393 1 87.56 240 SER B CA 1
ATOM 6615 C C . SER B 1 240 ? -25.531 25.016 -3.16 1 87.56 240 SER B C 1
ATOM 6617 O O . SER B 1 240 ? -25.391 26.234 -3.311 1 87.56 240 SER B O 1
ATOM 6619 N N . ILE B 1 241 ? -26.625 24.5 -2.803 1 87.06 241 ILE B N 1
ATOM 6620 C CA . ILE B 1 241 ? -27.828 25.297 -2.584 1 87.06 241 ILE B CA 1
ATOM 6621 C C . ILE B 1 241 ? -27.797 25.906 -1.185 1 87.06 241 ILE B C 1
ATOM 6623 O O . ILE B 1 241 ? -28.062 27.094 -1.013 1 87.06 241 ILE B O 1
ATOM 6627 N N . TRP B 1 242 ? -27.453 25.062 -0.248 1 85.56 242 TRP B N 1
ATOM 6628 C CA . TRP B 1 242 ? -27.312 25.547 1.123 1 85.56 242 TRP B CA 1
ATOM 6629 C C . TRP B 1 242 ? -25.844 25.781 1.473 1 85.56 242 TRP B C 1
ATOM 6631 O O . TRP B 1 242 ? -25.141 24.859 1.913 1 85.56 242 TRP B O 1
ATOM 6641 N N . ARG B 1 243 ? -25.406 26.984 1.422 1 76.38 243 ARG B N 1
ATOM 6642 C CA . ARG B 1 243 ? -23.984 27.359 1.496 1 76.38 243 ARG B CA 1
ATOM 6643 C C . ARG B 1 243 ? -23.438 27.156 2.906 1 76.38 243 ARG B C 1
ATOM 6645 O O . ARG B 1 243 ? -22.234 27.047 3.096 1 76.38 243 ARG B O 1
ATOM 6652 N N . ASN B 1 244 ? -24.375 27.109 3.844 1 74.06 244 ASN B N 1
ATOM 6653 C CA . ASN B 1 244 ? -23.922 26.859 5.211 1 74.06 244 ASN B CA 1
ATOM 6654 C C . ASN B 1 244 ? -23.359 25.453 5.379 1 74.06 244 ASN B C 1
ATOM 6656 O O . ASN B 1 244 ? -22.656 25.172 6.344 1 74.06 244 ASN B O 1
ATOM 6660 N N . MET B 1 245 ? -23.719 24.703 4.473 1 75.31 245 MET B N 1
ATOM 6661 C CA . MET B 1 245 ? -23.203 23.328 4.469 1 75.31 245 MET B CA 1
ATOM 6662 C C . MET B 1 245 ? -22.047 23.203 3.482 1 75.31 245 MET B C 1
ATOM 6664 O O . MET B 1 245 ? -21.734 22.094 3.045 1 75.31 245 MET B O 1
ATOM 6668 N N . GLY B 1 246 ? -21.562 24.375 3.135 1 76.44 246 GLY B N 1
ATOM 6669 C CA . GLY B 1 246 ? -20.484 24.344 2.156 1 76.44 246 GLY B CA 1
ATOM 6670 C C . GLY B 1 246 ? -19.156 23.875 2.732 1 76.44 246 GLY B C 1
ATOM 6671 O O . GLY B 1 246 ? -19.078 23.531 3.918 1 76.44 246 GLY B O 1
ATOM 6672 N N . PHE B 1 247 ? -18.188 23.688 1.925 1 75.88 247 PHE B N 1
ATOM 6673 C CA . PHE B 1 247 ? -16.922 23.062 2.305 1 75.88 247 PHE B CA 1
ATOM 6674 C C . PHE B 1 247 ? -15.797 24.109 2.33 1 75.88 247 PHE B C 1
ATOM 6676 O O . PHE B 1 247 ? -14.625 23.75 2.463 1 75.88 247 PHE B O 1
ATOM 6683 N N . LYS B 1 248 ? -16.078 25.359 2.209 1 69.31 248 LYS B N 1
ATOM 6684 C CA . LYS B 1 248 ? -15.094 26.438 2.074 1 69.31 248 LYS B CA 1
ATOM 6685 C C . LYS B 1 248 ? -14.172 26.484 3.291 1 69.31 248 LYS B C 1
ATOM 6687 O O . LYS B 1 248 ? -12.969 26.688 3.152 1 69.31 248 LYS B O 1
ATOM 6692 N N . HIS B 1 249 ? -14.617 26.188 4.457 1 70.44 249 HIS B N 1
ATOM 6693 C CA . HIS B 1 249 ? -13.766 26.297 5.641 1 70.44 249 HIS B CA 1
ATOM 6694 C C . HIS B 1 249 ? -13.398 24.938 6.195 1 70.44 249 HIS B C 1
ATOM 6696 O O . HIS B 1 249 ? -12.961 24.812 7.34 1 70.44 249 HIS B O 1
ATOM 6702 N N . THR B 1 250 ? -13.523 24.031 5.23 1 77.06 250 THR B N 1
ATOM 6703 C CA . THR B 1 250 ? -13.195 22.688 5.668 1 77.06 250 THR B CA 1
ATOM 6704 C C . THR B 1 250 ? -11.852 22.234 5.094 1 77.06 250 THR B C 1
ATOM 6706 O O . THR B 1 250 ? -11.25 22.953 4.293 1 77.06 250 THR B O 1
ATOM 6709 N N . HIS B 1 251 ? -11.359 21.219 5.551 1 84.06 251 HIS B N 1
ATOM 6710 C CA . HIS B 1 251 ? -10.086 20.688 5.074 1 84.06 251 HIS B CA 1
ATOM 6711 C C . HIS B 1 251 ? -10.297 19.703 3.932 1 84.06 251 HIS B C 1
ATOM 6713 O O . HIS B 1 251 ? -9.547 18.719 3.803 1 84.06 251 HIS B O 1
ATOM 6719 N N . LEU B 1 252 ? -11.367 19.922 3.121 1 85.75 252 LEU B N 1
ATOM 6720 C CA . LEU B 1 252 ? -11.656 19.047 1.991 1 85.75 252 LEU B CA 1
ATOM 6721 C C . LEU B 1 252 ? -10.5 19.031 0.998 1 85.75 252 LEU B C 1
ATOM 6723 O O . LEU B 1 252 ? -10.125 17.969 0.481 1 85.75 252 LEU B O 1
ATOM 6727 N N . THR B 1 253 ? -9.922 20.203 0.738 1 85.44 253 THR B N 1
ATOM 6728 C CA . THR B 1 253 ? -8.812 20.312 -0.205 1 85.44 253 THR B CA 1
ATOM 6729 C C . THR B 1 253 ? -7.613 19.5 0.272 1 85.44 253 THR B C 1
ATOM 6731 O O . THR B 1 253 ? -6.945 18.844 -0.528 1 85.44 253 THR B O 1
ATOM 6734 N N . GLU B 1 254 ? -7.395 19.5 1.517 1 85.5 254 GLU B N 1
ATOM 6735 C CA . GLU B 1 254 ? -6.301 18.719 2.09 1 85.5 254 GLU B CA 1
ATOM 6736 C C . GLU B 1 254 ? -6.555 17.219 1.958 1 85.5 254 GLU B C 1
ATOM 6738 O O . GLU B 1 254 ? -5.637 16.453 1.655 1 85.5 254 GLU B O 1
ATOM 6743 N N . ARG B 1 255 ? -7.781 16.812 2.148 1 89.75 255 ARG B N 1
ATOM 6744 C CA . ARG B 1 255 ? -8.133 15.398 2.049 1 89.75 255 ARG B CA 1
ATOM 6745 C C . ARG B 1 255 ? -7.957 14.891 0.622 1 89.75 255 ARG B C 1
ATOM 6747 O O . ARG B 1 255 ? -7.465 13.781 0.407 1 89.75 255 ARG B O 1
ATOM 6754 N N . MET B 1 256 ? -8.359 15.766 -0.327 1 91.06 256 MET B N 1
ATOM 6755 C CA . MET B 1 256 ? -8.188 15.391 -1.726 1 91.06 256 MET B CA 1
ATOM 6756 C C . MET B 1 256 ? -6.703 15.266 -2.074 1 91.06 256 MET B C 1
ATOM 6758 O O . MET B 1 256 ? -6.309 14.344 -2.799 1 91.06 256 MET B O 1
ATOM 6762 N N . GLY B 1 257 ? -5.934 16.172 -1.533 1 90.62 257 GLY B N 1
ATOM 6763 C CA . GLY B 1 257 ? -4.496 16.125 -1.752 1 90.62 257 GLY B CA 1
ATOM 6764 C C . GLY B 1 257 ? -3.85 14.891 -1.147 1 90.62 257 GLY B C 1
ATOM 6765 O O . GLY B 1 257 ? -3.037 14.227 -1.797 1 90.62 257 GLY B O 1
ATOM 6766 N N . LEU B 1 258 ? -4.219 14.578 0.065 1 88.38 258 LEU B N 1
ATOM 6767 C CA . LEU B 1 258 ? -3.65 13.422 0.743 1 88.38 258 LEU B CA 1
ATOM 6768 C C . LEU B 1 258 ? -4.074 12.125 0.054 1 88.38 258 LEU B C 1
ATOM 6770 O O . LEU B 1 258 ? -3.283 11.18 -0.047 1 88.38 258 LEU B O 1
ATOM 6774 N N . PHE B 1 259 ? -5.273 12.094 -0.422 1 92.5 259 PHE B N 1
ATOM 6775 C CA . PHE B 1 259 ? -5.742 10.914 -1.146 1 92.5 259 PHE B CA 1
ATOM 6776 C C . PHE B 1 259 ? -4.988 10.75 -2.459 1 92.5 259 PHE B C 1
ATOM 6778 O O . PHE B 1 259 ? -4.66 9.633 -2.859 1 92.5 259 PHE B O 1
ATOM 6785 N N . THR B 1 260 ? -4.707 11.867 -3.16 1 93.75 260 THR B N 1
ATOM 6786 C CA . THR B 1 260 ? -3.906 11.844 -4.379 1 93.75 260 THR B CA 1
ATOM 6787 C C . THR B 1 260 ? -2.502 11.312 -4.09 1 93.75 260 THR B C 1
ATOM 6789 O O . THR B 1 260 ? -1.96 10.523 -4.867 1 93.75 260 THR B O 1
ATOM 6792 N N . LEU B 1 261 ? -1.98 11.734 -2.951 1 92.56 261 LEU B N 1
ATOM 6793 C CA . LEU B 1 261 ? -0.654 11.273 -2.551 1 92.56 261 LEU B CA 1
ATOM 6794 C C . LEU B 1 261 ? -0.631 9.766 -2.373 1 92.56 261 LEU B C 1
ATOM 6796 O O . LEU B 1 261 ? 0.31 9.094 -2.812 1 92.56 261 LEU B O 1
ATOM 6800 N N . VAL B 1 262 ? -1.637 9.234 -1.803 1 89.38 262 VAL B N 1
ATOM 6801 C CA . VAL B 1 262 ? -1.714 7.801 -1.548 1 89.38 262 VAL B CA 1
ATOM 6802 C C . VAL B 1 262 ? -1.864 7.047 -2.869 1 89.38 262 VAL B C 1
ATOM 6804 O O . VAL B 1 262 ? -1.308 5.961 -3.037 1 89.38 262 VAL B O 1
ATOM 6807 N N . ILE B 1 263 ? -2.562 7.621 -3.787 1 92.25 263 ILE B N 1
ATOM 6808 C CA . ILE B 1 263 ? -2.734 7.004 -5.098 1 92.25 263 ILE B CA 1
ATOM 6809 C C . ILE B 1 263 ? -1.396 6.977 -5.832 1 92.25 263 ILE B C 1
ATOM 6811 O O . ILE B 1 263 ? -1.026 5.961 -6.426 1 92.25 263 ILE B O 1
ATOM 6815 N N . ILE B 1 264 ? -0.624 8.055 -5.801 1 93.56 264 ILE B N 1
ATOM 6816 C CA . ILE B 1 264 ? 0.71 8.086 -6.391 1 93.56 264 ILE B CA 1
ATOM 6817 C C . ILE B 1 264 ? 1.616 7.09 -5.672 1 93.56 264 ILE B C 1
ATOM 6819 O O . ILE B 1 264 ? 2.447 6.434 -6.305 1 93.56 264 ILE B O 1
ATOM 6823 N N . GLY B 1 265 ? 1.372 6.918 -4.371 1 90.56 265 GLY B N 1
ATOM 6824 C CA . GLY B 1 265 ? 2.141 5.988 -3.562 1 90.56 265 GLY B CA 1
ATOM 6825 C C . GLY B 1 265 ? 1.981 4.543 -4 1 90.56 265 GLY B C 1
ATOM 6826 O O . GLY B 1 265 ? 2.885 3.727 -3.809 1 90.56 265 GLY B O 1
ATOM 6827 N N . GLU B 1 266 ? 0.829 4.227 -4.586 1 89.69 266 GLU B N 1
ATOM 6828 C CA . GLU B 1 266 ? 0.639 2.906 -5.176 1 89.69 266 GLU B CA 1
ATOM 6829 C C . GLU B 1 266 ? 1.68 2.627 -6.254 1 89.69 266 GLU B C 1
ATOM 6831 O O . GLU B 1 266 ? 2.096 1.481 -6.441 1 89.69 266 GLU B O 1
ATOM 6836 N N . GLY B 1 267 ? 2.076 3.697 -6.91 1 93.81 267 GLY B N 1
ATOM 6837 C CA . GLY B 1 267 ? 3.119 3.576 -7.918 1 93.81 267 GLY B CA 1
ATOM 6838 C C . GLY B 1 267 ? 4.465 3.186 -7.34 1 93.81 267 GLY B C 1
ATOM 6839 O O . GLY B 1 267 ? 5.254 2.502 -7.996 1 93.81 267 GLY B O 1
ATOM 6840 N N . ALA B 1 268 ? 4.703 3.6 -6.078 1 94.44 268 ALA B N 1
ATOM 6841 C CA . ALA B 1 268 ? 5.949 3.223 -5.418 1 94.44 268 ALA B CA 1
ATOM 6842 C C . ALA B 1 268 ? 5.988 1.726 -5.129 1 94.44 268 ALA B C 1
ATOM 6844 O O . ALA B 1 268 ? 7.02 1.077 -5.312 1 94.44 268 ALA B O 1
ATOM 6845 N N . ILE B 1 269 ? 4.848 1.19 -4.719 1 91.69 269 ILE B N 1
ATOM 6846 C CA . ILE B 1 269 ? 4.75 -0.249 -4.508 1 91.69 269 ILE B CA 1
ATOM 6847 C C . ILE B 1 269 ? 4.977 -0.981 -5.828 1 91.69 269 ILE B C 1
ATOM 6849 O O . ILE B 1 269 ? 5.73 -1.956 -5.883 1 91.69 269 ILE B O 1
ATOM 6853 N N . GLY B 1 270 ? 4.387 -0.427 -6.852 1 92.44 270 GLY B N 1
ATOM 6854 C CA . GLY B 1 270 ? 4.578 -1 -8.172 1 92.44 270 GLY B CA 1
ATOM 6855 C C . GLY B 1 270 ? 6.023 -0.975 -8.633 1 92.44 270 GLY B C 1
ATOM 6856 O O . GLY B 1 270 ? 6.52 -1.954 -9.195 1 92.44 270 GLY B O 1
ATOM 6857 N N . ALA B 1 271 ? 6.727 0.081 -8.375 1 95.69 271 ALA B N 1
ATOM 6858 C CA . ALA B 1 271 ? 8.125 0.226 -8.781 1 95.69 271 ALA B CA 1
ATOM 6859 C C . ALA B 1 271 ? 9.008 -0.786 -8.062 1 95.69 271 ALA B C 1
ATOM 6861 O O . ALA B 1 271 ? 9.883 -1.402 -8.68 1 95.69 271 ALA B O 1
ATOM 6862 N N . THR B 1 272 ? 8.758 -0.993 -6.754 1 94.69 272 THR B N 1
ATOM 6863 C CA . THR B 1 272 ? 9.57 -1.918 -5.969 1 94.69 272 THR B CA 1
ATOM 6864 C C . THR B 1 272 ? 9.289 -3.361 -6.379 1 94.69 272 THR B C 1
ATOM 6866 O O . THR B 1 272 ? 10.195 -4.199 -6.379 1 94.69 272 THR B O 1
ATOM 6869 N N . LYS B 1 273 ? 8.102 -3.637 -6.785 1 91.06 273 LYS B N 1
ATOM 6870 C CA . LYS B 1 273 ? 7.781 -4.969 -7.289 1 91.06 273 LYS B CA 1
ATOM 6871 C C . LYS B 1 273 ? 8.414 -5.207 -8.656 1 91.06 273 LYS B C 1
ATOM 6873 O O . LYS B 1 273 ? 8.953 -6.285 -8.914 1 91.06 273 LYS B O 1
ATOM 6878 N N . THR B 1 274 ? 8.367 -4.203 -9.461 1 93.62 274 THR B N 1
ATOM 6879 C CA . THR B 1 274 ? 8.844 -4.309 -10.836 1 93.62 274 THR B CA 1
ATOM 6880 C C . THR B 1 274 ? 10.352 -4.535 -10.867 1 93.62 274 THR B C 1
ATOM 6882 O O . THR B 1 274 ? 10.852 -5.336 -11.664 1 93.62 274 THR B O 1
ATOM 6885 N N . VAL B 1 275 ? 11.047 -3.887 -10 1 94.81 275 VAL B N 1
ATOM 6886 C CA . VAL B 1 275 ? 12.5 -4.035 -10 1 94.81 275 VAL B CA 1
ATOM 6887 C C . VAL B 1 275 ? 12.875 -5.465 -9.625 1 94.81 275 VAL B C 1
ATOM 6889 O O . VAL B 1 275 ? 13.82 -6.031 -10.172 1 94.81 275 VAL B O 1
ATOM 6892 N N . GLY B 1 276 ? 12.164 -6.098 -8.742 1 90.12 276 GLY B N 1
ATOM 6893 C CA . GLY B 1 276 ? 12.383 -7.488 -8.383 1 90.12 276 GLY B CA 1
ATOM 6894 C C . GLY B 1 276 ? 12.07 -8.453 -9.516 1 90.12 276 GLY B C 1
ATOM 6895 O O . GLY B 1 276 ? 12.82 -9.398 -9.758 1 90.12 276 GLY B O 1
ATOM 6896 N N . ASN B 1 277 ? 11.016 -8.141 -10.188 1 88.56 277 ASN B N 1
ATOM 6897 C CA . ASN B 1 277 ? 10.617 -9 -11.305 1 88.56 277 ASN B CA 1
ATOM 6898 C C . ASN B 1 277 ? 11.609 -8.93 -12.453 1 88.56 277 ASN B C 1
ATOM 6900 O O . ASN B 1 277 ? 11.867 -9.93 -13.125 1 88.56 277 ASN B O 1
ATOM 6904 N N . LEU B 1 278 ? 12.141 -7.75 -12.664 1 91.88 278 LEU B N 1
ATOM 6905 C CA . LEU B 1 278 ? 13 -7.531 -13.82 1 91.88 278 LEU B CA 1
ATOM 6906 C C . LEU B 1 278 ? 14.414 -8.031 -13.539 1 91.88 278 LEU B C 1
ATOM 6908 O O . LEU B 1 278 ? 15.086 -8.562 -14.43 1 91.88 278 LEU B O 1
ATOM 6912 N N . MET B 1 279 ? 14.859 -7.914 -12.273 1 91.62 279 MET B N 1
ATOM 6913 C CA . MET B 1 279 ? 16.281 -8.109 -12.055 1 91.62 279 MET B CA 1
ATOM 6914 C C . MET B 1 279 ? 16.531 -9.047 -10.875 1 91.62 279 MET B C 1
ATOM 6916 O O . MET B 1 279 ? 17.688 -9.289 -10.5 1 91.62 279 MET B O 1
ATOM 6920 N N . GLY B 1 280 ? 15.57 -9.547 -10.266 1 83.25 280 GLY B N 1
ATOM 6921 C CA . GLY B 1 280 ? 15.734 -10.43 -9.117 1 83.25 280 GLY B CA 1
ATOM 6922 C C . GLY B 1 280 ? 16.578 -11.648 -9.414 1 83.25 280 GLY B C 1
ATOM 6923 O O . GLY B 1 280 ? 17.438 -12.023 -8.617 1 83.25 280 GLY B O 1
ATOM 6924 N N . ASP B 1 281 ? 16.391 -12.188 -10.586 1 77.88 281 ASP B N 1
ATOM 6925 C CA . ASP B 1 281 ? 17.078 -13.422 -10.953 1 77.88 281 ASP B CA 1
ATOM 6926 C C . ASP B 1 281 ? 18.297 -13.133 -11.828 1 77.88 281 ASP B C 1
ATOM 6928 O O . ASP B 1 281 ? 19.203 -13.969 -11.922 1 77.88 281 ASP B O 1
ATOM 6932 N N . THR B 1 282 ? 18.281 -12.023 -12.477 1 79.31 282 THR B N 1
ATOM 6933 C CA . THR B 1 282 ? 19.328 -11.758 -13.461 1 79.31 282 THR B CA 1
ATOM 6934 C C . THR B 1 282 ? 20.406 -10.844 -12.875 1 79.31 282 THR B C 1
ATOM 6936 O O . THR B 1 282 ? 21.5 -10.727 -13.438 1 79.31 282 THR B O 1
ATOM 6939 N N . GLY B 1 283 ? 20.141 -10.289 -11.805 1 80.88 283 GLY B N 1
ATOM 6940 C CA . GLY B 1 283 ? 21.094 -9.336 -11.281 1 80.88 283 GLY B CA 1
ATOM 6941 C C . GLY B 1 283 ? 20.938 -7.945 -11.859 1 80.88 283 GLY B C 1
ATOM 6942 O O . GLY B 1 283 ? 20 -7.691 -12.625 1 80.88 283 GLY B O 1
ATOM 6943 N N . LEU B 1 284 ? 21.891 -7.102 -11.609 1 88 284 LEU B N 1
ATOM 6944 C CA . LEU B 1 284 ? 21.797 -5.691 -11.969 1 88 284 LEU B CA 1
ATOM 6945 C C . LEU B 1 284 ? 22.047 -5.488 -13.461 1 88 284 LEU B C 1
ATOM 6947 O O . LEU B 1 284 ? 23.062 -5.945 -13.992 1 88 284 LEU B O 1
ATOM 6951 N N . ARG B 1 285 ? 21.125 -4.891 -14.133 1 92.62 285 ARG B N 1
ATOM 6952 C CA . ARG B 1 285 ? 21.188 -4.52 -15.539 1 92.62 285 ARG B CA 1
ATOM 6953 C C . ARG B 1 285 ? 20.938 -3.029 -15.727 1 92.62 285 ARG B C 1
ATOM 6955 O O . ARG B 1 285 ? 20 -2.479 -15.148 1 92.62 285 ARG B O 1
ATOM 6962 N N . LEU B 1 286 ? 21.672 -2.4 -16.547 1 93.88 286 LEU B N 1
ATOM 6963 C CA . LEU B 1 286 ? 21.578 -0.959 -16.75 1 93.88 286 LEU B CA 1
ATOM 6964 C C . LEU B 1 286 ? 20.266 -0.6 -17.438 1 93.88 286 LEU B C 1
ATOM 6966 O O . LEU B 1 286 ? 19.625 0.401 -17.109 1 93.88 286 LEU B O 1
ATOM 6970 N N . ASP B 1 287 ? 19.844 -1.339 -18.5 1 94.5 287 ASP B N 1
ATOM 6971 C CA . ASP B 1 287 ? 18.609 -1.038 -19.234 1 94.5 287 ASP B CA 1
ATOM 6972 C C . ASP B 1 287 ? 17.391 -1.103 -18.312 1 94.5 287 ASP B C 1
ATOM 6974 O O . ASP B 1 287 ? 16.547 -0.201 -18.328 1 94.5 287 ASP B O 1
ATOM 6978 N N . ALA B 1 288 ? 17.344 -2.176 -17.484 1 95.25 288 ALA B N 1
ATOM 6979 C CA . ALA B 1 288 ? 16.219 -2.326 -16.562 1 95.25 288 ALA B CA 1
ATOM 6980 C C . ALA B 1 288 ? 16.234 -1.226 -15.5 1 95.25 288 ALA B C 1
ATOM 6982 O O . ALA B 1 288 ? 15.18 -0.722 -15.109 1 95.25 288 ALA B O 1
ATOM 6983 N N . CYS B 1 289 ? 17.453 -0.779 -15.047 1 95.69 289 CYS B N 1
ATOM 6984 C CA . CYS B 1 289 ? 17.562 0.299 -14.07 1 95.69 289 CYS B CA 1
ATOM 6985 C C . CYS B 1 289 ? 17.031 1.61 -14.633 1 95.69 289 CYS B C 1
ATOM 6987 O O . CYS B 1 289 ? 16.375 2.377 -13.93 1 95.69 289 CYS B O 1
ATOM 6989 N N . LEU B 1 290 ? 17.312 1.82 -15.883 1 96.44 290 LEU B N 1
ATOM 6990 C CA . LEU B 1 290 ? 16.859 3.053 -16.516 1 96.44 290 LEU B CA 1
ATOM 6991 C C . LEU B 1 290 ? 15.352 3.062 -16.672 1 96.44 290 LEU B C 1
ATOM 6993 O O . LEU B 1 290 ? 14.703 4.094 -16.453 1 96.44 290 LEU B O 1
ATOM 6997 N N . VAL B 1 291 ? 14.812 1.887 -17.016 1 97.12 291 VAL B N 1
ATOM 6998 C CA . VAL B 1 291 ? 13.367 1.776 -17.172 1 97.12 291 VAL B CA 1
ATOM 6999 C C . VAL B 1 291 ? 12.68 2.01 -15.828 1 97.12 291 VAL B C 1
ATOM 7001 O O . VAL B 1 291 ? 11.734 2.799 -15.734 1 97.12 291 VAL B O 1
ATOM 7004 N N . VAL B 1 292 ? 13.133 1.393 -14.781 1 97.31 292 VAL B N 1
ATOM 7005 C CA . VAL B 1 292 ? 12.555 1.562 -13.453 1 97.31 292 VAL B CA 1
ATOM 7006 C C . VAL B 1 292 ? 12.797 2.99 -12.961 1 97.31 292 VAL B C 1
ATOM 7008 O O . VAL B 1 292 ? 11.938 3.574 -12.297 1 97.31 292 VAL B O 1
ATOM 7011 N N . GLY B 1 293 ? 13.984 3.537 -13.305 1 97.75 293 GLY B N 1
ATOM 7012 C CA . GLY B 1 293 ? 14.258 4.93 -12.992 1 97.75 293 GLY B CA 1
ATOM 7013 C C . GLY B 1 293 ? 13.234 5.887 -13.578 1 97.75 293 GLY B C 1
ATOM 7014 O O . GLY B 1 293 ? 12.836 6.855 -12.922 1 97.75 293 GLY B O 1
ATOM 7015 N N . CYS B 1 294 ? 12.805 5.594 -14.758 1 98.12 294 CYS B N 1
ATOM 7016 C CA . CYS B 1 294 ? 11.797 6.43 -15.406 1 98.12 294 CYS B CA 1
ATOM 7017 C C . CYS B 1 294 ? 10.477 6.367 -14.648 1 98.12 294 CYS B C 1
ATOM 7019 O O . CYS B 1 294 ? 9.75 7.363 -14.57 1 98.12 294 CYS B O 1
ATOM 7021 N N . ILE B 1 295 ? 10.148 5.199 -14.109 1 98.19 295 ILE B N 1
ATOM 7022 C CA . ILE B 1 295 ? 8.938 5.082 -13.305 1 98.19 295 ILE B CA 1
ATOM 7023 C C . ILE B 1 295 ? 9.023 6.008 -12.094 1 98.19 295 ILE B C 1
ATOM 7025 O O . ILE B 1 295 ? 8.078 6.734 -11.797 1 98.19 295 ILE B O 1
ATOM 7029 N N . VAL B 1 296 ? 10.172 6.043 -11.438 1 97.88 296 VAL B N 1
ATOM 7030 C CA . VAL B 1 296 ? 10.375 6.883 -10.266 1 97.88 296 VAL B CA 1
ATOM 7031 C C . VAL B 1 296 ? 10.258 8.359 -10.656 1 97.88 296 VAL B C 1
ATOM 7033 O O . VAL B 1 296 ? 9.609 9.141 -9.953 1 97.88 296 VAL B O 1
ATOM 7036 N N . PHE B 1 297 ? 10.805 8.711 -11.797 1 98.19 297 PHE B N 1
ATOM 7037 C CA . PHE B 1 297 ? 10.703 10.078 -12.281 1 98.19 297 PHE B CA 1
ATOM 7038 C C . PHE B 1 297 ? 9.25 10.453 -12.57 1 98.19 297 PHE B C 1
ATOM 7040 O O . PHE B 1 297 ? 8.812 11.547 -12.234 1 98.19 297 PHE B O 1
ATOM 7047 N N . ILE B 1 298 ? 8.562 9.539 -13.156 1 98.44 298 ILE B N 1
ATOM 7048 C CA . ILE B 1 298 ? 7.16 9.789 -13.469 1 98.44 298 ILE B CA 1
ATOM 7049 C C . ILE B 1 298 ? 6.375 10.055 -12.188 1 98.44 298 ILE B C 1
ATOM 7051 O O . ILE B 1 298 ? 5.586 10.992 -12.117 1 98.44 298 ILE B O 1
ATOM 7055 N N . LEU B 1 299 ? 6.605 9.25 -11.172 1 97.94 299 LEU B N 1
ATOM 7056 C CA . LEU B 1 299 ? 5.918 9.422 -9.891 1 97.94 299 LEU B CA 1
ATOM 7057 C C . LEU B 1 299 ? 6.25 10.781 -9.281 1 97.94 299 LEU B C 1
ATOM 7059 O O . LEU B 1 299 ? 5.352 11.5 -8.828 1 97.94 299 LEU B O 1
ATOM 7063 N N . MET B 1 300 ? 7.539 11.148 -9.328 1 97.31 300 MET B N 1
ATOM 7064 C CA . MET B 1 300 ? 7.98 12.422 -8.758 1 97.31 300 MET B CA 1
ATOM 7065 C C . MET B 1 300 ? 7.395 13.594 -9.531 1 97.31 300 MET B C 1
ATOM 7067 O O . MET B 1 300 ? 6.961 14.586 -8.938 1 97.31 300 MET B O 1
ATOM 7071 N N . PHE B 1 301 ? 7.352 13.461 -10.82 1 97.75 301 PHE B N 1
ATOM 7072 C CA . PHE B 1 301 ? 6.832 14.547 -11.641 1 97.75 301 PHE B CA 1
ATOM 7073 C C . PHE B 1 301 ? 5.328 14.703 -11.453 1 97.75 301 PHE B C 1
ATOM 7075 O O . PHE B 1 301 ? 4.812 15.82 -11.453 1 97.75 301 PHE B O 1
ATOM 7082 N N . CYS B 1 302 ? 4.629 13.57 -11.289 1 97.38 302 CYS B N 1
ATOM 7083 C CA . CYS B 1 302 ? 3.205 13.641 -10.984 1 97.38 302 CYS B CA 1
ATOM 7084 C C . CYS B 1 302 ? 2.965 14.344 -9.656 1 97.38 302 CYS B C 1
ATOM 7086 O O . CYS B 1 302 ? 2.051 15.164 -9.539 1 97.38 302 CYS B O 1
ATOM 7088 N N . TRP B 1 303 ? 3.799 14.055 -8.688 1 96.06 303 TRP B N 1
ATOM 7089 C CA . TRP B 1 303 ? 3.703 14.719 -7.391 1 96.06 303 TRP B CA 1
ATOM 7090 C C . TRP B 1 303 ? 3.934 16.219 -7.531 1 96.06 303 TRP B C 1
ATOM 7092 O O . TRP B 1 303 ? 3.176 17.016 -6.988 1 96.06 303 TRP B O 1
ATOM 7102 N N . MET B 1 304 ? 4.957 16.625 -8.305 1 95.19 304 MET B N 1
ATOM 7103 C CA . MET B 1 304 ? 5.301 18.031 -8.469 1 95.19 304 MET B CA 1
ATOM 7104 C C . MET B 1 304 ? 4.184 18.781 -9.195 1 95.19 304 MET B C 1
ATOM 7106 O O . MET B 1 304 ? 3.801 19.891 -8.781 1 95.19 304 MET B O 1
ATOM 7110 N N . LEU B 1 305 ? 3.697 18.156 -10.203 1 95.75 305 LEU B N 1
ATOM 7111 C CA . LEU B 1 305 ? 2.686 18.828 -11.016 1 95.75 305 LEU B CA 1
ATOM 7112 C C . LEU B 1 305 ? 1.402 19.031 -10.219 1 95.75 305 LEU B C 1
ATOM 7114 O O . LEU B 1 305 ? 0.697 20.031 -10.414 1 95.75 305 LEU B O 1
ATOM 7118 N N . TYR B 1 306 ? 1.117 18.156 -9.32 1 94.44 306 TYR B N 1
ATOM 7119 C CA . TYR B 1 306 ? -0.101 18.281 -8.531 1 94.44 306 TYR B CA 1
ATOM 7120 C C . TYR B 1 306 ? 0.101 19.25 -7.375 1 94.44 306 TYR B C 1
ATOM 7122 O O . TYR B 1 306 ? -0.71 20.156 -7.168 1 94.44 306 TYR B O 1
ATOM 7130 N N . PHE B 1 307 ? 1.188 19.203 -6.633 1 91.44 307 PHE B N 1
ATOM 7131 C CA . PHE B 1 307 ? 1.321 19.906 -5.367 1 91.44 307 PHE B CA 1
ATOM 7132 C C . PHE B 1 307 ? 1.977 21.266 -5.578 1 91.44 307 PHE B C 1
ATOM 7134 O O . PHE B 1 307 ? 1.921 22.125 -4.699 1 91.44 307 PHE B O 1
ATOM 7141 N N . ASP B 1 308 ? 2.592 21.438 -6.719 1 89 308 ASP B N 1
ATOM 7142 C CA . ASP B 1 308 ? 3.168 22.75 -6.996 1 89 308 ASP B CA 1
ATOM 7143 C C . ASP B 1 308 ? 2.084 23.75 -7.387 1 89 308 ASP B C 1
ATOM 7145 O O . ASP B 1 308 ? 2.328 24.969 -7.418 1 89 308 ASP B O 1
ATOM 7149 N N . ASN B 1 309 ? 0.957 23.266 -7.664 1 85.5 309 ASN B N 1
ATOM 7150 C CA . ASN B 1 309 ? -0.149 24.125 -8.055 1 85.5 309 ASN B CA 1
ATOM 7151 C C . ASN B 1 309 ? -1.363 23.938 -7.152 1 85.5 309 ASN B C 1
ATOM 7153 O O . ASN B 1 309 ? -2.414 23.484 -7.609 1 85.5 309 ASN B O 1
ATOM 7157 N N . PRO B 1 310 ? -1.14 24.344 -5.867 1 76.56 310 PRO B N 1
ATOM 7158 C CA . PRO B 1 310 ? -2.268 24.203 -4.941 1 76.56 310 PRO B CA 1
ATOM 7159 C C . PRO B 1 310 ? -3.395 25.188 -5.234 1 76.56 310 PRO B C 1
ATOM 7161 O O . PRO B 1 310 ? -3.178 26.203 -5.918 1 76.56 310 PRO B O 1
ATOM 7164 N N . PRO B 1 311 ? -4.543 24.672 -4.766 1 71.19 311 PRO B N 1
ATOM 7165 C CA . PRO B 1 311 ? -5.637 25.641 -4.941 1 71.19 311 PRO B CA 1
ATOM 7166 C C . PRO B 1 311 ? -5.402 26.938 -4.18 1 71.19 311 PRO B C 1
ATOM 7168 O O . PRO B 1 311 ? -4.91 26.922 -3.047 1 71.19 311 PRO B O 1
ATOM 7171 N N . GLU B 1 312 ? -5.297 28 -4.977 1 58.38 312 GLU B N 1
ATOM 7172 C CA . GLU B 1 312 ? -5 29.312 -4.418 1 58.38 312 GLU B CA 1
ATOM 7173 C C . GLU B 1 312 ? -5.875 29.609 -3.205 1 58.38 312 GLU B C 1
ATOM 7175 O O . GLU B 1 312 ? -5.371 29.969 -2.143 1 58.38 312 GLU B O 1
ATOM 7180 N N . CYS B 1 313 ? -6.918 30.344 -3.572 1 55.88 313 CYS B N 1
ATOM 7181 C CA . CYS B 1 313 ? -7.809 31.062 -2.668 1 55.88 313 CYS B CA 1
ATOM 7182 C C . CYS B 1 313 ? -9.055 30.25 -2.363 1 55.88 313 CYS B C 1
ATOM 7184 O O . CYS B 1 313 ? -9.281 29.188 -2.971 1 55.88 313 CYS B O 1
ATOM 7186 N N . LYS B 1 314 ? -9.602 30.578 -1.228 1 61.06 314 LYS B N 1
ATOM 7187 C CA . LYS B 1 314 ? -10.992 30.219 -0.959 1 61.06 314 LYS B CA 1
ATOM 7188 C C . LYS B 1 314 ? -11.859 30.422 -2.201 1 61.06 314 LYS B C 1
ATOM 7190 O O . LYS B 1 314 ? -12.203 31.547 -2.551 1 61.06 314 LYS B O 1
ATOM 7195 N N . PHE B 1 315 ? -11.633 29.578 -3.189 1 69.94 315 PHE B N 1
ATOM 7196 C CA . PHE B 1 315 ? -12.523 29.703 -4.336 1 69.94 315 PHE B CA 1
ATOM 7197 C C . PHE B 1 315 ? -13.961 29.375 -3.951 1 69.94 315 PHE B C 1
ATOM 7199 O O . PHE B 1 315 ? -14.227 29.016 -2.807 1 69.94 315 PHE B O 1
ATOM 7206 N N . GLY B 1 316 ? -14.852 29.766 -4.781 1 73.75 316 GLY B N 1
ATOM 7207 C CA . GLY B 1 316 ? -16.281 29.672 -4.516 1 73.75 316 GLY B CA 1
ATOM 7208 C C . GLY B 1 316 ? -16.719 28.266 -4.137 1 73.75 316 GLY B C 1
ATOM 7209 O O . GLY B 1 316 ? -16.016 27.281 -4.438 1 73.75 316 GLY B O 1
ATOM 7210 N N . THR B 1 317 ? -17.734 28.188 -3.482 1 80.19 317 THR B N 1
ATOM 7211 C CA . THR B 1 317 ? -18.281 26.938 -2.961 1 80.19 317 THR B CA 1
ATOM 7212 C C . THR B 1 317 ? -18.562 25.953 -4.094 1 80.19 317 THR B C 1
ATOM 7214 O O . THR B 1 317 ? -18.172 24.781 -4.012 1 80.19 317 THR B O 1
ATOM 7217 N N . VAL B 1 318 ? -19.141 26.422 -5.172 1 85.69 318 VAL B N 1
ATOM 7218 C CA . VAL B 1 318 ? -19.516 25.531 -6.273 1 85.69 318 VAL B CA 1
ATOM 7219 C C . VAL B 1 318 ? -18.266 25.062 -7 1 85.69 318 VAL B C 1
ATOM 7221 O O . VAL B 1 318 ? -18.141 23.875 -7.32 1 85.69 318 VAL B O 1
ATOM 7224 N N . ARG B 1 319 ? -17.344 25.922 -7.246 1 86.44 319 ARG B N 1
ATOM 7225 C CA . ARG B 1 319 ? -16.109 25.578 -7.945 1 86.44 319 ARG B CA 1
ATOM 7226 C C . ARG B 1 319 ? -15.297 24.562 -7.137 1 86.44 319 ARG B C 1
ATOM 7228 O O . ARG B 1 319 ? -14.664 23.672 -7.703 1 86.44 319 ARG B O 1
ATOM 7235 N N . GLN B 1 320 ? -15.312 24.781 -5.855 1 88.12 320 GLN B N 1
ATOM 7236 C CA . GLN B 1 320 ? -14.586 23.859 -4.992 1 88.12 320 GLN B CA 1
ATOM 7237 C C . GLN B 1 320 ? -15.18 22.453 -5.074 1 88.12 320 GLN B C 1
ATOM 7239 O O . GLN B 1 320 ? -14.438 21.453 -5.094 1 88.12 320 GLN B O 1
ATOM 7244 N N . GLN B 1 321 ? -16.453 22.406 -5.102 1 89.94 321 GLN B N 1
ATOM 7245 C CA . GLN B 1 321 ? -17.125 21.109 -5.164 1 89.94 321 GLN B CA 1
ATOM 7246 C C . GLN B 1 321 ? -16.891 20.438 -6.512 1 89.94 321 GLN B C 1
ATOM 7248 O O . GLN B 1 321 ? -16.672 19.219 -6.57 1 89.94 321 GLN B O 1
ATOM 7253 N N . ILE B 1 322 ? -16.891 21.234 -7.531 1 90.88 322 ILE B N 1
ATOM 7254 C CA . ILE B 1 322 ? -16.594 20.688 -8.859 1 90.88 322 ILE B CA 1
ATOM 7255 C C . ILE B 1 322 ? -15.148 20.203 -8.906 1 90.88 322 ILE B C 1
ATOM 7257 O O . ILE B 1 322 ? -14.867 19.125 -9.438 1 90.88 322 ILE B O 1
ATOM 7261 N N . TRP B 1 323 ? -14.281 20.984 -8.367 1 92.38 323 TRP B N 1
ATOM 7262 C CA . TRP B 1 323 ? -12.875 20.609 -8.273 1 92.38 323 TRP B CA 1
ATOM 7263 C C . TRP B 1 323 ? -12.719 19.281 -7.543 1 92.38 323 TRP B C 1
ATOM 7265 O O . TRP B 1 323 ? -11.953 18.406 -7.977 1 92.38 323 TRP B O 1
ATOM 7275 N N . ALA B 1 324 ? -13.477 19.094 -6.527 1 92.38 324 ALA B N 1
ATOM 7276 C CA . ALA B 1 324 ? -13.391 17.875 -5.719 1 92.38 324 ALA B CA 1
ATOM 7277 C C . ALA B 1 324 ? -13.891 16.672 -6.496 1 92.38 324 ALA B C 1
ATOM 7279 O O . ALA B 1 324 ? -13.234 15.625 -6.531 1 92.38 324 ALA B O 1
ATOM 7280 N N . VAL B 1 325 ? -14.969 16.797 -7.176 1 93.44 325 VAL B N 1
ATOM 7281 C CA . VAL B 1 325 ? -15.562 15.656 -7.863 1 93.44 325 VAL B CA 1
ATOM 7282 C C . VAL B 1 325 ? -14.75 15.32 -9.109 1 93.44 325 VAL B C 1
ATOM 7284 O O . VAL B 1 325 ? -14.688 14.164 -9.531 1 93.44 325 VAL B O 1
ATOM 7287 N N . LEU B 1 326 ? -14.07 16.281 -9.656 1 94.94 326 LEU B N 1
ATOM 7288 C CA . LEU B 1 326 ? -13.25 16.047 -10.844 1 94.94 326 LEU B CA 1
ATOM 7289 C C . LEU B 1 326 ? -12.008 15.234 -10.508 1 94.94 326 LEU B C 1
ATOM 7291 O O . LEU B 1 326 ? -11.336 14.719 -11.398 1 94.94 326 LEU B O 1
ATOM 7295 N N . HIS B 1 327 ? -11.789 15.039 -9.258 1 96.19 327 HIS B N 1
ATOM 7296 C CA . HIS B 1 327 ? -10.68 14.172 -8.859 1 96.19 327 HIS B CA 1
ATOM 7297 C C . HIS B 1 327 ? -10.984 12.711 -9.172 1 96.19 327 HIS B C 1
ATOM 7299 O O . HIS B 1 327 ? -10.078 11.883 -9.258 1 96.19 327 HIS B O 1
ATOM 7305 N N . PHE B 1 328 ? -12.281 12.406 -9.383 1 96.5 328 PHE B N 1
ATOM 7306 C CA . PHE B 1 328 ? -12.602 11.023 -9.719 1 96.5 328 PHE B CA 1
ATOM 7307 C C . PHE B 1 328 ? -11.945 10.617 -11.039 1 96.5 328 PHE B C 1
ATOM 7309 O O . PHE B 1 328 ? -11.102 9.719 -11.062 1 96.5 328 PHE B O 1
ATOM 7316 N N . PRO B 1 329 ? -12.273 11.273 -12.141 1 96.31 329 PRO B N 1
ATOM 7317 C CA . PRO B 1 329 ? -11.594 10.906 -13.383 1 96.31 329 PRO B CA 1
ATOM 7318 C C . PRO B 1 329 ? -10.086 11.125 -13.328 1 96.31 329 PRO B C 1
ATOM 7320 O O . PRO B 1 329 ? -9.328 10.391 -13.953 1 96.31 329 PRO B O 1
ATOM 7323 N N . PHE B 1 330 ? -9.648 12.117 -12.594 1 97.25 330 PHE B N 1
ATOM 7324 C CA . PHE B 1 330 ? -8.219 12.359 -12.43 1 97.25 330 PHE B CA 1
ATOM 7325 C C . PHE B 1 330 ? -7.543 11.18 -11.758 1 97.25 330 PHE B C 1
ATOM 7327 O O . PHE B 1 330 ? -6.496 10.711 -12.211 1 97.25 330 PHE B O 1
ATOM 7334 N N . HIS B 1 331 ? -8.148 10.695 -10.641 1 96.62 331 HIS B N 1
ATOM 7335 C CA . HIS B 1 331 ? -7.59 9.57 -9.898 1 96.62 331 HIS B CA 1
ATOM 7336 C C . HIS B 1 331 ? -7.629 8.289 -10.734 1 96.62 331 HIS B C 1
ATOM 7338 O O . HIS B 1 331 ? -6.738 7.445 -10.625 1 96.62 331 HIS B O 1
ATOM 7344 N N . LEU B 1 332 ? -8.633 8.203 -11.555 1 94.56 332 LEU B N 1
ATOM 7345 C CA . LEU B 1 332 ? -8.688 7.074 -12.477 1 94.56 332 LEU B CA 1
ATOM 7346 C C . LEU B 1 332 ? -7.523 7.109 -13.461 1 94.56 332 LEU B C 1
ATOM 7348 O O . LEU B 1 332 ? -6.875 6.086 -13.695 1 94.56 332 LEU B O 1
ATOM 7352 N N . GLY B 1 333 ? -7.281 8.266 -14.039 1 96.06 333 GLY B N 1
ATOM 7353 C CA . GLY B 1 333 ? -6.133 8.438 -14.914 1 96.06 333 GLY B CA 1
ATOM 7354 C C . GLY B 1 333 ? -4.805 8.234 -14.203 1 96.06 333 GLY B C 1
ATOM 7355 O O . GLY B 1 333 ? -3.898 7.598 -14.75 1 96.06 333 GLY B O 1
ATOM 7356 N N . MET B 1 334 ? -4.746 8.711 -13 1 96.56 334 MET B N 1
ATOM 7357 C CA . MET B 1 334 ? -3.506 8.633 -12.227 1 96.56 334 MET B CA 1
ATOM 7358 C C . MET B 1 334 ? -3.166 7.184 -11.898 1 96.56 334 MET B C 1
ATOM 7360 O O . MET B 1 334 ? -2.014 6.766 -12.031 1 96.56 334 MET B O 1
ATOM 7364 N N . ILE B 1 335 ? -4.156 6.441 -11.5 1 93.44 335 ILE B N 1
ATOM 7365 C CA . ILE B 1 335 ? -3.936 5.027 -11.211 1 93.44 335 ILE B CA 1
ATOM 7366 C C . ILE B 1 335 ? -3.516 4.301 -12.484 1 93.44 335 ILE B C 1
ATOM 7368 O O . ILE B 1 335 ? -2.682 3.391 -12.445 1 93.44 335 ILE B O 1
ATOM 7372 N N . GLY B 1 336 ? -4.141 4.707 -13.602 1 94.25 336 GLY B N 1
ATOM 7373 C CA . GLY B 1 336 ? -3.76 4.129 -14.883 1 94.25 336 GLY B CA 1
ATOM 7374 C C . GLY B 1 336 ? -2.312 4.398 -15.25 1 94.25 336 GLY B C 1
ATOM 7375 O O . GLY B 1 336 ? -1.632 3.525 -15.789 1 94.25 336 GLY B O 1
ATOM 7376 N N . VAL B 1 337 ? -1.816 5.543 -14.922 1 96.56 337 VAL B N 1
ATOM 7377 C CA . VAL B 1 337 ? -0.441 5.906 -15.25 1 96.56 337 VAL B CA 1
ATOM 7378 C C . VAL B 1 337 ? 0.522 5.172 -14.32 1 96.56 337 VAL B C 1
ATOM 7380 O O . VAL B 1 337 ? 1.525 4.613 -14.773 1 96.56 337 VAL B O 1
ATOM 7383 N N . VAL B 1 338 ? 0.195 5.145 -13.062 1 93.62 338 VAL B N 1
ATOM 7384 C CA . VAL B 1 338 ? 1.125 4.574 -12.094 1 93.62 338 VAL B CA 1
ATOM 7385 C C . VAL B 1 338 ? 1.157 3.055 -12.242 1 93.62 338 VAL B C 1
ATOM 7387 O O . VAL B 1 338 ? 2.232 2.453 -12.297 1 93.62 338 VAL B O 1
ATOM 7390 N N . GLU B 1 339 ? -0.016 2.4 -12.352 1 91.25 339 GLU B N 1
ATOM 7391 C CA . GLU B 1 339 ? -0.074 0.959 -12.57 1 91.25 339 GLU B CA 1
ATOM 7392 C C . GLU B 1 339 ? 0.359 0.597 -13.992 1 91.25 339 GLU B C 1
ATOM 7394 O O . GLU B 1 339 ? 1.018 -0.424 -14.203 1 91.25 339 GLU B O 1
ATOM 7399 N N . GLY B 1 340 ? -0.047 1.423 -14.898 1 94.62 340 GLY B N 1
ATOM 7400 C CA . GLY B 1 340 ? 0.33 1.189 -16.281 1 94.62 340 GLY B CA 1
ATOM 7401 C C . GLY B 1 340 ? 1.829 1.249 -16.516 1 94.62 340 GLY B C 1
ATOM 7402 O O . GLY B 1 340 ? 2.361 0.535 -17.359 1 94.62 340 GLY B O 1
ATOM 7403 N N . SER B 1 341 ? 2.525 2.062 -15.789 1 96.88 341 SER B N 1
ATOM 7404 C CA . SER B 1 341 ? 3.975 2.162 -15.93 1 96.88 341 SER B CA 1
ATOM 7405 C C . SER B 1 341 ? 4.656 0.844 -15.578 1 96.88 341 SER B C 1
ATOM 7407 O O . SER B 1 341 ? 5.637 0.455 -16.219 1 96.88 341 SER B O 1
ATOM 7409 N N . GLN B 1 342 ? 4.164 0.184 -14.633 1 94.75 342 GLN B N 1
ATOM 7410 C CA . GLN B 1 342 ? 4.695 -1.127 -14.281 1 94.75 342 GLN B CA 1
ATOM 7411 C C . GLN B 1 342 ? 4.438 -2.145 -15.383 1 94.75 342 GLN B C 1
ATOM 7413 O O . GLN B 1 342 ? 5.328 -2.912 -15.75 1 94.75 342 GLN B O 1
ATOM 7418 N N . GLN B 1 343 ? 3.23 -2.088 -15.891 1 93.81 343 GLN B N 1
ATOM 7419 C CA . GLN B 1 343 ? 2.857 -3.041 -16.938 1 93.81 343 GLN B CA 1
ATOM 7420 C C . GLN B 1 343 ? 3.652 -2.795 -18.219 1 93.81 343 GLN B C 1
ATOM 7422 O O . GLN B 1 343 ? 3.99 -3.738 -18.938 1 93.81 343 GLN B O 1
ATOM 7427 N N . ILE B 1 344 ? 3.904 -1.552 -18.469 1 96.56 344 ILE B N 1
ATOM 7428 C CA . ILE B 1 344 ? 4.695 -1.198 -19.641 1 96.56 344 ILE B CA 1
ATOM 7429 C C . ILE B 1 344 ? 6.121 -1.711 -19.469 1 96.56 344 ILE B C 1
ATOM 7431 O O . ILE B 1 344 ? 6.727 -2.205 -20.422 1 96.56 344 ILE B O 1
ATOM 7435 N N . ALA B 1 345 ? 6.664 -1.627 -18.297 1 96.75 345 ALA B N 1
ATOM 7436 C CA . ALA B 1 345 ? 8.016 -2.127 -18.031 1 96.75 345 ALA B CA 1
ATOM 7437 C C . ALA B 1 345 ? 8.078 -3.641 -18.203 1 96.75 345 ALA B C 1
ATOM 7439 O O . ALA B 1 345 ? 9.031 -4.16 -18.797 1 96.75 345 ALA B O 1
ATOM 7440 N N . LEU B 1 346 ? 7.094 -4.316 -17.719 1 93.94 346 LEU B N 1
ATOM 7441 C CA . LEU B 1 346 ? 7.059 -5.77 -17.875 1 93.94 346 LEU B CA 1
ATOM 7442 C C . LEU B 1 346 ? 6.875 -6.168 -19.328 1 93.94 346 LEU B C 1
ATOM 7444 O O . LEU B 1 346 ? 7.484 -7.133 -19.797 1 93.94 346 LEU B O 1
ATOM 7448 N N . ALA B 1 347 ? 6.016 -5.418 -20 1 94.88 347 ALA B N 1
ATOM 7449 C CA . ALA B 1 347 ? 5.828 -5.668 -21.422 1 94.88 347 ALA B CA 1
ATOM 7450 C C . ALA B 1 347 ? 7.133 -5.484 -22.188 1 94.88 347 ALA B C 1
ATOM 7452 O O . ALA B 1 347 ? 7.449 -6.27 -23.078 1 94.88 347 ALA B O 1
ATOM 7453 N N . TRP B 1 348 ? 7.824 -4.434 -21.828 1 96.44 348 TRP B N 1
ATOM 7454 C CA . TRP B 1 348 ? 9.117 -4.195 -22.469 1 96.44 348 TRP B CA 1
ATOM 7455 C C . TRP B 1 348 ? 10.062 -5.375 -22.234 1 96.44 348 TRP B C 1
ATOM 7457 O O . TRP B 1 348 ? 10.734 -5.828 -23.156 1 96.44 348 TRP B O 1
ATOM 7467 N N . GLN B 1 349 ? 10.125 -5.93 -21.031 1 95.25 349 GLN B N 1
ATOM 7468 C CA . GLN B 1 349 ? 11 -7.051 -20.703 1 95.25 349 GLN B CA 1
ATOM 7469 C C . GLN B 1 349 ? 10.641 -8.289 -21.531 1 95.25 349 GLN B C 1
ATOM 7471 O O . GLN B 1 349 ? 11.516 -8.945 -22.094 1 95.25 349 GLN B O 1
ATOM 7476 N N . VAL B 1 350 ? 9.367 -8.586 -21.609 1 94 350 VAL B N 1
ATOM 7477 C CA . VAL B 1 350 ? 8.883 -9.758 -22.328 1 94 350 VAL B CA 1
ATOM 7478 C C . VAL B 1 350 ? 9.188 -9.602 -23.828 1 94 350 VAL B C 1
ATOM 7480 O O . VAL B 1 350 ? 9.734 -10.516 -24.453 1 94 350 VAL B O 1
ATOM 7483 N N . LEU B 1 351 ? 8.906 -8.461 -24.359 1 95.25 351 LEU B N 1
ATOM 7484 C CA . LEU B 1 351 ? 9.047 -8.258 -25.797 1 95.25 351 LEU B CA 1
ATOM 7485 C C . LEU B 1 351 ? 10.516 -8.109 -26.172 1 95.25 351 LEU B C 1
ATOM 7487 O O . LEU B 1 351 ? 10.914 -8.477 -27.281 1 95.25 351 LEU B O 1
ATOM 7491 N N . SER B 1 352 ? 11.289 -7.605 -25.297 1 94.38 352 SER B N 1
ATOM 7492 C CA . SER B 1 352 ? 12.727 -7.539 -25.547 1 94.38 352 SER B CA 1
ATOM 7493 C C . SER B 1 352 ? 13.336 -8.93 -25.625 1 94.38 352 SER B C 1
ATOM 7495 O O . SER B 1 352 ? 14.102 -9.234 -26.531 1 94.38 352 SER B O 1
ATOM 7497 N N . GLN B 1 353 ? 12.992 -9.797 -24.672 1 93.94 353 GLN B N 1
ATOM 7498 C CA . GLN B 1 353 ? 13.477 -11.172 -24.688 1 93.94 353 GLN B CA 1
ATOM 7499 C C . GLN B 1 353 ? 12.945 -11.93 -25.891 1 93.94 353 GLN B C 1
ATOM 7501 O O . GLN B 1 353 ? 13.695 -12.648 -26.562 1 93.94 353 GLN B O 1
ATOM 7506 N N . PHE B 1 354 ? 11.711 -11.727 -26.125 1 94.69 354 PHE B N 1
ATOM 7507 C CA . PHE B 1 354 ? 11.102 -12.383 -27.281 1 94.69 354 PHE B CA 1
ATOM 7508 C C . PHE B 1 354 ? 11.742 -11.891 -28.562 1 94.69 354 PHE B C 1
ATOM 7510 O O . PHE B 1 354 ? 11.969 -12.68 -29.484 1 94.69 354 PHE B O 1
ATOM 7517 N N . GLY B 1 355 ? 11.961 -10.602 -28.625 1 93.62 355 GLY B N 1
ATOM 7518 C CA . GLY B 1 355 ? 12.617 -10.031 -29.797 1 93.62 355 GLY B CA 1
ATOM 7519 C C . GLY B 1 355 ? 13.984 -10.633 -30.062 1 93.62 355 GLY B C 1
ATOM 7520 O O . GLY B 1 355 ? 14.344 -10.898 -31.203 1 93.62 355 GLY B O 1
ATOM 7521 N N . ASN B 1 356 ? 14.734 -10.867 -29.062 1 93.12 356 ASN B N 1
ATOM 7522 C CA . ASN B 1 356 ? 16.031 -11.508 -29.203 1 93.12 356 ASN B CA 1
ATOM 7523 C C . ASN B 1 356 ? 15.906 -12.945 -29.703 1 93.12 356 ASN B C 1
ATOM 7525 O O . ASN B 1 356 ? 16.672 -13.383 -30.562 1 93.12 356 ASN B O 1
ATOM 7529 N N . PHE B 1 357 ? 14.969 -13.625 -29.109 1 95.69 357 PHE B N 1
ATOM 7530 C CA . PHE B 1 357 ? 14.672 -14.984 -29.547 1 95.69 357 PHE B CA 1
ATOM 7531 C C . PHE B 1 357 ? 14.258 -15.008 -31 1 95.69 357 PHE B C 1
ATOM 7533 O O . PHE B 1 357 ? 14.758 -15.812 -31.781 1 95.69 357 PHE B O 1
ATOM 7540 N N . PHE B 1 358 ? 13.422 -14.102 -31.359 1 94.38 358 PHE B N 1
ATOM 7541 C CA . PHE B 1 358 ? 12.906 -13.992 -32.719 1 94.38 358 PHE B CA 1
ATOM 7542 C C . PHE B 1 358 ? 14.023 -13.68 -33.719 1 94.38 358 PHE B C 1
ATOM 7544 O O . PHE B 1 358 ? 14.086 -14.266 -34.781 1 94.38 358 PHE B O 1
ATOM 7551 N N . ASN B 1 359 ? 14.891 -12.828 -33.344 1 93.38 359 ASN B N 1
ATOM 7552 C CA . ASN B 1 359 ? 16.031 -12.477 -34.188 1 93.38 359 ASN B CA 1
ATOM 7553 C C . ASN B 1 359 ? 16.969 -13.664 -34.375 1 93.38 359 ASN B C 1
ATOM 7555 O O . ASN B 1 359 ? 17.516 -13.852 -35.469 1 93.38 359 ASN B O 1
ATOM 7559 N N . ASP B 1 360 ? 17.078 -14.414 -33.344 1 95.12 360 ASP B N 1
ATOM 7560 C CA . ASP B 1 360 ? 17.891 -15.617 -33.469 1 95.12 360 ASP B CA 1
ATOM 7561 C C . ASP B 1 360 ? 17.266 -16.625 -34.406 1 95.12 360 ASP B C 1
ATOM 7563 O O . ASP B 1 360 ? 17.969 -17.266 -35.188 1 95.12 360 ASP B O 1
ATOM 7567 N N . LEU B 1 361 ? 15.977 -16.75 -34.281 1 94.94 361 LEU B N 1
ATOM 7568 C CA . LEU B 1 361 ? 15.273 -17.656 -35.188 1 94.94 361 LEU B CA 1
ATOM 7569 C C . LEU B 1 361 ? 15.445 -17.219 -36.656 1 94.94 361 LEU B C 1
ATOM 7571 O O . LEU B 1 361 ? 15.68 -18.047 -37.531 1 94.94 361 LEU B O 1
ATOM 7575 N N . ARG B 1 362 ? 15.328 -16 -36.875 1 93.62 362 ARG B N 1
ATOM 7576 C CA . ARG B 1 362 ? 15.445 -15.484 -38.219 1 93.62 362 ARG B CA 1
ATOM 7577 C C . ARG B 1 362 ? 16.859 -15.656 -38.75 1 93.62 362 ARG B C 1
ATOM 7579 O O . ARG B 1 362 ? 17.062 -15.977 -39.938 1 93.62 362 ARG B O 1
ATOM 7586 N N . LYS B 1 363 ? 17.812 -15.469 -37.906 1 93.75 363 LYS B N 1
ATOM 7587 C CA . LYS B 1 363 ? 19.203 -15.633 -38.312 1 93.75 363 LYS B CA 1
ATOM 7588 C C . LYS B 1 363 ? 19.469 -17.062 -38.781 1 93.75 363 LYS B C 1
ATOM 7590 O O . LYS B 1 363 ? 20.031 -17.281 -39.844 1 93.75 363 LYS B O 1
ATOM 7595 N N . HIS B 1 364 ? 18.922 -17.984 -38.094 1 94.69 364 HIS B N 1
ATOM 7596 C CA . HIS B 1 364 ? 19.219 -19.375 -38.375 1 94.69 364 HIS B CA 1
ATOM 7597 C C . HIS B 1 364 ? 18.312 -19.906 -39.5 1 94.69 364 HIS B C 1
ATOM 7599 O O . HIS B 1 364 ? 18.719 -20.75 -40.281 1 94.69 364 HIS B O 1
ATOM 7605 N N . CYS B 1 365 ? 17.094 -19.422 -39.531 1 93.5 365 CYS B N 1
ATOM 7606 C CA . CYS B 1 365 ? 16.156 -19.922 -40.531 1 93.5 365 CYS B CA 1
ATOM 7607 C C . CYS B 1 365 ? 16.219 -19.125 -41.812 1 93.5 365 CYS B C 1
ATOM 7609 O O . CYS B 1 365 ? 16.406 -19.688 -42.906 1 93.5 365 CYS B O 1
ATOM 7611 N N . VAL B 1 366 ? 16.172 -17.828 -41.781 1 91.5 366 VAL B N 1
ATOM 7612 C CA . VAL B 1 366 ? 16.047 -16.984 -42.969 1 91.5 366 VAL B CA 1
ATOM 7613 C C . VAL B 1 366 ? 17.422 -16.656 -43.531 1 91.5 366 VAL B C 1
ATOM 7615 O O . VAL B 1 366 ? 17.641 -16.703 -44.75 1 91.5 366 VAL B O 1
ATOM 7618 N N . ASN B 1 367 ? 18.359 -16.391 -42.688 1 91 367 ASN B N 1
ATOM 7619 C CA . ASN B 1 367 ? 19.672 -15.961 -43.188 1 91 367 ASN B CA 1
ATOM 7620 C C . ASN B 1 367 ? 20.562 -17.156 -43.5 1 91 367 ASN B C 1
ATOM 7622 O O . ASN B 1 367 ? 21.234 -17.172 -44.531 1 91 367 ASN B O 1
ATOM 7626 N N . LEU B 1 368 ? 20.531 -18.203 -42.625 1 93.31 368 LEU B N 1
ATOM 7627 C CA . LEU B 1 368 ? 21.453 -19.312 -42.781 1 93.31 368 LEU B CA 1
ATOM 7628 C C . LEU B 1 368 ? 20.766 -20.516 -43.438 1 93.31 368 LEU B C 1
ATOM 7630 O O . LEU B 1 368 ? 21.438 -21.453 -43.875 1 93.31 368 LEU B O 1
ATOM 7634 N N . ASN B 1 369 ? 19.5 -20.5 -43.5 1 93.31 369 ASN B N 1
ATOM 7635 C CA . ASN B 1 369 ? 18.703 -21.562 -44.125 1 93.31 369 ASN B CA 1
ATOM 7636 C C . ASN B 1 369 ? 19.062 -22.938 -43.531 1 93.31 369 ASN B C 1
ATOM 7638 O O . ASN B 1 369 ? 19.281 -23.891 -44.281 1 93.31 369 ASN B O 1
ATOM 7642 N N . GLU B 1 370 ? 19.156 -22.875 -42.219 1 93.44 370 GLU B N 1
ATOM 7643 C CA . GLU B 1 370 ? 19.469 -24.125 -41.531 1 93.44 370 GLU B CA 1
ATOM 7644 C C . GLU B 1 370 ? 18.25 -25.062 -41.5 1 93.44 370 GLU B C 1
ATOM 7646 O O . GLU B 1 370 ? 17.109 -24.594 -41.625 1 93.44 370 GLU B O 1
ATOM 7651 N N . ASP B 1 371 ? 18.578 -26.453 -41.438 1 91.94 371 ASP B N 1
ATOM 7652 C CA . ASP B 1 371 ? 17.516 -27.469 -41.438 1 91.94 371 ASP B CA 1
ATOM 7653 C C . ASP B 1 371 ? 17.875 -28.641 -40.531 1 91.94 371 ASP B C 1
ATOM 7655 O O . ASP B 1 371 ? 19.031 -28.766 -40.094 1 91.94 371 ASP B O 1
ATOM 7659 N N . GLY B 1 372 ? 16.875 -29.359 -40.062 1 92.69 372 GLY B N 1
ATOM 7660 C CA . GLY B 1 372 ? 17.094 -30.594 -39.312 1 92.69 372 GLY B CA 1
ATOM 7661 C C . GLY B 1 372 ? 17.672 -30.359 -37.938 1 92.69 372 GLY B C 1
ATOM 7662 O O . GLY B 1 372 ? 17.141 -29.547 -37.156 1 92.69 372 GLY B O 1
ATOM 7663 N N . VAL B 1 373 ? 18.781 -31.047 -37.656 1 94.12 373 VAL B N 1
ATOM 7664 C CA . VAL B 1 373 ? 19.359 -31.078 -36.312 1 94.12 373 VAL B CA 1
ATOM 7665 C C . VAL B 1 373 ? 20.031 -29.734 -36 1 94.12 373 VAL B C 1
ATOM 7667 O O . VAL B 1 373 ? 19.969 -29.25 -34.875 1 94.12 373 VAL B O 1
ATOM 7670 N N . ALA B 1 374 ? 20.578 -29.172 -37 1 94.5 374 ALA B N 1
ATOM 7671 C CA . ALA B 1 374 ? 21.234 -27.875 -36.812 1 94.5 374 ALA B CA 1
ATOM 7672 C C . ALA B 1 374 ? 20.234 -26.797 -36.438 1 94.5 374 ALA B C 1
ATOM 7674 O O . ALA B 1 374 ? 20.484 -25.984 -35.562 1 94.5 374 ALA B O 1
ATOM 7675 N N . LEU B 1 375 ? 19.125 -26.797 -37.094 1 95.06 375 LEU B N 1
ATOM 7676 C CA . LEU B 1 375 ? 18.062 -25.844 -36.781 1 95.06 375 LEU B CA 1
ATOM 7677 C C . LEU B 1 375 ? 17.484 -26.078 -35.375 1 95.06 375 LEU B C 1
ATOM 7679 O O . LEU B 1 375 ? 17.25 -25.125 -34.656 1 95.06 375 LEU B O 1
ATOM 7683 N N . THR B 1 376 ? 17.281 -27.281 -35.031 1 96.44 376 THR B N 1
ATOM 7684 C CA . THR B 1 376 ? 16.734 -27.656 -33.75 1 96.44 376 THR B CA 1
ATOM 7685 C C . THR B 1 376 ? 17.672 -27.203 -32.625 1 96.44 376 THR B C 1
ATOM 7687 O O . THR B 1 376 ? 17.234 -26.594 -31.641 1 96.44 376 THR B O 1
ATOM 7690 N N . ASN B 1 377 ? 18.938 -27.5 -32.781 1 96.38 377 ASN B N 1
ATOM 7691 C CA . ASN B 1 377 ? 19.906 -27.125 -31.75 1 96.38 377 ASN B CA 1
ATOM 7692 C C . ASN B 1 377 ? 20.031 -25.625 -31.609 1 96.38 377 ASN B C 1
ATOM 7694 O O . ASN B 1 377 ? 20.172 -25.109 -30.5 1 96.38 377 ASN B O 1
ATOM 7698 N N . ALA B 1 378 ? 19.984 -25 -32.719 1 95.88 378 ALA B N 1
ATOM 7699 C CA . ALA B 1 378 ? 20.062 -23.531 -32.656 1 95.88 378 ALA B CA 1
ATOM 7700 C C . ALA B 1 378 ? 18.844 -22.938 -31.953 1 95.88 378 ALA B C 1
ATOM 7702 O O . ALA B 1 378 ? 18.984 -21.984 -31.188 1 95.88 378 ALA B O 1
ATOM 7703 N N . THR B 1 379 ? 17.703 -23.453 -32.219 1 96.56 379 THR B N 1
ATOM 7704 C CA . THR B 1 379 ? 16.484 -22.969 -31.594 1 96.56 379 THR B CA 1
ATOM 7705 C C . THR B 1 379 ? 16.469 -23.266 -30.094 1 96.56 379 THR B C 1
ATOM 7707 O O . THR B 1 379 ? 16.031 -22.438 -29.297 1 96.56 379 THR B O 1
ATOM 7710 N N . ILE B 1 380 ? 16.969 -24.422 -29.734 1 96.69 380 ILE B N 1
ATOM 7711 C CA . ILE B 1 380 ? 17.062 -24.797 -28.328 1 96.69 380 ILE B CA 1
ATOM 7712 C C . ILE B 1 380 ? 18.016 -23.875 -27.594 1 96.69 380 ILE B C 1
ATOM 7714 O O . ILE B 1 380 ? 17.719 -23.406 -26.5 1 96.69 380 ILE B O 1
ATOM 7718 N N . THR B 1 381 ? 19.109 -23.641 -28.219 1 95.94 381 THR B N 1
ATOM 7719 C CA . THR B 1 381 ? 20.094 -22.75 -27.609 1 95.94 381 THR B CA 1
ATOM 7720 C C . THR B 1 381 ? 19.5 -21.359 -27.406 1 95.94 381 THR B C 1
ATOM 7722 O O . THR B 1 381 ? 19.734 -20.734 -26.375 1 95.94 381 THR B O 1
ATOM 7725 N N . SER B 1 382 ? 18.781 -20.875 -28.359 1 95.88 382 SER B N 1
ATOM 7726 C CA . SER B 1 382 ? 18.141 -19.562 -28.25 1 95.88 382 SER B CA 1
ATOM 7727 C C . SER B 1 382 ? 17.094 -19.547 -27.156 1 95.88 382 SER B C 1
ATOM 7729 O O . SER B 1 382 ? 16.969 -18.578 -26.406 1 95.88 382 SER B O 1
ATOM 7731 N N . PHE B 1 383 ? 16.328 -20.547 -27.047 1 95.75 383 PHE B N 1
ATOM 7732 C CA . PHE B 1 383 ? 15.289 -20.641 -26.016 1 95.75 383 PHE B CA 1
ATOM 7733 C C . PHE B 1 383 ? 15.914 -20.719 -24.625 1 95.75 383 PHE B C 1
ATOM 7735 O O . PHE B 1 383 ? 15.43 -20.078 -23.688 1 95.75 383 PHE B O 1
ATOM 7742 N N . GLN B 1 384 ? 17 -21.453 -24.469 1 92.81 384 GLN B N 1
ATOM 7743 C CA . GLN B 1 384 ? 17.656 -21.625 -23.172 1 92.81 384 GLN B CA 1
ATOM 7744 C C . GLN B 1 384 ? 18.359 -20.344 -22.734 1 92.81 384 GLN B C 1
ATOM 7746 O O . GLN B 1 384 ? 18.641 -20.156 -21.547 1 92.81 384 GLN B O 1
ATOM 7751 N N . SER B 1 385 ? 18.594 -19.484 -23.672 1 91.44 385 SER B N 1
ATOM 7752 C CA . SER B 1 385 ? 19.25 -18.219 -23.359 1 91.44 385 SER B CA 1
ATOM 7753 C C . SER B 1 385 ? 18.266 -17.219 -22.75 1 91.44 385 SER B C 1
ATOM 7755 O O . SER B 1 385 ? 18.672 -16.219 -22.156 1 91.44 385 SER B O 1
ATOM 7757 N N . LEU B 1 386 ? 16.969 -17.547 -22.812 1 90.62 386 LEU B N 1
ATOM 7758 C CA . LEU B 1 386 ? 15.953 -16.672 -22.219 1 90.62 386 LEU B CA 1
ATOM 7759 C C . LEU B 1 386 ? 15.992 -16.75 -20.688 1 90.62 386 LEU B C 1
ATOM 7761 O O . LEU B 1 386 ? 16.156 -17.828 -20.125 1 90.62 386 LEU B O 1
ATOM 7765 N N . THR B 1 387 ? 16 -15.578 -20.047 1 82.19 387 THR B N 1
ATOM 7766 C CA . THR B 1 387 ? 15.961 -15.516 -18.594 1 82.19 387 THR B CA 1
ATOM 7767 C C . THR B 1 387 ? 14.531 -15.336 -18.094 1 82.19 387 THR B C 1
ATOM 7769 O O . THR B 1 387 ? 13.891 -14.336 -18.391 1 82.19 387 THR B O 1
ATOM 7772 N N . MET B 1 388 ? 13.914 -16.312 -17.562 1 81.88 388 MET B N 1
ATOM 7773 C CA . MET B 1 388 ? 12.57 -16.234 -17.016 1 81.88 388 MET B CA 1
ATOM 7774 C C . MET B 1 388 ? 12.555 -16.672 -15.555 1 81.88 388 MET B C 1
ATOM 7776 O O . MET B 1 388 ? 13.344 -17.516 -15.141 1 81.88 388 MET B O 1
ATOM 7780 N N . PRO B 1 389 ? 11.672 -16.062 -14.805 1 78.12 389 PRO B N 1
ATOM 7781 C CA . PRO B 1 389 ? 11.523 -16.5 -13.414 1 78.12 389 PRO B CA 1
ATOM 7782 C C . PRO B 1 389 ? 11.141 -17.984 -13.305 1 78.12 389 PRO B C 1
ATOM 7784 O O . PRO B 1 389 ? 10.359 -18.484 -14.117 1 78.12 389 PRO B O 1
ATOM 7787 N N . ASN B 1 390 ? 11.742 -18.594 -12.344 1 74.56 390 ASN B N 1
ATOM 7788 C CA . ASN B 1 390 ? 11.516 -20.031 -12.148 1 74.56 390 ASN B CA 1
ATOM 7789 C C . ASN B 1 390 ? 10.266 -20.297 -11.312 1 74.56 390 ASN B C 1
ATOM 7791 O O . ASN B 1 390 ? 10.352 -20.469 -10.102 1 74.56 390 ASN B O 1
ATOM 7795 N N . SER B 1 391 ? 9.125 -20.234 -11.914 1 72.94 391 SER B N 1
ATOM 7796 C CA . SER B 1 391 ? 7.871 -20.562 -11.25 1 72.94 391 SER B CA 1
ATOM 7797 C C . SER B 1 391 ? 7.316 -21.906 -11.727 1 72.94 391 SER B C 1
ATOM 7799 O O . SER B 1 391 ? 7.773 -22.438 -12.734 1 72.94 391 SER B O 1
ATOM 7801 N N . LEU B 1 392 ? 6.488 -22.469 -11 1 73.75 392 LEU B N 1
ATOM 7802 C CA . LEU B 1 392 ? 5.879 -23.75 -11.367 1 73.75 392 LEU B CA 1
ATOM 7803 C C . LEU B 1 392 ? 5.09 -23.625 -12.672 1 73.75 392 LEU B C 1
ATOM 7805 O O . LEU B 1 392 ? 5.031 -24.562 -13.461 1 73.75 392 LEU B O 1
ATOM 7809 N N . GLU B 1 393 ? 4.602 -22.422 -12.867 1 72.94 393 GLU B N 1
ATOM 7810 C CA . GLU B 1 393 ? 3.846 -22.172 -14.094 1 72.94 393 GLU B CA 1
ATOM 7811 C C . GLU B 1 393 ? 4.746 -22.266 -15.32 1 72.94 393 GLU B C 1
ATOM 7813 O O . GLU B 1 393 ? 4.352 -22.844 -16.344 1 72.94 393 GLU B O 1
ATOM 7818 N N . VAL B 1 394 ? 5.887 -21.812 -15.141 1 78.44 394 VAL B N 1
ATOM 7819 C CA . VAL B 1 394 ? 6.836 -21.781 -16.25 1 78.44 394 VAL B CA 1
ATOM 7820 C C . VAL B 1 394 ? 7.363 -23.203 -16.5 1 78.44 394 VAL B C 1
ATOM 7822 O O . VAL B 1 394 ? 7.484 -23.625 -17.656 1 78.44 394 VAL B O 1
ATOM 7825 N N . ARG B 1 395 ? 7.535 -23.953 -15.484 1 80.5 395 ARG B N 1
ATOM 7826 C CA . ARG B 1 395 ? 8.062 -25.297 -15.617 1 80.5 395 ARG B CA 1
ATOM 7827 C C . ARG B 1 395 ? 7.062 -26.219 -16.328 1 80.5 395 ARG B C 1
ATOM 7829 O O . ARG B 1 395 ? 7.453 -27.125 -17.062 1 80.5 395 ARG B O 1
ATOM 7836 N N . ASP B 1 396 ? 5.836 -25.844 -16.141 1 80.88 396 ASP B N 1
ATOM 7837 C CA . ASP B 1 396 ? 4.781 -26.656 -16.734 1 80.88 396 ASP B CA 1
ATOM 7838 C C . ASP B 1 396 ? 4.652 -26.375 -18.234 1 80.88 396 ASP B C 1
ATOM 7840 O O . ASP B 1 396 ? 4.188 -27.219 -18.984 1 80.88 396 ASP B O 1
ATOM 7844 N N . MET B 1 397 ? 5.141 -25.234 -18.672 1 86.25 397 MET B N 1
ATOM 7845 C CA . MET B 1 397 ? 4.957 -24.844 -20.062 1 86.25 397 MET B CA 1
ATOM 7846 C C . MET B 1 397 ? 6.191 -25.188 -20.891 1 86.25 397 MET B C 1
ATOM 7848 O O . MET B 1 397 ? 6.102 -25.328 -22.109 1 86.25 397 MET B O 1
ATOM 7852 N N . ILE B 1 398 ? 7.301 -25.453 -20.297 1 89.12 398 ILE B N 1
ATOM 7853 C CA . ILE B 1 398 ? 8.594 -25.609 -20.953 1 89.12 398 ILE B CA 1
ATOM 7854 C C . ILE B 1 398 ? 8.578 -26.859 -21.828 1 89.12 398 ILE B C 1
ATOM 7856 O O . ILE B 1 398 ? 9.008 -26.828 -22.984 1 89.12 398 ILE B O 1
ATOM 7860 N N . PRO B 1 399 ? 7.961 -27.922 -21.344 1 90.31 399 PRO B N 1
ATOM 7861 C CA . PRO B 1 399 ? 7.957 -29.125 -22.188 1 90.31 399 PRO B CA 1
ATOM 7862 C C . PRO B 1 399 ? 7.184 -28.922 -23.484 1 90.31 399 PRO B C 1
ATOM 7864 O O . PRO B 1 399 ? 7.543 -29.5 -24.516 1 90.31 399 PRO B O 1
ATOM 7867 N N . PHE B 1 400 ? 6.207 -28.125 -23.453 1 90.19 400 PHE B N 1
ATOM 7868 C CA . PHE B 1 400 ? 5.406 -27.891 -24.656 1 90.19 400 PHE B CA 1
ATOM 7869 C C . PHE B 1 400 ? 6.176 -27.047 -25.672 1 90.19 400 PHE B C 1
ATOM 7871 O O . PHE B 1 400 ? 5.988 -27.203 -26.875 1 90.19 400 PHE B O 1
ATOM 7878 N N . VAL B 1 401 ? 7.062 -26.25 -25.219 1 94.12 401 VAL B N 1
ATOM 7879 C CA . VAL B 1 401 ? 7.902 -25.453 -26.109 1 94.12 401 VAL B CA 1
ATOM 7880 C C . VAL B 1 401 ? 8.922 -26.359 -26.797 1 94.12 401 VAL B C 1
ATOM 7882 O O . VAL B 1 401 ? 9.117 -26.25 -28.016 1 94.12 401 VAL B O 1
ATOM 7885 N N . TYR B 1 402 ? 9.469 -27.234 -26.031 1 95 402 TYR B N 1
ATOM 7886 C CA . TYR B 1 402 ? 10.438 -28.156 -26.609 1 95 402 TYR B CA 1
ATOM 7887 C C . TYR B 1 402 ? 9.773 -29.062 -27.641 1 95 402 TYR B C 1
ATOM 7889 O O . TYR B 1 402 ? 10.375 -29.391 -28.672 1 95 402 TYR B O 1
ATOM 7897 N N . GLN B 1 403 ? 8.57 -29.422 -27.344 1 95.38 403 GLN B N 1
ATOM 7898 C CA . GLN B 1 403 ? 7.828 -30.234 -28.297 1 95.38 403 GLN B CA 1
ATOM 7899 C C . GLN B 1 403 ? 7.664 -29.531 -29.625 1 95.38 403 GLN B C 1
ATOM 7901 O O . GLN B 1 403 ? 7.82 -30.141 -30.688 1 95.38 403 GLN B O 1
ATOM 7906 N N . GLU B 1 404 ? 7.359 -28.266 -29.578 1 95.12 404 GLU B N 1
ATOM 7907 C CA . GLU B 1 404 ? 7.195 -27.484 -30.812 1 95.12 404 GLU B CA 1
ATOM 7908 C C . GLU B 1 404 ? 8.523 -27.328 -31.547 1 95.12 404 GLU B C 1
ATOM 7910 O O . GLU B 1 404 ? 8.562 -27.312 -32.781 1 95.12 404 GLU B O 1
ATOM 7915 N N . ILE B 1 405 ? 9.594 -27.203 -30.812 1 96.38 405 ILE B N 1
ATOM 7916 C CA . ILE B 1 405 ? 10.914 -27.062 -31.406 1 96.38 405 ILE B CA 1
ATOM 7917 C C . ILE B 1 405 ? 11.273 -28.328 -32.188 1 96.38 405 ILE B C 1
ATOM 7919 O O . ILE B 1 405 ? 11.734 -28.266 -33.312 1 96.38 405 ILE B O 1
ATOM 7923 N N . TYR B 1 406 ? 10.969 -29.406 -31.562 1 96.06 406 TYR B N 1
ATOM 7924 C CA . TYR B 1 406 ? 11.289 -30.688 -32.188 1 96.06 406 TYR B CA 1
ATOM 7925 C C . TYR B 1 406 ? 10.375 -30.953 -33.406 1 96.06 406 TYR B C 1
ATOM 7927 O O . TYR B 1 406 ? 10.805 -31.531 -34.406 1 96.06 406 TYR B O 1
ATOM 7935 N N . ASN B 1 407 ? 9.156 -30.5 -33.281 1 95.62 407 ASN B N 1
ATOM 7936 C CA . ASN B 1 407 ? 8.242 -30.625 -34.406 1 95.62 407 ASN B CA 1
ATOM 7937 C C . ASN B 1 407 ? 8.75 -29.891 -35.656 1 95.62 407 ASN B C 1
ATOM 7939 O O . ASN B 1 407 ? 8.695 -30.406 -36.75 1 95.62 407 ASN B O 1
ATOM 7943 N N . ILE B 1 408 ? 9.25 -28.734 -35.438 1 95.19 408 ILE B N 1
ATOM 7944 C CA . ILE B 1 408 ? 9.758 -27.938 -36.531 1 95.19 408 ILE B CA 1
ATOM 7945 C C . ILE B 1 408 ? 11.055 -28.547 -37.062 1 95.19 408 ILE B C 1
ATOM 7947 O O . ILE B 1 408 ? 11.273 -28.578 -38.281 1 95.19 408 ILE B O 1
ATOM 7951 N N . GLY B 1 409 ? 11.844 -29.031 -36.188 1 93.88 409 GLY B N 1
ATOM 7952 C CA . GLY B 1 409 ? 13.094 -29.656 -36.594 1 93.88 409 GLY B CA 1
ATOM 7953 C C . GLY B 1 409 ? 12.891 -30.906 -37.438 1 93.88 409 GLY B C 1
ATOM 7954 O O . GLY B 1 409 ? 13.742 -31.234 -38.25 1 93.88 409 GLY B O 1
ATOM 7955 N N . ASN B 1 410 ? 11.75 -31.516 -37.219 1 93.88 410 ASN B N 1
ATOM 7956 C CA . ASN B 1 410 ? 11.469 -32.75 -37.938 1 93.88 410 ASN B CA 1
ATOM 7957 C C . ASN B 1 410 ? 10.828 -32.5 -39.281 1 93.88 410 ASN B C 1
ATOM 7959 O O . ASN B 1 410 ? 10.664 -33.438 -40.094 1 93.88 410 ASN B O 1
ATOM 7963 N N . MET B 1 411 ? 10.5 -31.25 -39.5 1 93.12 411 MET B N 1
ATOM 7964 C CA . MET B 1 411 ? 9.969 -30.891 -40.812 1 93.12 411 MET B CA 1
ATOM 7965 C C . MET B 1 411 ? 11.102 -30.609 -41.812 1 93.12 411 MET B C 1
ATOM 7967 O O . MET B 1 411 ? 12.125 -30.031 -41.438 1 93.12 411 MET B O 1
ATOM 7971 N N . THR B 1 412 ? 10.93 -31.078 -43.062 1 89.25 412 THR B N 1
ATOM 7972 C CA . THR B 1 412 ? 11.977 -30.875 -44.062 1 89.25 412 THR B CA 1
ATOM 7973 C C . THR B 1 412 ? 11.703 -29.625 -44.875 1 89.25 412 THR B C 1
ATOM 7975 O O . THR B 1 412 ? 10.578 -29.406 -45.312 1 89.25 412 THR B O 1
ATOM 7978 N N . GLY B 1 413 ? 12.695 -28.781 -45 1 90 413 GLY B N 1
ATOM 7979 C CA . GLY B 1 413 ? 12.672 -27.641 -45.906 1 90 413 GLY B CA 1
ATOM 7980 C C . GLY B 1 413 ? 11.883 -26.469 -45.375 1 90 413 GLY B C 1
ATOM 7981 O O . GLY B 1 413 ? 11.383 -25.641 -46.156 1 90 413 GLY B O 1
ATOM 7982 N N . VAL B 1 414 ? 11.711 -26.359 -44.062 1 92.19 414 VAL B N 1
ATOM 7983 C CA . VAL B 1 414 ? 10.93 -25.281 -43.5 1 92.19 414 VAL B CA 1
ATOM 7984 C C . VAL B 1 414 ? 11.625 -23.953 -43.75 1 92.19 414 VAL B C 1
ATOM 7986 O O . VAL B 1 414 ? 10.977 -22.938 -44.031 1 92.19 414 VAL B O 1
ATOM 7989 N N . CYS B 1 415 ? 12.938 -23.953 -43.656 1 93.5 415 CYS B N 1
ATOM 7990 C CA . CYS B 1 415 ? 13.719 -22.719 -43.812 1 93.5 415 CYS B CA 1
ATOM 7991 C C . CYS B 1 415 ? 14.461 -22.703 -45.125 1 93.5 415 CYS B C 1
ATOM 7993 O O . CYS B 1 415 ? 15.5 -22.047 -45.25 1 93.5 415 CYS B O 1
ATOM 7995 N N . SER B 1 416 ? 13.906 -23.391 -46.125 1 91.31 416 SER B N 1
ATOM 7996 C CA . SER B 1 416 ? 14.516 -23.359 -47.469 1 91.31 416 SER B CA 1
ATOM 7997 C C . SER B 1 416 ? 14.422 -21.969 -48.094 1 91.31 416 SER B C 1
ATOM 7999 O O . SER B 1 416 ? 13.578 -21.156 -47.688 1 91.31 416 SER B O 1
ATOM 8001 N N . ALA B 1 417 ? 15.266 -21.703 -49.031 1 88.75 417 ALA B N 1
ATOM 8002 C CA . ALA B 1 417 ? 15.297 -20.406 -49.688 1 88.75 417 ALA B CA 1
ATOM 8003 C C . ALA B 1 417 ? 13.945 -20.094 -50.312 1 88.75 417 ALA B C 1
ATOM 8005 O O . ALA B 1 417 ? 13.531 -18.922 -50.375 1 88.75 417 ALA B O 1
ATOM 8006 N N . ALA B 1 418 ? 13.234 -21.078 -50.688 1 86.56 418 ALA B N 1
ATOM 8007 C CA . ALA B 1 418 ? 11.938 -20.906 -51.344 1 86.56 418 ALA B CA 1
ATOM 8008 C C . ALA B 1 418 ? 10.883 -20.453 -50.312 1 86.56 418 ALA B C 1
ATOM 8010 O O . ALA B 1 418 ? 9.977 -19.688 -50.656 1 86.56 418 ALA B O 1
ATOM 8011 N N . ASN B 1 419 ? 11.07 -20.859 -49.125 1 87.06 419 ASN B N 1
ATOM 8012 C CA . ASN B 1 419 ? 10.062 -20.594 -48.094 1 87.06 419 ASN B CA 1
ATOM 8013 C C . ASN B 1 419 ? 10.375 -19.312 -47.312 1 87.06 419 ASN B C 1
ATOM 8015 O O . ASN B 1 419 ? 9.562 -18.844 -46.531 1 87.06 419 ASN B O 1
ATOM 8019 N N . THR B 1 420 ? 11.586 -18.703 -47.5 1 85.81 420 THR B N 1
ATOM 8020 C CA . THR B 1 420 ? 11.984 -17.578 -46.688 1 85.81 420 THR B CA 1
ATOM 8021 C C . THR B 1 420 ? 12.102 -16.312 -47.531 1 85.81 420 THR B C 1
ATOM 8023 O O . THR B 1 420 ? 12.352 -15.219 -47 1 85.81 420 THR B O 1
ATOM 8026 N N . THR B 1 421 ? 12.055 -16.188 -48.812 1 75.5 421 THR B N 1
ATOM 8027 C CA . THR B 1 421 ? 12.352 -15.078 -49.719 1 75.5 421 THR B CA 1
ATOM 8028 C C . THR B 1 421 ? 11.406 -13.906 -49.469 1 75.5 421 THR B C 1
ATOM 8030 O O . THR B 1 421 ? 11.805 -12.75 -49.594 1 75.5 421 THR B O 1
ATOM 8033 N N . ASN B 1 422 ? 10.117 -13.938 -49.156 1 64.56 422 ASN B N 1
ATOM 8034 C CA . ASN B 1 422 ? 9.211 -12.805 -49.25 1 64.56 422 ASN B CA 1
ATOM 8035 C C . ASN B 1 422 ? 8.867 -12.266 -47.844 1 64.56 422 ASN B C 1
ATOM 8037 O O . ASN B 1 422 ? 7.91 -11.5 -47.688 1 64.56 422 ASN B O 1
ATOM 8041 N N . GLY B 1 423 ? 9.773 -12.391 -46.906 1 65.44 423 GLY B N 1
ATOM 8042 C CA . GLY B 1 423 ? 9.18 -12.008 -45.656 1 65.44 423 GLY B CA 1
ATOM 8043 C C . GLY B 1 423 ? 9.766 -10.734 -45.062 1 65.44 423 GLY B C 1
ATOM 8044 O O . GLY B 1 423 ? 10.891 -10.359 -45.406 1 65.44 423 GLY B O 1
ATOM 8045 N N . ASP B 1 424 ? 8.953 -9.875 -44.594 1 75.31 424 ASP B N 1
ATOM 8046 C CA . ASP B 1 424 ? 9.383 -8.672 -43.875 1 75.31 424 ASP B CA 1
ATOM 8047 C C . ASP B 1 424 ? 10.195 -9.023 -42.625 1 75.31 424 ASP B C 1
ATOM 8049 O O . ASP B 1 424 ? 10.516 -10.195 -42.406 1 75.31 424 ASP B O 1
ATOM 8053 N N . ASP B 1 425 ? 10.719 -8.039 -41.906 1 77.62 425 ASP B N 1
ATOM 8054 C CA . ASP B 1 425 ? 11.602 -8.203 -40.75 1 77.62 425 ASP B CA 1
ATOM 8055 C C . ASP B 1 425 ? 10.914 -9 -39.656 1 77.62 425 ASP B C 1
ATOM 8057 O O . ASP B 1 425 ? 11.578 -9.508 -38.75 1 77.62 425 ASP B O 1
ATOM 8061 N N . LEU B 1 426 ? 9.594 -9.25 -39.812 1 78.94 426 LEU B N 1
ATOM 8062 C CA . LEU B 1 426 ? 8.891 -9.984 -38.75 1 78.94 426 LEU B CA 1
ATOM 8063 C C . LEU B 1 426 ? 8.32 -11.289 -39.312 1 78.94 426 LEU B C 1
ATOM 8065 O O . LEU B 1 426 ? 7.461 -11.906 -38.688 1 78.94 426 LEU B O 1
ATOM 8069 N N . PHE B 1 427 ? 8.945 -11.68 -40.469 1 82.94 427 PHE B N 1
ATOM 8070 C CA . PHE B 1 427 ? 8.422 -12.875 -41.094 1 82.94 427 PHE B CA 1
ATOM 8071 C C . PHE B 1 427 ? 9.172 -14.117 -40.625 1 82.94 427 PHE B C 1
ATOM 8073 O O . PHE B 1 427 ? 10.391 -14.094 -40.469 1 82.94 427 PHE B O 1
ATOM 8080 N N . LEU B 1 428 ? 8.352 -15.109 -40.312 1 90.25 428 LEU B N 1
ATOM 8081 C CA . LEU B 1 428 ? 8.82 -16.484 -40.156 1 90.25 428 LEU B CA 1
ATOM 8082 C C . LEU B 1 428 ? 7.883 -17.453 -40.844 1 90.25 428 LEU B C 1
ATOM 8084 O O . LEU B 1 428 ? 6.691 -17.188 -41 1 90.25 428 LEU B O 1
ATOM 8088 N N . PRO B 1 429 ? 8.477 -18.5 -41.375 1 91.62 429 PRO B N 1
ATOM 8089 C CA . PRO B 1 429 ? 7.594 -19.5 -42 1 91.62 429 PRO B CA 1
ATOM 8090 C C . PRO B 1 429 ? 6.441 -19.922 -41.094 1 91.62 429 PRO B C 1
ATOM 8092 O O . PRO B 1 429 ? 6.582 -19.922 -39.875 1 91.62 429 PRO B O 1
ATOM 8095 N N . PRO B 1 430 ? 5.363 -20.375 -41.562 1 90 430 PRO B N 1
ATOM 8096 C CA . PRO B 1 430 ? 4.109 -20.641 -40.844 1 90 430 PRO B CA 1
ATOM 8097 C C . PRO B 1 430 ? 4.277 -21.656 -39.719 1 90 430 PRO B C 1
ATOM 8099 O O . PRO B 1 430 ? 3.639 -21.531 -38.688 1 90 430 PRO B O 1
ATOM 8102 N N . PRO B 1 431 ? 5.168 -22.609 -39.844 1 91.62 431 PRO B N 1
ATOM 8103 C CA . PRO B 1 431 ? 5.277 -23.578 -38.75 1 91.62 431 PRO B CA 1
ATOM 8104 C C . PRO B 1 431 ? 5.789 -22.938 -37.469 1 91.62 431 PRO B C 1
ATOM 8106 O O . PRO B 1 431 ? 5.598 -23.5 -36.375 1 91.62 431 PRO B O 1
ATOM 8109 N N . TYR B 1 432 ? 6.406 -21.781 -37.656 1 93.31 432 TYR B N 1
ATOM 8110 C CA . TYR B 1 432 ? 6.961 -21.125 -36.469 1 93.31 432 TYR B CA 1
ATOM 8111 C C . TYR B 1 432 ? 5.871 -20.406 -35.688 1 93.31 432 TYR B C 1
ATOM 8113 O O . TYR B 1 432 ? 6.105 -19.953 -34.562 1 93.31 432 TYR B O 1
ATOM 8121 N N . LYS B 1 433 ? 4.707 -20.281 -36.188 1 90.81 433 LYS B N 1
ATOM 8122 C CA . LYS B 1 433 ? 3.633 -19.531 -35.531 1 90.81 433 LYS B CA 1
ATOM 8123 C C . LYS B 1 433 ? 3.299 -20.125 -34.156 1 90.81 433 LYS B C 1
ATOM 8125 O O . LYS B 1 433 ? 3.174 -19.406 -33.188 1 90.81 433 LYS B O 1
ATOM 8130 N N . ALA B 1 434 ? 3.227 -21.391 -34.094 1 91.31 434 ALA B N 1
ATOM 8131 C CA . ALA B 1 434 ? 2.898 -22.062 -32.812 1 91.31 434 ALA B CA 1
ATOM 8132 C C . ALA B 1 434 ? 4.023 -21.891 -31.812 1 91.31 434 ALA B C 1
ATOM 8134 O O . ALA B 1 434 ? 3.768 -21.688 -30.625 1 91.31 434 ALA B O 1
ATOM 8135 N N . LEU B 1 435 ? 5.223 -22.016 -32.344 1 94.06 435 LEU B N 1
ATOM 8136 C CA . LEU B 1 435 ? 6.371 -21.906 -31.438 1 94.06 435 LEU B CA 1
ATOM 8137 C C . LEU B 1 435 ? 6.48 -20.484 -30.875 1 94.06 435 LEU B C 1
ATOM 8139 O O . LEU B 1 435 ? 6.648 -20.312 -29.672 1 94.06 435 LEU B O 1
ATOM 8143 N N . THR B 1 436 ? 6.387 -19.547 -31.781 1 93.25 436 THR B N 1
ATOM 8144 C CA . THR B 1 436 ? 6.516 -18.156 -31.344 1 93.25 436 THR B CA 1
ATOM 8145 C C . THR B 1 436 ? 5.387 -17.781 -30.391 1 93.25 436 THR B C 1
ATOM 8147 O O . THR B 1 436 ? 5.602 -17.047 -29.422 1 93.25 436 THR B O 1
ATOM 8150 N N . GLN B 1 437 ? 4.211 -18.25 -30.594 1 91.38 437 GLN B N 1
ATOM 8151 C CA . GLN B 1 437 ? 3.072 -17.984 -29.719 1 91.38 437 GLN B CA 1
ATOM 8152 C C . GLN B 1 437 ? 3.279 -18.625 -28.344 1 91.38 437 GLN B C 1
ATOM 8154 O O . GLN B 1 437 ? 2.955 -18.016 -27.328 1 91.38 437 GLN B O 1
ATOM 8159 N N . LYS B 1 438 ? 3.832 -19.75 -28.312 1 91.81 438 LYS B N 1
ATOM 8160 C CA . LYS B 1 438 ? 4.062 -20.453 -27.047 1 91.81 438 LYS B CA 1
ATOM 8161 C C . LYS B 1 438 ? 5.184 -19.781 -26.25 1 91.81 438 LYS B C 1
ATOM 8163 O O . LYS B 1 438 ? 5.109 -19.688 -25.031 1 91.81 438 LYS B O 1
ATOM 8168 N N . VAL B 1 439 ? 6.156 -19.359 -27 1 93.5 439 VAL B N 1
ATOM 8169 C CA . VAL B 1 439 ? 7.285 -18.75 -26.312 1 93.5 439 VAL B CA 1
ATOM 8170 C C . VAL B 1 439 ? 6.867 -17.406 -25.719 1 93.5 439 VAL B C 1
ATOM 8172 O O . VAL B 1 439 ? 7.164 -17.109 -24.562 1 93.5 439 VAL B O 1
ATOM 8175 N N . ILE B 1 440 ? 6.172 -16.594 -26.484 1 92.44 440 ILE B N 1
ATOM 8176 C CA . ILE B 1 440 ? 5.75 -15.297 -25.984 1 92.44 440 ILE B CA 1
ATOM 8177 C C . ILE B 1 440 ? 4.75 -15.484 -24.844 1 92.44 440 ILE B C 1
ATOM 8179 O O . ILE B 1 440 ? 4.742 -14.711 -23.891 1 92.44 440 ILE B O 1
ATOM 8183 N N . GLY B 1 441 ? 3.895 -16.438 -24.938 1 90.12 441 GLY B N 1
ATOM 8184 C CA . GLY B 1 441 ? 2.965 -16.766 -23.875 1 90.12 441 GLY B CA 1
ATOM 8185 C C . GLY B 1 441 ? 3.654 -17.188 -22.594 1 90.12 441 GLY B C 1
ATOM 8186 O O . GLY B 1 441 ? 3.254 -16.781 -21.5 1 90.12 441 GLY B O 1
ATOM 8187 N N . THR B 1 442 ? 4.691 -18.016 -22.75 1 89.94 442 THR B N 1
ATOM 8188 C CA . THR B 1 442 ? 5.457 -18.469 -21.594 1 89.94 442 THR B CA 1
ATOM 8189 C C . THR B 1 442 ? 6.164 -17.297 -20.922 1 89.94 442 THR B C 1
ATOM 8191 O O . THR B 1 442 ? 6.172 -17.188 -19.688 1 89.94 442 THR B O 1
ATOM 8194 N N . LEU B 1 443 ? 6.703 -16.469 -21.766 1 91.44 443 LEU B N 1
ATOM 8195 C CA . LEU B 1 443 ? 7.367 -15.281 -21.234 1 91.44 443 LEU B CA 1
ATOM 8196 C C . LEU B 1 443 ? 6.367 -14.359 -20.531 1 91.44 443 LEU B C 1
ATOM 8198 O O . LEU B 1 443 ? 6.645 -13.844 -19.453 1 91.44 443 LEU B O 1
ATOM 8202 N N . PHE B 1 444 ? 5.238 -14.172 -21.094 1 89.75 444 PHE B N 1
ATOM 8203 C CA . PHE B 1 444 ? 4.195 -13.312 -20.547 1 89.75 444 PHE B CA 1
ATOM 8204 C C . PHE B 1 444 ? 3.721 -13.828 -19.188 1 89.75 444 PHE B C 1
ATOM 8206 O O . PHE B 1 444 ? 3.613 -13.062 -18.234 1 89.75 444 PHE B O 1
ATOM 8213 N N . GLU B 1 445 ? 3.479 -15.078 -19.078 1 86.12 445 GLU B N 1
ATOM 8214 C CA . GLU B 1 445 ? 2.982 -15.672 -17.828 1 86.12 445 GLU B CA 1
ATOM 8215 C C . GLU B 1 445 ? 4.055 -15.656 -16.75 1 86.12 445 GLU B C 1
ATOM 8217 O O . GLU B 1 445 ? 3.746 -15.523 -15.562 1 86.12 445 GLU B O 1
ATOM 8222 N N . SER B 1 446 ? 5.238 -15.852 -17.188 1 85.88 446 SER B N 1
ATOM 8223 C CA . SER B 1 446 ? 6.332 -15.883 -16.234 1 85.88 446 SER B CA 1
ATOM 8224 C C . SER B 1 446 ? 6.488 -14.547 -15.516 1 85.88 446 SER B C 1
ATOM 8226 O O . SER B 1 446 ? 6.777 -14.5 -14.32 1 85.88 446 SER B O 1
ATOM 8228 N N . TYR B 1 447 ? 6.258 -13.484 -16.188 1 85.5 447 TYR B N 1
ATOM 8229 C CA . TYR B 1 447 ? 6.5 -12.172 -15.602 1 85.5 447 TYR B CA 1
ATOM 8230 C C . TYR B 1 447 ? 5.223 -11.602 -14.992 1 85.5 447 TYR B C 1
ATOM 8232 O O . TYR B 1 447 ? 5.277 -10.695 -14.164 1 85.5 447 TYR B O 1
ATOM 8240 N N . ASN B 1 448 ? 4.035 -12.016 -15.344 1 76.88 448 ASN B N 1
ATOM 8241 C CA . ASN B 1 448 ? 2.781 -11.469 -14.828 1 76.88 448 ASN B CA 1
ATOM 8242 C C . ASN B 1 448 ? 2.158 -12.398 -13.789 1 76.88 448 ASN B C 1
ATOM 8244 O O . ASN B 1 448 ? 1.189 -12.023 -13.125 1 76.88 448 ASN B O 1
ATOM 8248 N N . GLY B 1 449 ? 2.715 -13.477 -13.469 1 65.12 449 GLY B N 1
ATOM 8249 C CA . GLY B 1 449 ? 2.227 -14.391 -12.453 1 65.12 449 GLY B CA 1
ATOM 8250 C C . GLY B 1 449 ? 0.841 -14.93 -12.758 1 65.12 449 GLY B C 1
ATOM 8251 O O . GLY B 1 449 ? 0.043 -15.156 -11.844 1 65.12 449 GLY B O 1
ATOM 8252 N N . LEU B 1 450 ? 0.447 -14.906 -13.961 1 62.09 450 LEU B N 1
ATOM 8253 C CA . LEU B 1 450 ? -0.873 -15.391 -14.352 1 62.09 450 LEU B CA 1
ATOM 8254 C C . LEU B 1 450 ? -0.851 -16.906 -14.57 1 62.09 450 LEU B C 1
ATOM 8256 O O . LEU B 1 450 ? 0.169 -17.453 -14.992 1 62.09 450 LEU B O 1
ATOM 8260 N N . SER B 1 451 ? -1.676 -17.594 -13.727 1 57.19 451 SER B N 1
ATOM 8261 C CA . SER B 1 451 ? -1.789 -19.031 -13.992 1 57.19 451 SER B CA 1
ATOM 8262 C C . SER B 1 451 ? -2.898 -19.328 -14.992 1 57.19 451 SER B C 1
ATOM 8264 O O . SER B 1 451 ? -4.047 -18.922 -14.797 1 57.19 451 SER B O 1
ATOM 8266 N N . SER B 1 452 ? -2.504 -19.391 -16.297 1 52.69 452 SER B N 1
ATOM 8267 C CA . SER B 1 452 ? -3.525 -19.781 -17.266 1 52.69 452 SER B CA 1
ATOM 8268 C C . SER B 1 452 ? -4.188 -21.094 -16.859 1 52.69 452 SER B C 1
ATOM 8270 O O . SER B 1 452 ? -3.527 -22 -16.344 1 52.69 452 SER B O 1
ATOM 8272 N N . SER B 1 453 ? -5.395 -20.875 -16.469 1 52.59 453 SER B N 1
ATOM 8273 C CA . SER B 1 453 ? -6.125 -22.125 -16.328 1 52.59 453 SER B CA 1
ATOM 8274 C C . SER B 1 453 ? -5.98 -23 -17.578 1 52.59 453 SER B C 1
ATOM 8276 O O . SER B 1 453 ? -5.793 -22.484 -18.672 1 52.59 453 SER B O 1
ATOM 8278 N N . GLY B 1 454 ? -5.395 -24.25 -17.453 1 53.34 454 GLY B N 1
ATOM 8279 C CA . GLY B 1 454 ? -5.18 -25.344 -18.391 1 53.34 454 GLY B CA 1
ATOM 8280 C C . GLY B 1 454 ? -5.852 -25.125 -19.734 1 53.34 454 GLY B C 1
ATOM 8281 O O . GLY B 1 454 ? -5.539 -25.797 -20.703 1 53.34 454 GLY B O 1
ATOM 8282 N N . GLU B 1 455 ? -6.824 -24.109 -19.938 1 55.5 455 GLU B N 1
ATOM 8283 C CA . GLU B 1 455 ? -7.609 -24.234 -21.156 1 55.5 455 GLU B CA 1
ATOM 8284 C C . GLU B 1 455 ? -7.133 -23.25 -22.219 1 55.5 455 GLU B C 1
ATOM 8286 O O . GLU B 1 455 ? -7.297 -23.484 -23.422 1 55.5 455 GLU B O 1
ATOM 8291 N N . SER B 1 456 ? -6.535 -22.125 -21.828 1 64.06 456 SER B N 1
ATOM 8292 C CA . SER B 1 456 ? -6.23 -21.172 -22.906 1 64.06 456 SER B CA 1
ATOM 8293 C C . SER B 1 456 ? -4.73 -21.109 -23.172 1 64.06 456 SER B C 1
ATOM 8295 O O . SER B 1 456 ? -3.926 -21.25 -22.25 1 64.06 456 SER B O 1
ATOM 8297 N N . ASP B 1 457 ? -4.441 -21.094 -24.516 1 71.75 457 ASP B N 1
ATOM 8298 C CA . ASP B 1 457 ? -3.061 -20.922 -24.953 1 71.75 457 ASP B CA 1
ATOM 8299 C C . ASP B 1 457 ? -2.49 -19.594 -24.469 1 71.75 457 ASP B C 1
ATOM 8301 O O . ASP B 1 457 ? -3.07 -18.531 -24.719 1 71.75 457 ASP B O 1
ATOM 8305 N N . PRO B 1 458 ? -1.485 -19.625 -23.703 1 75.94 458 PRO B N 1
ATOM 8306 C CA . PRO B 1 458 ? -0.888 -18.406 -23.141 1 75.94 458 PRO B CA 1
ATOM 8307 C C . PRO B 1 458 ? -0.544 -17.375 -24.203 1 75.94 458 PRO B C 1
ATOM 8309 O O . PRO B 1 458 ? -0.593 -16.172 -23.953 1 75.94 458 PRO B O 1
ATOM 8312 N N . GLY B 1 459 ? -0.274 -17.844 -25.406 1 78.56 459 GLY B N 1
ATOM 8313 C CA . GLY B 1 459 ? 0.059 -16.938 -26.484 1 78.56 459 GLY B CA 1
ATOM 8314 C C . GLY B 1 459 ? -1.13 -16.125 -26.984 1 78.56 459 GLY B C 1
ATOM 8315 O O . GLY B 1 459 ? -0.979 -14.984 -27.406 1 78.56 459 GLY B O 1
ATOM 8316 N N . GLU B 1 460 ? -2.266 -16.656 -26.891 1 80.12 460 GLU B N 1
ATOM 8317 C CA . GLU B 1 460 ? -3.479 -15.992 -27.344 1 80.12 460 GLU B CA 1
ATOM 8318 C C . GLU B 1 460 ? -3.891 -14.883 -26.375 1 80.12 460 GLU B C 1
ATOM 8320 O O . GLU B 1 460 ? -4.582 -13.938 -26.75 1 80.12 460 GLU B O 1
ATOM 8325 N N . ILE B 1 461 ? -3.389 -14.984 -25.234 1 79.25 461 ILE B N 1
ATOM 8326 C CA . ILE B 1 461 ? -3.738 -14 -24.203 1 79.25 461 ILE B CA 1
ATOM 8327 C C . ILE B 1 461 ? -2.717 -12.867 -24.219 1 79.25 461 ILE B C 1
ATOM 8329 O O . ILE B 1 461 ? -3.053 -11.719 -23.922 1 79.25 461 ILE B O 1
ATOM 8333 N N . ALA B 1 462 ? -1.567 -13.125 -24.641 1 83.81 462 ALA B N 1
ATOM 8334 C CA . ALA B 1 462 ? -0.468 -12.172 -24.516 1 83.81 462 ALA B CA 1
ATOM 8335 C C . ALA B 1 462 ? -0.643 -11.008 -25.484 1 83.81 462 ALA B C 1
ATOM 8337 O O . ALA B 1 462 ? -0.508 -9.844 -25.109 1 83.81 462 ALA B O 1
ATOM 8338 N N . GLN B 1 463 ? -0.992 -11.305 -26.781 1 83.81 463 GLN B N 1
ATOM 8339 C CA . GLN B 1 463 ? -1.036 -10.266 -27.812 1 83.81 463 GLN B CA 1
ATOM 8340 C C . GLN B 1 463 ? -2.115 -9.234 -27.5 1 83.81 463 GLN B C 1
ATOM 8342 O O . GLN B 1 463 ? -1.839 -8.039 -27.453 1 83.81 463 GLN B O 1
ATOM 8347 N N . PRO B 1 464 ? -3.318 -9.641 -27.172 1 85.62 464 PRO B N 1
ATOM 8348 C CA . PRO B 1 464 ? -4.316 -8.633 -26.812 1 85.62 464 PRO B CA 1
ATOM 8349 C C . PRO B 1 464 ? -3.977 -7.914 -25.516 1 85.62 464 PRO B C 1
ATOM 8351 O O . PRO B 1 464 ? -4.348 -6.754 -25.328 1 85.62 464 PRO B O 1
ATOM 8354 N N . ALA B 1 465 ? -3.256 -8.57 -24.703 1 89.75 465 ALA B N 1
ATOM 8355 C CA . ALA B 1 465 ? -2.877 -7.953 -23.422 1 89.75 465 ALA B CA 1
ATOM 8356 C C . ALA B 1 465 ? -1.945 -6.766 -23.656 1 89.75 465 ALA B C 1
ATOM 8358 O O . ALA B 1 465 ? -2.084 -5.73 -23 1 89.75 465 ALA B O 1
ATOM 8359 N N . PHE B 1 466 ? -1.034 -6.848 -24.641 1 92.5 466 PHE B N 1
ATOM 8360 C CA . PHE B 1 466 ? -0.093 -5.77 -24.922 1 92.5 466 PHE B CA 1
ATOM 8361 C C . PHE B 1 466 ? -0.806 -4.582 -25.547 1 92.5 466 PHE B C 1
ATOM 8363 O O . PHE B 1 466 ? -0.493 -3.428 -25.234 1 92.5 466 PHE B O 1
ATOM 8370 N N . THR B 1 467 ? -1.744 -4.867 -26.391 1 92.38 467 THR B N 1
ATOM 8371 C CA . THR B 1 467 ? -2.516 -3.793 -27.016 1 92.38 467 THR B CA 1
ATOM 8372 C C . THR B 1 467 ? -3.365 -3.07 -25.969 1 92.38 467 THR B C 1
ATOM 8374 O O . THR B 1 467 ? -3.453 -1.84 -25.984 1 92.38 467 THR B O 1
ATOM 8377 N N . THR B 1 468 ? -3.922 -3.824 -25.094 1 91.75 468 THR B N 1
ATOM 8378 C CA . THR B 1 468 ? -4.754 -3.236 -24.047 1 91.75 468 THR B CA 1
ATOM 8379 C C . THR B 1 468 ? -3.92 -2.352 -23.125 1 91.75 468 THR B C 1
ATOM 8381 O O . THR B 1 468 ? -4.324 -1.236 -22.781 1 91.75 468 THR B O 1
ATOM 8384 N N . VAL B 1 469 ? -2.773 -2.854 -22.781 1 93.44 469 VAL B N 1
ATOM 8385 C CA . VAL B 1 469 ? -1.908 -2.096 -21.891 1 93.44 469 VAL B CA 1
ATOM 8386 C C . VAL B 1 469 ? -1.447 -0.812 -22.578 1 93.44 469 VAL B C 1
ATOM 8388 O O . VAL B 1 469 ? -1.401 0.251 -21.953 1 93.44 469 VAL B O 1
ATOM 8391 N N . TYR B 1 470 ? -1.162 -0.922 -23.812 1 95.69 470 TYR B N 1
ATOM 8392 C CA . TYR B 1 470 ? -0.706 0.236 -24.578 1 95.69 470 TYR B CA 1
ATOM 8393 C C . TYR B 1 470 ? -1.802 1.29 -24.672 1 95.69 470 TYR B C 1
ATOM 8395 O O . TYR B 1 470 ? -1.564 2.469 -24.406 1 95.69 470 TYR B O 1
ATOM 8403 N N . VAL B 1 471 ? -2.963 0.924 -24.953 1 94 471 VAL B N 1
ATOM 8404 C CA . VAL B 1 471 ? -4.07 1.846 -25.172 1 94 471 VAL B CA 1
ATOM 8405 C C . VAL B 1 471 ? -4.488 2.49 -23.859 1 94 471 VAL B C 1
ATOM 8407 O O . VAL B 1 471 ? -4.664 3.709 -23.781 1 94 471 VAL B O 1
ATOM 8410 N N . TYR B 1 472 ? -4.641 1.686 -22.891 1 93.94 472 TYR B N 1
ATOM 8411 C CA . TYR B 1 472 ? -5.129 2.289 -21.656 1 93.94 472 TYR B CA 1
ATOM 8412 C C . TYR B 1 472 ? -4.059 3.166 -21.016 1 93.94 472 TYR B C 1
ATOM 8414 O O . TYR B 1 472 ? -4.375 4.129 -20.312 1 93.94 472 TYR B O 1
ATOM 8422 N N . TYR B 1 473 ? -2.775 2.84 -21.219 1 96.75 473 TYR B N 1
ATOM 8423 C CA . TYR B 1 473 ? -1.714 3.674 -20.672 1 96.75 473 TYR B CA 1
ATOM 8424 C C . TYR B 1 473 ? -1.755 5.074 -21.266 1 96.75 473 TYR B C 1
ATOM 8426 O O . TYR B 1 473 ? -1.746 6.07 -20.531 1 96.75 473 TYR B O 1
ATOM 8434 N N . TRP B 1 474 ? -1.849 5.203 -22.562 1 97.56 474 TRP B N 1
ATOM 8435 C CA . TRP B 1 474 ? -1.858 6.508 -23.219 1 97.56 474 TRP B CA 1
ATOM 8436 C C . TRP B 1 474 ? -3.176 7.23 -22.969 1 97.56 474 TRP B C 1
ATOM 8438 O O . TRP B 1 474 ? -3.207 8.461 -22.859 1 97.56 474 TRP B O 1
ATOM 8448 N N . ALA B 1 475 ? -4.254 6.484 -22.797 1 95.88 475 ALA B N 1
ATOM 8449 C CA . ALA B 1 475 ? -5.52 7.105 -22.422 1 95.88 475 ALA B CA 1
ATOM 8450 C C . ALA B 1 475 ? -5.434 7.703 -21.016 1 95.88 475 ALA B C 1
ATOM 8452 O O . ALA B 1 475 ? -5.906 8.812 -20.781 1 95.88 475 ALA B O 1
ATOM 8453 N N . SER B 1 476 ? -4.84 6.934 -20.141 1 97.12 476 SER B N 1
ATOM 8454 C CA . SER B 1 476 ? -4.668 7.414 -18.781 1 97.12 476 SER B CA 1
ATOM 8455 C C . SER B 1 476 ? -3.768 8.648 -18.734 1 97.12 476 SER B C 1
ATOM 8457 O O . SER B 1 476 ? -4.059 9.609 -18.016 1 97.12 476 SER B O 1
ATOM 8459 N N . PHE B 1 477 ? -2.688 8.578 -19.484 1 98.06 477 PHE B N 1
ATOM 8460 C CA . PHE B 1 477 ? -1.795 9.727 -19.562 1 98.06 477 PHE B CA 1
ATOM 8461 C C . PHE B 1 477 ? -2.537 10.953 -20.078 1 98.06 477 PHE B C 1
ATOM 8463 O O . PHE B 1 477 ? -2.365 12.055 -19.547 1 98.06 477 PHE B O 1
ATOM 8470 N N . LEU B 1 478 ? -3.365 10.781 -21.062 1 97.44 478 LEU B N 1
ATOM 8471 C CA . LEU B 1 478 ? -4.18 11.852 -21.625 1 97.44 478 LEU B CA 1
ATOM 8472 C C . LEU B 1 478 ? -5.082 12.469 -20.562 1 97.44 478 LEU B C 1
ATOM 8474 O O . LEU B 1 478 ? -5.152 13.688 -20.422 1 97.44 478 LEU B O 1
ATOM 8478 N N . PHE B 1 479 ? -5.742 11.609 -19.766 1 96.19 479 PHE B N 1
ATOM 8479 C CA . PHE B 1 479 ? -6.625 12.086 -18.703 1 96.19 479 PHE B CA 1
ATOM 8480 C C . PHE B 1 479 ? -5.848 12.891 -17.672 1 96.19 479 PHE B C 1
ATOM 8482 O O . PHE B 1 479 ? -6.281 13.969 -17.266 1 96.19 479 PHE B O 1
ATOM 8489 N N . VAL B 1 480 ? -4.699 12.43 -17.297 1 97.81 480 VAL B N 1
ATOM 8490 C CA . VAL B 1 480 ? -3.92 13.062 -16.234 1 97.81 480 VAL B CA 1
ATOM 8491 C C . VAL B 1 480 ? -3.457 14.445 -16.688 1 97.81 480 VAL B C 1
ATOM 8493 O O . VAL B 1 480 ? -3.609 15.43 -15.969 1 97.81 480 VAL B O 1
ATOM 8496 N N . VAL B 1 481 ? -2.979 14.562 -17.922 1 97.81 481 VAL B N 1
ATOM 8497 C CA . VAL B 1 481 ? -2.441 15.828 -18.406 1 97.81 481 VAL B CA 1
ATOM 8498 C C . VAL B 1 481 ? -3.576 16.828 -18.594 1 97.81 481 VAL B C 1
ATOM 8500 O O . VAL B 1 481 ? -3.443 18.016 -18.25 1 97.81 481 VAL B O 1
ATOM 8503 N N . VAL B 1 482 ? -4.703 16.391 -19.094 1 97.44 482 VAL B N 1
ATOM 8504 C CA . VAL B 1 482 ? -5.844 17.266 -19.312 1 97.44 482 VAL B CA 1
ATOM 8505 C C . VAL B 1 482 ? -6.371 17.781 -17.984 1 97.44 482 VAL B C 1
ATOM 8507 O O . VAL B 1 482 ? -6.68 18.969 -17.859 1 97.44 482 VAL B O 1
ATOM 8510 N N . PHE B 1 483 ? -6.406 16.906 -17 1 97.25 483 PHE B N 1
ATOM 8511 C CA . PHE B 1 483 ? -6.957 17.328 -15.719 1 97.25 483 PHE B CA 1
ATOM 8512 C C . PHE B 1 483 ? -5.969 18.219 -14.969 1 97.25 483 PHE B C 1
ATOM 8514 O O . PHE B 1 483 ? -6.371 19.094 -14.195 1 97.25 483 PHE B O 1
ATOM 8521 N N . PHE B 1 484 ? -4.66 18.047 -15.195 1 97 484 PHE B N 1
ATOM 8522 C CA . PHE B 1 484 ? -3.711 19.016 -14.648 1 97 484 PHE B CA 1
ATOM 8523 C C . PHE B 1 484 ? -4.008 20.422 -15.172 1 97 484 PHE B C 1
ATOM 8525 O O . PHE B 1 484 ? -3.879 21.391 -14.438 1 97 484 PHE B O 1
ATOM 8532 N N . ALA B 1 485 ? -4.418 20.516 -16.422 1 96.06 485 ALA B N 1
ATOM 8533 C CA . ALA B 1 485 ? -4.773 21.812 -17.016 1 96.06 485 ALA B CA 1
ATOM 8534 C C . ALA B 1 485 ? -6.09 22.328 -16.438 1 96.06 485 ALA B C 1
ATOM 8536 O O . ALA B 1 485 ? -6.195 23.5 -16.078 1 96.06 485 ALA B O 1
ATOM 8537 N N . ILE B 1 486 ? -7.055 21.438 -16.297 1 95.06 486 ILE B N 1
ATOM 8538 C CA . ILE B 1 486 ? -8.367 21.812 -15.789 1 95.06 486 ILE B CA 1
ATOM 8539 C C . ILE B 1 486 ? -8.234 22.328 -14.359 1 95.06 486 ILE B C 1
ATOM 8541 O O . ILE B 1 486 ? -8.867 23.312 -13.984 1 95.06 486 ILE B O 1
ATOM 8545 N N . PHE B 1 487 ? -7.438 21.703 -13.555 1 93.25 487 PHE B N 1
ATOM 8546 C CA . PHE B 1 487 ? -7.277 22.094 -12.164 1 93.25 487 PHE B CA 1
ATOM 8547 C C . PHE B 1 487 ? -6.664 23.484 -12.047 1 93.25 487 PHE B C 1
ATOM 8549 O O . PHE B 1 487 ? -7.023 24.25 -11.156 1 93.25 487 PHE B O 1
ATOM 8556 N N . ILE B 1 488 ? -5.734 23.828 -12.922 1 90.06 488 ILE B N 1
ATOM 8557 C CA . ILE B 1 488 ? -5.141 25.172 -12.922 1 90.06 488 ILE B CA 1
ATOM 8558 C C . ILE B 1 488 ? -6.203 26.203 -13.273 1 90.06 488 ILE B C 1
ATOM 8560 O O . ILE B 1 488 ? -6.27 27.266 -12.648 1 90.06 488 ILE B O 1
ATOM 8564 N N . LEU B 1 489 ? -7.098 25.859 -14.156 1 89.19 489 LEU B N 1
ATOM 8565 C CA . LEU B 1 489 ? -8.117 26.781 -14.617 1 89.19 489 LEU B CA 1
ATOM 8566 C C . LEU B 1 489 ? -9.219 26.953 -13.57 1 89.19 489 LEU B C 1
ATOM 8568 O O . LEU B 1 489 ? -9.703 28.062 -13.344 1 89.19 489 LEU B O 1
ATOM 8572 N N . ILE B 1 490 ? -9.57 25.859 -12.93 1 88.38 490 ILE B N 1
ATOM 8573 C CA . ILE B 1 490 ? -10.703 25.875 -12.008 1 88.38 490 ILE B CA 1
ATOM 8574 C C . ILE B 1 490 ? -10.289 26.562 -10.703 1 88.38 490 ILE B C 1
ATOM 8576 O O . ILE B 1 490 ? -11.109 27.188 -10.039 1 88.38 490 ILE B O 1
ATOM 8580 N N . THR B 1 491 ? -9.062 26.484 -10.281 1 85.19 491 THR B N 1
ATOM 8581 C CA . THR B 1 491 ? -8.617 27 -8.992 1 85.19 491 THR B CA 1
ATOM 8582 C C . THR B 1 491 ? -8.211 28.469 -9.117 1 85.19 491 THR B C 1
ATOM 8584 O O . THR B 1 491 ? -7.844 29.109 -8.125 1 85.19 491 THR B O 1
ATOM 8587 N N . ARG B 1 492 ? -8.391 29 -10.266 1 78.94 492 ARG B N 1
ATOM 8588 C CA . ARG B 1 492 ? -8.039 30.406 -10.477 1 78.94 492 ARG B CA 1
ATOM 8589 C C . ARG B 1 492 ? -9.148 31.328 -9.992 1 78.94 492 ARG B C 1
ATOM 8591 O O . ARG B 1 492 ? -10.312 30.922 -9.93 1 78.94 492 ARG B O 1
ATOM 8598 N N . HIS B 1 493 ? -8.602 32.469 -9.602 1 71.62 493 HIS B N 1
ATOM 8599 C CA . HIS B 1 493 ? -9.586 33.469 -9.227 1 71.62 493 HIS B CA 1
ATOM 8600 C C . HIS B 1 493 ? -10.344 33.969 -10.445 1 71.62 493 HIS B C 1
ATOM 8602 O O . HIS B 1 493 ? -9.742 34.25 -11.484 1 71.62 493 HIS B O 1
ATOM 8608 N N . LYS B 1 494 ? -11.656 33.938 -10.445 1 65.12 494 LYS B N 1
ATOM 8609 C CA . LYS B 1 494 ? -12.531 34.281 -11.562 1 65.12 494 LYS B CA 1
ATOM 8610 C C . LYS B 1 494 ? -12.18 35.656 -12.141 1 65.12 494 LYS B C 1
ATOM 8612 O O . LYS B 1 494 ? -12.273 35.875 -13.352 1 65.12 494 LYS B O 1
ATOM 8617 N N . ASP B 1 495 ? -11.773 36.531 -11.312 1 65.56 495 ASP B N 1
ATOM 8618 C CA . ASP B 1 495 ? -11.648 37.906 -11.773 1 65.56 495 ASP B CA 1
ATOM 8619 C C . ASP B 1 495 ? -10.227 38.219 -12.242 1 65.56 495 ASP B C 1
ATOM 8621 O O . ASP B 1 495 ? -9.93 39.312 -12.68 1 65.56 495 ASP B O 1
ATOM 8625 N N . ARG B 1 496 ? -9.406 37.188 -12.312 1 70.69 496 ARG B N 1
ATOM 8626 C CA . ARG B 1 496 ? -8.031 37.438 -12.703 1 70.69 496 ARG B CA 1
ATOM 8627 C C . ARG B 1 496 ? -7.789 37.062 -14.156 1 70.69 496 ARG B C 1
ATOM 8629 O O . ARG B 1 496 ? -8.188 35.969 -14.602 1 70.69 496 ARG B O 1
ATOM 8636 N N . PRO B 1 497 ? -7.273 38.125 -14.836 1 76.12 497 PRO B N 1
ATOM 8637 C CA . PRO B 1 497 ? -6.906 37.719 -16.188 1 76.12 497 PRO B CA 1
ATOM 8638 C C . PRO B 1 497 ? -5.836 36.625 -16.219 1 76.12 497 PRO B C 1
ATOM 8640 O O . PRO B 1 497 ? -5.078 36.469 -15.25 1 76.12 497 PRO B O 1
ATOM 8643 N N . LEU B 1 498 ? -5.879 35.906 -17.234 1 82.38 498 LEU B N 1
ATOM 8644 C CA . LEU B 1 498 ? -4.887 34.844 -17.391 1 82.38 498 LEU B CA 1
ATOM 8645 C C . LEU B 1 498 ? -3.48 35.438 -17.484 1 82.38 498 LEU B C 1
ATOM 8647 O O . LEU B 1 498 ? -3.232 36.344 -18.266 1 82.38 498 LEU B O 1
ATOM 8651 N N . ASN B 1 499 ? -2.617 35 -16.672 1 83.94 499 ASN B N 1
ATOM 8652 C CA . ASN B 1 499 ? -1.216 35.406 -16.703 1 83.94 499 ASN B CA 1
ATOM 8653 C C . ASN B 1 499 ? -0.399 34.531 -17.641 1 83.94 499 ASN B C 1
ATOM 8655 O O . ASN B 1 499 ? -0.941 33.625 -18.266 1 83.94 499 ASN B O 1
ATOM 8659 N N . ILE B 1 500 ? 0.806 34.875 -17.797 1 87.94 500 ILE B N 1
ATOM 8660 C CA . ILE B 1 500 ? 1.709 34.156 -18.688 1 87.94 500 ILE B CA 1
ATOM 8661 C C . ILE B 1 500 ? 1.804 32.688 -18.25 1 87.94 500 ILE B C 1
ATOM 8663 O O . ILE B 1 500 ? 1.83 31.781 -19.078 1 87.94 500 ILE B O 1
ATOM 8667 N N . PHE B 1 501 ? 1.839 32.438 -16.984 1 89.75 501 PHE B N 1
ATOM 8668 C CA . PHE B 1 501 ? 1.925 31.078 -16.453 1 89.75 501 PHE B CA 1
ATOM 8669 C C . PHE B 1 501 ? 0.67 30.281 -16.797 1 89.75 501 PHE B C 1
ATOM 8671 O O . PHE B 1 501 ? 0.758 29.141 -17.25 1 89.75 501 PHE B O 1
ATOM 8678 N N . ASP B 1 502 ? -0.451 30.875 -16.672 1 89.88 502 ASP B N 1
ATOM 8679 C CA . ASP B 1 502 ? -1.707 30.172 -16.922 1 89.88 502 ASP B CA 1
ATOM 8680 C C . ASP B 1 502 ? -1.818 29.75 -18.375 1 89.88 502 ASP B C 1
ATOM 8682 O O . ASP B 1 502 ? -2.191 28.609 -18.672 1 89.88 502 ASP B O 1
ATOM 8686 N N . LYS B 1 503 ? -1.498 30.703 -19.203 1 92.81 503 LYS B N 1
ATOM 8687 C CA . LYS B 1 503 ? -1.582 30.422 -20.641 1 92.81 503 LYS B CA 1
ATOM 8688 C C . LYS B 1 503 ? -0.58 29.344 -21.047 1 92.81 503 LYS B C 1
ATOM 8690 O O . LYS B 1 503 ? -0.918 28.422 -21.797 1 92.81 503 LYS B O 1
ATOM 8695 N N . ALA B 1 504 ? 0.601 29.453 -20.578 1 94.81 504 ALA B N 1
ATOM 8696 C CA . ALA B 1 504 ? 1.643 28.484 -20.906 1 94.81 504 ALA B CA 1
ATOM 8697 C C . ALA B 1 504 ? 1.319 27.125 -20.312 1 94.81 504 ALA B C 1
ATOM 8699 O O . ALA B 1 504 ? 1.606 26.094 -20.938 1 94.81 504 ALA B O 1
ATOM 8700 N N . ALA B 1 505 ? 0.787 27.156 -19.109 1 94.5 505 ALA B N 1
ATOM 8701 C CA . ALA B 1 505 ? 0.442 25.891 -18.453 1 94.5 505 ALA B CA 1
ATOM 8702 C C . ALA B 1 505 ? -0.638 25.156 -19.234 1 94.5 505 ALA B C 1
ATOM 8704 O O . ALA B 1 505 ? -0.542 23.938 -19.438 1 94.5 505 ALA B O 1
ATOM 8705 N N . VAL B 1 506 ? -1.609 25.797 -19.703 1 95.62 506 VAL B N 1
ATOM 8706 C CA . VAL B 1 506 ? -2.691 25.188 -20.469 1 95.62 506 VAL B CA 1
ATOM 8707 C C . VAL B 1 506 ? -2.178 24.75 -21.844 1 95.62 506 VAL B C 1
ATOM 8709 O O . VAL B 1 506 ? -2.514 23.672 -22.328 1 95.62 506 VAL B O 1
ATOM 8712 N N . ALA B 1 507 ? -1.329 25.547 -22.406 1 96.94 507 ALA B N 1
ATOM 8713 C CA . ALA B 1 507 ? -0.798 25.25 -23.734 1 96.94 507 ALA B CA 1
ATOM 8714 C C . ALA B 1 507 ? 0.11 24.031 -23.703 1 96.94 507 ALA B C 1
ATOM 8716 O O . ALA B 1 507 ? 0.039 23.172 -24.594 1 96.94 507 ALA B O 1
ATOM 8717 N N . SER B 1 508 ? 1 23.984 -22.781 1 97.81 508 SER B N 1
ATOM 8718 C CA . SER B 1 508 ? 1.92 22.844 -22.688 1 97.81 508 SER B CA 1
ATOM 8719 C C . SER B 1 508 ? 1.172 21.547 -22.438 1 97.81 508 SER B C 1
ATOM 8721 O O . SER B 1 508 ? 1.478 20.516 -23.031 1 97.81 508 SER B O 1
ATOM 8723 N N . ARG B 1 509 ? 0.202 21.562 -21.578 1 98.12 509 ARG B N 1
ATOM 8724 C CA . ARG B 1 509 ? -0.607 20.375 -21.297 1 98.12 509 ARG B CA 1
ATOM 8725 C C . ARG B 1 509 ? -1.485 20.016 -22.5 1 98.12 509 ARG B C 1
ATOM 8727 O O . ARG B 1 509 ? -1.729 18.844 -22.766 1 98.12 509 ARG B O 1
ATOM 8734 N N . GLY B 1 510 ? -1.956 21.047 -23.203 1 97.62 510 GLY B N 1
ATOM 8735 C CA . GLY B 1 510 ? -2.68 20.781 -24.438 1 97.62 510 GLY B CA 1
ATOM 8736 C C . GLY B 1 510 ? -1.834 20.094 -25.484 1 97.62 510 GLY B C 1
ATOM 8737 O O . GLY B 1 510 ? -2.287 19.156 -26.141 1 97.62 510 GLY B O 1
ATOM 8738 N N . LEU B 1 511 ? -0.627 20.578 -25.625 1 97.81 511 LEU B N 1
ATOM 8739 C CA . LEU B 1 511 ? 0.297 19.969 -26.578 1 97.81 511 LEU B CA 1
ATOM 8740 C C . LEU B 1 511 ? 0.613 18.531 -26.188 1 97.81 511 LEU B C 1
ATOM 8742 O O . LEU B 1 511 ? 0.709 17.641 -27.047 1 97.81 511 LEU B O 1
ATOM 8746 N N . ALA B 1 512 ? 0.843 18.312 -24.891 1 98.31 512 ALA B N 1
ATOM 8747 C CA . ALA B 1 512 ? 1.078 16.953 -24.391 1 98.31 512 ALA B CA 1
ATOM 8748 C C . ALA B 1 512 ? -0.117 16.047 -24.688 1 98.31 512 ALA B C 1
ATOM 8750 O O . ALA B 1 512 ? 0.051 14.875 -25 1 98.31 512 ALA B O 1
ATOM 8751 N N . ALA B 1 513 ? -1.35 16.562 -24.562 1 98 513 ALA B N 1
ATOM 8752 C CA . ALA B 1 513 ? -2.568 15.812 -24.844 1 98 513 ALA B CA 1
ATOM 8753 C C . ALA B 1 513 ? -2.637 15.414 -26.312 1 98 513 ALA B C 1
ATOM 8755 O O . ALA B 1 513 ? -2.996 14.281 -26.641 1 98 513 ALA B O 1
ATOM 8756 N N . VAL B 1 514 ? -2.254 16.328 -27.188 1 97.62 514 VAL B N 1
ATOM 8757 C CA . VAL B 1 514 ? -2.26 16.047 -28.625 1 97.62 514 VAL B CA 1
ATOM 8758 C C . VAL B 1 514 ? -1.221 14.969 -28.938 1 97.62 514 VAL B C 1
ATOM 8760 O O . VAL B 1 514 ? -1.479 14.062 -29.734 1 97.62 514 VAL B O 1
ATOM 8763 N N . LEU B 1 515 ? -0.083 15.047 -28.281 1 96.94 515 LEU B N 1
ATOM 8764 C CA . LEU B 1 515 ? 0.954 14.039 -28.469 1 96.94 515 LEU B CA 1
ATOM 8765 C C . LEU B 1 515 ? 0.477 12.68 -27.984 1 96.94 515 LEU B C 1
ATOM 8767 O O . LEU B 1 515 ? 0.765 11.656 -28.609 1 96.94 515 LEU B O 1
ATOM 8771 N N . ALA B 1 516 ? -0.192 12.672 -26.875 1 96.88 516 ALA B N 1
ATOM 8772 C CA . ALA B 1 516 ? -0.728 11.43 -26.328 1 96.88 516 ALA B CA 1
ATOM 8773 C C . ALA B 1 516 ? -1.719 10.789 -27.297 1 96.88 516 ALA B C 1
ATOM 8775 O O . ALA B 1 516 ? -1.701 9.578 -27.516 1 96.88 516 ALA B O 1
ATOM 8776 N N . VAL B 1 517 ? -2.594 11.617 -27.938 1 96.62 517 VAL B N 1
ATOM 8777 C CA . VAL B 1 517 ? -3.566 11.117 -28.906 1 96.62 517 VAL B CA 1
ATOM 8778 C C . VAL B 1 517 ? -2.84 10.562 -30.141 1 96.62 517 VAL B C 1
ATOM 8780 O O . VAL B 1 517 ? -3.215 9.516 -30.672 1 96.62 517 VAL B O 1
ATOM 8783 N N . GLY B 1 518 ? -1.806 11.203 -30.562 1 95.69 518 GLY B N 1
ATOM 8784 C CA . GLY B 1 518 ? -1.004 10.727 -31.672 1 95.69 518 GLY B CA 1
ATOM 8785 C C . GLY B 1 518 ? -0.33 9.398 -31.406 1 95.69 518 GLY B C 1
ATOM 8786 O O . GLY B 1 518 ? -0.332 8.5 -32.25 1 95.69 518 GLY B O 1
ATOM 8787 N N . LEU B 1 519 ? 0.229 9.242 -30.219 1 96.12 519 LEU B N 1
ATOM 8788 C CA . LEU B 1 519 ? 0.896 7.996 -29.859 1 96.12 519 LEU B CA 1
ATOM 8789 C C . LEU B 1 519 ? -0.121 6.887 -29.625 1 96.12 519 LEU B C 1
ATOM 8791 O O . LEU B 1 519 ? 0.144 5.719 -29.922 1 96.12 519 LEU B O 1
ATOM 8795 N N . ALA B 1 520 ? -1.305 7.258 -29.062 1 95.19 520 ALA B N 1
ATOM 8796 C CA . ALA B 1 520 ? -2.365 6.27 -28.859 1 95.19 520 ALA B CA 1
ATOM 8797 C C . ALA B 1 520 ? -2.855 5.727 -30.203 1 95.19 520 ALA B C 1
ATOM 8799 O O . ALA B 1 520 ? -3.244 4.559 -30.297 1 95.19 520 ALA B O 1
ATOM 8800 N N . ALA B 1 521 ? -2.795 6.523 -31.25 1 94.81 521 ALA B N 1
ATOM 8801 C CA . ALA B 1 521 ? -3.238 6.117 -32.562 1 94.81 521 ALA B CA 1
ATOM 8802 C C . ALA B 1 521 ? -2.326 5.035 -33.156 1 94.81 521 ALA B C 1
ATOM 8804 O O . ALA B 1 521 ? -2.723 4.297 -34.062 1 94.81 521 ALA B O 1
ATOM 8805 N N . GLY B 1 522 ? -1.15 4.898 -32.562 1 93.06 522 GLY B N 1
ATOM 8806 C CA . GLY B 1 522 ? -0.25 3.834 -33 1 93.06 522 GLY B CA 1
ATOM 8807 C C . GLY B 1 522 ? -0.781 2.449 -32.688 1 93.06 522 GLY B C 1
ATOM 8808 O O . GLY B 1 522 ? -0.314 1.456 -33.25 1 93.06 522 GLY B O 1
ATOM 8809 N N . ALA B 1 523 ? -1.774 2.4 -31.859 1 92.25 523 ALA B N 1
ATOM 8810 C CA . ALA B 1 523 ? -2.371 1.121 -31.484 1 92.25 523 ALA B CA 1
ATOM 8811 C C . ALA B 1 523 ? -3.055 0.461 -32.688 1 92.25 523 ALA B C 1
ATOM 8813 O O . ALA B 1 523 ? -3.352 -0.736 -32.656 1 92.25 523 ALA B O 1
ATOM 8814 N N . ALA B 1 524 ? -3.221 1.202 -33.781 1 92.19 524 ALA B N 1
ATOM 8815 C CA . ALA B 1 524 ? -3.867 0.666 -35 1 92.19 524 ALA B CA 1
ATOM 8816 C C . ALA B 1 524 ? -2.959 -0.334 -35.688 1 92.19 524 ALA B C 1
ATOM 8818 O O . ALA B 1 524 ? -3.436 -1.179 -36.469 1 92.19 524 ALA B O 1
ATOM 8819 N N . SER B 1 525 ? -1.658 -0.287 -35.406 1 92.19 525 SER B N 1
ATOM 8820 C CA . SER B 1 525 ? -0.696 -1.192 -36.031 1 92.19 525 SER B CA 1
ATOM 8821 C C . SER B 1 525 ? -0.05 -2.105 -35 1 92.19 525 SER B C 1
ATOM 8823 O O . SER B 1 525 ? 0.657 -1.636 -34.094 1 92.19 525 SER B O 1
ATOM 8825 N N . GLU B 1 526 ? -0.261 -3.34 -35.188 1 88.56 526 GLU B N 1
ATOM 8826 C CA . GLU B 1 526 ? 0.348 -4.316 -34.281 1 88.56 526 GLU B CA 1
ATOM 8827 C C . GLU B 1 526 ? 1.871 -4.281 -34.375 1 88.56 526 GLU B C 1
ATOM 8829 O O . GLU B 1 526 ? 2.566 -4.504 -33.406 1 88.56 526 GLU B O 1
ATOM 8834 N N . GLU B 1 527 ? 2.34 -4.051 -35.531 1 89.81 527 GLU B N 1
ATOM 8835 C CA . GLU B 1 527 ? 3.781 -3.955 -35.75 1 89.81 527 GLU B CA 1
ATOM 8836 C C . GLU B 1 527 ? 4.367 -2.777 -34.969 1 89.81 527 GLU B C 1
ATOM 8838 O O . GLU B 1 527 ? 5.441 -2.893 -34.375 1 89.81 527 GLU B O 1
ATOM 8843 N N . PHE B 1 528 ? 3.662 -1.688 -34.969 1 93.56 528 PHE B N 1
ATOM 8844 C CA . PHE B 1 528 ? 4.125 -0.508 -34.25 1 93.56 528 PHE B CA 1
ATOM 8845 C C . PHE B 1 528 ? 4.18 -0.775 -32.75 1 93.56 528 PHE B C 1
ATOM 8847 O O . PHE B 1 528 ? 5.156 -0.421 -32.094 1 93.56 528 PHE B O 1
ATOM 8854 N N . ILE B 1 529 ? 3.148 -1.396 -32.25 1 93.38 529 ILE B N 1
ATOM 8855 C CA . ILE B 1 529 ? 3.078 -1.683 -30.812 1 93.38 529 ILE B CA 1
ATOM 8856 C C . ILE B 1 529 ? 4.262 -2.555 -30.406 1 93.38 529 ILE B C 1
ATOM 8858 O O . ILE B 1 529 ? 4.93 -2.279 -29.406 1 93.38 529 ILE B O 1
ATOM 8862 N N . PHE B 1 530 ? 4.473 -3.564 -31.172 1 91.56 530 PHE B N 1
ATOM 8863 C CA . PHE B 1 530 ? 5.562 -4.484 -30.875 1 91.56 530 PHE B CA 1
ATOM 8864 C C . PHE B 1 530 ? 6.902 -3.758 -30.875 1 91.56 530 PHE B C 1
ATOM 8866 O O . PHE B 1 530 ? 7.676 -3.869 -29.922 1 91.56 530 PHE B O 1
ATOM 8873 N N . LYS B 1 531 ? 7.18 -2.955 -31.906 1 92.5 531 LYS B N 1
ATOM 8874 C CA . LYS B 1 531 ? 8.461 -2.268 -32.031 1 92.5 531 LYS B CA 1
ATOM 8875 C C . LYS B 1 531 ? 8.625 -1.195 -30.969 1 92.5 531 LYS B C 1
ATOM 8877 O O . LYS B 1 531 ? 9.703 -1.03 -30.406 1 92.5 531 LYS B O 1
ATOM 8882 N N . TYR B 1 532 ? 7.539 -0.495 -30.688 1 95.62 532 TYR B N 1
ATOM 8883 C CA . TYR B 1 532 ? 7.594 0.609 -29.734 1 95.62 532 TYR B CA 1
ATOM 8884 C C . TYR B 1 532 ? 7.742 0.094 -28.312 1 95.62 532 TYR B C 1
ATOM 8886 O O . TYR B 1 532 ? 8.547 0.618 -27.531 1 95.62 532 TYR B O 1
ATOM 8894 N N . LEU B 1 533 ? 7.02 -0.921 -27.922 1 95.19 533 LEU B N 1
ATOM 8895 C CA . LEU B 1 533 ? 7.117 -1.481 -26.578 1 95.19 533 LEU B CA 1
ATOM 8896 C C . LEU B 1 533 ? 8.453 -2.197 -26.391 1 95.19 533 LEU B C 1
ATOM 8898 O O . LEU B 1 533 ? 9.008 -2.189 -25.297 1 95.19 533 LEU B O 1
ATOM 8902 N N . LYS B 1 534 ? 8.914 -2.787 -27.422 1 94.69 534 LYS B N 1
ATOM 8903 C CA . LYS B 1 534 ? 10.211 -3.461 -27.375 1 94.69 534 LYS B CA 1
ATOM 8904 C C . LYS B 1 534 ? 11.344 -2.463 -27.156 1 94.69 534 LYS B C 1
ATOM 8906 O O . LYS B 1 534 ? 12.344 -2.783 -26.516 1 94.69 534 LYS B O 1
ATOM 8911 N N . SER B 1 535 ? 11.305 -1.257 -27.672 1 94.44 535 SER B N 1
ATOM 8912 C CA . SER B 1 535 ? 12.359 -0.25 -27.609 1 94.44 535 SER B CA 1
ATOM 8913 C C . SER B 1 535 ? 12.43 0.387 -26.234 1 94.44 535 SER B C 1
ATOM 8915 O O . SER B 1 535 ? 13.352 1.16 -25.938 1 94.44 535 SER B O 1
ATOM 8917 N N . ALA B 1 536 ? 11.641 0.175 -25.266 1 93.69 536 ALA B N 1
ATOM 8918 C CA . ALA B 1 536 ? 11.586 0.747 -23.922 1 93.69 536 ALA B CA 1
ATOM 8919 C C . ALA B 1 536 ? 11.367 2.256 -23.984 1 93.69 536 ALA B C 1
ATOM 8921 O O . ALA B 1 536 ? 11.539 2.951 -22.984 1 93.69 536 ALA B O 1
ATOM 8922 N N . ALA B 1 537 ? 10.891 2.826 -25.062 1 95.81 537 ALA B N 1
ATOM 8923 C CA . ALA B 1 537 ? 10.805 4.27 -25.281 1 95.81 537 ALA B CA 1
ATOM 8924 C C . ALA B 1 537 ? 9.578 4.855 -24.594 1 95.81 537 ALA B C 1
ATOM 8926 O O . ALA B 1 537 ? 9.492 6.07 -24.391 1 95.81 537 ALA B O 1
ATOM 8927 N N . THR B 1 538 ? 8.609 4.051 -24.219 1 97.19 538 THR B N 1
ATOM 8928 C CA . THR B 1 538 ? 7.336 4.555 -23.719 1 97.19 538 THR B CA 1
ATOM 8929 C C . THR B 1 538 ? 7.535 5.328 -22.422 1 97.19 538 THR B C 1
ATOM 8931 O O . THR B 1 538 ? 7.133 6.492 -22.312 1 97.19 538 THR B O 1
ATOM 8934 N N . LEU B 1 539 ? 8.203 4.73 -21.438 1 98.19 539 LEU B N 1
ATOM 8935 C CA . LEU B 1 539 ? 8.336 5.344 -20.125 1 98.19 539 LEU B CA 1
ATOM 8936 C C . LEU B 1 539 ? 9.242 6.566 -20.172 1 98.19 539 LEU B C 1
ATOM 8938 O O . LEU B 1 539 ? 8.914 7.613 -19.609 1 98.19 539 LEU B O 1
ATOM 8942 N N . PRO B 1 540 ? 10.391 6.562 -20.906 1 97.81 540 PRO B N 1
ATOM 8943 C CA . PRO B 1 540 ? 11.195 7.773 -21.062 1 97.81 540 PRO B CA 1
ATOM 8944 C C . PRO B 1 540 ? 10.445 8.906 -21.766 1 97.81 540 PRO B C 1
ATOM 8946 O O . PRO B 1 540 ? 10.648 10.078 -21.438 1 97.81 540 PRO B O 1
ATOM 8949 N N . THR B 1 541 ? 9.633 8.539 -22.734 1 97.94 541 THR B N 1
ATOM 8950 C CA . THR B 1 541 ? 8.844 9.555 -23.438 1 97.94 541 THR B CA 1
ATOM 8951 C C . THR B 1 541 ? 7.891 10.258 -22.469 1 97.94 541 THR B C 1
ATOM 8953 O O . THR B 1 541 ? 7.812 11.484 -22.453 1 97.94 541 THR B O 1
ATOM 8956 N N . VAL B 1 542 ? 7.191 9.484 -21.672 1 98.19 542 VAL B N 1
ATOM 8957 C CA . VAL B 1 542 ? 6.246 10.055 -20.719 1 98.19 542 VAL B CA 1
ATOM 8958 C C . VAL B 1 542 ? 7 10.891 -19.688 1 98.19 542 VAL B C 1
ATOM 8960 O O . VAL B 1 542 ? 6.574 12 -19.344 1 98.19 542 VAL B O 1
ATOM 8963 N N . ALA B 1 543 ? 8.125 10.391 -19.172 1 98.06 543 ALA B N 1
ATOM 8964 C CA . ALA B 1 543 ? 8.938 11.141 -18.203 1 98.06 543 ALA B CA 1
ATOM 8965 C C . ALA B 1 543 ? 9.422 12.453 -18.812 1 98.06 543 ALA B C 1
ATOM 8967 O O . ALA B 1 543 ? 9.398 13.492 -18.156 1 98.06 543 ALA B O 1
ATOM 8968 N N . LEU B 1 544 ? 9.812 12.406 -20.047 1 97.88 544 LEU B N 1
ATOM 8969 C CA . LEU B 1 544 ? 10.32 13.594 -20.719 1 97.88 544 LEU B CA 1
ATOM 8970 C C . LEU B 1 544 ? 9.211 14.625 -20.906 1 97.88 544 LEU B C 1
ATOM 8972 O O . LEU B 1 544 ? 9.438 15.828 -20.75 1 97.88 544 LEU B O 1
ATOM 8976 N N . ILE B 1 545 ? 8.039 14.18 -21.281 1 98.12 545 ILE B N 1
ATOM 8977 C CA . ILE B 1 545 ? 6.918 15.094 -21.453 1 98.12 545 ILE B CA 1
ATOM 8978 C C . ILE B 1 545 ? 6.617 15.797 -20.141 1 98.12 545 ILE B C 1
ATOM 8980 O O . ILE B 1 545 ? 6.453 17.016 -20.094 1 98.12 545 ILE B O 1
ATOM 8984 N N . PHE B 1 546 ? 6.535 15.039 -19.047 1 98.31 546 PHE B N 1
ATOM 8985 C CA . PHE B 1 546 ? 6.285 15.641 -17.75 1 98.31 546 PHE B CA 1
ATOM 8986 C C . PHE B 1 546 ? 7.398 16.609 -17.391 1 98.31 546 PHE B C 1
ATOM 8988 O O . PHE B 1 546 ? 7.137 17.688 -16.828 1 98.31 546 PHE B O 1
ATOM 8995 N N . LEU B 1 547 ? 8.648 16.234 -17.672 1 97.5 547 LEU B N 1
ATOM 8996 C CA . LEU B 1 547 ? 9.781 17.094 -17.359 1 97.5 547 LEU B CA 1
ATOM 8997 C C . LEU B 1 547 ? 9.68 18.422 -18.125 1 97.5 547 LEU B C 1
ATOM 8999 O O . LEU B 1 547 ? 9.953 19.484 -17.578 1 97.5 547 LEU B O 1
ATOM 9003 N N . VAL B 1 548 ? 9.289 18.344 -19.375 1 97.75 548 VAL B N 1
ATOM 9004 C CA . VAL B 1 548 ? 9.148 19.547 -20.203 1 97.75 548 VAL B CA 1
ATOM 9005 C C . VAL B 1 548 ? 8.039 20.422 -19.641 1 97.75 548 VAL B C 1
ATOM 9007 O O . VAL B 1 548 ? 8.188 21.656 -19.562 1 97.75 548 VAL B O 1
ATOM 9010 N N . ILE B 1 549 ? 6.914 19.812 -19.266 1 97.81 549 ILE B N 1
ATOM 9011 C CA . ILE B 1 549 ? 5.816 20.562 -18.688 1 97.81 549 ILE B CA 1
ATOM 9012 C C . ILE B 1 549 ? 6.301 21.266 -17.406 1 97.81 549 ILE B C 1
ATOM 9014 O O . ILE B 1 549 ? 6.023 22.453 -17.203 1 97.81 549 ILE B O 1
ATOM 9018 N N . LEU B 1 550 ? 7.055 20.594 -16.609 1 96.31 550 LEU B N 1
ATOM 9019 C CA . LEU B 1 550 ? 7.559 21.156 -15.359 1 96.31 550 LEU B CA 1
ATOM 9020 C C . LEU B 1 550 ? 8.531 22.297 -15.633 1 96.31 550 LEU B C 1
ATOM 9022 O O . LEU B 1 550 ? 8.508 23.312 -14.938 1 96.31 550 LEU B O 1
ATOM 9026 N N . ALA B 1 551 ? 9.352 22.141 -16.609 1 95.31 551 ALA B N 1
ATOM 9027 C CA . ALA B 1 551 ? 10.305 23.188 -16.984 1 95.31 551 ALA B CA 1
ATOM 9028 C C . ALA B 1 551 ? 9.586 24.438 -17.469 1 95.31 551 ALA B C 1
ATOM 9030 O O . ALA B 1 551 ? 9.953 25.562 -17.109 1 95.31 551 ALA B O 1
ATOM 9031 N N . ILE B 1 552 ? 8.586 24.219 -18.203 1 95.88 552 ILE B N 1
ATOM 9032 C CA . ILE B 1 552 ? 7.801 25.344 -18.688 1 95.88 552 ILE B CA 1
ATOM 9033 C C . ILE B 1 552 ? 7.094 26.031 -17.531 1 95.88 552 ILE B C 1
ATOM 9035 O O . ILE B 1 552 ? 7.07 27.266 -17.453 1 95.88 552 ILE B O 1
ATOM 9039 N N . ASP B 1 553 ? 6.496 25.25 -16.672 1 94 553 ASP B N 1
ATOM 9040 C CA . ASP B 1 553 ? 5.836 25.812 -15.5 1 94 553 ASP B CA 1
ATOM 9041 C C . ASP B 1 553 ? 6.801 26.672 -14.68 1 94 553 ASP B C 1
ATOM 9043 O O . ASP B 1 553 ? 6.469 27.781 -14.289 1 94 553 ASP B O 1
ATOM 9047 N N . ARG B 1 554 ? 7.965 26.172 -14.438 1 91.69 554 ARG B N 1
ATOM 9048 C CA . ARG B 1 554 ? 8.93 26.859 -13.594 1 91.69 554 ARG B CA 1
ATOM 9049 C C . ARG B 1 554 ? 9.406 28.156 -14.258 1 91.69 554 ARG B C 1
ATOM 9051 O O . ARG B 1 554 ? 9.5 29.203 -13.609 1 91.69 554 ARG B O 1
ATOM 9058 N N . THR B 1 555 ? 9.688 28.062 -15.5 1 91.5 555 THR B N 1
ATOM 9059 C CA . THR B 1 555 ? 10.188 29.219 -16.234 1 91.5 555 THR B CA 1
ATOM 9060 C C . THR B 1 555 ? 9.102 30.297 -16.359 1 91.5 555 THR B C 1
ATOM 9062 O O . THR B 1 555 ? 9.375 31.484 -16.172 1 91.5 555 THR B O 1
ATOM 9065 N N . THR B 1 556 ? 7.93 29.875 -16.609 1 91.56 556 THR B N 1
ATOM 9066 C CA . THR B 1 556 ? 6.859 30.844 -16.828 1 91.56 556 THR B CA 1
ATOM 9067 C C . THR B 1 556 ? 6.375 31.406 -15.492 1 91.56 556 THR B C 1
ATOM 9069 O O . THR B 1 556 ? 5.887 32.531 -15.445 1 91.56 556 THR B O 1
ATOM 9072 N N . LYS B 1 557 ? 6.406 30.672 -14.43 1 88.38 557 LYS B N 1
ATOM 9073 C CA . LYS B 1 557 ? 6.117 31.234 -13.117 1 88.38 557 LYS B CA 1
ATOM 9074 C C . LYS B 1 557 ? 7.109 32.344 -12.766 1 88.38 557 LYS B C 1
ATOM 9076 O O . LYS B 1 557 ? 6.727 33.375 -12.211 1 88.38 557 LYS B O 1
ATOM 9081 N N . HIS B 1 558 ? 8.367 32.094 -13.109 1 86.19 558 HIS B N 1
ATOM 9082 C CA . HIS B 1 558 ? 9.398 33.094 -12.867 1 86.19 558 HIS B CA 1
ATOM 9083 C C . HIS B 1 558 ? 9.156 34.344 -13.711 1 86.19 558 HIS B C 1
ATOM 9085 O O . HIS B 1 558 ? 9.297 35.469 -13.219 1 86.19 558 HIS B O 1
ATOM 9091 N N . LEU B 1 559 ? 8.773 34.125 -14.891 1 86.38 559 LEU B N 1
ATOM 9092 C CA . LEU B 1 559 ? 8.5 35.25 -15.789 1 86.38 559 LEU B CA 1
ATOM 9093 C C . LEU B 1 559 ? 7.27 36.031 -15.328 1 86.38 559 LEU B C 1
ATOM 9095 O O . LEU B 1 559 ? 7.246 37.25 -15.406 1 86.38 559 LEU B O 1
ATOM 9099 N N . SER B 1 560 ? 6.273 35.281 -14.93 1 83.94 560 SER B N 1
ATOM 9100 C CA . SER B 1 560 ? 5.059 35.938 -14.445 1 83.94 560 SER B CA 1
ATOM 9101 C C . SER B 1 560 ? 5.328 36.75 -13.18 1 83.94 560 SER B C 1
ATOM 9103 O O . SER B 1 560 ? 4.777 37.812 -13 1 83.94 560 SER B O 1
ATOM 9105 N N . ALA B 1 561 ? 6.098 36.188 -12.305 1 81.25 561 ALA B N 1
ATOM 9106 C CA . ALA B 1 561 ? 6.457 36.906 -11.078 1 81.25 561 ALA B CA 1
ATOM 9107 C C . ALA B 1 561 ? 7.254 38.156 -11.391 1 81.25 561 ALA B C 1
ATOM 9109 O O . ALA B 1 561 ? 7.043 39.219 -10.773 1 81.25 561 ALA B O 1
ATOM 9110 N N . LYS B 1 562 ? 8.133 38.094 -12.336 1 80 562 LYS B N 1
ATOM 9111 C CA . LYS B 1 562 ? 8.938 39.25 -12.75 1 80 562 LYS B CA 1
ATOM 9112 C C . LYS B 1 562 ? 8.07 40.344 -13.375 1 80 562 LYS B C 1
ATOM 9114 O O . LYS B 1 562 ? 8.242 41.531 -13.086 1 80 562 LYS B O 1
ATOM 9119 N N . THR B 1 563 ? 7.168 39.875 -14.164 1 80.25 563 THR B N 1
ATOM 9120 C CA . THR B 1 563 ? 6.277 40.812 -14.828 1 80.25 563 THR B CA 1
ATOM 9121 C C . THR B 1 563 ? 5.359 41.5 -13.812 1 80.25 563 THR B C 1
ATOM 9123 O O . THR B 1 563 ? 5.094 42.688 -13.922 1 80.25 563 THR B O 1
ATOM 9126 N N . LEU B 1 564 ? 4.852 40.719 -12.906 1 76.81 564 LEU B N 1
ATOM 9127 C CA . LEU B 1 564 ? 3.979 41.281 -11.883 1 76.81 564 LEU B CA 1
ATOM 9128 C C . LEU B 1 564 ? 4.734 42.281 -11 1 76.81 564 LEU B C 1
ATOM 9130 O O . LEU B 1 564 ? 4.199 43.312 -10.648 1 76.81 564 LEU B O 1
ATOM 9134 N N . ARG B 1 565 ? 5.965 42 -10.656 1 74.25 565 ARG B N 1
ATOM 9135 C CA . ARG B 1 565 ? 6.793 42.875 -9.852 1 74.25 565 ARG B CA 1
ATOM 9136 C C . ARG B 1 565 ? 7.082 44.188 -10.609 1 74.25 565 ARG B C 1
ATOM 9138 O O . ARG B 1 565 ? 7.094 45.25 -10.016 1 74.25 565 ARG B O 1
ATOM 9145 N N . ARG B 1 566 ? 7.281 44.062 -11.812 1 75 566 ARG B N 1
ATOM 9146 C CA . ARG B 1 566 ? 7.539 45.25 -12.648 1 75 566 ARG B CA 1
ATOM 9147 C C . ARG B 1 566 ? 6.312 46.156 -12.711 1 75 566 ARG B C 1
ATOM 9149 O O . ARG B 1 566 ? 6.434 47.375 -12.656 1 75 566 ARG B O 1
ATOM 9156 N N . ASN B 1 567 ? 5.211 45.5 -12.844 1 73.12 567 ASN B N 1
ATOM 9157 C CA . ASN B 1 567 ? 3.975 46.25 -12.945 1 73.12 567 ASN B CA 1
ATOM 9158 C C . ASN B 1 567 ? 3.635 46.938 -11.633 1 73.12 567 ASN B C 1
ATOM 9160 O O . ASN B 1 567 ? 3.006 48 -11.625 1 73.12 567 ASN B O 1
ATOM 9164 N N . LEU B 1 568 ? 3.969 46.25 -10.531 1 69.81 568 LEU B N 1
ATOM 9165 C CA . LEU B 1 568 ? 3.65 46.812 -9.219 1 69.81 568 LEU B CA 1
ATOM 9166 C C . LEU B 1 568 ? 4.637 47.906 -8.844 1 69.81 568 LEU B C 1
ATOM 9168 O O . LEU B 1 568 ? 4.273 48.875 -8.148 1 69.81 568 LEU B O 1
ATOM 9172 N N . THR B 1 569 ? 5.895 47.719 -9.078 1 63.5 569 THR B N 1
ATOM 9173 C CA . THR B 1 569 ? 6.902 48.688 -8.664 1 63.5 569 THR B CA 1
ATOM 9174 C C . THR B 1 569 ? 7.125 49.75 -9.758 1 63.5 569 THR B C 1
ATOM 9176 O O . THR B 1 569 ? 7.691 50.812 -9.5 1 63.5 569 THR B O 1
ATOM 9179 N N . GLY B 1 570 ? 6.406 49.875 -10.711 1 58.91 570 GLY B N 1
ATOM 9180 C CA . GLY B 1 570 ? 6.699 50.812 -11.805 1 58.91 570 GLY B CA 1
ATOM 9181 C C . GLY B 1 570 ? 8.125 50.688 -12.305 1 58.91 570 GLY B C 1
ATOM 9182 O O . GLY B 1 570 ? 8.539 51.469 -13.18 1 58.91 570 GLY B O 1
ATOM 9183 N N . LEU B 1 571 ? 9.18 50.188 -11.461 1 50.75 571 LEU B N 1
ATOM 9184 C CA . LEU B 1 571 ? 10.617 50.188 -11.734 1 50.75 571 LEU B CA 1
ATOM 9185 C C . LEU B 1 571 ? 10.977 49.125 -12.773 1 50.75 571 LEU B C 1
ATOM 9187 O O . LEU B 1 571 ? 10.43 48.031 -12.758 1 50.75 571 LEU B O 1
ATOM 9191 N N . SER B 1 572 ? 11.508 49.531 -13.883 1 48.12 572 SER B N 1
ATOM 9192 C CA . SER B 1 572 ? 12.094 48.688 -14.922 1 48.12 572 SER B CA 1
ATOM 9193 C C . SER B 1 572 ? 13.125 47.75 -14.336 1 48.12 572 SER B C 1
ATOM 9195 O O . SER B 1 572 ? 13.688 48 -13.266 1 48.12 572 SER B O 1
ATOM 9197 N N . ASP B 1 573 ? 13.336 46.438 -14.758 1 47.97 573 ASP B N 1
ATOM 9198 C CA . ASP B 1 573 ? 14.297 45.438 -14.312 1 47.97 573 ASP B CA 1
ATOM 9199 C C . ASP B 1 573 ? 15.633 46.062 -13.953 1 47.97 573 ASP B C 1
ATOM 9201 O O . ASP B 1 573 ? 16.312 45.625 -13.016 1 47.97 573 ASP B O 1
ATOM 9205 N N . PHE B 1 574 ? 16.188 47.125 -14.672 1 42.94 574 PHE B N 1
ATOM 9206 C CA . PHE B 1 574 ? 17.484 47.781 -14.555 1 42.94 574 PHE B CA 1
ATOM 9207 C C . PHE B 1 574 ? 17.531 48.656 -13.32 1 42.94 574 PHE B C 1
ATOM 9209 O O . PHE B 1 574 ? 18.578 48.781 -12.672 1 42.94 574 PHE B O 1
ATOM 9216 N N . GLU B 1 575 ? 16.578 49.375 -12.953 1 43.78 575 GLU B N 1
ATOM 9217 C CA . GLU B 1 575 ? 16.641 50.344 -11.852 1 43.78 575 GLU B CA 1
ATOM 9218 C C . GLU B 1 575 ? 16.391 49.656 -10.508 1 43.78 575 GLU B C 1
ATOM 9220 O O . GLU B 1 575 ? 16.75 50.188 -9.461 1 43.78 575 GLU B O 1
ATOM 9225 N N . SER B 1 576 ? 15.734 48.594 -10.375 1 42.25 576 SER B N 1
ATOM 9226 C CA . SER B 1 576 ? 15.5 47.938 -9.102 1 42.25 576 SER B CA 1
ATOM 9227 C C . SER B 1 576 ? 16.766 47.312 -8.562 1 42.25 576 SER B C 1
ATOM 9229 O O . SER B 1 576 ? 16.875 47.031 -7.363 1 42.25 576 SER B O 1
ATOM 9231 N N . LEU B 1 577 ? 17.812 46.906 -9.32 1 39 577 LEU B N 1
ATOM 9232 C CA . LEU B 1 577 ? 19.125 46.469 -8.867 1 39 577 LEU B CA 1
ATOM 9233 C C . LEU B 1 577 ? 19.906 47.656 -8.289 1 39 577 LEU B C 1
ATOM 9235 O O . LEU B 1 577 ? 20.75 47.469 -7.414 1 39 577 LEU B O 1
ATOM 9239 N N . SER B 1 578 ? 19.797 48.875 -8.844 1 36.22 578 SER B N 1
ATOM 9240 C CA . SER B 1 578 ? 20.594 50 -8.391 1 36.22 578 SER B CA 1
ATOM 9241 C C . SER B 1 578 ? 20.047 50.594 -7.094 1 36.22 578 SER B C 1
ATOM 9243 O O . SER B 1 578 ? 20.734 51.344 -6.406 1 36.22 578 SER B O 1
ATOM 9245 N N . SER B 1 579 ? 18.797 50.688 -6.938 1 35.44 579 SER B N 1
ATOM 9246 C CA . SER B 1 579 ? 18.328 51.469 -5.785 1 35.44 579 SER B CA 1
ATOM 9247 C C . SER B 1 579 ? 18.422 50.656 -4.5 1 35.44 579 SER B C 1
ATOM 9249 O O . SER B 1 579 ? 17.406 50.344 -3.871 1 35.44 579 SER B O 1
ATOM 9251 N N . GLU B 1 580 ? 19.406 49.719 -4.438 1 35.66 580 GLU B N 1
ATOM 9252 C CA . GLU B 1 580 ? 19.734 49.281 -3.09 1 35.66 580 GLU B CA 1
ATOM 9253 C C . GLU B 1 580 ? 19.953 50.438 -2.145 1 35.66 580 GLU B C 1
ATOM 9255 O O . GLU B 1 580 ? 20.812 51.312 -2.395 1 35.66 580 GLU B O 1
ATOM 9260 N N . PRO B 1 581 ? 18.938 51 -1.535 1 33.44 581 PRO B N 1
ATOM 9261 C CA . PRO B 1 581 ? 19.328 52.125 -0.676 1 33.44 581 PRO B CA 1
ATOM 9262 C C . PRO B 1 581 ? 20.641 51.875 0.058 1 33.44 581 PRO B C 1
ATOM 9264 O O . PRO B 1 581 ? 20.875 50.781 0.578 1 33.44 581 PRO B O 1
ATOM 9267 N N . ALA B 1 582 ? 21.766 52.406 -0.336 1 34.12 582 ALA B N 1
ATOM 9268 C CA . ALA B 1 582 ? 22.906 52.656 0.552 1 34.12 582 ALA B CA 1
ATOM 9269 C C . ALA B 1 582 ? 22.422 53.031 1.96 1 34.12 582 ALA B C 1
ATOM 9271 O O . ALA B 1 582 ? 21.797 54.062 2.164 1 34.12 582 ALA B O 1
ATOM 9272 N N . ILE B 1 583 ? 22.062 52.062 2.758 1 31.52 583 ILE B N 1
ATOM 9273 C CA . ILE B 1 583 ? 22.094 52.375 4.184 1 31.52 583 ILE B CA 1
ATOM 9274 C C . ILE B 1 583 ? 23.312 53.25 4.492 1 31.52 583 ILE B C 1
ATOM 9276 O O . ILE B 1 583 ? 24.453 52.812 4.336 1 31.52 583 ILE B O 1
ATOM 9280 N N . GLU B 1 584 ? 23.312 54.469 4.039 1 27.78 584 GLU B N 1
ATOM 9281 C CA . GLU B 1 584 ? 24.203 55.438 4.676 1 27.78 584 GLU B CA 1
ATOM 9282 C C . GLU B 1 584 ? 24.266 55.219 6.188 1 27.78 584 GLU B C 1
ATOM 9284 O O . GLU B 1 584 ? 23.25 55.344 6.875 1 27.78 584 GLU B O 1
ATOM 9289 N N . LEU B 1 585 ? 25.094 54.219 6.598 1 26.08 585 LEU B N 1
ATOM 9290 C CA . LEU B 1 585 ? 25.656 54.281 7.938 1 26.08 585 LEU B CA 1
ATOM 9291 C C . LEU B 1 585 ? 26.031 55.688 8.336 1 26.08 585 LEU B C 1
ATOM 9293 O O . LEU B 1 585 ? 27.094 56.188 7.945 1 26.08 585 LEU B O 1
ATOM 9297 N N . SER B 1 586 ? 25.203 56.688 7.961 1 25.23 586 SER B N 1
ATOM 9298 C CA . SER B 1 586 ? 25.5 57.969 8.602 1 25.23 586 SER B CA 1
ATOM 9299 C C . SER B 1 586 ? 25.703 57.812 10.102 1 25.23 586 SER B C 1
ATOM 9301 O O . SER B 1 586 ? 24.781 57.375 10.812 1 25.23 586 SER B O 1
ATOM 9303 N N . GLN B 1 587 ? 26.922 57.25 10.461 1 25.59 587 GLN B N 1
ATOM 9304 C CA . GLN B 1 587 ? 27.562 57.5 11.742 1 25.59 587 GLN B CA 1
ATOM 9305 C C . GLN B 1 587 ? 27.344 58.938 12.188 1 25.59 587 GLN B C 1
ATOM 9307 O O . GLN B 1 587 ? 27.844 59.875 11.555 1 25.59 587 GLN B O 1
ATOM 9312 N N . GLY B 1 588 ? 26.047 59.344 12.352 1 23.45 588 GLY B N 1
ATOM 9313 C CA . GLY B 1 588 ? 25.781 60.594 13.078 1 23.45 588 GLY B CA 1
ATOM 9314 C C . GLY B 1 588 ? 26.734 60.812 14.242 1 23.45 588 GLY B C 1
ATOM 9315 O O . GLY B 1 588 ? 26.594 60.156 15.289 1 23.45 588 GLY B O 1
ATOM 9316 N N . ARG B 1 589 ? 28.125 60.812 13.945 1 28.22 589 ARG B N 1
ATOM 9317 C CA . ARG B 1 589 ? 29.062 61.5 14.844 1 28.22 589 ARG B CA 1
ATOM 9318 C C . ARG B 1 589 ? 28.469 62.781 15.383 1 28.22 589 ARG B C 1
ATOM 9320 O O . ARG B 1 589 ? 28.344 63.781 14.641 1 28.22 589 ARG B O 1
ATOM 9327 N N . GLY B 1 590 ? 27.266 62.688 16.062 1 25.17 590 GLY B N 1
ATOM 9328 C CA . GLY B 1 590 ? 26.969 63.812 16.938 1 25.17 590 GLY B CA 1
ATOM 9329 C C . GLY B 1 590 ? 28.203 64.375 17.578 1 25.17 590 GLY B C 1
ATOM 9330 O O . GLY B 1 590 ? 28.953 63.719 18.266 1 25.17 590 GLY B O 1
ATOM 9331 N N . VAL B 1 591 ? 28.906 65.312 16.859 1 26.56 591 VAL B N 1
ATOM 9332 C CA . VAL B 1 591 ? 29.906 66.312 17.297 1 26.56 591 VAL B CA 1
ATOM 9333 C C . VAL B 1 591 ? 29.531 66.812 18.688 1 26.56 591 VAL B C 1
ATOM 9335 O O . VAL B 1 591 ? 28.469 67.438 18.859 1 26.56 591 VAL B O 1
ATOM 9338 N N . LEU B 1 592 ? 29.781 66 19.766 1 24.45 592 LEU B N 1
ATOM 9339 C CA . LEU B 1 592 ? 29.969 66.688 21.062 1 24.45 592 LEU B CA 1
ATOM 9340 C C . LEU B 1 592 ? 30.766 67.938 20.922 1 24.45 592 LEU B C 1
ATOM 9342 O O . LEU B 1 592 ? 31.906 67.938 20.469 1 24.45 592 LEU B O 1
ATOM 9346 N N . VAL B 1 593 ? 30.141 69.062 20.359 1 24.25 593 VAL B N 1
ATOM 9347 C CA . VAL B 1 593 ? 30.641 70.438 20.438 1 24.25 593 VAL B CA 1
ATOM 9348 C C . VAL B 1 593 ? 31.266 70.688 21.797 1 24.25 593 VAL B C 1
ATOM 9350 O O . VAL B 1 593 ? 30.609 70.562 22.828 1 24.25 593 VAL B O 1
ATOM 9353 N N . ASP B 1 594 ? 32.531 70.312 21.938 1 23.5 594 ASP B N 1
ATOM 9354 C CA . ASP B 1 594 ? 33.344 70.875 23.016 1 23.5 594 ASP B CA 1
ATOM 9355 C C . ASP B 1 594 ? 33.125 72.375 23.125 1 23.5 594 ASP B C 1
ATOM 9357 O O . ASP B 1 594 ? 33.438 73.125 22.203 1 23.5 594 ASP B O 1
ATOM 9361 N N . GLN B 1 595 ? 31.875 72.812 23.516 1 22.25 595 GLN B N 1
ATOM 9362 C CA . GLN B 1 595 ? 31.828 74.188 24.031 1 22.25 595 GLN B CA 1
ATOM 9363 C C . GLN B 1 595 ? 33.031 74.5 24.938 1 22.25 595 GLN B C 1
ATOM 9365 O O . GLN B 1 595 ? 33.188 73.812 25.984 1 22.25 595 GLN B O 1
ATOM 9370 N N . LYS B 1 596 ? 34.188 74.812 24.359 1 27.62 596 LYS B N 1
ATOM 9371 C CA . LYS B 1 596 ? 35.312 75.5 24.984 1 27.62 596 LYS B CA 1
ATOM 9372 C C . LYS B 1 596 ? 34.875 76.625 25.922 1 27.62 596 LYS B C 1
ATOM 9374 O O . LYS B 1 596 ? 34.125 77.5 25.516 1 27.62 596 LYS B O 1
ATOM 9379 N N . VAL B 1 597 ? 34.688 76.25 27.312 1 26.08 597 VAL B N 1
ATOM 9380 C CA . VAL B 1 597 ? 34.75 77.188 28.438 1 26.08 597 VAL B CA 1
ATOM 9381 C C . VAL B 1 597 ? 35.875 78.188 28.234 1 26.08 597 VAL B C 1
ATOM 9383 O O . VAL B 1 597 ? 37.062 77.75 28.156 1 26.08 597 VAL B O 1
ATOM 9386 N N . ASP B 1 598 ? 35.719 79.125 27.375 1 22.75 598 ASP B N 1
ATOM 9387 C CA . ASP B 1 598 ? 36.531 80.375 27.5 1 22.75 598 ASP B CA 1
ATOM 9388 C C . ASP B 1 598 ? 36.75 80.75 28.953 1 22.75 598 ASP B C 1
ATOM 9390 O O . ASP B 1 598 ? 35.844 80.625 29.781 1 22.75 598 ASP B O 1
ATOM 9394 N N . THR B 1 599 ? 38 80.75 29.359 1 23.75 599 THR B N 1
ATOM 9395 C CA . THR B 1 599 ? 38.781 81.125 30.547 1 23.75 599 THR B CA 1
ATOM 9396 C C . THR B 1 599 ? 38.406 82.5 31.016 1 23.75 599 THR B C 1
ATOM 9398 O O . THR B 1 599 ? 39.219 83.25 31.594 1 23.75 599 THR B O 1
ATOM 9401 N N . LYS B 1 600 ? 37.25 83.062 30.656 1 26.92 600 LYS B N 1
ATOM 9402 C CA . LYS B 1 600 ? 37.219 84.375 31.406 1 26.92 600 LYS B CA 1
ATOM 9403 C C . LYS B 1 600 ? 37.438 84.125 32.906 1 26.92 600 LYS B C 1
ATOM 9405 O O . LYS B 1 600 ? 37.25 83 33.375 1 26.92 600 LYS B O 1
ATOM 9410 N N . THR B 1 601 ? 37.094 84.938 34 1 23.86 601 THR B N 1
ATOM 9411 C CA . THR B 1 601 ? 37.625 85.188 35.344 1 23.86 601 THR B CA 1
ATOM 9412 C C . THR B 1 601 ? 37.438 83.938 36.188 1 23.86 601 THR B C 1
ATOM 9414 O O . THR B 1 601 ? 36.406 83.312 36.156 1 23.86 601 THR B O 1
#

Solvent-accessible surface area (backbone atoms only — not comparable to full-atom values): 64868 Å² total; per-residue (Å²): 134,81,75,75,67,83,74,71,68,65,81,72,81,74,84,71,68,65,59,57,50,50,51,46,45,57,63,62,57,66,38,52,54,79,44,57,74,71,73,37,63,71,47,57,40,81,88,76,54,49,61,42,51,54,50,54,80,62,85,50,71,65,59,53,51,52,52,34,42,52,50,17,33,51,51,44,37,52,73,73,46,70,66,43,38,70,66,44,42,49,33,50,55,49,54,50,49,55,54,49,55,51,50,49,56,52,46,60,48,39,46,52,50,59,54,94,18,51,50,50,52,51,52,46,51,51,50,52,53,48,45,39,49,51,22,35,31,45,63,49,57,33,80,92,44,93,68,46,40,41,68,39,51,30,49,45,24,49,49,52,20,49,54,25,50,50,48,31,51,53,48,48,52,50,42,56,49,41,50,74,65,38,68,74,58,42,57,62,45,50,50,52,34,50,48,29,51,51,52,19,48,54,37,43,65,48,35,70,59,32,33,86,84,54,57,88,62,86,63,61,72,55,51,58,56,52,51,53,51,49,51,53,49,50,58,52,45,49,30,58,71,41,60,83,61,39,58,70,75,31,34,53,68,55,52,53,49,53,51,51,50,53,54,52,36,52,28,37,34,38,50,21,45,44,43,24,72,71,25,48,88,73,43,94,47,70,70,62,49,52,55,53,46,24,49,52,47,38,49,51,45,53,50,46,65,54,66,62,57,57,73,64,60,88,56,55,58,59,53,49,52,49,56,56,59,52,42,53,63,31,50,52,11,44,47,30,39,39,55,33,48,42,53,51,52,51,48,16,53,39,39,38,52,44,47,53,42,50,51,50,48,38,45,42,27,61,72,60,44,36,58,36,68,62,36,32,52,52,51,49,53,46,58,67,66,56,87,68,62,92,44,73,68,39,61,67,47,48,62,60,50,52,50,43,45,51,53,55,24,71,41,83,65,64,26,29,71,85,56,44,72,88,52,60,100,83,52,68,49,74,82,46,52,60,45,53,33,45,50,48,10,46,44,44,32,41,76,65,70,53,76,68,60,96,80,58,64,49,29,72,50,41,60,53,16,52,54,42,47,52,44,49,28,33,51,13,45,30,38,34,38,47,43,57,33,48,51,58,61,63,40,44,63,86,87,54,76,81,47,60,33,55,52,49,44,40,47,48,28,50,51,50,34,52,50,29,54,57,59,42,56,43,68,80,35,67,66,51,46,52,55,46,42,37,63,56,48,61,52,52,50,53,32,47,51,49,49,52,47,50,50,48,46,50,52,29,20,44,50,38,44,52,51,51,48,32,68,71,61,71,44,55,85,73,55,64,70,66,66,56,76,74,76,70,77,68,73,76,72,72,72,78,69,75,76,77,78,79,80,77,131,135,81,74,74,68,83,75,73,70,66,82,72,81,74,84,74,68,64,59,58,51,50,50,47,45,56,62,62,54,66,40,54,56,78,43,57,74,71,71,38,62,70,47,57,42,82,88,76,56,49,60,42,50,55,52,54,80,63,87,49,70,66,60,55,51,51,52,34,42,52,51,17,32,50,52,45,37,53,74,75,46,71,64,42,38,69,66,44,42,48,33,51,54,49,55,50,50,54,55,49,54,52,51,48,55,52,48,61,49,40,47,52,51,58,54,96,18,51,51,49,51,51,51,48,50,51,51,52,53,49,46,38,49,50,22,34,30,46,64,50,57,32,80,91,43,94,68,45,40,40,67,39,52,30,50,45,23,49,48,53,20,50,54,26,51,50,49,30,52,53,48,48,56,51,42,57,50,40,50,74,65,37,69,74,58,43,59,62,46,50,50,52,35,50,49,29,51,50,52,20,49,55,38,43,65,48,35,70,58,31,32,87,84,54,57,84,59,90,60,62,69,57,52,57,56,52,52,52,51,48,51,53,51,48,58,52,46,48,29,57,72,40,60,84,62,39,58,70,74,32,33,52,68,56,51,54,51,52,52,51,50,52,52,53,35,50,27,37,35,38,50,22,45,43,43,23,72,71,26,50,87,73,43,94,49,70,70,60,49,51,54,53,48,25,49,54,47,37,50,53,45,52,50,47,65,53,65,62,58,58,74,63,59,89,54,54,59,59,54,48,52,49,56,56,59,51,41,53,63,32,49,52,12,44,46,29,38,37,54,34,48,42,51,50,53,52,47,16,53,40,40,38,54,44,48,52,41,50,51,50,48,37,46,43,27,60,71,61,44,36,58,37,68,62,36,32,52,50,52,50,51,46,59,67,67,56,87,66,60,92,43,72,69,39,62,68,48,49,62,59,50,52,51,42,43,51,53,56,25,71,41,82,65,61,26,30,73,86,55,44,72,87,52,60,101,84,50,68,48,74,81,47,54,62,44,54,32,45,50,48,10,46,44,44,30,41,75,66,70,53,76,69,61,95,78,57,63,48,29,73,48,39,60,54,15,52,53,41,47,52,44,48,28,33,50,13,45,30,39,35,36,47,42,57,32,48,50,58,62,62,42,44,62,88,88,53,76,81,47,62,33,56,52,49,44,42,48,48,28,48,52,50,34,53,50,30,53,58,58,41,56,41,68,80,34,68,67,50,46,53,55,46,41,36,66,57,48,61,52,53,50,53,32,47,52,49,49,50,48,51,51,50,48,49,54,27,21,43,49,37,44,51,51,51,49,32,67,71,62,71,43,56,85,73,54,65,71,64,65,56,73,71,76,70,76,67,73,73,71,72,72,76,72,76,76,72,79,72,81,68,136

pLDDT: mean 82.5, std 18.87, range [20.84, 98.44]

Secondary structure (DSSP, 8-state):
-----TTSS-----S-HHHHHHHHHHHTTSS-PPPSS--SEEEE-TTT--EEE---SS--HHHHHHHHHHHHHHHHHHHH----SHHHHHHHHHHHHHHHHHHHHHHHHHHHH---SHHHHHHHHHHHHHHHHHHHHHTT--TTSTT--HHHHHHHHHHHHHHHHHHHHHHHHHHHHHHHH-STTHHHHHHHHHHHHHHHHHHHHTGGGGSGGG-S-SSTTHHHHHHHHHHHHHHHHHHHH-GGG-STTSSHHHHHHHHHHHHHHHHHHHHHHHHHHHHTTT---HHHHHHHHHHHHHHHHHHHHHHTS---S---HHHHHHHHHTHHHHHHHHHHHHHHHHHHHHHHHHHHHHHHHHHHHHIIIIIS---HHHHHHHHHHHHHT------HHHHHHHHHHHHHHHHHHTSSSTT-HHHHTT--TT---TTHHHHHHHHHHHHHHHHHT----TTS-HHHHHHHHHHHHHHHHHHHHHHHHHHHHHHHHHTS-TTSPP-HHHHHHHHHHHHHHHHHHHHHGGGG-HHHHHHHHHTT-HHHHHHHHHHHHHHHHHHHHHHHHHHHHHHHH---TTHHHH-----------------------/-----TTSS-----S-HHHHHHHHHHHTTSS-PPPSS--SEEEE-TTT--EEE---SS--HHHHHHHHHHHHHHHHHHHH----SHHHHHHHHHHHHHHHHHHHHHHHHHHHH---SHHHHHHHHHHHHHHHHHHHHHTT--TTSTT--HHHHHHHHHHHHHHHHHHHHHHHHHHHHHHHH-STTHHHHHHHHHHHHHHHHHHHHTGGGGSGGG-S-SSTTHHHHHHHHHHHHHHHHHHHHSGGG-STTSSHHHHHHHHHHHHHHHHHHHHHHHHHHHHTTT---HHHHHHHHHHHHHHHHHHHHHHTS---S---HHHHHHHHHTHHHHHHHHHHHHHHHHHHHHHHHHHHHHHHHHHHHHIIIIIS---HHHHHHHHHHHHHT------HHHHHHHHHHHHHHHHHHTSSSTT-HHHHTT--TT---TTHHHHHHHHHHHHHHHHHT----TTS-HHHHHHHHHHHHHHHHHHHHHHHHHHHHHHHHHTS-TTSPP-HHHHHHHHHHHHHHHHHHHHHGGGG-HHHHHHHHHTT-HHHHHHHHHHHHHHHHHHHHHHHHHHHHHHHH---TTHHHH-----------------------

Foldseek 3Di:
DDDDPPPPPPPPPDDDPVVVVVVCVVVVPPPPDFAADDAQWDAADAVVRQTDGVFDQDDDPLLLVLLVLLLVLLLLLPLLQDQLFPQSVVLSLLLLLLSVLLNVLVLLLCQGTNDGHSNNVVLSVVVSVLSVLSSVLSNQRGAPDPSDDLVSLLSVLVSLLVSLVSVLVSLVVNLVSCVVRGDLCNVLSVVLSVLSVVLSVVSNVCSVCSPPVVPRHPCCSVVSVVSSVVNLVVNLVSCQVRVSSFCLSTNLLVSLLSSLLSLLVSLVVLLVLLLCLQAVQPHDDPLLVVLSVLLVLLSVLLNCLVVVQGQDHSPDRNLVSVLSVLVSLLSVLSNLQSNLSSVLSLLLSLLLLLVQLQVQLCCVQQVVVDAAPVSLVSNVVSLVPRDFDDDPLLVVLVVVLNVLSVVRRPDPRLSPNVQRVDDDPRDHRPSCVLNSLSSSLSSSCRSSVDRPDPPDRSSVSNLNSLLSSLQSNLVSLLSNLQVSLVSNVSSDDPPDDDFQLNVQLNVLSVVSNVVSVVSSVLSVDSVSSSVVSNVSVVSVVSSVSSVVSVVSNVVRVVVRVVVVVCVVVVDDPVVVVPPPPPPPPPPCPVPPPPPPPPPPD/DDDDPPPPPPPPPDDDPVVVVVVCVVPVCPPPDFAADDAQWDAADAVVRQTDGVFDQDDDPLLLVLLVLLLVLLLLLPLLQDQLFPQSVVLSLLLLLLSVLLNVLVLLLCQGTNDGHSNNVVLSVVVSVLSVLSSVLSNQRGAPDPSDDLVSLLSVLVSLLVSLVSVLVSLVVNLVSCVVRGDLCNVLSVVLSVLSVVLSVVSNVCSVCSPPVNPRHPCCSVVSVVSSVVNLVVNLVSCQVRVSSFCLSTNLLVSLLSSLLSLLVSLVVLLVLLLCLQAVPPHDDPLLVVLSVLLVLLSVLLNCLVVVQGQDDSPDRNLVSVLNVLVSLLSVLSNLQSNLSSVLSLLLSLLLLLVQLQVQLCCVQAVVVDAAPSSLVSNVVSLVPRDFDDDPLLVVLVVVLNVLSVVRRPDPRLSPNVQRVDDDPNDHRPSCPLNSLSSSLSSSCRSSVDRPDPPDRSSVSNLNSLLSSQQSNLVSLLSNLQVSLVSNVSSDDPPDDDFQLNVQLNVLSVVVNVVSVVSSVLSVDSVSSSVVSNVSVVSVVSSVSSVVSVVSNVVRVVVRVVVVVCVVVVDDPVVVVVPPPPPPPPPCPVPPPPPPPDPDD